Protein AF-A0A955IIE8-F1 (afdb_monomer)

Mean predicted aligned error: 18.08 Å

Secondary structure (DSSP, 8-state):
-TT-EEEEEEEB---TT--HHHHHHHHHHHHHHHH-TTS-S--EEEE-SSSEEEEEEPPPPHHHHHHHHHHHHHHHHHHTTSPPHHHHHHHHHS-HHHHHHHHHHHHTT-HHHHHHHHHHHHHHHHHHHHHHHHHHHHHHT--HHHHHHHHHHHHHHHHHHHHHHHHHHTTS--HHHHHHHHHS----EEEE-TTT--EEEEPPHHHHHHHHHHHH-GGGHHHHHHHHHHHHHHHHH--S-S-HHHHHHHHHS---EEEEEBPPTTTSTTHHHHHHHHHHH-TTS---SSEEEEEES-GGGG--SHHHHHHHHH-HHHHHHTTT--EEEETTEEEEEEE-STTSEESGGG-S--EEEEEEEE-TTS-EEEEEEE-HHHHHHHHHHHHH-TTSBEEEEETTEEEE--B--S---SEEEE-S---HHHHHHHHHHHHT--HHHHB-SS-SEEEEE-HHHHHHHHHHHHHHHHHHHHHHHHHHHHHHTHHHHHHHHHHHHHHHHHHHHHHHHT----HHHHHHHHHHHHHHHHHHHHHHHHHHHHHHTT--HHHHHHHHHHHHHHHHHHHHHHHHHHHHHHHSTTTS-HHHHHHHHHHHHHHHHHHHIIIIIIHHHHHHHHHTT------HHHH-HHHHHHHS----TTTTHHHHHHHHHHHHHHHHHHHHHHGGGGS-HHHH-EEEEEEEBPPPTTS---BHHHHHHHHHHTHHHHHHHHHHHHHHHHHHTSTT--HHHHHHHHHHHHHHHHHHHHTT-EEEEES--TTSSB-SEEEEEES---HHHHHHHHHHHTTT-SS-BSSPPP---TTTTS-GGGGGGSSEEE--SSBGGGTSTT--TT---B-GGGTTSEEEEEE--SS---HHHHHHHHHHHHTSGGGGGGTTSEEEEEEEEEETTEEEEEEEEEE-SSS-TTT-HHHIIIIIIHHHHHHHHHHHHSPP--SEEEEE-HHHH--

Solvent-accessible surface area (backbone atoms only — not comparable to full-atom values): 49984 Å² total; per-residue (Å²): 103,42,56,14,23,39,38,36,28,30,44,43,67,76,59,95,88,59,56,44,69,61,52,48,53,54,49,44,55,50,49,44,49,66,77,32,68,83,69,60,48,66,62,47,70,45,75,46,52,69,44,28,39,36,40,36,36,43,60,67,50,72,68,50,53,51,32,44,52,50,21,53,54,26,32,49,56,28,34,75,68,34,66,47,75,27,56,50,52,52,48,61,71,42,55,77,74,60,30,54,57,48,44,56,60,72,28,71,85,40,66,68,60,36,51,48,53,52,49,30,46,50,22,50,49,49,20,53,53,26,50,52,48,35,54,50,35,64,75,70,67,55,60,69,72,60,44,50,52,30,48,50,53,20,53,52,20,49,52,51,24,53,55,41,48,52,52,60,53,69,64,41,59,47,38,65,62,54,51,49,25,69,70,39,56,74,63,72,47,68,34,44,31,87,91,74,74,45,77,44,79,42,81,16,61,18,51,47,40,48,49,52,47,42,70,73,31,63,89,49,37,68,39,51,51,48,24,53,50,30,44,50,55,29,58,72,66,48,36,48,59,90,45,74,63,54,54,52,46,62,70,61,51,47,56,38,74,31,38,28,29,48,39,47,74,86,67,51,94,56,50,70,57,49,55,51,31,31,74,76,54,32,71,85,56,46,92,56,87,48,45,45,61,30,42,45,69,58,69,72,61,77,43,84,34,46,67,51,43,51,45,36,73,75,37,48,45,61,49,31,46,79,72,52,36,39,39,46,79,53,88,88,41,46,32,38,38,24,38,61,37,90,72,36,47,46,48,75,87,85,42,92,61,46,46,67,38,38,38,84,36,62,48,100,84,71,45,55,25,38,32,36,29,37,30,80,60,30,13,53,53,41,27,54,36,31,55,77,40,57,70,39,39,40,29,41,22,49,60,67,22,34,77,37,56,56,69,27,88,56,67,39,36,50,52,54,69,53,66,57,78,58,51,75,69,51,43,57,46,51,26,47,43,41,45,62,21,38,48,72,77,30,38,50,95,56,63,51,24,44,37,38,36,33,46,65,59,19,45,51,51,47,53,51,49,54,50,51,42,51,51,50,52,50,53,54,40,48,50,34,32,65,49,31,37,68,60,12,50,42,46,40,51,23,47,54,51,23,54,51,47,38,54,52,54,40,65,75,63,72,53,71,61,40,74,54,20,52,50,23,50,47,51,35,59,65,54,41,45,47,53,40,49,48,28,51,51,40,21,48,53,33,42,74,71,68,43,54,60,71,58,12,48,56,49,8,49,65,67,30,45,62,60,46,49,54,58,45,50,56,52,40,51,54,22,53,55,35,58,40,90,61,66,46,55,72,60,54,25,35,17,23,50,41,36,36,49,29,48,53,31,27,53,46,18,42,67,49,51,34,47,47,54,54,51,49,43,48,72,75,65,57,73,80,83,67,34,40,49,79,72,35,66,70,54,38,58,66,76,59,67,92,70,68,61,77,81,46,42,66,59,53,50,50,53,50,50,51,50,50,51,51,51,53,48,50,50,64,72,46,46,77,76,71,56,50,44,72,56,61,10,7,20,38,40,29,47,42,39,41,61,32,102,86,66,47,60,54,37,54,66,60,55,50,49,39,56,56,56,36,54,74,56,49,60,50,41,53,52,51,31,54,55,32,47,59,52,44,70,40,95,83,54,51,74,65,50,43,50,52,26,52,50,42,44,50,42,44,55,39,55,64,48,44,57,72,38,51,76,43,56,46,86,38,47,98,82,67,37,36,19,52,26,39,35,40,39,27,70,46,60,54,48,70,55,50,48,55,50,50,45,62,44,46,62,85,43,91,46,50,52,64,49,54,60,46,54,52,34,58,58,58,81,60,53,70,92,52,48,93,77,34,59,64,33,58,23,81,36,54,37,46,43,74,28,40,92,90,50,59,88,80,56,85,47,79,35,60,92,32,52,28,9,38,34,36,55,43,32,68,45,85,62,54,47,32,51,61,60,54,50,52,30,43,52,58,39,29,69,33,82,96,32,44,88,52,62,84,40,53,66,52,77,45,79,77,37,75,45,67,74,37,32,52,24,34,36,41,40,34,24,40,66,77,37,23,49,84,80,39,54,68,55,14,50,69,57,41,49,37,49,52,48,51,45,52,35,44,29,29,50,51,68,47,74,62,50,25,42,36,33,27,32,54,76,61,25,79,106

pLDDT: mean 78.94, std 10.03, range [45.31, 96.81]

Foldseek 3Di:
DLLFWKKFKWFFDDDVPDQLVVLQVLLQVLLCCLLPVPLQAPWDWDDWFRGMIIITFHADDPVLVVLVVQLLVLLVVQALLACFLLNLVVLLPDDPVVSLVVLCVNCVPVVVLSVLSVQLSVLSVQLVVLVVVLVVCVVVVHDPVVNVVSVVSNVVSVVSNVVSSCVRNVQGDHSVLLVLLLPFDQDWDWFQAPVPRDTDIDGGLSRVSLVVVCVSHVPSVVSSVSSVVSSVVSSVSPRGDNDPVVSLVSLLQKLWKKKFFFDFPPNDVCLVVQLVQCAVPNQVRGDDPWKGKFWAPDCVQVDHHPVLVVVCVVPVCVSVNVVGWRWDDDSSTIITMTTDDPLRMDGCVVDDWAWQAKDWDADPVRAIWIKTFIDQVQLVRQQSSLVVQQQTWMFTDGSRHGHDTDHRPDRGGGMDIGDTNDDPVRNVSSRSSRNSITSPVTIDSGGLKMKGFNSVNSVVLVVVLVVLLVVLLCVQLVVLCQFFPVLSVLLNVLLVQLLVQLVVVCVVVVADCDSLLSVLNSVLSVVLCVLSVQLSVQLVVVVVVVDWNVVSSVRSLVVSVVVLCVVLVVLLVVLVQQCDRNNHGSSSVSSSSSNNSSSVSSCCSSNPSSSVVSVVCVVVPDGDGDGPCRVDVVVVPVVDDPDPVVVCVVVVCVVVVVVVVVVVVVCVVCPPVVDACLQLFFKKFKWFWDQFPVRFFDFQVLLLCLLLVLVVVLVVLVVVLVVLVVQLPDPPRDPVSVVVSVVSVLLNVLSVQQNVWDKAADPADPVRTTHSMIMTIGNRQPHVSNVLSSLVSCPPRSIHTPFAGQFDFPQLPPDLVRLVPAQKWAQADQAVPVIGPPQDPPRRDGPVVQHLWIKHKGAHTPFFAALVSLVVLLVVLCPDPLNVVQPPWDWDKAARDDDNHGGRIIIIGIHDSNQGCVPDVVSVSVPHSSSSSVSSSCSRGPTDDTSIMMGRRSVSNVD

Radius of gyration: 37.04 Å; Cα contacts (8 Å, |Δi|>4): 1505; chains: 1; bounding box: 92×72×127 Å

Structure (mmCIF, N/CA/C/O backbone):
data_AF-A0A955IIE8-F1
#
_entry.id   AF-A0A955IIE8-F1
#
loop_
_atom_site.group_PDB
_atom_site.id
_atom_site.type_symbol
_atom_site.label_atom_id
_atom_site.label_alt_id
_atom_site.label_comp_id
_atom_site.label_asym_id
_atom_site.label_entity_id
_atom_site.label_seq_id
_atom_site.pdbx_PDB_ins_code
_atom_site.Cartn_x
_atom_site.Cartn_y
_atom_site.Cartn_z
_atom_site.occupancy
_atom_site.B_iso_or_equiv
_atom_site.auth_seq_id
_atom_site.auth_comp_id
_atom_site.auth_asym_id
_atom_site.auth_atom_id
_atom_site.pdbx_PDB_model_num
ATOM 1 N N . ASP A 1 1 ? -5.357 4.476 6.120 1.00 57.72 1 ASP A N 1
ATOM 2 C CA . ASP A 1 1 ? -5.993 3.249 6.657 1.00 57.72 1 ASP A CA 1
ATOM 3 C C . ASP A 1 1 ? -7.430 3.055 6.206 1.00 57.72 1 ASP A C 1
ATOM 5 O O . ASP A 1 1 ? -7.669 2.183 5.389 1.00 57.72 1 ASP A O 1
ATOM 9 N N . LEU A 1 2 ? -8.401 3.860 6.658 1.00 63.47 2 LEU A N 1
ATOM 10 C CA . LEU A 1 2 ? -9.804 3.631 6.265 1.00 63.47 2 LEU A CA 1
ATOM 11 C C . LEU A 1 2 ? -10.142 3.956 4.814 1.00 63.47 2 LEU A C 1
ATOM 13 O O . LEU A 1 2 ? -11.183 3.525 4.367 1.00 63.47 2 LEU A O 1
ATOM 17 N N . ARG A 1 3 ? -9.321 4.695 4.066 1.00 58.97 3 ARG A N 1
ATOM 18 C CA . ARG A 1 3 ? -9.585 4.996 2.645 1.00 58.97 3 ARG A CA 1
ATOM 19 C C . ARG A 1 3 ? -9.247 3.833 1.702 1.00 58.97 3 ARG A C 1
ATOM 21 O O . ARG A 1 3 ? -9.093 4.069 0.514 1.00 58.97 3 ARG A O 1
ATOM 28 N N . GLY A 1 4 ? -9.105 2.612 2.218 1.00 66.38 4 GLY A N 1
ATOM 29 C CA . GLY A 1 4 ? -8.598 1.473 1.456 1.00 66.38 4 GLY A CA 1
ATOM 30 C C . GLY A 1 4 ? -7.079 1.521 1.281 1.00 66.38 4 GLY A C 1
ATOM 31 O O . GLY A 1 4 ? -6.407 2.453 1.732 1.00 66.38 4 GLY A O 1
ATOM 32 N N . GLY A 1 5 ? -6.533 0.475 0.675 1.00 73.69 5 GLY A N 1
ATOM 33 C CA . GLY A 1 5 ? -5.095 0.247 0.604 1.00 73.69 5 GLY A CA 1
ATOM 34 C C . GLY A 1 5 ? -4.752 -1.229 0.480 1.00 73.69 5 GLY A C 1
ATOM 35 O O . GLY A 1 5 ? -5.631 -2.094 0.451 1.00 73.69 5 GLY A O 1
ATOM 36 N N . VAL A 1 6 ? -3.457 -1.511 0.447 1.00 75.88 6 VAL A N 1
ATOM 37 C CA . VAL A 1 6 ? -2.925 -2.868 0.525 1.00 75.88 6 VAL A CA 1
ATOM 38 C C . VAL A 1 6 ? -2.089 -3.010 1.783 1.00 75.88 6 VAL A C 1
ATOM 40 O O . VAL A 1 6 ? -1.197 -2.203 2.028 1.00 75.88 6 VAL A O 1
ATOM 43 N N . SER A 1 7 ? -2.385 -4.039 2.568 1.00 79.62 7 SER A N 1
ATOM 44 C CA . SER A 1 7 ? -1.558 -4.517 3.670 1.00 79.62 7 SER A CA 1
ATOM 45 C C . SER A 1 7 ? -0.905 -5.836 3.259 1.00 79.62 7 SER A C 1
ATOM 47 O O . SER A 1 7 ? -1.565 -6.753 2.759 1.00 79.62 7 SER A O 1
ATOM 49 N N . LEU A 1 8 ? 0.414 -5.900 3.412 1.00 81.62 8 LEU A N 1
ATOM 50 C CA . LEU A 1 8 ? 1.251 -7.054 3.119 1.00 81.62 8 LEU A CA 1
ATOM 51 C C . LEU A 1 8 ? 1.964 -7.474 4.400 1.00 81.62 8 LEU A C 1
ATOM 53 O O . LEU A 1 8 ? 2.698 -6.682 4.986 1.00 81.62 8 LEU A O 1
ATOM 57 N N . ILE A 1 9 ? 1.810 -8.729 4.809 1.00 80.38 9 ILE A N 1
ATOM 58 C CA . ILE A 1 9 ? 2.532 -9.281 5.957 1.00 80.38 9 ILE A CA 1
ATOM 59 C C . ILE A 1 9 ? 3.648 -10.179 5.441 1.00 80.38 9 ILE A C 1
ATOM 61 O O . ILE A 1 9 ? 3.396 -11.098 4.665 1.00 80.38 9 ILE A O 1
ATOM 65 N N . TYR A 1 10 ? 4.870 -9.950 5.907 1.00 81.69 10 TYR A N 1
ATOM 66 C CA . TYR A 1 10 ? 6.048 -10.756 5.593 1.00 81.69 10 TYR A CA 1
ATOM 67 C C . TYR A 1 10 ? 6.611 -11.409 6.851 1.00 81.69 10 TYR A C 1
ATOM 69 O O . TYR A 1 10 ? 6.629 -10.787 7.913 1.00 81.69 10 TYR A O 1
ATOM 77 N N . SER A 1 11 ? 7.121 -12.637 6.730 1.00 80.00 11 SER A N 1
ATOM 78 C CA . SER A 1 11 ? 7.892 -13.266 7.809 1.00 80.00 11 SER A CA 1
ATOM 79 C C . SER A 1 11 ? 9.358 -12.835 7.747 1.00 80.00 11 SER A C 1
ATOM 81 O O . SER A 1 11 ? 9.924 -12.722 6.658 1.00 80.00 11 SER A O 1
ATOM 83 N N . VAL A 1 12 ? 9.980 -12.670 8.909 1.00 80.06 12 VAL A N 1
ATOM 84 C CA . VAL A 1 12 ? 11.382 -12.301 9.101 1.00 80.06 12 VAL A CA 1
ATOM 85 C C . VAL A 1 12 ? 12.103 -13.417 9.854 1.00 80.06 12 VAL A C 1
ATOM 87 O O . VAL A 1 12 ? 11.750 -13.753 10.982 1.00 80.06 12 VAL A O 1
ATOM 90 N N . ALA A 1 13 ? 13.146 -13.981 9.252 1.00 75.44 13 ALA A N 1
ATOM 91 C CA . ALA A 1 13 ? 13.991 -14.985 9.879 1.00 75.44 13 ALA A CA 1
ATOM 92 C C . ALA A 1 13 ? 14.873 -14.351 10.968 1.00 75.44 13 ALA A C 1
ATOM 94 O O . ALA A 1 13 ? 15.663 -13.441 10.702 1.00 75.44 13 ALA A O 1
ATOM 95 N N . ILE A 1 14 ? 14.760 -14.868 12.194 1.00 76.00 14 ILE A N 1
ATOM 96 C CA . ILE A 1 14 ? 15.513 -14.405 13.367 1.00 76.00 14 ILE A CA 1
ATOM 97 C C . ILE A 1 14 ? 16.531 -15.475 13.760 1.00 76.00 14 ILE A C 1
ATOM 99 O O . ILE A 1 14 ? 16.177 -16.639 13.963 1.00 76.00 14 ILE A O 1
ATOM 103 N N . GLY A 1 15 ? 17.804 -15.089 13.859 1.00 68.56 15 GLY A N 1
ATOM 104 C CA . GLY A 1 15 ? 18.889 -15.999 14.209 1.00 68.56 15 GLY A CA 1
ATOM 105 C C . GLY A 1 15 ? 18.858 -16.437 15.683 1.00 68.56 15 GLY A C 1
ATOM 106 O O . GLY A 1 15 ? 18.365 -15.710 16.551 1.00 68.56 15 GLY A O 1
ATOM 107 N N . PRO A 1 16 ? 19.416 -17.616 16.016 1.00 57.72 16 PRO A N 1
ATOM 108 C CA . PRO A 1 16 ? 19.496 -18.084 17.397 1.00 57.72 16 PRO A CA 1
ATOM 109 C C . PRO A 1 16 ? 20.355 -17.135 18.253 1.00 57.72 16 PRO A C 1
ATOM 111 O O . PRO A 1 16 ? 21.551 -16.988 18.018 1.00 57.72 16 PRO A O 1
ATOM 114 N N . GLY A 1 17 ? 19.740 -16.509 19.265 1.00 71.25 17 GLY A N 1
ATOM 115 C CA . GLY A 1 17 ? 20.386 -15.548 20.172 1.00 71.25 17 GLY A CA 1
ATOM 116 C C . GLY A 1 17 ? 20.187 -14.069 19.809 1.00 71.25 17 GLY A C 1
ATOM 117 O O . GLY A 1 17 ? 20.584 -13.206 20.591 1.00 71.25 17 GLY A O 1
ATOM 118 N N . GLU A 1 18 ? 19.549 -13.761 18.675 1.00 72.56 18 GLU A N 1
ATOM 119 C CA . GLU A 1 18 ? 19.177 -12.391 18.309 1.00 72.56 18 GLU A CA 1
ATOM 120 C C . GLU A 1 18 ? 17.893 -11.949 19.038 1.00 72.56 18 GLU A C 1
ATOM 122 O O . GLU A 1 18 ? 16.964 -12.733 19.246 1.00 72.56 18 GLU A O 1
ATOM 127 N N . SER A 1 19 ? 17.816 -10.670 19.425 1.00 78.06 19 SER A N 1
ATOM 128 C CA . SER A 1 19 ? 16.565 -10.098 19.931 1.00 78.06 19 SER A CA 1
ATOM 129 C C . SER A 1 19 ? 15.614 -9.835 18.766 1.00 78.06 19 SER A C 1
ATOM 131 O O . SER A 1 19 ? 15.906 -9.004 17.907 1.00 78.06 19 SER A O 1
ATOM 133 N N . ALA A 1 20 ? 14.463 -10.507 18.776 1.00 74.25 20 ALA A N 1
ATOM 134 C CA . ALA A 1 20 ? 13.385 -10.332 17.804 1.00 74.25 20 ALA A CA 1
ATOM 135 C C . ALA A 1 20 ? 13.031 -8.856 17.553 1.00 74.25 20 ALA A C 1
ATOM 137 O O . ALA A 1 20 ? 12.948 -8.420 16.411 1.00 74.25 20 ALA A O 1
ATOM 138 N N . GLU A 1 21 ? 12.897 -8.073 18.624 1.00 75.06 21 GLU A N 1
ATOM 139 C CA . GLU A 1 21 ? 12.541 -6.653 18.554 1.00 75.06 21 GLU A CA 1
ATOM 140 C C . GLU A 1 21 ? 13.598 -5.840 17.795 1.00 75.06 21 GLU A C 1
ATOM 142 O O . GLU A 1 21 ? 13.266 -5.089 16.883 1.00 75.06 21 GLU A O 1
ATOM 147 N N . GLN A 1 22 ? 14.881 -6.073 18.087 1.00 75.31 22 GLN A N 1
ATOM 148 C CA . GLN A 1 22 ? 15.984 -5.371 17.423 1.00 75.31 22 GLN A CA 1
ATOM 149 C C . GLN A 1 22 ? 16.125 -5.774 15.953 1.00 75.31 22 GLN A C 1
ATOM 151 O O . GLN A 1 22 ? 16.490 -4.946 15.121 1.00 75.31 22 GLN A O 1
ATOM 156 N N . VAL A 1 23 ? 15.873 -7.043 15.622 1.00 75.06 23 VAL A N 1
ATOM 157 C CA . VAL A 1 23 ? 15.929 -7.527 14.235 1.00 75.06 23 VAL A CA 1
ATOM 158 C C . VAL A 1 23 ? 14.790 -6.926 13.418 1.00 75.06 23 VAL A C 1
ATOM 160 O O . VAL A 1 23 ? 15.037 -6.433 12.316 1.00 75.06 23 VAL A O 1
ATOM 163 N N . LEU A 1 24 ? 13.568 -6.916 13.957 1.00 78.56 24 LEU A N 1
ATOM 164 C CA . LEU A 1 24 ? 12.410 -6.324 13.290 1.00 78.56 24 LEU A CA 1
ATOM 165 C C . LEU A 1 24 ? 12.584 -4.817 13.094 1.00 78.56 24 LEU A C 1
ATOM 167 O O . LEU A 1 24 ? 12.409 -4.347 11.976 1.00 78.56 24 LEU A O 1
ATOM 171 N N . GLU A 1 25 ? 13.002 -4.077 14.124 1.00 78.81 25 GLU A N 1
ATOM 172 C CA . GLU A 1 25 ? 13.234 -2.628 14.035 1.00 78.81 25 GLU A CA 1
ATOM 173 C C . GLU A 1 25 ? 14.291 -2.290 12.971 1.00 78.81 25 GLU A C 1
ATOM 175 O O . GLU A 1 25 ? 14.053 -1.457 12.097 1.00 78.81 25 GLU A O 1
ATOM 180 N N . ARG A 1 26 ? 15.423 -3.009 12.959 1.00 73.75 26 ARG A N 1
ATOM 181 C CA . ARG A 1 26 ? 16.466 -2.834 11.932 1.00 73.75 26 ARG A CA 1
ATOM 182 C C . ARG A 1 26 ? 15.961 -3.153 10.528 1.00 73.75 26 ARG A C 1
ATOM 184 O O . ARG A 1 26 ? 16.310 -2.447 9.587 1.00 73.75 26 ARG A O 1
ATOM 191 N N . THR A 1 27 ? 15.170 -4.213 10.383 1.00 75.44 27 THR A N 1
ATOM 192 C CA . THR A 1 27 ? 14.632 -4.633 9.082 1.00 75.44 27 THR A CA 1
ATOM 193 C C . THR A 1 27 ? 13.624 -3.609 8.563 1.00 75.44 27 THR A C 1
ATOM 195 O O . THR A 1 27 ? 13.717 -3.208 7.407 1.00 75.44 27 THR A O 1
ATOM 198 N N . ILE A 1 28 ? 12.721 -3.124 9.423 1.00 80.94 28 ILE A N 1
ATOM 199 C CA . ILE A 1 28 ? 11.755 -2.064 9.101 1.00 80.94 28 ILE A CA 1
ATOM 200 C C . ILE A 1 28 ? 12.476 -0.788 8.664 1.00 80.94 28 ILE A C 1
ATOM 202 O O . ILE A 1 28 ? 12.132 -0.222 7.632 1.00 80.94 28 ILE A O 1
ATOM 206 N N . ASP A 1 29 ? 13.504 -0.361 9.394 1.00 74.81 29 ASP A N 1
ATOM 207 C CA . ASP A 1 29 ? 14.279 0.836 9.057 1.00 74.81 29 ASP A CA 1
ATOM 208 C C . ASP A 1 29 ? 14.945 0.747 7.677 1.00 74.81 29 ASP A C 1
ATOM 210 O O . ASP A 1 29 ? 14.966 1.726 6.924 1.00 74.81 29 ASP A O 1
ATOM 214 N N . VAL A 1 30 ? 15.503 -0.423 7.342 1.00 71.88 30 VAL A N 1
ATOM 215 C CA . VAL A 1 30 ? 16.111 -0.676 6.028 1.00 71.88 30 VAL A CA 1
ATOM 216 C C . VAL A 1 30 ? 15.044 -0.657 4.938 1.00 71.88 30 VAL A C 1
ATOM 218 O O . VAL A 1 30 ? 15.220 0.020 3.926 1.00 71.88 30 VAL A O 1
ATOM 221 N N . LEU A 1 31 ? 13.924 -1.347 5.161 1.00 76.81 31 LEU A N 1
ATOM 222 C CA . LEU A 1 31 ? 12.808 -1.386 4.221 1.00 76.81 31 LEU A CA 1
ATOM 223 C C . LEU A 1 31 ? 12.217 0.003 3.975 1.00 76.81 31 LEU A C 1
ATOM 225 O O . LEU A 1 31 ? 11.994 0.374 2.825 1.00 76.81 31 LEU A O 1
ATOM 229 N N . LYS A 1 32 ? 12.035 0.802 5.029 1.00 76.62 32 LYS A N 1
ATOM 230 C CA . LYS A 1 32 ? 11.471 2.150 4.934 1.00 76.62 32 LYS A CA 1
ATOM 231 C C . LYS A 1 32 ? 12.349 3.064 4.089 1.00 76.62 32 LYS A C 1
ATOM 233 O O . LYS A 1 32 ? 11.851 3.692 3.168 1.00 76.62 32 LYS A O 1
ATOM 238 N N . ARG A 1 33 ? 13.663 3.078 4.339 1.00 69.88 33 ARG A N 1
ATOM 239 C CA . ARG A 1 33 ? 14.616 3.882 3.549 1.00 69.88 33 ARG A CA 1
ATOM 240 C C . ARG A 1 33 ? 14.749 3.428 2.103 1.00 69.88 33 ARG A C 1
ATOM 242 O O . ARG A 1 33 ? 15.207 4.202 1.276 1.00 69.88 33 ARG A O 1
ATOM 249 N N . ARG A 1 34 ? 14.409 2.177 1.811 1.00 70.06 34 ARG A N 1
ATOM 250 C CA . ARG A 1 34 ? 14.462 1.636 0.458 1.00 70.06 34 ARG A CA 1
ATOM 251 C C . ARG A 1 34 ? 13.223 1.985 -0.346 1.00 70.06 34 ARG A C 1
ATOM 253 O O . ARG A 1 34 ? 13.328 2.405 -1.490 1.00 70.06 34 ARG A O 1
ATOM 260 N N . VAL A 1 35 ? 12.064 1.727 0.245 1.00 70.50 35 VAL A N 1
ATOM 261 C CA . VAL A 1 35 ? 10.778 1.941 -0.411 1.00 70.50 35 VAL A CA 1
ATOM 262 C C . VAL A 1 35 ? 10.478 3.436 -0.496 1.00 70.50 35 VAL A C 1
ATOM 264 O O . VAL A 1 35 ? 9.921 3.885 -1.491 1.00 70.50 35 VAL A O 1
ATOM 267 N N . ASP A 1 36 ? 10.882 4.201 0.518 1.00 69.75 36 ASP A N 1
ATOM 268 C CA . ASP A 1 36 ? 10.667 5.640 0.606 1.00 69.75 36 ASP A CA 1
ATOM 269 C C . ASP A 1 36 ? 11.911 6.374 1.157 1.00 69.75 36 ASP A C 1
ATOM 271 O O . ASP A 1 36 ? 11.941 6.802 2.317 1.00 69.75 36 ASP A O 1
ATOM 275 N N . PRO A 1 37 ? 12.984 6.502 0.351 1.00 64.12 37 PRO A N 1
ATOM 276 C CA . PRO A 1 37 ? 14.222 7.165 0.770 1.00 64.12 37 PRO A CA 1
ATOM 277 C C . PRO A 1 37 ? 14.032 8.648 1.107 1.00 64.12 37 PRO A C 1
ATOM 279 O O . PRO A 1 37 ? 14.755 9.175 1.955 1.00 64.12 37 PRO A O 1
ATOM 282 N N . ASP A 1 38 ? 13.074 9.312 0.456 1.00 60.44 38 ASP A N 1
ATOM 283 C CA . ASP A 1 38 ? 12.816 10.747 0.601 1.00 60.44 38 ASP A CA 1
ATOM 284 C C . ASP A 1 38 ? 11.696 11.061 1.615 1.00 60.44 38 ASP A C 1
ATOM 286 O O . ASP A 1 38 ? 11.438 12.233 1.898 1.00 60.44 38 ASP A O 1
ATOM 290 N N . GLY A 1 39 ? 11.055 10.043 2.205 1.00 65.75 39 GLY A N 1
ATOM 291 C CA . GLY A 1 39 ? 9.964 10.227 3.171 1.00 65.75 39 GLY A CA 1
ATOM 292 C C . GLY A 1 39 ? 8.693 10.816 2.547 1.00 65.75 39 GLY A C 1
ATOM 293 O O . GLY A 1 39 ? 7.944 11.527 3.221 1.00 65.75 39 GLY A O 1
ATOM 294 N N . LEU A 1 40 ? 8.504 10.621 1.242 1.00 66.88 40 LEU A N 1
ATOM 295 C CA . LEU A 1 40 ? 7.405 11.182 0.464 1.00 66.88 40 LEU A CA 1
ATOM 296 C C . LEU A 1 40 ? 6.175 10.278 0.460 1.00 66.88 40 LEU A C 1
ATOM 298 O O . LEU A 1 40 ? 5.067 10.794 0.287 1.00 66.88 40 LEU A O 1
ATOM 302 N N . PHE A 1 41 ? 6.358 8.970 0.639 1.00 73.31 41 PHE A N 1
ATOM 303 C CA . PHE A 1 41 ? 5.288 7.990 0.573 1.00 73.31 41 PHE A CA 1
ATOM 304 C C . PHE A 1 41 ? 4.655 7.730 1.945 1.00 73.31 41 PHE A C 1
ATOM 306 O O . PHE A 1 41 ? 5.318 7.531 2.959 1.00 73.31 41 PHE A O 1
ATOM 313 N N . GLU A 1 42 ? 3.329 7.641 1.979 1.00 74.50 42 GLU A N 1
ATOM 314 C CA . GLU A 1 42 ? 2.540 7.306 3.170 1.00 74.50 42 GLU A CA 1
ATOM 315 C C . GLU A 1 42 ? 2.538 5.789 3.442 1.00 74.50 42 GLU A C 1
ATOM 317 O O . GLU A 1 42 ? 1.500 5.188 3.713 1.00 74.50 42 GLU A O 1
ATOM 322 N N . ILE A 1 43 ? 3.701 5.141 3.341 1.00 77.75 43 ILE A N 1
ATOM 323 C CA . ILE A 1 43 ? 3.845 3.700 3.568 1.00 77.75 43 ILE A CA 1
ATOM 324 C C . ILE A 1 43 ? 4.173 3.465 5.041 1.00 77.75 43 ILE A C 1
ATOM 326 O O . ILE A 1 43 ? 5.198 3.912 5.561 1.00 77.75 43 ILE A O 1
ATOM 330 N N . SER A 1 44 ? 3.290 2.738 5.717 1.00 78.31 44 SER A N 1
ATOM 331 C CA . SER A 1 44 ? 3.468 2.337 7.108 1.00 78.31 44 SER A CA 1
ATOM 332 C C . SER A 1 44 ? 4.116 0.960 7.167 1.00 78.31 44 SER A C 1
ATOM 334 O O . SER A 1 44 ? 3.700 0.043 6.468 1.00 78.31 44 SER A O 1
ATOM 336 N N . MET A 1 45 ? 5.139 0.806 8.003 1.00 82.69 45 MET A N 1
ATOM 337 C CA . MET A 1 45 ? 5.807 -0.471 8.248 1.00 82.69 45 MET A CA 1
ATOM 338 C C . MET A 1 45 ? 5.882 -0.694 9.751 1.00 82.69 45 MET A C 1
ATOM 340 O O . MET A 1 45 ? 6.493 0.105 10.463 1.00 82.69 45 MET A O 1
ATOM 344 N N . VAL A 1 46 ? 5.248 -1.757 10.243 1.00 77.75 46 VAL A N 1
ATOM 345 C CA . VAL A 1 46 ? 5.123 -2.018 11.680 1.00 77.75 46 VAL A CA 1
ATOM 346 C C . VAL A 1 46 ? 5.419 -3.483 11.978 1.00 77.75 46 VAL A C 1
ATOM 348 O O . VAL A 1 46 ? 5.061 -4.384 11.223 1.00 77.75 46 VAL A O 1
ATOM 351 N N . ALA A 1 47 ? 6.082 -3.737 13.106 1.00 75.56 47 ALA A N 1
ATOM 352 C CA . ALA A 1 47 ? 6.288 -5.089 13.603 1.00 75.56 47 ALA A CA 1
ATOM 353 C C . ALA A 1 47 ? 4.938 -5.741 13.953 1.00 75.56 47 ALA A C 1
ATOM 355 O O . ALA A 1 47 ? 4.179 -5.220 14.777 1.00 75.56 47 ALA A O 1
ATOM 356 N N . ALA A 1 48 ? 4.673 -6.903 13.362 1.00 70.56 48 ALA A N 1
ATOM 357 C CA . ALA A 1 48 ? 3.484 -7.710 13.595 1.00 70.56 48 ALA A CA 1
ATOM 358 C C . ALA A 1 48 ? 3.883 -9.007 14.319 1.00 70.56 48 ALA A C 1
ATOM 360 O O . ALA A 1 48 ? 4.281 -9.998 13.717 1.00 70.56 48 ALA A O 1
ATOM 361 N N . GLY A 1 49 ? 3.806 -9.014 15.648 1.00 70.56 49 GLY A N 1
ATOM 362 C CA . GLY A 1 49 ? 4.228 -10.170 16.445 1.00 70.56 49 GLY A CA 1
ATOM 363 C C . GLY A 1 49 ? 5.741 -10.217 16.679 1.00 70.56 49 GLY A C 1
ATOM 364 O O . GLY A 1 49 ? 6.358 -9.182 16.929 1.00 70.56 49 GLY A O 1
ATOM 365 N N . ARG A 1 50 ? 6.329 -11.422 16.698 1.00 71.56 50 ARG A N 1
ATOM 366 C CA . ARG A 1 50 ? 7.748 -11.627 17.063 1.00 71.56 50 ARG A CA 1
ATOM 367 C C . ARG A 1 50 ? 8.675 -11.772 15.866 1.00 71.56 50 ARG A C 1
ATOM 369 O O . ARG A 1 50 ? 9.868 -11.592 16.036 1.00 71.56 50 ARG A O 1
ATOM 376 N N . ASP A 1 51 ? 8.147 -12.098 14.699 1.00 76.88 51 ASP A N 1
ATOM 377 C CA . ASP A 1 51 ? 8.912 -12.493 13.518 1.00 76.88 51 ASP A CA 1
ATOM 378 C C . ASP A 1 51 ? 8.240 -12.030 12.220 1.00 76.88 51 ASP A C 1
ATOM 380 O O . ASP A 1 51 ? 8.471 -12.617 11.169 1.00 76.88 51 ASP A O 1
ATOM 384 N N . ARG A 1 52 ? 7.380 -11.003 12.259 1.00 80.81 52 ARG A N 1
ATOM 385 C CA . ARG A 1 52 ? 6.675 -10.518 11.064 1.00 80.81 52 ARG A CA 1
ATOM 386 C C . ARG A 1 52 ? 6.681 -9.002 10.979 1.00 80.81 52 ARG A C 1
ATOM 388 O O . ARG A 1 52 ? 6.748 -8.301 11.991 1.00 80.81 52 ARG A O 1
ATOM 395 N N . ILE A 1 53 ? 6.588 -8.508 9.752 1.00 81.19 53 ILE A N 1
ATOM 396 C CA . ILE A 1 53 ? 6.438 -7.089 9.434 1.00 81.19 53 ILE A CA 1
ATOM 397 C C . ILE A 1 53 ? 5.170 -6.944 8.606 1.00 81.19 53 ILE A C 1
ATOM 399 O O . ILE A 1 53 ? 5.012 -7.628 7.595 1.00 81.19 53 ILE A O 1
ATOM 403 N N . GLU A 1 54 ? 4.282 -6.060 9.042 1.00 81.00 54 GLU A N 1
ATOM 404 C CA . GLU A 1 54 ? 3.167 -5.579 8.240 1.00 81.00 54 GLU A CA 1
ATOM 405 C C . GLU A 1 54 ? 3.596 -4.304 7.513 1.00 81.00 54 GLU A C 1
ATOM 407 O O . GLU A 1 54 ? 4.145 -3.382 8.121 1.00 81.00 54 GLU A O 1
ATOM 412 N N . ILE A 1 55 ? 3.355 -4.269 6.207 1.00 83.88 55 ILE A N 1
ATOM 413 C CA . ILE A 1 55 ? 3.610 -3.130 5.337 1.00 83.88 55 ILE A CA 1
ATOM 414 C C . ILE A 1 55 ? 2.275 -2.706 4.740 1.00 83.88 55 ILE A C 1
ATOM 416 O O . ILE A 1 55 ? 1.688 -3.438 3.945 1.00 83.88 55 ILE A O 1
ATOM 420 N N . THR A 1 56 ? 1.823 -1.512 5.100 1.00 80.00 56 THR A N 1
ATOM 421 C CA . THR A 1 56 ? 0.553 -0.945 4.654 1.00 80.00 56 THR A CA 1
ATOM 422 C C . THR A 1 56 ? 0.811 0.238 3.742 1.00 80.00 56 THR A C 1
ATOM 424 O O . THR A 1 56 ? 1.552 1.160 4.081 1.00 80.00 56 THR A O 1
ATOM 427 N N . MET A 1 57 ? 0.170 0.217 2.583 1.00 82.38 57 MET A N 1
ATOM 428 C CA . MET A 1 57 ? 0.284 1.228 1.542 1.00 82.38 57 MET A CA 1
ATOM 429 C C . MET A 1 57 ? -1.124 1.695 1.153 1.00 82.38 57 MET A C 1
ATOM 431 O O . MET A 1 57 ? -1.986 0.857 0.866 1.00 82.38 57 MET A O 1
ATOM 435 N N . PRO A 1 58 ? -1.393 3.009 1.122 1.00 75.94 58 PRO A N 1
ATOM 436 C CA . PRO A 1 58 ? -2.638 3.521 0.579 1.00 75.94 58 PRO A CA 1
ATOM 437 C C . PRO A 1 58 ? -2.632 3.381 -0.946 1.00 75.94 58 PRO A C 1
ATOM 439 O O . PRO A 1 58 ? -1.581 3.428 -1.581 1.00 75.94 58 PRO A O 1
ATOM 442 N N . LEU A 1 59 ? -3.816 3.230 -1.533 1.00 71.62 59 LEU A N 1
ATOM 443 C CA . LEU A 1 59 ? -3.983 3.309 -2.985 1.00 71.62 59 LEU A CA 1
ATOM 444 C C . LEU A 1 59 ? -4.089 4.783 -3.423 1.00 71.62 59 LEU A C 1
ATOM 446 O O . LEU A 1 59 ? -4.604 5.602 -2.650 1.00 71.62 59 LEU A O 1
ATOM 450 N N . PRO A 1 60 ? -3.642 5.134 -4.644 1.00 69.75 60 PRO A N 1
ATOM 451 C CA . PRO A 1 60 ? -3.725 6.501 -5.146 1.00 69.75 60 PRO A CA 1
ATOM 452 C C . PRO A 1 60 ? -5.184 6.969 -5.218 1.00 69.75 60 PRO A C 1
ATOM 454 O O . PRO A 1 60 ? -6.062 6.276 -5.739 1.00 69.75 60 PRO A O 1
ATOM 457 N N . GLY A 1 61 ? -5.447 8.161 -4.676 1.00 67.44 61 GLY A N 1
ATOM 458 C CA . GLY A 1 61 ? -6.766 8.790 -4.747 1.00 67.44 61 GLY A CA 1
ATOM 459 C C . GLY A 1 61 ? -7.103 9.283 -6.159 1.00 67.44 61 GLY A C 1
ATOM 460 O O . GLY A 1 61 ? -6.211 9.465 -6.984 1.00 67.44 61 GLY A O 1
ATOM 461 N N . GLU A 1 62 ? -8.381 9.575 -6.416 1.00 69.56 62 GLU A N 1
ATOM 462 C CA . GLU A 1 62 ? -8.874 10.026 -7.734 1.00 69.56 62 GLU A CA 1
ATOM 463 C C . GLU A 1 62 ? -8.097 11.223 -8.300 1.00 69.56 62 GLU A C 1
ATOM 465 O O . GLU A 1 62 ? -7.712 11.224 -9.464 1.00 69.56 62 GLU A O 1
ATOM 470 N N . ARG A 1 63 ? -7.744 12.199 -7.456 1.00 76.06 63 ARG A N 1
ATOM 471 C CA . ARG A 1 63 ? -6.958 13.364 -7.882 1.00 76.06 63 ARG A CA 1
ATOM 472 C C . ARG A 1 63 ? -5.567 13.002 -8.417 1.00 76.06 63 ARG A C 1
ATOM 474 O O . ARG A 1 63 ? -5.109 13.590 -9.392 1.00 76.06 63 ARG A O 1
ATOM 481 N N . VAL A 1 64 ? -4.897 12.034 -7.792 1.00 76.06 64 VAL A N 1
ATOM 482 C CA . VAL A 1 64 ? -3.569 11.570 -8.226 1.00 76.06 64 VAL A CA 1
ATOM 483 C C . VAL A 1 64 ? -3.686 10.830 -9.559 1.00 76.06 64 VAL A C 1
ATOM 485 O O . VAL A 1 64 ? -2.840 11.022 -10.429 1.00 76.06 64 VAL A O 1
ATOM 488 N N . LYS A 1 65 ? -4.768 10.061 -9.757 1.00 73.00 65 LYS A N 1
ATOM 489 C CA . LYS A 1 65 ? -5.074 9.417 -11.043 1.00 73.00 65 LYS A CA 1
ATOM 490 C C . LYS A 1 65 ? -5.315 10.446 -12.153 1.00 73.00 65 LYS A C 1
ATOM 492 O O . LYS A 1 65 ? -4.759 10.301 -13.235 1.00 73.00 65 LYS A O 1
ATOM 497 N N . GLU A 1 66 ? -6.066 11.515 -11.880 1.00 79.19 66 GLU A N 1
ATOM 498 C CA . GLU A 1 66 ? -6.277 12.615 -12.837 1.00 79.19 66 GLU A CA 1
ATOM 499 C C . GLU A 1 66 ? -4.966 13.308 -13.230 1.00 79.19 66 GLU A C 1
ATOM 501 O O . GLU A 1 66 ? -4.713 13.533 -14.411 1.00 79.19 66 GLU A O 1
ATOM 506 N N . LEU A 1 67 ? -4.125 13.658 -12.248 1.00 81.25 67 LEU A N 1
ATOM 507 C CA . LEU A 1 67 ? -2.832 14.306 -12.497 1.00 81.25 67 LEU A CA 1
ATOM 508 C C . LEU A 1 67 ? -1.891 13.404 -13.294 1.00 81.25 67 LEU A C 1
ATOM 510 O O . LEU A 1 67 ? -1.157 13.876 -14.161 1.00 81.25 67 LEU A O 1
ATOM 514 N N . ARG A 1 68 ? -1.938 12.100 -13.027 1.00 79.69 68 ARG A N 1
ATOM 515 C CA . ARG A 1 68 ? -1.204 11.111 -13.804 1.00 79.69 68 ARG A CA 1
ATOM 516 C C . ARG A 1 68 ? -1.686 11.063 -15.252 1.00 79.69 68 ARG A C 1
ATOM 518 O O . ARG A 1 68 ? -0.854 11.133 -16.148 1.00 79.69 68 ARG A O 1
ATOM 525 N N . ALA A 1 69 ? -2.998 11.022 -15.480 1.00 75.62 69 ALA A N 1
ATOM 526 C CA . ALA A 1 69 ? -3.563 11.062 -16.828 1.00 75.62 69 ALA A CA 1
ATOM 527 C C . ALA A 1 69 ? -3.170 12.352 -17.573 1.00 75.62 69 ALA A C 1
ATOM 529 O O . ALA A 1 69 ? -2.867 12.320 -18.761 1.00 75.62 69 ALA A O 1
ATOM 530 N N . GLN A 1 70 ? -3.102 13.491 -16.873 1.00 82.62 70 GLN A N 1
ATOM 531 C CA . GLN A 1 70 ? -2.611 14.753 -17.443 1.00 82.62 70 GLN A CA 1
ATOM 532 C C . GLN A 1 70 ? -1.125 14.690 -17.816 1.00 82.62 70 GLN A C 1
ATOM 534 O O . GLN A 1 70 ? -0.741 15.191 -18.870 1.00 82.62 70 GLN A O 1
ATOM 539 N N . TYR A 1 71 ? -0.291 14.071 -16.978 1.00 85.25 71 TYR A N 1
ATOM 540 C CA . TYR A 1 71 ? 1.119 13.834 -17.285 1.00 85.25 71 TYR A CA 1
ATOM 541 C C . TYR A 1 71 ? 1.298 12.906 -18.492 1.00 85.25 71 TYR A C 1
ATOM 543 O O . TYR A 1 71 ? 2.076 13.223 -19.391 1.00 85.25 71 TYR A O 1
ATOM 551 N N . GLU A 1 72 ? 0.555 11.802 -18.551 1.00 79.25 72 GLU A N 1
ATOM 552 C CA . GLU A 1 72 ? 0.590 10.866 -19.680 1.00 79.25 72 GLU A CA 1
ATOM 553 C C . GLU A 1 72 ? 0.129 11.551 -20.979 1.00 79.25 72 GLU A C 1
ATOM 555 O O . GLU A 1 72 ? 0.835 11.487 -21.983 1.00 79.25 72 GLU A O 1
ATOM 560 N N . ALA A 1 73 ? -0.949 12.339 -20.938 1.00 78.12 73 ALA A N 1
ATOM 561 C CA . ALA A 1 73 ? -1.393 13.145 -22.078 1.00 78.12 73 ALA A CA 1
ATOM 562 C C . ALA A 1 73 ? -0.357 14.203 -22.514 1.00 78.12 73 ALA A C 1
ATOM 564 O O . ALA A 1 73 ? -0.203 14.482 -23.705 1.00 78.12 73 ALA A O 1
ATOM 565 N N . ALA A 1 74 ? 0.379 14.799 -21.569 1.00 81.88 74 ALA A N 1
ATOM 566 C CA . ALA A 1 74 ? 1.452 15.742 -21.881 1.00 81.88 74 ALA A CA 1
ATOM 567 C C . ALA A 1 74 ? 2.662 15.048 -22.534 1.00 81.88 74 ALA A C 1
ATOM 569 O O . ALA A 1 74 ? 3.265 15.610 -23.449 1.00 81.88 74 ALA A O 1
ATOM 570 N N . LEU A 1 75 ? 2.992 13.818 -22.123 1.00 80.50 75 LEU A N 1
ATOM 571 C CA . LEU A 1 75 ? 3.998 12.993 -22.799 1.00 80.50 75 LEU A CA 1
ATOM 572 C C . LEU A 1 75 ? 3.560 12.593 -24.212 1.00 80.50 75 LEU A C 1
ATOM 574 O O . LEU A 1 75 ? 4.374 12.629 -25.134 1.00 80.50 75 LEU A O 1
ATOM 578 N N . GLU A 1 76 ? 2.287 12.253 -24.413 1.00 72.44 76 GLU A N 1
ATOM 579 C CA . GLU A 1 76 ? 1.752 11.984 -25.753 1.00 72.44 76 GLU A CA 1
ATOM 580 C C . GLU A 1 76 ? 1.865 13.207 -26.667 1.00 72.44 76 GLU A C 1
ATOM 582 O O . GLU A 1 76 ? 2.223 13.080 -27.838 1.00 72.44 76 GLU A O 1
ATOM 587 N N . ALA A 1 77 ? 1.615 14.408 -26.139 1.00 75.06 77 ALA A N 1
ATOM 588 C CA . ALA A 1 77 ? 1.774 15.645 -26.896 1.00 75.06 77 ALA A CA 1
ATOM 589 C C . ALA A 1 77 ? 3.226 15.874 -27.358 1.00 75.06 77 ALA A C 1
ATOM 591 O O . ALA A 1 77 ? 3.430 16.413 -28.445 1.00 75.06 77 ALA A O 1
ATOM 592 N N . VAL A 1 78 ? 4.221 15.427 -26.579 1.00 76.19 78 VAL A N 1
ATOM 593 C CA . VAL A 1 78 ? 5.632 15.409 -27.004 1.00 76.19 78 VAL A CA 1
ATOM 594 C C . VAL A 1 78 ? 5.835 14.427 -28.163 1.00 76.19 78 VAL A C 1
ATOM 596 O O . VAL A 1 78 ? 6.453 14.786 -29.163 1.00 76.19 78 VAL A O 1
ATOM 599 N N . GLY A 1 79 ? 5.273 13.218 -28.060 1.00 65.12 79 GLY A N 1
ATOM 600 C CA . GLY A 1 79 ? 5.385 12.176 -29.086 1.00 65.12 79 GLY A CA 1
ATOM 601 C C . GLY A 1 79 ? 4.768 12.554 -30.437 1.00 65.12 79 GLY A C 1
ATOM 602 O O . GLY A 1 79 ? 5.342 12.232 -31.468 1.00 65.12 79 GLY A O 1
ATOM 603 N N . ARG A 1 80 ? 3.666 13.318 -30.460 1.00 64.12 80 ARG A N 1
ATOM 604 C CA . ARG A 1 80 ? 2.997 13.768 -31.705 1.00 64.12 80 ARG A CA 1
ATOM 605 C C . ARG A 1 80 ? 3.827 14.721 -32.576 1.00 64.12 80 ARG A C 1
ATOM 607 O O . ARG A 1 80 ? 3.432 15.004 -33.703 1.00 64.12 80 ARG A O 1
ATOM 614 N N . MET A 1 81 ? 4.928 15.261 -32.054 1.00 59.78 81 MET A N 1
ATOM 615 C CA . MET A 1 81 ? 5.872 16.097 -32.809 1.00 59.78 81 MET A CA 1
ATOM 616 C C . MET A 1 81 ? 7.064 15.290 -33.352 1.00 59.78 81 MET A C 1
ATOM 618 O O . MET A 1 81 ? 7.951 15.863 -33.988 1.00 59.78 81 MET A O 1
ATOM 622 N N . SER A 1 82 ? 7.107 13.982 -33.084 1.00 62.12 82 SER A N 1
ATOM 623 C CA . SER A 1 82 ? 8.117 13.056 -33.581 1.00 62.12 82 SER A CA 1
ATOM 624 C C . SER A 1 82 ? 7.596 12.339 -34.810 1.00 62.12 82 SER A C 1
ATOM 626 O O . SER A 1 82 ? 6.545 11.715 -34.757 1.00 62.12 82 SER A O 1
ATOM 628 N N . LEU A 1 83 ? 8.325 12.479 -35.920 1.00 68.25 83 LEU A N 1
ATOM 629 C CA . LEU A 1 83 ? 8.045 11.717 -37.123 1.00 68.25 83 LEU A CA 1
ATOM 630 C C . LEU A 1 83 ? 8.612 10.322 -36.935 1.00 68.25 83 LEU A C 1
ATOM 632 O O . LEU A 1 83 ? 9.830 10.162 -36.781 1.00 68.25 83 LEU A O 1
ATOM 636 N N . THR A 1 84 ? 7.741 9.333 -36.955 1.00 66.56 84 THR A N 1
ATOM 637 C CA . THR A 1 84 ? 8.172 7.960 -36.791 1.00 66.56 84 THR A CA 1
ATOM 638 C C . THR A 1 84 ? 8.779 7.403 -38.088 1.00 66.56 84 THR A C 1
ATOM 640 O O . THR A 1 84 ? 8.641 7.983 -39.173 1.00 66.56 84 THR A O 1
ATOM 643 N N . ASP A 1 85 ? 9.531 6.301 -38.002 1.00 65.50 85 ASP A N 1
ATOM 644 C CA . ASP A 1 85 ? 10.234 5.738 -39.170 1.00 65.50 85 ASP A CA 1
ATOM 645 C C . ASP A 1 85 ? 9.259 5.327 -40.280 1.00 65.50 85 ASP A C 1
ATOM 647 O O . ASP A 1 85 ? 9.489 5.460 -41.483 1.00 65.50 85 ASP A O 1
ATOM 651 N N . SER A 1 86 ? 8.105 4.873 -39.849 1.00 60.12 86 SER A N 1
ATOM 652 C CA . SER A 1 86 ? 7.010 4.470 -40.702 1.00 60.12 86 SER A CA 1
ATOM 653 C C . SER A 1 86 ? 6.172 5.586 -41.282 1.00 60.12 86 SER A C 1
ATOM 655 O O . SER A 1 86 ? 5.832 5.510 -42.463 1.00 60.12 86 SER A O 1
ATOM 657 N N . GLU A 1 87 ? 5.870 6.627 -40.508 1.00 69.44 87 GLU A N 1
ATOM 658 C CA . GLU A 1 87 ? 5.249 7.844 -41.019 1.00 69.44 87 GLU A CA 1
ATOM 659 C C . GLU A 1 87 ? 6.126 8.416 -42.136 1.00 69.44 87 GLU A C 1
ATOM 661 O O . GLU A 1 87 ? 5.631 8.772 -43.209 1.00 69.44 87 GLU A O 1
ATOM 666 N N . PHE A 1 88 ? 7.450 8.406 -41.937 1.00 79.44 88 PHE A N 1
ATOM 667 C CA . PHE A 1 88 ? 8.421 8.783 -42.958 1.00 79.44 88 PHE A CA 1
ATOM 668 C C . PHE A 1 88 ? 8.352 7.871 -44.190 1.00 79.44 88 PHE A C 1
ATOM 670 O O . PHE A 1 88 ? 8.245 8.367 -45.314 1.00 79.44 88 PHE A O 1
ATOM 677 N N . ASN A 1 89 ? 8.374 6.546 -44.023 1.00 78.00 89 ASN A N 1
ATOM 678 C CA . ASN A 1 89 ? 8.319 5.609 -45.152 1.00 78.00 89 ASN A CA 1
ATOM 679 C C . ASN A 1 89 ? 6.994 5.708 -45.928 1.00 78.00 89 ASN A C 1
ATOM 681 O O . ASN A 1 89 ? 6.999 5.734 -47.165 1.00 78.00 89 ASN A O 1
ATOM 685 N N . ARG A 1 90 ? 5.867 5.849 -45.221 1.00 79.06 90 ARG A N 1
ATOM 686 C CA . ARG A 1 90 ? 4.531 6.061 -45.793 1.00 79.06 90 ARG A CA 1
ATOM 687 C C . ARG A 1 90 ? 4.475 7.364 -46.578 1.00 79.06 90 ARG A C 1
ATOM 689 O O . ARG A 1 90 ? 4.032 7.363 -47.728 1.00 79.06 90 ARG A O 1
ATOM 696 N N . LEU A 1 91 ? 4.987 8.450 -45.999 1.00 81.94 91 LEU A N 1
ATOM 697 C CA . LEU A 1 91 ? 5.109 9.741 -46.664 1.00 81.94 91 LEU A CA 1
ATOM 698 C C . LEU A 1 91 ? 5.922 9.604 -47.950 1.00 81.94 91 LEU A C 1
ATOM 700 O O . LEU A 1 91 ? 5.490 10.069 -49.000 1.00 81.94 91 LEU A O 1
ATOM 704 N N . MET A 1 92 ? 7.062 8.911 -47.912 1.00 85.62 92 MET A N 1
ATOM 705 C CA . MET A 1 92 ? 7.899 8.722 -49.095 1.00 85.62 92 MET A CA 1
ATOM 706 C C . MET A 1 92 ? 7.192 7.905 -50.178 1.00 85.62 92 MET A C 1
ATOM 708 O O . MET A 1 92 ? 7.378 8.217 -51.361 1.00 85.62 92 MET A O 1
ATOM 712 N N . ALA A 1 93 ? 6.382 6.909 -49.809 1.00 80.12 93 ALA A N 1
ATOM 713 C CA . ALA A 1 93 ? 5.631 6.038 -50.718 1.00 80.12 93 ALA A CA 1
ATOM 714 C C . ALA A 1 93 ? 4.433 6.713 -51.420 1.00 80.12 93 ALA A C 1
ATOM 716 O O . ALA A 1 93 ? 3.963 6.196 -52.436 1.00 80.12 93 ALA A O 1
ATOM 717 N N . MET A 1 94 ? 3.959 7.862 -50.928 1.00 84.44 94 MET A N 1
ATOM 718 C CA . MET A 1 94 ? 2.859 8.616 -51.540 1.00 84.44 94 MET A CA 1
ATOM 719 C C . MET A 1 94 ? 3.189 9.149 -52.945 1.00 84.44 94 MET A C 1
ATOM 721 O O . MET A 1 94 ? 4.348 9.368 -53.314 1.00 84.44 94 MET A O 1
ATOM 725 N N . ASP A 1 95 ? 2.136 9.419 -53.725 1.00 85.00 95 ASP A N 1
ATOM 726 C CA . ASP A 1 95 ? 2.249 10.132 -55.000 1.00 85.00 95 ASP A CA 1
ATOM 727 C C . ASP A 1 95 ? 2.815 11.550 -54.802 1.00 85.00 95 ASP A C 1
ATOM 729 O O . ASP A 1 95 ? 2.538 12.200 -53.792 1.00 85.00 95 ASP A O 1
ATOM 733 N N . ARG A 1 96 ? 3.576 12.056 -55.785 1.00 84.12 96 ARG A N 1
ATOM 734 C CA . ARG A 1 96 ? 4.296 13.341 -55.696 1.00 84.12 96 ARG A CA 1
ATOM 735 C C . ARG A 1 96 ? 3.395 14.509 -55.284 1.00 84.12 96 ARG A C 1
ATOM 737 O O . ARG A 1 96 ? 3.841 15.360 -54.521 1.00 84.12 96 ARG A O 1
ATOM 744 N N . ALA A 1 97 ? 2.150 14.555 -55.766 1.00 79.38 97 ALA A N 1
ATOM 745 C CA . ALA A 1 97 ? 1.226 15.644 -55.450 1.00 79.38 97 ALA A CA 1
ATOM 746 C C . ALA A 1 97 ? 0.598 15.511 -54.050 1.00 79.38 97 ALA A C 1
ATOM 748 O O . ALA A 1 97 ? 0.415 16.514 -53.364 1.00 79.38 97 ALA A O 1
ATOM 749 N N . ALA A 1 98 ? 0.292 14.283 -53.619 1.00 81.88 98 ALA A N 1
ATOM 750 C CA . ALA A 1 98 ? -0.260 14.009 -52.291 1.00 81.88 98 ALA A CA 1
ATOM 751 C C . ALA A 1 98 ? 0.797 14.186 -51.189 1.00 81.88 98 ALA A C 1
ATOM 753 O O . ALA A 1 98 ? 0.513 14.763 -50.141 1.00 81.88 98 ALA A O 1
ATOM 754 N N . ARG A 1 99 ? 2.037 13.767 -51.470 1.00 87.94 99 ARG A N 1
ATOM 755 C CA . ARG A 1 99 ? 3.179 13.871 -50.559 1.00 87.94 99 ARG A CA 1
ATOM 756 C C . ARG A 1 99 ? 3.526 15.317 -50.218 1.00 87.94 99 ARG A C 1
ATOM 758 O O . ARG A 1 99 ? 3.836 15.594 -49.072 1.00 87.94 99 ARG A O 1
ATOM 765 N N . GLU A 1 100 ? 3.450 16.244 -51.173 1.00 83.31 100 GLU A N 1
ATOM 766 C CA . GLU A 1 100 ? 3.778 17.657 -50.917 1.00 83.31 100 GLU A CA 1
ATOM 767 C C . GLU A 1 100 ? 2.790 18.309 -49.933 1.00 83.31 100 GLU A C 1
ATOM 769 O O . GLU A 1 100 ? 3.199 19.025 -49.022 1.00 83.31 100 GLU A O 1
ATOM 774 N N . ALA A 1 101 ? 1.491 18.018 -50.075 1.00 81.75 101 ALA A N 1
ATOM 775 C CA . ALA A 1 101 ? 0.468 18.502 -49.147 1.00 81.75 101 ALA A CA 1
ATOM 776 C C . ALA A 1 101 ? 0.653 17.913 -47.739 1.00 81.75 101 ALA A C 1
ATOM 778 O O . ALA A 1 101 ? 0.479 18.614 -46.741 1.00 81.75 101 ALA A O 1
ATOM 779 N N . GLU A 1 102 ? 1.049 16.643 -47.671 1.00 81.94 102 GLU A N 1
ATOM 780 C CA . GLU A 1 102 ? 1.280 15.932 -46.420 1.00 81.94 102 GLU A CA 1
ATOM 781 C C . GLU A 1 102 ? 2.577 16.374 -45.722 1.00 81.94 102 GLU A C 1
ATOM 783 O O . GLU A 1 102 ? 2.574 16.573 -44.510 1.00 81.94 102 GLU A O 1
ATOM 788 N N . ILE A 1 103 ? 3.649 16.660 -46.473 1.00 84.19 103 ILE A N 1
ATOM 789 C CA . ILE A 1 103 ? 4.881 17.272 -45.947 1.00 84.19 103 ILE A CA 1
ATOM 790 C C . ILE A 1 103 ? 4.561 18.612 -45.276 1.00 84.19 103 ILE A C 1
ATOM 792 O O . ILE A 1 103 ? 5.001 18.853 -44.154 1.00 84.19 103 ILE A O 1
ATOM 796 N N . THR A 1 104 ? 3.764 19.473 -45.917 1.00 81.44 104 THR A N 1
ATOM 797 C CA . THR A 1 104 ? 3.368 20.761 -45.325 1.00 81.44 104 THR A CA 1
ATOM 798 C C . THR A 1 104 ? 2.465 20.578 -44.097 1.00 81.44 104 THR A C 1
ATOM 800 O O . THR A 1 104 ? 2.577 21.348 -43.141 1.00 81.44 104 THR A O 1
ATOM 803 N N . ARG A 1 105 ? 1.602 19.549 -44.076 1.00 80.44 105 ARG A N 1
ATOM 804 C CA . ARG A 1 105 ? 0.767 19.211 -42.909 1.00 80.44 105 ARG A CA 1
ATOM 805 C C . ARG A 1 105 ? 1.613 18.757 -41.721 1.00 80.44 105 ARG A C 1
ATOM 807 O O . ARG A 1 105 ? 1.386 19.226 -40.611 1.00 80.44 105 ARG A O 1
ATOM 814 N N . ILE A 1 106 ? 2.560 17.854 -41.955 1.00 75.88 106 ILE A N 1
ATOM 815 C CA . ILE A 1 106 ? 3.420 17.257 -40.930 1.00 75.88 106 ILE A CA 1
ATOM 816 C C . ILE A 1 106 ? 4.432 18.272 -40.403 1.00 75.88 106 ILE A C 1
ATOM 818 O O . ILE A 1 106 ? 4.657 18.350 -39.200 1.00 75.88 106 ILE A O 1
ATOM 822 N N . ALA A 1 107 ? 4.997 19.101 -41.283 1.00 71.81 107 ALA A N 1
ATOM 823 C CA . ALA A 1 107 ? 5.950 20.117 -40.872 1.00 71.81 107 ALA A CA 1
ATOM 824 C C . ALA A 1 107 ? 5.325 21.185 -39.958 1.00 71.81 107 ALA A C 1
ATOM 826 O O . ALA A 1 107 ? 6.068 21.842 -39.242 1.00 71.81 107 ALA A O 1
ATOM 827 N N . GLN A 1 108 ? 3.997 21.385 -39.969 1.00 68.62 108 GLN A N 1
ATOM 828 C CA . GLN A 1 108 ? 3.263 22.328 -39.100 1.00 68.62 108 GLN A CA 1
ATOM 829 C C . GLN A 1 108 ? 3.926 23.718 -38.952 1.00 68.62 108 GLN A C 1
ATOM 831 O O . GLN A 1 108 ? 3.843 24.356 -37.906 1.00 68.62 108 GLN A O 1
ATOM 836 N N . GLY A 1 109 ? 4.581 24.212 -40.010 1.00 64.44 109 GLY A N 1
ATOM 837 C CA . GLY A 1 109 ? 5.285 25.498 -39.996 1.00 64.44 109 GLY A CA 1
ATOM 838 C C . GLY A 1 109 ? 6.728 25.471 -39.473 1.00 64.44 109 GLY A C 1
ATOM 839 O O . GLY A 1 109 ? 7.263 26.547 -39.230 1.00 64.44 109 GLY A O 1
ATOM 840 N N . ASN A 1 110 ? 7.354 24.295 -39.334 1.00 69.31 110 ASN A N 1
ATOM 841 C CA . ASN A 1 110 ? 8.776 24.075 -39.043 1.00 69.31 110 ASN A CA 1
ATOM 842 C C . ASN A 1 110 ? 9.597 24.057 -40.357 1.00 69.31 110 ASN A C 1
ATOM 844 O O . ASN A 1 110 ? 9.606 23.040 -41.062 1.00 69.31 110 ASN A O 1
ATOM 848 N N . PRO A 1 111 ? 10.300 25.153 -40.715 1.00 74.25 111 PRO A N 1
ATOM 849 C CA . PRO A 1 111 ? 10.982 25.262 -42.005 1.00 74.25 111 PRO A CA 1
ATOM 850 C C . PRO A 1 111 ? 12.116 24.243 -42.244 1.00 74.25 111 PRO A C 1
ATOM 852 O O . PRO A 1 111 ? 12.209 23.743 -43.368 1.00 74.25 111 PRO A O 1
ATOM 855 N N . PRO A 1 112 ? 12.988 23.908 -41.264 1.00 73.38 112 PRO A N 1
ATOM 856 C CA . PRO A 1 112 ? 14.035 22.909 -41.483 1.00 73.38 112 PRO A CA 1
ATOM 857 C C . PRO A 1 112 ? 13.489 21.484 -41.631 1.00 73.38 112 PRO A C 1
ATOM 859 O O . PRO A 1 112 ? 13.957 20.760 -42.510 1.00 73.38 112 PRO A O 1
ATOM 862 N N . LEU A 1 113 ? 12.466 21.092 -40.859 1.00 75.31 113 LEU A N 1
ATOM 863 C CA . LEU A 1 113 ? 11.820 19.784 -41.037 1.00 75.31 113 LEU A CA 1
ATOM 864 C C . LEU A 1 113 ? 11.172 19.678 -42.424 1.00 75.31 113 LEU A C 1
ATOM 866 O O . LEU A 1 113 ? 11.356 18.682 -43.122 1.00 75.31 113 LEU A O 1
ATOM 870 N N . GLU A 1 114 ? 10.479 20.731 -42.865 1.00 81.56 114 GLU A N 1
ATOM 871 C CA . GLU A 1 114 ? 9.871 20.782 -44.197 1.00 81.56 114 GLU A CA 1
ATOM 872 C C . GLU A 1 114 ? 10.918 20.660 -45.315 1.00 81.56 114 GLU A C 1
ATOM 874 O O . GLU A 1 114 ? 10.731 19.908 -46.274 1.00 81.56 114 GLU A O 1
ATOM 879 N N . ALA A 1 115 ? 12.046 21.365 -45.185 1.00 82.62 115 ALA A N 1
ATOM 880 C CA . ALA A 1 115 ? 13.143 21.307 -46.146 1.00 82.62 115 ALA A CA 1
ATOM 881 C C . ALA A 1 115 ? 13.772 19.907 -46.221 1.00 82.62 115 ALA A C 1
ATOM 883 O O . ALA A 1 115 ? 13.987 19.392 -47.322 1.00 82.62 115 ALA A O 1
ATOM 884 N N . ASN A 1 116 ? 14.009 19.270 -45.072 1.00 83.25 116 ASN A N 1
ATOM 885 C CA . ASN A 1 116 ? 14.595 17.932 -45.002 1.00 83.25 116 ASN A CA 1
ATOM 886 C C . ASN A 1 116 ? 13.642 16.862 -45.554 1.00 83.25 116 ASN A C 1
ATOM 888 O O . ASN A 1 116 ? 14.070 15.993 -46.314 1.00 83.25 116 ASN A O 1
ATOM 892 N N . LEU A 1 117 ? 12.337 16.966 -45.287 1.00 86.50 117 LEU A N 1
ATOM 893 C CA . LEU A 1 117 ? 11.329 16.079 -45.875 1.00 86.50 117 LEU A CA 1
ATOM 894 C C . LEU A 1 117 ? 11.224 16.233 -47.400 1.00 86.50 117 LEU A C 1
ATOM 896 O O . LEU A 1 117 ? 11.156 15.233 -48.118 1.00 86.50 117 LEU A O 1
ATOM 900 N N . ARG A 1 118 ? 11.285 17.464 -47.927 1.00 90.00 118 ARG A N 1
ATOM 901 C CA . ARG A 1 118 ? 11.325 17.710 -49.383 1.00 90.00 118 ARG A CA 1
ATOM 902 C C . ARG A 1 118 ? 12.617 17.188 -50.019 1.00 90.00 118 ARG A C 1
ATOM 904 O O . ARG A 1 118 ? 12.589 16.643 -51.127 1.00 90.00 118 ARG A O 1
ATOM 911 N N . ALA A 1 119 ? 13.749 17.318 -49.328 1.00 87.31 119 ALA A N 1
ATOM 912 C CA . ALA A 1 119 ? 15.030 16.782 -49.781 1.00 87.31 119 ALA A CA 1
ATOM 913 C C . ALA A 1 119 ? 15.018 15.243 -49.815 1.00 87.31 119 ALA A C 1
ATOM 915 O O . ALA A 1 119 ? 15.426 14.655 -50.820 1.00 87.31 119 ALA A O 1
ATOM 916 N N . ALA A 1 120 ? 14.464 14.597 -48.782 1.00 87.25 120 ALA A N 1
ATOM 917 C CA . ALA A 1 120 ? 14.249 13.150 -48.744 1.00 87.25 120 ALA A CA 1
ATOM 918 C C . ALA A 1 120 ? 13.342 12.681 -49.888 1.00 87.25 120 ALA A C 1
ATOM 920 O O . ALA A 1 120 ? 13.694 11.750 -50.612 1.00 87.25 120 ALA A O 1
ATOM 921 N N . ALA A 1 121 ? 12.221 13.372 -50.112 1.00 88.38 121 ALA A N 1
ATOM 922 C CA . ALA A 1 121 ? 11.299 13.088 -51.208 1.00 88.38 121 ALA A CA 1
ATOM 923 C C . ALA A 1 121 ? 11.983 13.177 -52.583 1.00 88.38 121 ALA A C 1
ATOM 925 O O . ALA A 1 121 ? 11.772 12.323 -53.446 1.00 88.38 121 ALA A O 1
ATOM 926 N N . THR A 1 122 ? 12.846 14.178 -52.771 1.00 90.12 122 THR A N 1
ATOM 927 C CA . THR A 1 122 ? 13.613 14.369 -54.010 1.00 90.12 122 THR A CA 1
ATOM 928 C C . THR A 1 122 ? 14.643 13.257 -54.217 1.00 90.12 122 THR A C 1
ATOM 930 O O . THR A 1 122 ? 14.765 12.727 -55.325 1.00 90.12 122 THR A O 1
ATOM 933 N N . ALA A 1 123 ? 15.369 12.869 -53.164 1.00 87.62 123 ALA A N 1
ATOM 934 C CA . ALA A 1 123 ? 16.340 11.777 -53.218 1.00 87.62 123 ALA A CA 1
ATOM 935 C C . ALA A 1 123 ? 15.658 10.429 -53.514 1.00 87.62 123 ALA A C 1
ATOM 937 O O . ALA A 1 123 ? 16.085 9.716 -54.423 1.00 87.62 123 ALA A O 1
ATOM 938 N N . ALA A 1 124 ? 14.542 10.135 -52.838 1.00 86.62 124 ALA A N 1
ATOM 939 C CA . ALA A 1 124 ? 13.742 8.930 -53.062 1.00 86.62 124 ALA A CA 1
ATOM 940 C C . ALA A 1 124 ? 13.227 8.840 -54.507 1.00 86.62 124 ALA A C 1
ATOM 942 O O . ALA A 1 124 ? 13.307 7.793 -55.152 1.00 86.62 124 ALA A O 1
ATOM 943 N N . ASP A 1 125 ? 12.721 9.949 -55.042 1.00 89.25 125 ASP A N 1
ATOM 944 C CA . ASP A 1 125 ? 12.230 10.008 -56.416 1.00 89.25 125 ASP A CA 1
ATOM 945 C C . ASP A 1 125 ? 13.348 9.835 -57.443 1.00 89.25 125 ASP A C 1
ATOM 947 O O . ASP A 1 125 ? 13.169 9.107 -58.420 1.00 89.25 125 ASP A O 1
ATOM 951 N N . THR A 1 126 ? 14.508 10.448 -57.199 1.00 88.06 126 THR A N 1
ATOM 952 C CA . THR A 1 126 ? 15.694 10.304 -58.055 1.00 88.06 126 THR A CA 1
ATOM 953 C C . THR A 1 126 ? 16.168 8.850 -58.085 1.00 88.06 126 THR A C 1
ATOM 955 O O . THR A 1 126 ? 16.438 8.319 -59.163 1.00 88.06 126 THR A O 1
ATOM 958 N N . GLY A 1 127 ? 16.188 8.172 -56.932 1.00 87.25 127 GLY A N 1
ATOM 959 C CA . GLY A 1 127 ? 16.522 6.748 -56.832 1.00 87.25 127 GLY A CA 1
ATOM 960 C C . GLY A 1 127 ? 15.539 5.853 -57.596 1.00 87.25 127 GLY A C 1
ATOM 961 O O . GLY A 1 127 ? 15.957 4.976 -58.356 1.00 87.25 127 GLY A O 1
ATOM 962 N N . ARG A 1 128 ? 14.225 6.108 -57.486 1.00 86.31 128 ARG A N 1
ATOM 963 C CA . ARG A 1 128 ? 13.188 5.364 -58.235 1.00 86.31 128 ARG A CA 1
ATOM 964 C C . ARG A 1 128 ? 13.263 5.579 -59.740 1.00 86.31 128 ARG A C 1
ATOM 966 O O . ARG A 1 128 ? 13.033 4.639 -60.504 1.00 86.31 128 ARG A O 1
ATOM 973 N N . ASP A 1 129 ? 13.520 6.808 -60.172 1.00 88.19 129 ASP A N 1
ATOM 974 C CA . ASP A 1 129 ? 13.617 7.151 -61.591 1.00 88.19 129 ASP A CA 1
ATOM 975 C C . ASP A 1 129 ? 14.888 6.537 -62.199 1.00 88.19 129 ASP A C 1
ATOM 977 O O . ASP A 1 129 ? 14.814 5.917 -63.262 1.00 88.19 129 ASP A O 1
ATOM 981 N N . ALA A 1 130 ? 16.014 6.572 -61.474 1.00 85.56 130 ALA A N 1
ATOM 982 C CA . ALA A 1 130 ? 17.244 5.880 -61.854 1.00 85.56 130 ALA A CA 1
ATOM 983 C C . ALA A 1 130 ? 17.057 4.352 -61.904 1.00 85.56 130 ALA A C 1
ATOM 985 O O . ALA A 1 130 ? 17.459 3.719 -62.876 1.00 85.56 130 ALA A O 1
ATOM 986 N N . ALA A 1 131 ? 16.375 3.742 -60.927 1.00 85.88 131 ALA A N 1
ATOM 987 C CA . ALA A 1 131 ? 16.094 2.302 -60.923 1.00 85.88 131 ALA A CA 1
ATOM 988 C C . ALA A 1 131 ? 15.215 1.858 -62.110 1.00 85.88 131 ALA A C 1
ATOM 990 O O . ALA A 1 131 ? 15.459 0.810 -62.722 1.00 85.88 131 ALA A O 1
ATOM 991 N N . ARG A 1 132 ? 14.212 2.670 -62.475 1.00 87.50 132 ARG A N 1
ATOM 992 C CA . ARG A 1 132 ? 13.391 2.451 -63.677 1.00 87.50 132 ARG A CA 1
ATOM 993 C C . ARG A 1 132 ? 14.217 2.588 -64.956 1.00 87.50 132 ARG A C 1
ATOM 995 O O . ARG A 1 132 ? 14.089 1.737 -65.835 1.00 87.50 132 ARG A O 1
ATOM 1002 N N . ALA A 1 133 ? 15.088 3.594 -65.035 1.00 85.44 133 ALA A N 1
ATOM 1003 C CA . ALA A 1 133 ? 15.983 3.801 -66.172 1.00 85.44 133 ALA A CA 1
ATOM 1004 C C . ALA A 1 133 ? 16.993 2.653 -66.338 1.00 85.44 133 ALA A C 1
ATOM 1006 O O . ALA A 1 133 ? 17.150 2.151 -67.446 1.00 85.44 133 ALA A O 1
ATOM 1007 N N . VAL A 1 134 ? 17.596 2.159 -65.247 1.00 85.00 134 VAL A N 1
ATOM 1008 C CA . VAL A 1 134 ? 18.467 0.965 -65.254 1.00 85.00 134 VAL A CA 1
ATOM 1009 C C . VAL A 1 134 ? 17.707 -0.249 -65.790 1.00 85.00 134 VAL A C 1
ATOM 1011 O O . VAL A 1 134 ? 18.189 -0.943 -66.681 1.00 85.00 134 VAL A O 1
ATOM 1014 N N . SER A 1 135 ? 16.488 -0.485 -65.300 1.00 84.06 135 SER A N 1
ATOM 1015 C CA . SER A 1 135 ? 15.667 -1.624 -65.734 1.00 84.06 135 SER A CA 1
ATOM 1016 C C . SER A 1 135 ? 15.303 -1.545 -67.224 1.00 84.06 135 SER A C 1
ATOM 1018 O O . SER A 1 135 ? 15.328 -2.556 -67.925 1.00 84.06 135 SER A O 1
ATOM 1020 N N . GLN A 1 136 ? 15.008 -0.344 -67.733 1.00 85.75 136 GLN A N 1
ATOM 1021 C CA . GLN A 1 136 ? 14.735 -0.105 -69.155 1.00 85.75 136 GLN A CA 1
ATOM 1022 C C . GLN A 1 136 ? 15.993 -0.227 -70.027 1.00 85.75 136 GLN A C 1
ATOM 1024 O O . GLN A 1 136 ? 15.920 -0.808 -71.111 1.00 85.75 136 GLN A O 1
ATOM 1029 N N . ALA A 1 137 ? 17.143 0.263 -69.561 1.00 83.19 137 ALA A N 1
ATOM 1030 C CA . ALA A 1 137 ? 18.433 0.141 -70.242 1.00 83.19 137 ALA A CA 1
ATOM 1031 C C . ALA A 1 137 ? 18.869 -1.332 -70.361 1.00 83.19 137 ALA A C 1
ATOM 1033 O O . ALA A 1 137 ? 19.302 -1.774 -71.424 1.00 83.19 137 ALA A O 1
ATOM 1034 N N . ILE A 1 138 ? 18.649 -2.131 -69.309 1.00 82.62 138 ILE A N 1
ATOM 1035 C CA . ILE A 1 138 ? 18.876 -3.584 -69.327 1.00 82.62 138 ILE A CA 1
ATOM 1036 C C . ILE A 1 138 ? 17.915 -4.274 -70.306 1.00 82.62 138 ILE A C 1
ATOM 1038 O O . ILE A 1 138 ? 18.343 -5.097 -71.113 1.00 82.62 138 ILE A O 1
ATOM 1042 N N . ALA A 1 139 ? 16.624 -3.925 -70.280 1.00 82.94 139 ALA A N 1
ATOM 1043 C CA . ALA A 1 139 ? 15.619 -4.526 -71.162 1.00 82.94 139 ALA A CA 1
ATOM 1044 C C . ALA A 1 139 ? 15.809 -4.170 -72.650 1.00 82.94 139 ALA A C 1
ATOM 1046 O O . ALA A 1 139 ? 15.398 -4.935 -73.521 1.00 82.94 139 ALA A O 1
ATOM 1047 N N . SER A 1 140 ? 16.424 -3.021 -72.947 1.00 83.12 140 SER A N 1
ATOM 1048 C CA . SER A 1 140 ? 16.685 -2.537 -74.310 1.00 83.12 140 SER A CA 1
ATOM 1049 C C . SER A 1 140 ? 18.078 -2.891 -74.848 1.00 83.12 140 SER A C 1
ATOM 1051 O O . SER A 1 140 ? 18.333 -2.682 -76.034 1.00 83.12 140 SER A O 1
ATOM 1053 N N . GLY A 1 141 ? 18.952 -3.481 -74.023 1.00 81.31 141 GLY A N 1
ATOM 1054 C CA . GLY A 1 141 ? 20.300 -3.892 -74.423 1.00 81.31 141 GLY A CA 1
ATOM 1055 C C . GLY A 1 141 ? 21.293 -2.733 -74.568 1.00 81.31 141 GLY A C 1
ATOM 1056 O O . GLY A 1 141 ? 22.189 -2.810 -75.411 1.00 81.31 141 GLY A O 1
ATOM 1057 N N . SER A 1 142 ? 21.127 -1.663 -73.784 1.00 83.75 142 SER A N 1
ATOM 1058 C CA . SER A 1 142 ? 22.029 -0.505 -73.769 1.00 83.75 142 SER A CA 1
ATOM 1059 C C . SER A 1 142 ? 23.483 -0.876 -73.409 1.00 83.75 142 SER A C 1
ATOM 1061 O O . SER A 1 142 ? 23.720 -1.888 -72.742 1.00 83.75 142 SER A O 1
ATOM 1063 N N . PRO A 1 143 ? 24.481 -0.068 -73.822 1.00 83.94 143 PRO A N 1
ATOM 1064 C CA . PRO A 1 143 ? 25.890 -0.278 -73.482 1.00 83.94 143 PRO A CA 1
ATOM 1065 C C . PRO A 1 143 ? 26.143 -0.323 -71.966 1.00 83.94 143 PRO A C 1
ATOM 1067 O O . PRO A 1 143 ? 25.531 0.425 -71.207 1.00 83.94 143 PRO A O 1
ATOM 1070 N N . ALA A 1 144 ? 27.107 -1.145 -71.534 1.00 79.62 144 ALA A N 1
ATOM 1071 C CA . ALA A 1 144 ? 27.443 -1.332 -70.115 1.00 79.62 144 ALA A CA 1
ATOM 1072 C C . ALA A 1 144 ? 27.794 -0.018 -69.390 1.00 79.62 144 ALA A C 1
ATOM 1074 O O . ALA A 1 144 ? 27.377 0.185 -68.259 1.00 79.62 144 ALA A O 1
ATOM 1075 N N . GLU A 1 145 ? 28.473 0.908 -70.070 1.00 81.50 145 GLU A N 1
ATOM 1076 C CA . GLU A 1 145 ? 28.845 2.220 -69.521 1.00 81.50 145 GLU A CA 1
ATOM 1077 C C . GLU A 1 145 ? 27.621 3.093 -69.173 1.00 81.50 145 GLU A C 1
ATOM 1079 O O . GLU A 1 145 ? 27.636 3.845 -68.202 1.00 81.50 145 GLU A O 1
ATOM 1084 N N . GLU A 1 146 ? 26.527 2.977 -69.930 1.00 80.50 146 GLU A N 1
ATOM 1085 C CA . GLU A 1 146 ? 25.280 3.703 -69.660 1.00 80.50 146 GLU A CA 1
ATOM 1086 C C . GLU A 1 146 ? 24.533 3.099 -68.461 1.00 80.50 146 GLU A C 1
ATOM 1088 O O . GLU A 1 146 ? 24.016 3.829 -67.614 1.00 80.50 146 GLU A O 1
ATOM 1093 N N . ILE A 1 147 ? 24.545 1.767 -68.341 1.00 80.81 147 ILE A N 1
ATOM 1094 C CA . ILE A 1 147 ? 23.972 1.041 -67.198 1.00 80.81 147 ILE A CA 1
ATOM 1095 C C . ILE A 1 147 ? 24.753 1.357 -65.915 1.00 80.81 147 ILE A C 1
ATOM 1097 O O . ILE A 1 147 ? 24.133 1.636 -64.889 1.00 80.81 147 ILE A O 1
ATOM 1101 N N . ASP A 1 148 ? 26.087 1.382 -65.977 1.00 84.00 148 ASP A N 1
ATOM 1102 C CA . ASP A 1 148 ? 26.955 1.687 -64.835 1.00 84.00 148 ASP A CA 1
ATOM 1103 C C . ASP A 1 148 ? 26.772 3.131 -64.347 1.00 84.00 148 ASP A C 1
ATOM 1105 O O . ASP A 1 148 ? 26.670 3.370 -63.143 1.00 84.00 148 ASP A O 1
ATOM 1109 N N . ASN A 1 149 ? 26.640 4.097 -65.263 1.00 86.19 149 ASN A N 1
ATOM 1110 C CA . ASN A 1 149 ? 26.362 5.489 -64.904 1.00 86.19 149 ASN A CA 1
ATOM 1111 C C . ASN A 1 149 ? 24.985 5.652 -64.232 1.00 86.19 149 ASN A C 1
ATOM 1113 O O . ASN A 1 149 ? 24.867 6.350 -63.223 1.00 86.19 149 ASN A O 1
ATOM 1117 N N . LEU A 1 150 ? 23.946 4.977 -64.739 1.00 84.88 150 LEU A N 1
ATOM 1118 C CA . LEU A 1 150 ? 22.609 4.996 -64.131 1.00 84.88 150 LEU A CA 1
ATOM 1119 C C . LEU A 1 150 ? 22.575 4.262 -62.776 1.00 84.88 150 LEU A C 1
ATOM 1121 O O . LEU A 1 150 ? 21.888 4.703 -61.851 1.00 84.88 150 LEU A O 1
ATOM 1125 N N . ALA A 1 151 ? 23.344 3.181 -62.625 1.00 83.06 151 ALA A N 1
ATOM 1126 C CA . ALA A 1 151 ? 23.505 2.472 -61.358 1.00 83.06 151 ALA A CA 1
ATOM 1127 C C . ALA A 1 151 ? 24.259 3.317 -60.317 1.00 83.06 151 ALA A C 1
ATOM 1129 O O . ALA A 1 151 ? 23.865 3.338 -59.150 1.00 83.06 151 ALA A O 1
ATOM 1130 N N . ALA A 1 152 ? 25.284 4.067 -60.735 1.00 86.38 152 ALA A N 1
ATOM 1131 C CA . ALA A 1 152 ? 25.996 5.011 -59.876 1.00 86.38 152 ALA A CA 1
ATOM 1132 C C . ALA A 1 152 ? 25.086 6.160 -59.411 1.00 86.38 152 ALA A C 1
ATOM 1134 O O . ALA A 1 152 ? 25.094 6.509 -58.231 1.00 86.38 152 ALA A O 1
ATOM 1135 N N . MET A 1 153 ? 24.243 6.697 -60.302 1.00 85.31 153 MET A N 1
ATOM 1136 C CA . MET A 1 153 ? 23.233 7.700 -59.937 1.00 85.31 153 MET A CA 1
ATOM 1137 C C . MET A 1 153 ? 22.214 7.162 -58.926 1.00 85.31 153 MET A C 1
ATOM 1139 O O . MET A 1 153 ? 21.846 7.875 -57.994 1.00 85.31 153 MET A O 1
ATOM 1143 N N . LYS A 1 154 ? 21.778 5.904 -59.077 1.00 87.12 154 LYS A N 1
ATOM 1144 C CA . LYS A 1 154 ? 20.903 5.247 -58.098 1.00 87.12 154 LYS A CA 1
ATOM 1145 C C . LYS A 1 154 ? 21.596 5.116 -56.737 1.00 87.12 154 LYS A C 1
ATOM 1147 O O . LYS A 1 154 ? 21.006 5.478 -55.727 1.00 87.12 154 LYS A O 1
ATOM 1152 N N . ALA A 1 155 ? 22.842 4.643 -56.709 1.00 83.88 155 ALA A N 1
ATOM 1153 C CA . ALA A 1 155 ? 23.593 4.459 -55.467 1.00 83.88 155 ALA A CA 1
ATOM 1154 C C . ALA A 1 155 ? 23.824 5.780 -54.704 1.00 83.88 155 ALA A C 1
ATOM 1156 O O . ALA A 1 155 ? 23.684 5.811 -53.483 1.00 83.88 155 ALA A O 1
ATOM 1157 N N . ASP A 1 156 ? 24.124 6.878 -55.409 1.00 86.88 156 ASP A N 1
ATOM 1158 C CA . ASP A 1 156 ? 24.256 8.216 -54.807 1.00 86.88 156 ASP A CA 1
ATOM 1159 C C . ASP A 1 156 ? 22.911 8.730 -54.257 1.00 86.88 156 ASP A C 1
ATOM 1161 O O . ASP A 1 156 ? 22.856 9.266 -53.149 1.00 86.88 156 ASP A O 1
ATOM 1165 N N . ALA A 1 157 ? 21.807 8.507 -54.979 1.00 84.25 157 ALA A N 1
ATOM 1166 C CA . ALA A 1 157 ? 20.466 8.868 -54.516 1.00 84.25 157 ALA A CA 1
ATOM 1167 C C . ALA A 1 157 ? 20.026 8.059 -53.281 1.00 84.25 157 ALA A C 1
ATOM 1169 O O . ALA A 1 157 ? 19.521 8.648 -52.325 1.00 84.25 157 ALA A O 1
ATOM 1170 N N . ASP A 1 158 ? 20.274 6.745 -53.265 1.00 82.81 158 ASP A N 1
ATOM 1171 C CA . ASP A 1 158 ? 19.975 5.858 -52.132 1.00 82.81 158 ASP A CA 1
ATOM 1172 C C . ASP A 1 158 ? 20.812 6.249 -50.895 1.00 82.81 158 ASP A C 1
ATOM 1174 O O . ASP A 1 158 ? 20.296 6.301 -49.777 1.00 82.81 158 ASP A O 1
ATOM 1178 N N . SER A 1 159 ? 22.088 6.607 -51.089 1.00 82.56 159 SER A N 1
ATOM 1179 C CA . SER A 1 159 ? 22.963 7.077 -50.007 1.00 82.56 159 SER A CA 1
ATOM 1180 C C . SER A 1 159 ? 22.504 8.416 -49.422 1.00 82.56 159 SER A C 1
ATOM 1182 O O . SER A 1 159 ? 22.458 8.553 -48.198 1.00 82.56 159 SER A O 1
ATOM 1184 N N . ARG A 1 160 ? 22.114 9.384 -50.265 1.00 86.38 160 ARG A N 1
ATOM 1185 C CA . ARG A 1 160 ? 21.547 10.668 -49.810 1.00 86.38 160 ARG A CA 1
ATOM 1186 C C . ARG A 1 160 ? 20.203 10.489 -49.116 1.00 86.38 160 ARG A C 1
ATOM 1188 O O . ARG A 1 160 ? 19.926 11.166 -48.131 1.00 86.38 160 ARG A O 1
ATOM 1195 N N . PHE A 1 161 ? 19.366 9.579 -49.605 1.00 85.31 161 PHE A N 1
ATOM 1196 C CA . PHE A 1 161 ? 18.103 9.254 -48.954 1.00 85.31 161 PHE A CA 1
ATOM 1197 C C . PHE A 1 161 ? 18.337 8.679 -47.552 1.00 85.31 161 PHE A C 1
ATOM 1199 O O . PHE A 1 161 ? 17.725 9.146 -46.594 1.00 85.31 161 PHE A O 1
ATOM 1206 N N . ALA A 1 162 ? 19.274 7.736 -47.411 1.00 79.38 162 ALA A N 1
ATOM 1207 C CA . ALA A 1 162 ? 19.629 7.153 -46.121 1.00 79.38 162 ALA A CA 1
ATOM 1208 C C . ALA A 1 162 ? 20.175 8.197 -45.130 1.00 79.38 162 ALA A C 1
ATOM 1210 O O . ALA A 1 162 ? 19.789 8.180 -43.960 1.00 79.38 162 ALA A O 1
ATOM 1211 N N . SER A 1 163 ? 21.018 9.134 -45.586 1.00 81.31 163 SER A N 1
ATOM 1212 C CA . SER A 1 163 ? 21.547 10.196 -44.720 1.00 81.31 163 SER A CA 1
ATOM 1213 C C . SER A 1 163 ? 20.460 11.169 -44.261 1.00 81.31 163 SER A C 1
ATOM 1215 O O . SER A 1 163 ? 20.390 11.482 -43.076 1.00 81.31 163 SER A O 1
ATOM 1217 N N . ILE A 1 164 ? 19.578 11.606 -45.169 1.00 82.56 164 ILE A N 1
ATOM 1218 C CA . ILE A 1 164 ? 18.490 12.538 -44.831 1.00 82.56 164 ILE A CA 1
ATOM 1219 C C . ILE A 1 164 ? 17.450 11.848 -43.939 1.00 82.56 164 ILE A C 1
ATOM 1221 O O . ILE A 1 164 ? 16.944 12.461 -43.005 1.00 82.56 164 ILE A O 1
ATOM 1225 N N . ARG A 1 165 ? 17.155 10.561 -44.168 1.00 82.44 165 ARG A N 1
ATOM 1226 C CA . ARG A 1 165 ? 16.274 9.773 -43.292 1.00 82.44 165 ARG A CA 1
ATOM 1227 C C . ARG A 1 165 ? 16.807 9.728 -41.861 1.00 82.44 165 ARG A C 1
ATOM 1229 O O . ARG A 1 165 ? 16.051 9.981 -40.929 1.00 82.44 165 ARG A O 1
ATOM 1236 N N . ALA A 1 166 ? 18.096 9.440 -41.683 1.00 75.31 166 ALA A N 1
ATOM 1237 C CA . ALA A 1 166 ? 18.715 9.439 -40.358 1.00 75.31 166 ALA A CA 1
ATOM 1238 C C . ALA A 1 166 ? 18.635 10.822 -39.682 1.00 75.31 166 ALA A C 1
ATOM 1240 O O . ALA A 1 166 ? 18.374 10.909 -38.484 1.00 75.31 166 ALA A O 1
ATOM 1241 N N . GLU A 1 167 ? 18.803 11.898 -40.454 1.00 78.25 167 GLU A N 1
ATOM 1242 C CA . GLU A 1 167 ? 18.697 13.277 -39.969 1.00 78.25 167 GLU A CA 1
ATOM 1243 C C . GLU A 1 167 ? 17.266 13.640 -39.536 1.00 78.25 167 GLU A C 1
ATOM 1245 O O . GLU A 1 167 ? 17.077 14.202 -38.459 1.00 78.25 167 GLU A O 1
ATOM 1250 N N . VAL A 1 168 ? 16.250 13.270 -40.322 1.00 76.19 168 VAL A N 1
ATOM 1251 C CA . VAL A 1 168 ? 14.837 13.530 -40.001 1.00 76.19 168 VAL A CA 1
ATOM 1252 C C . VAL A 1 168 ? 14.408 12.761 -38.751 1.00 76.19 168 VAL A C 1
ATOM 1254 O O . VAL A 1 168 ? 13.883 13.366 -37.817 1.00 76.19 168 VAL A O 1
ATOM 1257 N N . LEU A 1 169 ? 14.694 11.460 -38.677 1.00 72.12 169 LEU A N 1
ATOM 1258 C CA . LEU A 1 169 ? 14.280 10.625 -37.542 1.00 72.12 169 LEU A CA 1
ATOM 1259 C C . LEU A 1 169 ? 15.042 10.970 -36.252 1.00 72.12 169 LEU A C 1
ATOM 1261 O O . LEU A 1 169 ? 14.473 10.931 -35.165 1.00 72.12 169 LEU A O 1
ATOM 1265 N N . GLY A 1 170 ? 16.306 11.394 -36.358 1.00 68.12 170 GLY A N 1
ATOM 1266 C CA . GLY A 1 170 ? 17.122 11.826 -35.218 1.00 68.12 170 GLY A CA 1
ATOM 1267 C C . GLY A 1 170 ? 16.831 13.242 -34.699 1.00 68.12 170 GLY A C 1
ATOM 1268 O O . GLY A 1 170 ? 17.390 13.631 -33.668 1.00 68.12 170 GLY A O 1
ATOM 1269 N N . SER A 1 171 ? 15.988 14.011 -35.401 1.00 68.44 171 SER A N 1
ATOM 1270 C CA . SER A 1 171 ? 15.689 15.424 -35.105 1.00 68.44 171 SER A CA 1
ATOM 1271 C C . SER A 1 171 ? 14.485 15.650 -34.188 1.00 68.44 171 SER A C 1
ATOM 1273 O O . SER A 1 171 ? 14.174 16.797 -33.868 1.00 68.44 171 SER A O 1
ATOM 1275 N N . SER A 1 172 ? 13.829 14.583 -33.725 1.00 71.25 172 SER A N 1
ATOM 1276 C CA . SER A 1 172 ? 12.611 14.690 -32.923 1.00 71.25 172 SER A CA 1
ATOM 1277 C C . SER A 1 172 ? 12.772 14.251 -31.468 1.00 71.25 172 SER A C 1
ATOM 1279 O O . SER A 1 172 ? 13.524 13.332 -31.142 1.00 71.25 172 SER A O 1
ATOM 1281 N N . LEU A 1 173 ? 12.045 14.934 -30.582 1.00 77.56 173 LEU A N 1
ATOM 1282 C CA . LEU A 1 173 ? 11.963 14.608 -29.163 1.00 77.56 173 LEU A CA 1
ATOM 1283 C C . LEU A 1 173 ? 10.920 13.504 -28.949 1.00 77.56 173 LEU A C 1
ATOM 1285 O O . LEU A 1 173 ? 9.757 13.685 -29.300 1.00 77.56 173 LEU A O 1
ATOM 1289 N N . THR A 1 174 ? 11.308 12.387 -28.334 1.00 78.31 174 THR A N 1
ATOM 1290 C CA . THR A 1 174 ? 10.383 11.283 -28.026 1.00 78.31 174 THR A CA 1
ATOM 1291 C C . THR A 1 174 ? 9.915 11.321 -26.571 1.00 78.31 174 THR A C 1
ATOM 1293 O O . THR A 1 174 ? 10.610 11.827 -25.683 1.00 78.31 174 THR A O 1
ATOM 1296 N N . ALA A 1 175 ? 8.742 10.739 -26.302 1.00 79.25 175 ALA A N 1
ATOM 1297 C CA . ALA A 1 175 ? 8.204 10.623 -24.945 1.00 79.25 175 ALA A CA 1
ATOM 1298 C C . ALA A 1 175 ? 9.147 9.851 -24.002 1.00 79.25 175 ALA A C 1
ATOM 1300 O O . ALA A 1 175 ? 9.264 10.200 -22.828 1.00 79.25 175 ALA A O 1
ATOM 1301 N N . GLU A 1 176 ? 9.859 8.844 -24.517 1.00 76.25 176 GLU A N 1
ATOM 1302 C CA . GLU A 1 176 ? 10.794 8.043 -23.722 1.00 76.25 176 GLU A CA 1
ATOM 1303 C C . GLU A 1 176 ? 12.024 8.850 -23.293 1.00 76.25 176 GLU A C 1
ATOM 1305 O O . GLU A 1 176 ? 12.429 8.772 -22.137 1.00 76.25 176 GLU A O 1
ATOM 1310 N N . MET A 1 177 ? 12.559 9.716 -24.162 1.00 78.44 177 MET A N 1
ATOM 1311 C CA . MET A 1 177 ? 13.664 10.615 -23.798 1.00 78.44 177 MET A CA 1
ATOM 1312 C C . MET A 1 177 ? 13.268 11.570 -22.665 1.00 78.44 177 MET A C 1
ATOM 1314 O O . MET A 1 177 ? 14.057 11.816 -21.751 1.00 78.44 177 MET A O 1
ATOM 1318 N N . VAL A 1 178 ? 12.034 12.087 -22.694 1.00 83.44 178 VAL A N 1
ATOM 1319 C CA . VAL A 1 178 ? 11.506 12.948 -21.624 1.00 83.44 178 VAL A CA 1
ATOM 1320 C C . VAL A 1 178 ? 11.290 12.157 -20.338 1.00 83.44 178 VAL A C 1
ATOM 1322 O O . VAL A 1 178 ? 11.698 12.612 -19.271 1.00 83.44 178 VAL A O 1
ATOM 1325 N N . ARG A 1 179 ? 10.702 10.959 -20.423 1.00 80.06 179 ARG A N 1
ATOM 1326 C CA . ARG A 1 179 ? 10.487 10.069 -19.274 1.00 80.06 179 ARG A CA 1
ATOM 1327 C C . ARG A 1 179 ? 11.809 9.692 -18.605 1.00 80.06 179 ARG A C 1
ATOM 1329 O O . ARG A 1 179 ? 11.916 9.786 -17.383 1.00 80.06 179 ARG A O 1
ATOM 1336 N N . GLN A 1 180 ? 12.821 9.347 -19.398 1.00 77.56 180 GLN A N 1
ATOM 1337 C CA . GLN A 1 180 ? 14.165 9.050 -18.918 1.00 77.56 180 GLN A CA 1
ATOM 1338 C C . GLN A 1 180 ? 14.779 10.267 -18.222 1.00 77.56 180 GLN A C 1
ATOM 1340 O O . GLN A 1 180 ? 15.196 10.152 -17.071 1.00 77.56 180 GLN A O 1
ATOM 1345 N N . ALA A 1 181 ? 14.742 11.451 -18.844 1.00 81.88 181 ALA A N 1
ATOM 1346 C CA . ALA A 1 181 ? 15.250 12.673 -18.222 1.00 81.88 181 ALA A CA 1
ATOM 1347 C C . ALA A 1 181 ? 14.541 12.989 -16.892 1.00 81.88 181 ALA A C 1
ATOM 1349 O O . ALA A 1 181 ? 15.199 13.323 -15.910 1.00 81.88 181 ALA A O 1
ATOM 1350 N N . LEU A 1 182 ? 13.212 12.844 -16.832 1.00 81.50 182 LEU A N 1
ATOM 1351 C CA . LEU A 1 182 ? 12.406 13.088 -15.630 1.00 81.50 182 LEU A CA 1
ATOM 1352 C C . LEU A 1 182 ? 12.635 12.062 -14.511 1.00 81.50 182 LEU A C 1
ATOM 1354 O O . LEU A 1 182 ? 12.396 12.395 -13.348 1.00 81.50 182 LEU A O 1
ATOM 1358 N N . SER A 1 183 ? 13.104 10.855 -14.846 1.00 74.94 183 SER A N 1
ATOM 1359 C CA . SER A 1 183 ? 13.439 9.801 -13.877 1.00 74.94 183 SER A CA 1
ATOM 1360 C C . SER A 1 183 ? 14.740 10.062 -13.105 1.00 74.94 183 SER A C 1
ATOM 1362 O O . SER A 1 183 ? 14.939 9.497 -12.030 1.00 74.94 183 SER A O 1
ATOM 1364 N N . LEU A 1 184 ? 15.603 10.943 -13.623 1.00 74.00 184 LEU A N 1
ATOM 1365 C CA . LEU A 1 184 ? 16.884 11.283 -13.008 1.00 74.00 184 LEU A CA 1
ATOM 1366 C C . LEU A 1 184 ? 16.709 12.100 -11.719 1.00 74.00 184 LEU A C 1
ATOM 1368 O O . LEU A 1 184 ? 15.702 12.777 -11.487 1.00 74.00 184 LEU A O 1
ATOM 1372 N N . SER A 1 185 ? 17.745 12.087 -10.878 1.00 70.06 185 SER A N 1
ATOM 1373 C CA . SER A 1 185 ? 17.755 12.819 -9.611 1.00 70.06 185 SER A CA 1
ATOM 1374 C C . SER A 1 185 ? 17.644 14.333 -9.820 1.00 70.06 185 SER A C 1
ATOM 1376 O O . SER A 1 185 ? 18.390 14.938 -10.594 1.00 70.06 185 SER A O 1
ATOM 1378 N N . ASN A 1 186 ? 16.755 14.975 -9.054 1.00 74.19 186 ASN A N 1
ATOM 1379 C CA . ASN A 1 186 ? 16.615 16.433 -9.019 1.00 74.19 186 ASN A CA 1
ATOM 1380 C C . ASN A 1 186 ? 17.434 17.113 -7.906 1.00 74.19 186 ASN A C 1
ATOM 1382 O O . ASN A 1 186 ? 17.203 18.282 -7.599 1.00 74.19 186 ASN A O 1
ATOM 1386 N N . ARG A 1 187 ? 18.349 16.402 -7.237 1.00 68.12 187 ARG A N 1
ATOM 1387 C CA . ARG A 1 187 ? 19.112 16.985 -6.124 1.00 68.12 187 ARG A CA 1
ATOM 1388 C C . ARG A 1 187 ? 20.155 17.976 -6.639 1.00 68.12 187 ARG A C 1
ATOM 1390 O O . ARG A 1 187 ? 21.021 17.616 -7.431 1.00 68.12 187 ARG A O 1
ATOM 1397 N N . GLU A 1 188 ? 20.082 19.208 -6.150 1.00 67.44 188 GLU A N 1
ATOM 1398 C CA . GLU A 1 188 ? 21.117 20.217 -6.371 1.00 67.44 188 GLU A CA 1
ATOM 1399 C C . GLU A 1 188 ? 22.344 19.905 -5.509 1.00 67.44 188 GLU A C 1
ATOM 1401 O O . GLU A 1 188 ? 22.225 19.544 -4.335 1.00 67.44 188 GLU A O 1
ATOM 1406 N N . SER A 1 189 ? 23.531 20.061 -6.089 1.00 68.38 189 SER A N 1
ATOM 1407 C CA . SER A 1 189 ? 24.800 19.915 -5.378 1.00 68.38 189 SER A CA 1
ATOM 1408 C C . SER A 1 189 ? 25.595 21.217 -5.464 1.00 68.38 189 SER A C 1
ATOM 1410 O O . SER A 1 189 ? 25.326 22.076 -6.303 1.00 68.38 189 SER A O 1
ATOM 1412 N N . ARG A 1 190 ? 26.552 21.398 -4.555 1.00 77.25 190 ARG A N 1
ATOM 1413 C CA . ARG A 1 190 ? 27.462 22.545 -4.539 1.00 77.25 190 ARG A CA 1
ATOM 1414 C C . ARG A 1 190 ? 28.889 22.036 -4.493 1.00 77.25 190 ARG A C 1
ATOM 1416 O O . ARG A 1 190 ? 29.188 21.178 -3.666 1.00 77.25 190 ARG A O 1
ATOM 1423 N N . LEU A 1 191 ? 29.743 22.584 -5.345 1.00 77.00 191 LEU A N 1
ATOM 1424 C CA . LEU A 1 191 ? 31.166 22.266 -5.398 1.00 77.00 191 LEU A CA 1
ATOM 1425 C C . LEU A 1 191 ? 31.994 23.502 -5.090 1.00 77.00 191 LEU A C 1
ATOM 1427 O O . LEU A 1 191 ? 31.579 24.617 -5.394 1.00 77.00 191 LEU A O 1
ATOM 1431 N N . GLU A 1 192 ? 33.158 23.293 -4.489 1.00 75.19 192 GLU A N 1
ATOM 1432 C CA . GLU A 1 192 ? 34.139 24.354 -4.310 1.00 75.19 192 GLU A CA 1
ATOM 1433 C C . GLU A 1 192 ? 34.836 24.624 -5.646 1.00 75.19 192 GLU A C 1
ATOM 1435 O O . GLU A 1 192 ? 35.307 23.710 -6.331 1.00 75.19 192 GLU A O 1
ATOM 1440 N N . ASP A 1 193 ? 34.854 25.893 -6.030 1.00 79.81 193 ASP A N 1
ATOM 1441 C CA . ASP A 1 193 ? 35.689 26.401 -7.106 1.00 79.81 193 ASP A CA 1
ATOM 1442 C C . ASP A 1 193 ? 37.108 26.611 -6.559 1.00 79.81 193 ASP A C 1
ATOM 1444 O O . ASP A 1 193 ? 37.322 27.460 -5.694 1.00 79.81 193 ASP A O 1
ATOM 1448 N N . GLU A 1 194 ? 38.072 25.821 -7.039 1.00 74.38 194 GLU A N 1
ATOM 1449 C CA . GLU A 1 194 ? 39.459 25.833 -6.553 1.00 74.38 194 GLU A CA 1
ATOM 1450 C C . GLU A 1 194 ? 40.164 27.182 -6.774 1.00 74.38 194 GLU A C 1
ATOM 1452 O O . GLU A 1 194 ? 41.041 27.549 -5.988 1.00 74.38 194 GLU A O 1
ATOM 1457 N N . ASP A 1 195 ? 39.760 27.949 -7.793 1.00 75.50 195 ASP A N 1
ATOM 1458 C CA . ASP A 1 195 ? 40.367 29.246 -8.104 1.00 75.50 195 ASP A CA 1
ATOM 1459 C C . ASP A 1 195 ? 39.833 30.371 -7.200 1.00 75.50 195 ASP A C 1
ATOM 1461 O O . ASP A 1 195 ? 40.538 31.352 -6.931 1.00 75.50 195 ASP A O 1
ATOM 1465 N N . SER A 1 196 ? 38.592 30.251 -6.712 1.00 74.75 196 SER A N 1
ATOM 1466 C CA . SER A 1 196 ? 37.912 31.305 -5.939 1.00 74.75 196 SER A CA 1
ATOM 1467 C C . SER A 1 196 ? 37.595 30.939 -4.484 1.00 74.75 196 SER A C 1
ATOM 1469 O O . SER A 1 196 ? 37.270 31.830 -3.690 1.00 74.75 196 SER A O 1
ATOM 1471 N N . GLY A 1 197 ? 37.692 29.659 -4.114 1.00 74.12 197 GLY A N 1
ATOM 1472 C CA . GLY A 1 197 ? 37.309 29.108 -2.809 1.00 74.12 197 GLY A CA 1
ATOM 1473 C C . GLY A 1 197 ? 35.808 29.213 -2.504 1.00 74.12 197 GLY A C 1
ATOM 1474 O O . GLY A 1 197 ? 35.399 29.099 -1.346 1.00 74.12 197 GLY A O 1
ATOM 1475 N N . GLN A 1 198 ? 34.970 29.523 -3.502 1.00 79.06 198 GLN A N 1
ATOM 1476 C CA . GLN A 1 198 ? 33.527 29.694 -3.323 1.00 79.06 198 GLN A CA 1
ATOM 1477 C C . GLN A 1 198 ? 32.763 28.422 -3.683 1.00 79.06 198 GLN A C 1
ATOM 1479 O O . GLN A 1 198 ? 33.098 27.717 -4.627 1.00 79.06 198 GLN A O 1
ATOM 1484 N N . MET A 1 199 ? 31.677 28.165 -2.952 1.00 76.25 199 MET A N 1
ATOM 1485 C CA . MET A 1 199 ? 30.765 27.061 -3.251 1.00 76.25 199 MET A CA 1
ATOM 1486 C C . MET A 1 199 ? 29.800 27.458 -4.374 1.00 76.25 199 MET A C 1
ATOM 1488 O O . MET A 1 199 ? 28.883 28.256 -4.153 1.00 76.25 199 MET A O 1
ATOM 1492 N N . VAL A 1 200 ? 29.971 26.870 -5.552 1.00 80.94 200 VAL A N 1
ATOM 1493 C CA . VAL A 1 200 ? 29.151 27.101 -6.745 1.00 80.94 200 VAL A CA 1
ATOM 1494 C C . VAL A 1 200 ? 28.076 26.010 -6.857 1.00 80.94 200 VAL A C 1
ATOM 1496 O O . VAL A 1 200 ? 28.394 24.825 -6.727 1.00 80.94 200 VAL A O 1
ATOM 1499 N N . PRO A 1 201 ? 26.792 26.364 -7.063 1.00 80.25 201 PRO A N 1
ATOM 1500 C CA . PRO A 1 201 ? 25.746 25.381 -7.324 1.00 80.25 201 PRO A CA 1
ATOM 1501 C C . PRO A 1 201 ? 25.924 24.750 -8.706 1.00 80.25 201 PRO A C 1
ATOM 1503 O O . PRO A 1 201 ? 26.078 25.459 -9.699 1.00 80.25 201 PRO A O 1
ATOM 1506 N N . ILE A 1 202 ? 25.857 23.421 -8.763 1.00 79.94 202 ILE A N 1
ATOM 1507 C CA . ILE A 1 202 ? 25.838 22.659 -10.011 1.00 79.94 202 ILE A CA 1
ATOM 1508 C C . ILE A 1 202 ? 24.411 22.185 -10.329 1.00 79.94 202 ILE A C 1
ATOM 1510 O O . ILE A 1 202 ? 23.687 21.780 -9.410 1.00 79.94 202 ILE A O 1
ATOM 1514 N N . PRO A 1 203 ? 23.991 22.227 -11.610 1.00 78.88 203 PRO A N 1
ATOM 1515 C CA . PRO A 1 203 ? 22.685 21.722 -12.029 1.00 78.88 203 PRO A CA 1
ATOM 1516 C C . PRO A 1 203 ? 22.507 20.241 -11.669 1.00 78.88 203 PRO A C 1
ATOM 1518 O O . PRO A 1 203 ? 23.455 19.457 -11.751 1.00 78.88 203 PRO A O 1
ATOM 1521 N N . SER A 1 204 ? 21.288 19.847 -11.292 1.00 79.44 204 SER A N 1
ATOM 1522 C CA . SER A 1 204 ? 20.965 18.440 -11.022 1.00 79.44 204 SER A CA 1
ATOM 1523 C C . SER A 1 204 ? 21.065 17.582 -12.293 1.00 79.44 204 SER A C 1
ATOM 1525 O O . SER A 1 204 ? 21.020 18.099 -13.409 1.00 79.44 204 SER A O 1
ATOM 1527 N N . GLU A 1 205 ? 21.191 16.259 -12.150 1.00 77.88 205 GLU A N 1
ATOM 1528 C CA . GLU A 1 205 ? 21.241 15.319 -13.287 1.00 77.88 205 GLU A CA 1
ATOM 1529 C C . GLU A 1 205 ? 20.012 15.460 -14.187 1.00 77.88 205 GLU A C 1
ATOM 1531 O O . GLU A 1 205 ? 20.143 15.620 -15.401 1.00 77.88 205 GLU A O 1
ATOM 1536 N N . ARG A 1 206 ? 18.825 15.524 -13.573 1.00 83.69 206 ARG A N 1
ATOM 1537 C CA . ARG A 1 206 ? 17.571 15.809 -14.272 1.00 83.69 206 ARG A CA 1
ATOM 1538 C C . ARG A 1 206 ? 17.612 17.145 -14.996 1.00 83.69 206 ARG A C 1
ATOM 1540 O O . ARG A 1 206 ? 17.181 17.235 -16.140 1.00 83.69 206 ARG A O 1
ATOM 1547 N N . GLN A 1 207 ? 18.112 18.191 -14.342 1.00 84.44 207 GLN A N 1
ATOM 1548 C CA . GLN A 1 207 ? 18.162 19.516 -14.946 1.00 84.44 207 GLN A CA 1
ATOM 1549 C C . GLN A 1 207 ? 19.109 19.553 -16.146 1.00 84.44 207 GLN A C 1
ATOM 1551 O O . GLN A 1 207 ? 18.709 20.073 -17.180 1.00 84.44 207 GLN A O 1
ATOM 1556 N N . ARG A 1 208 ? 20.280 18.908 -16.064 1.00 82.69 208 ARG A N 1
ATOM 1557 C CA . ARG A 1 208 ? 21.201 18.753 -17.201 1.00 82.69 208 ARG A CA 1
ATOM 1558 C C . ARG A 1 208 ? 20.574 17.996 -18.360 1.00 82.69 208 ARG A C 1
ATOM 1560 O O . ARG A 1 208 ? 20.673 18.453 -19.490 1.00 82.69 208 ARG A O 1
ATOM 1567 N N . ALA A 1 209 ? 19.922 16.866 -18.092 1.00 82.25 209 ALA A N 1
ATOM 1568 C CA . ALA A 1 209 ? 19.262 16.094 -19.139 1.00 82.25 209 ALA A CA 1
ATOM 1569 C C . ALA A 1 209 ? 18.148 16.912 -19.808 1.00 82.25 209 ALA A C 1
ATOM 1571 O O . ALA A 1 209 ? 18.066 16.960 -21.031 1.00 82.25 209 ALA A O 1
ATOM 1572 N N . LEU A 1 210 ? 17.337 17.629 -19.024 1.00 86.94 210 LEU A N 1
ATOM 1573 C CA . LEU A 1 210 ? 16.311 18.523 -19.560 1.00 86.94 210 LEU A CA 1
ATOM 1574 C C . LEU A 1 210 ? 16.913 19.706 -20.333 1.00 86.94 210 LEU A C 1
ATOM 1576 O O . LEU A 1 210 ? 16.371 20.068 -21.371 1.00 86.94 210 LEU A O 1
ATOM 1580 N N . ASP A 1 211 ? 18.015 20.298 -19.870 1.00 86.44 211 ASP A N 1
ATOM 1581 C CA . ASP A 1 211 ? 18.731 21.373 -20.572 1.00 86.44 211 ASP A CA 1
ATOM 1582 C C . ASP A 1 211 ? 19.328 20.881 -21.894 1.00 86.44 211 ASP A C 1
ATOM 1584 O O . ASP A 1 211 ? 19.131 21.520 -22.925 1.00 86.44 211 ASP A O 1
ATOM 1588 N N . ALA A 1 212 ? 19.934 19.693 -21.908 1.00 83.75 212 ALA A N 1
ATOM 1589 C CA . ALA A 1 212 ? 20.417 19.053 -23.127 1.00 83.75 212 ALA A CA 1
ATOM 1590 C C . ALA A 1 212 ? 19.274 18.790 -24.121 1.00 83.75 212 ALA A C 1
ATOM 1592 O O . ALA A 1 212 ? 19.431 19.024 -25.318 1.00 83.75 212 ALA A O 1
ATOM 1593 N N . LEU A 1 213 ? 18.098 18.361 -23.646 1.00 84.50 213 LEU A N 1
ATOM 1594 C CA . LEU A 1 213 ? 16.913 18.214 -24.496 1.00 84.50 213 LEU A CA 1
ATOM 1595 C C . LEU A 1 213 ? 16.396 19.567 -25.009 1.00 84.50 213 LEU A C 1
ATOM 1597 O O . LEU A 1 213 ? 16.001 19.655 -26.170 1.00 84.50 213 LEU A O 1
ATOM 1601 N N . ARG A 1 214 ? 16.432 20.629 -24.191 1.00 86.75 214 ARG A N 1
ATOM 1602 C CA . ARG A 1 214 ? 16.051 21.996 -24.602 1.00 86.75 214 ARG A CA 1
ATOM 1603 C C . ARG A 1 214 ? 16.973 22.545 -25.686 1.00 86.75 214 ARG A C 1
ATOM 1605 O O . ARG A 1 214 ? 16.492 23.201 -26.605 1.00 86.75 214 ARG A O 1
ATOM 1612 N N . GLU A 1 215 ? 18.276 22.301 -25.570 1.00 83.88 215 GLU A N 1
ATOM 1613 C CA . GLU A 1 215 ? 19.272 22.730 -26.555 1.00 83.88 215 GLU A CA 1
ATOM 1614 C C . GLU A 1 215 ? 19.199 21.899 -27.837 1.00 83.88 215 GLU A C 1
ATOM 1616 O O . GLU A 1 215 ? 19.275 22.453 -28.934 1.00 83.88 215 GLU A O 1
ATOM 1621 N N . ARG A 1 216 ? 19.006 20.581 -27.710 1.00 80.56 216 ARG A N 1
ATOM 1622 C CA . ARG A 1 216 ? 18.916 19.661 -28.849 1.00 80.56 216 ARG A CA 1
ATOM 1623 C C . ARG A 1 216 ? 17.612 19.819 -29.638 1.00 80.56 216 ARG A C 1
ATOM 1625 O O . ARG A 1 216 ? 17.634 19.645 -30.853 1.00 80.56 216 ARG A O 1
ATOM 1632 N N . PHE A 1 217 ? 16.505 20.169 -28.977 1.00 81.62 217 PHE A N 1
ATOM 1633 C CA . PHE A 1 217 ? 15.170 20.273 -29.584 1.00 81.62 217 PHE A CA 1
ATOM 1634 C C . PHE A 1 217 ? 14.464 21.599 -29.227 1.00 81.62 217 PHE A C 1
ATOM 1636 O O . PHE A 1 217 ? 13.459 21.600 -28.507 1.00 81.62 217 PHE A O 1
ATOM 1643 N N . PRO A 1 218 ? 14.943 22.750 -29.737 1.00 79.44 218 PRO A N 1
ATOM 1644 C CA . PRO A 1 218 ? 14.401 24.065 -29.383 1.00 79.44 218 PRO A CA 1
ATOM 1645 C C . PRO A 1 218 ? 12.926 24.247 -29.781 1.00 79.44 218 PRO A C 1
ATOM 1647 O O . PRO A 1 218 ? 12.170 24.896 -29.058 1.00 79.44 218 PRO A O 1
ATOM 1650 N N . GLU A 1 219 ? 12.499 23.632 -30.887 1.00 74.06 219 GLU A N 1
ATOM 1651 C CA . GLU A 1 219 ? 11.124 23.699 -31.410 1.00 74.06 219 GLU A CA 1
ATOM 1652 C C . GLU A 1 219 ? 10.110 22.934 -30.534 1.00 74.06 219 GLU A C 1
ATOM 1654 O O . GLU A 1 219 ? 8.933 23.288 -30.481 1.00 74.06 219 GLU A O 1
ATOM 1659 N N . SER A 1 220 ? 10.556 21.915 -29.787 1.00 78.06 220 SER A N 1
ATOM 1660 C CA . SER A 1 220 ? 9.704 21.088 -28.913 1.00 78.06 220 SER A CA 1
ATOM 1661 C C . SER A 1 220 ? 9.671 21.582 -27.463 1.00 78.06 220 SER A C 1
ATOM 1663 O O . SER A 1 220 ? 9.085 20.935 -26.592 1.00 78.06 220 SER A O 1
ATOM 1665 N N . ARG A 1 221 ? 10.280 22.741 -27.177 1.00 81.81 221 ARG A N 1
ATOM 1666 C CA . ARG A 1 221 ? 10.391 23.299 -25.824 1.00 81.81 221 ARG A CA 1
ATOM 1667 C C . ARG A 1 221 ? 9.042 23.504 -25.114 1.00 81.81 221 ARG A C 1
ATOM 1669 O O . ARG A 1 221 ? 8.970 23.128 -23.947 1.00 81.81 221 ARG A O 1
ATOM 1676 N N . PRO A 1 222 ? 7.970 24.018 -25.753 1.00 83.62 222 PRO A N 1
ATOM 1677 C CA . PRO A 1 222 ? 6.674 24.165 -25.084 1.00 83.62 222 PRO A CA 1
ATOM 1678 C C . PRO A 1 222 ? 6.058 22.824 -24.663 1.00 83.62 222 PRO A C 1
ATOM 1680 O O . PRO A 1 222 ? 5.503 22.717 -23.572 1.00 83.62 222 PRO A O 1
ATOM 1683 N N . ALA A 1 223 ? 6.187 21.789 -25.501 1.00 81.62 223 ALA A N 1
ATOM 1684 C CA . ALA A 1 223 ? 5.699 20.446 -25.190 1.00 81.62 223 ALA A CA 1
ATOM 1685 C C . ALA A 1 223 ? 6.518 19.805 -24.056 1.00 81.62 223 ALA A C 1
ATOM 1687 O O . ALA A 1 223 ? 5.950 19.244 -23.119 1.00 81.62 223 ALA A O 1
ATOM 1688 N N . LEU A 1 224 ? 7.846 19.969 -24.092 1.00 87.31 224 LEU A N 1
ATOM 1689 C CA . LEU A 1 224 ? 8.745 19.546 -23.018 1.00 87.31 224 LEU A CA 1
ATOM 1690 C C . LEU A 1 224 ? 8.410 20.242 -21.688 1.00 87.31 224 LEU A C 1
ATOM 1692 O O . LEU A 1 224 ? 8.343 19.582 -20.655 1.00 87.31 224 LEU A O 1
ATOM 1696 N N . GLU A 1 225 ? 8.179 21.558 -21.696 1.00 89.31 225 GLU A N 1
ATOM 1697 C CA . GLU A 1 225 ? 7.810 22.321 -20.496 1.00 89.31 225 GLU A CA 1
ATOM 1698 C C . GLU A 1 225 ? 6.442 21.891 -19.947 1.00 89.31 225 GLU A C 1
ATOM 1700 O O . GLU A 1 225 ? 6.323 21.697 -18.737 1.00 89.31 225 GLU A O 1
ATOM 1705 N N . GLY A 1 226 ? 5.456 21.633 -20.815 1.00 87.56 226 GLY A N 1
ATOM 1706 C CA . GLY A 1 226 ? 4.155 21.087 -20.415 1.00 87.56 226 GLY A CA 1
ATOM 1707 C C . GLY A 1 226 ? 4.260 19.708 -19.751 1.00 87.56 226 GLY A C 1
ATOM 1708 O O . GLY A 1 226 ? 3.650 19.480 -18.706 1.00 87.56 226 GLY A O 1
ATOM 1709 N N . ALA A 1 227 ? 5.087 18.809 -20.296 1.00 88.44 227 ALA A N 1
ATOM 1710 C CA . ALA A 1 227 ? 5.340 17.497 -19.698 1.00 88.44 227 ALA A CA 1
ATOM 1711 C C . ALA A 1 227 ? 6.071 17.599 -18.347 1.00 88.44 227 ALA A C 1
ATOM 1713 O O . ALA A 1 227 ? 5.702 16.916 -17.390 1.00 88.44 227 ALA A O 1
ATOM 1714 N N . VAL A 1 228 ? 7.069 18.484 -18.238 1.00 90.69 228 VAL A N 1
ATOM 1715 C CA . VAL A 1 228 ? 7.797 18.745 -16.983 1.00 90.69 228 VAL A CA 1
ATOM 1716 C C . VAL A 1 228 ? 6.868 19.337 -15.919 1.00 90.69 228 VAL A C 1
ATOM 1718 O O . VAL A 1 228 ? 6.938 18.937 -14.756 1.00 90.69 228 VAL A O 1
ATOM 1721 N N . GLU A 1 229 ? 5.990 20.273 -16.284 1.00 91.50 229 GLU A N 1
ATOM 1722 C CA . GLU A 1 229 ? 5.025 20.870 -15.359 1.00 91.50 229 GLU A CA 1
ATOM 1723 C C . GLU A 1 229 ? 4.012 19.836 -14.861 1.00 91.50 229 GLU A C 1
ATOM 1725 O O . GLU A 1 229 ? 3.841 19.694 -13.647 1.00 91.50 229 GLU A O 1
ATOM 1730 N N . ALA A 1 230 ? 3.404 19.066 -15.768 1.00 87.44 230 ALA A N 1
ATOM 1731 C CA . ALA A 1 230 ? 2.459 18.012 -15.409 1.00 87.44 230 ALA A CA 1
ATOM 1732 C C . ALA A 1 230 ? 3.111 16.949 -14.506 1.00 87.44 230 ALA A C 1
ATOM 1734 O O . ALA A 1 230 ? 2.524 16.539 -13.503 1.00 87.44 230 ALA A O 1
ATOM 1735 N N . PHE A 1 231 ? 4.366 16.575 -14.785 1.00 86.94 231 PHE A N 1
ATOM 1736 C CA . PHE A 1 231 ? 5.138 15.673 -13.930 1.00 86.94 231 PHE A CA 1
ATOM 1737 C C . PHE A 1 231 ? 5.403 16.256 -12.537 1.00 86.94 231 PHE A C 1
ATOM 1739 O O . PHE A 1 231 ? 5.280 15.551 -11.535 1.00 86.94 231 PHE A O 1
ATOM 1746 N N . ASN A 1 232 ? 5.757 17.540 -12.443 1.00 86.94 232 ASN A N 1
ATOM 1747 C CA . ASN A 1 232 ? 5.991 18.200 -11.157 1.00 86.94 232 ASN A CA 1
ATOM 1748 C C . ASN A 1 232 ? 4.698 18.313 -10.329 1.00 86.94 232 ASN A C 1
ATOM 1750 O O . ASN A 1 232 ? 4.736 18.118 -9.116 1.00 86.94 232 ASN A O 1
ATOM 1754 N N . GLN A 1 233 ? 3.550 18.581 -10.963 1.00 85.94 233 GLN A N 1
ATOM 1755 C CA . GLN A 1 233 ? 2.247 18.582 -10.285 1.00 85.94 233 GLN A CA 1
ATOM 1756 C C . GLN A 1 233 ? 1.870 17.176 -9.799 1.00 85.94 233 GLN A C 1
ATOM 1758 O O . GLN A 1 233 ? 1.496 17.003 -8.639 1.00 85.94 233 GLN A O 1
ATOM 1763 N N . TYR A 1 234 ? 2.043 16.166 -10.656 1.00 82.00 234 TYR A N 1
ATOM 1764 C CA . TYR A 1 234 ? 1.828 14.765 -10.306 1.00 82.00 234 TYR A CA 1
ATOM 1765 C C . TYR A 1 234 ? 2.696 14.339 -9.114 1.00 82.00 234 TYR A C 1
ATOM 1767 O O . TYR A 1 234 ? 2.181 13.850 -8.112 1.00 82.00 234 TYR A O 1
ATOM 1775 N N . THR A 1 235 ? 4.007 14.581 -9.171 1.00 77.00 235 THR A N 1
ATOM 1776 C CA . THR A 1 235 ? 4.948 14.190 -8.106 1.00 77.00 235 THR A CA 1
ATOM 1777 C C . THR A 1 235 ? 4.768 14.968 -6.803 1.00 77.00 235 THR A C 1
ATOM 1779 O O . THR A 1 235 ? 5.051 14.422 -5.739 1.00 77.00 235 THR A O 1
ATOM 1782 N N . ALA A 1 236 ? 4.258 16.202 -6.842 1.00 80.75 236 ALA A N 1
ATOM 1783 C CA . ALA A 1 236 ? 3.963 16.973 -5.633 1.00 80.75 236 ALA A CA 1
ATOM 1784 C C . ALA A 1 236 ? 2.805 16.378 -4.807 1.00 80.75 236 ALA A C 1
ATOM 1786 O O . ALA A 1 236 ? 2.827 16.439 -3.571 1.00 80.75 236 ALA A O 1
ATOM 1787 N N . GLU A 1 237 ? 1.800 15.805 -5.479 1.00 78.56 237 GLU A N 1
ATOM 1788 C CA . GLU A 1 237 ? 0.635 15.177 -4.841 1.00 78.56 237 GLU A CA 1
ATOM 1789 C C . GLU A 1 237 ? 0.770 13.653 -4.681 1.00 78.56 237 GLU A C 1
ATOM 1791 O O . GLU A 1 237 ? 0.075 13.057 -3.854 1.00 78.56 237 GLU A O 1
ATOM 1796 N N . ARG A 1 238 ? 1.678 13.006 -5.421 1.00 77.38 238 ARG A N 1
ATOM 1797 C CA . ARG A 1 238 ? 1.932 11.564 -5.326 1.00 77.38 238 ARG A CA 1
ATOM 1798 C C . ARG A 1 238 ? 2.570 11.210 -3.980 1.00 77.38 238 ARG A C 1
ATOM 1800 O O . ARG A 1 238 ? 3.765 11.391 -3.766 1.00 77.38 238 ARG A O 1
ATOM 1807 N N . ARG A 1 239 ? 1.755 10.647 -3.087 1.00 72.69 239 ARG A N 1
ATOM 1808 C CA . ARG A 1 239 ? 2.157 10.126 -1.766 1.00 72.69 239 ARG A CA 1
ATOM 1809 C C . ARG A 1 239 ? 2.099 8.602 -1.670 1.00 72.69 239 ARG A C 1
ATOM 1811 O O . ARG A 1 239 ? 2.293 8.049 -0.595 1.00 72.69 239 ARG A O 1
ATOM 1818 N N . THR A 1 240 ? 1.813 7.904 -2.762 1.00 70.00 240 THR A N 1
ATOM 1819 C CA . THR A 1 240 ? 1.628 6.448 -2.767 1.00 70.00 240 THR A CA 1
ATOM 1820 C C . THR A 1 240 ? 2.302 5.818 -3.974 1.00 70.00 240 THR A C 1
ATOM 1822 O O . THR A 1 240 ? 2.536 6.483 -4.985 1.00 70.00 240 THR A O 1
ATOM 1825 N N . LEU A 1 241 ? 2.580 4.519 -3.871 1.00 69.88 241 LEU A N 1
ATOM 1826 C CA . LEU A 1 241 ? 2.903 3.705 -5.037 1.00 69.88 241 LEU A CA 1
ATOM 1827 C C . LEU A 1 241 ? 1.631 3.460 -5.855 1.00 69.88 241 LEU A C 1
ATOM 1829 O O . LEU A 1 241 ? 0.521 3.474 -5.319 1.00 69.88 241 LEU A O 1
ATOM 1833 N N . ASP A 1 242 ? 1.809 3.282 -7.159 1.00 63.91 242 ASP A N 1
ATOM 1834 C CA . ASP A 1 242 ? 0.706 3.101 -8.101 1.00 63.91 242 ASP A CA 1
ATOM 1835 C C . ASP A 1 242 ? 0.163 1.668 -8.070 1.00 63.91 242 ASP A C 1
ATOM 1837 O O . ASP A 1 242 ? -1.051 1.469 -8.121 1.00 63.91 242 ASP A O 1
ATOM 1841 N N . ASP A 1 243 ? 1.056 0.683 -7.934 1.00 61.41 243 ASP A N 1
ATOM 1842 C CA . ASP A 1 243 ? 0.720 -0.737 -7.894 1.00 61.41 243 ASP A CA 1
ATOM 1843 C C . ASP A 1 243 ? 1.331 -1.417 -6.654 1.00 61.41 243 ASP A C 1
ATOM 1845 O O . ASP A 1 243 ? 2.519 -1.244 -6.354 1.00 61.41 243 ASP A O 1
ATOM 1849 N N . PRO A 1 244 ? 0.566 -2.256 -5.935 1.00 63.62 244 PRO A N 1
ATOM 1850 C CA . PRO A 1 244 ? 1.120 -3.116 -4.901 1.00 63.62 244 PRO A CA 1
ATOM 1851 C C . PRO A 1 244 ? 2.259 -4.032 -5.340 1.00 63.62 244 PRO A C 1
ATOM 1853 O O . PRO A 1 244 ? 3.134 -4.358 -4.536 1.00 63.62 244 PRO A O 1
ATOM 1856 N N . GLN A 1 245 ? 2.281 -4.439 -6.603 1.00 62.47 245 GLN A N 1
ATOM 1857 C CA . GLN A 1 245 ? 3.373 -5.205 -7.182 1.00 62.47 245 GLN A CA 1
ATOM 1858 C C . GLN A 1 245 ? 4.660 -4.388 -7.271 1.00 62.47 245 GLN A C 1
ATOM 1860 O O . GLN A 1 245 ? 5.731 -4.972 -7.144 1.00 62.47 245 GLN A O 1
ATOM 1865 N N . ASP A 1 246 ? 4.595 -3.061 -7.403 1.00 63.41 246 ASP A N 1
ATOM 1866 C CA . ASP A 1 246 ? 5.791 -2.213 -7.355 1.00 63.41 246 ASP A CA 1
ATOM 1867 C C . ASP A 1 246 ? 6.400 -2.217 -5.960 1.00 63.41 246 ASP A C 1
ATOM 1869 O O . ASP A 1 246 ? 7.613 -2.359 -5.820 1.00 63.41 246 ASP A O 1
ATOM 1873 N N . LEU A 1 247 ? 5.565 -2.183 -4.918 1.00 72.94 247 LEU A N 1
ATOM 1874 C CA . LEU A 1 247 ? 6.028 -2.386 -3.548 1.00 72.94 247 LEU A CA 1
ATOM 1875 C C . LEU A 1 247 ? 6.691 -3.760 -3.405 1.00 72.94 247 LEU A C 1
ATOM 1877 O O . LEU A 1 247 ? 7.815 -3.852 -2.924 1.00 72.94 247 LEU A O 1
ATOM 1881 N N . VAL A 1 248 ? 6.043 -4.830 -3.874 1.00 67.19 248 VAL A N 1
ATOM 1882 C CA . VAL A 1 248 ? 6.619 -6.186 -3.843 1.00 67.19 248 VAL A CA 1
ATOM 1883 C C . VAL A 1 248 ? 7.947 -6.243 -4.612 1.00 67.19 248 VAL A C 1
ATOM 1885 O O . VAL A 1 248 ? 8.903 -6.843 -4.127 1.00 67.19 248 VAL A O 1
ATOM 1888 N N . ARG A 1 249 ? 8.057 -5.591 -5.774 1.00 61.59 249 ARG A N 1
ATOM 1889 C CA . ARG A 1 249 ? 9.294 -5.498 -6.570 1.00 61.59 249 ARG A CA 1
ATOM 1890 C C . ARG A 1 249 ? 10.392 -4.739 -5.824 1.00 61.59 249 ARG A C 1
ATOM 1892 O O . ARG A 1 249 ? 11.509 -5.245 -5.751 1.00 61.59 249 ARG A O 1
ATOM 1899 N N . LEU A 1 250 ? 10.082 -3.596 -5.211 1.00 65.81 250 LEU A N 1
ATOM 1900 C CA . LEU A 1 250 ? 11.020 -2.816 -4.392 1.00 65.81 250 LEU A CA 1
ATOM 1901 C C . LEU A 1 250 ? 11.499 -3.602 -3.163 1.00 65.81 250 LEU A C 1
ATOM 1903 O O . LEU A 1 250 ? 12.665 -3.520 -2.775 1.00 65.81 250 LEU A O 1
ATOM 1907 N N . LEU A 1 251 ? 10.624 -4.417 -2.572 1.00 69.38 251 LEU A N 1
ATOM 1908 C CA . LEU A 1 251 ? 10.975 -5.317 -1.474 1.00 69.38 251 LEU A CA 1
ATOM 1909 C C . LEU A 1 251 ? 11.820 -6.515 -1.957 1.00 69.38 251 LEU A C 1
ATOM 1911 O O . LEU A 1 251 ? 12.695 -6.970 -1.221 1.00 69.38 251 LEU A O 1
ATOM 1915 N N . ARG A 1 252 ? 11.604 -6.993 -3.195 1.00 59.75 252 ARG A N 1
ATOM 1916 C CA . ARG A 1 252 ? 12.325 -8.119 -3.831 1.00 59.75 252 ARG A CA 1
ATOM 1917 C C . ARG A 1 252 ? 13.684 -7.752 -4.432 1.00 59.75 252 ARG A C 1
ATOM 1919 O O . ARG A 1 252 ? 14.544 -8.636 -4.506 1.00 59.75 252 ARG A O 1
ATOM 1926 N N . GLY A 1 253 ? 13.877 -6.500 -4.863 1.00 51.06 253 GLY A N 1
ATOM 1927 C CA . GLY A 1 253 ? 15.158 -5.971 -5.357 1.00 51.06 253 GLY A CA 1
ATOM 1928 C C . GLY A 1 253 ? 16.277 -6.285 -4.367 1.00 51.06 253 GLY A C 1
ATOM 1929 O O . GLY A 1 253 ? 16.009 -6.522 -3.189 1.00 51.06 253 GLY A O 1
ATOM 1930 N N . SER A 1 254 ? 17.545 -6.353 -4.760 1.00 52.50 254 SER A N 1
ATOM 1931 C CA . SER A 1 254 ? 18.401 -7.334 -4.093 1.00 52.50 254 SER A CA 1
ATOM 1932 C C . SER A 1 254 ? 19.008 -7.004 -2.723 1.00 52.50 254 SER A C 1
ATOM 1934 O O . SER A 1 254 ? 19.056 -7.925 -1.942 1.00 52.50 254 SER A O 1
ATOM 1936 N N . GLY A 1 255 ? 19.408 -5.818 -2.283 1.00 54.34 255 GLY A N 1
ATOM 1937 C CA . GLY A 1 255 ? 20.318 -5.699 -1.118 1.00 54.34 255 GLY A CA 1
ATOM 1938 C C . GLY A 1 255 ? 21.545 -6.640 -1.169 1.00 54.34 255 GLY A C 1
ATOM 1939 O O . GLY A 1 255 ? 22.095 -6.996 -0.123 1.00 54.34 255 GLY A O 1
ATOM 1940 N N . VAL A 1 256 ? 21.916 -7.133 -2.357 1.00 62.62 256 VAL A N 1
ATOM 1941 C CA . VAL A 1 256 ? 22.960 -8.149 -2.531 1.00 62.62 256 VAL A CA 1
ATOM 1942 C C . VAL A 1 256 ? 24.247 -7.423 -2.864 1.00 62.62 256 VAL A C 1
ATOM 1944 O O . VAL A 1 256 ? 24.375 -6.783 -3.906 1.00 62.62 256 VAL A O 1
ATOM 1947 N N . LEU A 1 257 ? 25.199 -7.535 -1.945 1.00 76.69 257 LEU A N 1
ATOM 1948 C CA . LEU A 1 257 ? 26.569 -7.133 -2.191 1.00 76.69 257 LEU A CA 1
ATOM 1949 C C . LEU A 1 257 ? 27.144 -8.042 -3.283 1.00 76.69 257 LEU A C 1
ATOM 1951 O O . LEU A 1 257 ? 27.090 -9.261 -3.157 1.00 76.69 257 LEU A O 1
ATOM 1955 N N . ASN A 1 258 ? 27.697 -7.450 -4.332 1.00 86.19 258 ASN A N 1
ATOM 1956 C CA . ASN A 1 258 ? 28.386 -8.137 -5.416 1.00 86.19 258 ASN A CA 1
ATOM 1957 C C . ASN A 1 258 ? 29.777 -7.508 -5.569 1.00 86.19 258 ASN A C 1
ATOM 1959 O O . ASN A 1 258 ? 29.936 -6.294 -5.454 1.00 86.19 258 ASN A O 1
ATOM 1963 N N . PHE A 1 259 ? 30.788 -8.320 -5.858 1.00 89.75 259 PHE A N 1
ATOM 1964 C CA . PHE A 1 259 ? 32.124 -7.829 -6.203 1.00 89.75 259 PHE A CA 1
ATOM 1965 C C . PHE A 1 259 ? 32.457 -8.246 -7.626 1.00 89.75 259 PHE A C 1
ATOM 1967 O O . PHE A 1 259 ? 32.219 -9.394 -7.998 1.00 89.75 259 PHE A O 1
ATOM 1974 N N . ARG A 1 260 ? 33.001 -7.335 -8.428 1.00 93.56 260 ARG A N 1
ATOM 1975 C CA . ARG A 1 260 ? 33.388 -7.612 -9.818 1.00 93.56 260 ARG A CA 1
ATOM 1976 C C . ARG A 1 260 ? 34.704 -6.925 -10.134 1.00 93.56 260 ARG A C 1
ATOM 1978 O O . ARG A 1 260 ? 34.927 -5.806 -9.687 1.00 93.56 260 ARG A O 1
ATOM 1985 N N . ILE A 1 261 ? 35.562 -7.575 -10.906 1.00 94.25 261 ILE A N 1
ATOM 1986 C CA . ILE A 1 261 ? 36.756 -6.937 -11.463 1.00 94.25 261 ILE A CA 1
ATOM 1987 C C . ILE A 1 261 ? 36.327 -6.084 -12.659 1.00 94.25 261 ILE A C 1
ATOM 1989 O O . ILE A 1 261 ? 35.547 -6.537 -13.506 1.00 94.25 261 ILE A O 1
ATOM 1993 N N . THR A 1 262 ? 36.782 -4.835 -12.704 1.00 93.00 262 THR A N 1
ATOM 1994 C CA . THR A 1 262 ? 36.484 -3.935 -13.824 1.00 93.00 262 THR A CA 1
ATOM 1995 C C . THR A 1 262 ? 37.304 -4.324 -15.050 1.00 93.00 262 THR A C 1
ATOM 1997 O O . THR A 1 262 ? 38.337 -4.984 -14.943 1.00 93.00 262 THR A O 1
ATOM 2000 N N . VAL A 1 263 ? 36.830 -3.947 -16.234 1.00 92.38 263 VAL A N 1
ATOM 2001 C CA . VAL A 1 263 ? 37.595 -4.142 -17.470 1.00 92.38 263 VAL A CA 1
ATOM 2002 C C . VAL A 1 263 ? 38.577 -2.984 -17.630 1.00 92.38 263 VAL A C 1
ATOM 2004 O O . VAL A 1 263 ? 38.152 -1.826 -17.630 1.00 92.38 263 VAL A O 1
ATOM 2007 N N . ASP A 1 264 ? 39.864 -3.290 -17.796 1.00 89.56 264 ASP A N 1
ATOM 2008 C CA . ASP A 1 264 ? 40.879 -2.270 -18.063 1.00 89.56 264 ASP A CA 1
ATOM 2009 C C . ASP A 1 264 ? 40.786 -1.769 -19.521 1.00 89.56 264 ASP A C 1
ATOM 2011 O O . ASP A 1 264 ? 40.512 -2.554 -20.439 1.00 89.56 264 ASP A O 1
ATOM 2015 N N . PRO A 1 265 ? 41.070 -0.481 -19.788 1.00 86.75 265 PRO A N 1
ATOM 2016 C CA . PRO A 1 265 ? 41.046 0.062 -21.138 1.00 86.75 265 PRO A CA 1
ATOM 2017 C C . PRO A 1 265 ? 41.995 -0.660 -22.100 1.00 86.75 265 PRO A C 1
ATOM 2019 O O . PRO A 1 265 ? 43.194 -0.789 -21.846 1.00 86.75 265 PRO A O 1
ATOM 2022 N N . GLY A 1 266 ? 41.465 -1.099 -23.240 1.00 81.62 266 GLY A N 1
ATOM 2023 C CA . GLY A 1 266 ? 42.199 -1.841 -24.265 1.00 81.62 266 GLY A CA 1
ATOM 2024 C C . GLY A 1 266 ? 42.451 -3.315 -23.932 1.00 81.62 266 GLY A C 1
ATOM 2025 O O . GLY A 1 266 ? 43.077 -4.008 -24.735 1.00 81.62 266 GLY A O 1
ATOM 2026 N N . GLN A 1 267 ? 41.975 -3.810 -22.783 1.00 85.50 267 GLN A N 1
ATOM 2027 C CA . GLN A 1 267 ? 42.099 -5.218 -22.392 1.00 85.50 267 GLN A CA 1
ATOM 2028 C C . GLN A 1 267 ? 41.088 -6.104 -23.132 1.00 85.50 267 GLN A C 1
ATOM 2030 O O . GLN A 1 267 ? 41.419 -7.226 -23.520 1.00 85.50 267 GLN A O 1
ATOM 2035 N N . HIS A 1 268 ? 39.865 -5.607 -23.344 1.00 87.00 268 HIS A N 1
ATOM 2036 C CA . HIS A 1 268 ? 38.811 -6.348 -24.032 1.00 87.00 268 HIS A CA 1
ATOM 2037 C C . HIS A 1 268 ? 38.887 -6.125 -25.556 1.00 87.00 268 HIS A C 1
ATOM 2039 O O . HIS A 1 268 ? 38.809 -4.979 -26.004 1.00 87.00 268 HIS A O 1
ATOM 2045 N N . PRO A 1 269 ? 38.989 -7.185 -26.385 1.00 84.06 269 PRO A N 1
ATOM 2046 C CA . PRO A 1 269 ? 39.195 -7.050 -27.833 1.00 84.06 269 PRO A CA 1
ATOM 2047 C C . PRO A 1 269 ? 38.046 -6.319 -28.543 1.00 84.06 269 PRO A C 1
ATOM 2049 O O . PRO A 1 269 ? 38.283 -5.576 -29.491 1.00 84.06 269 PRO A O 1
ATOM 2052 N N . ASP A 1 270 ? 36.819 -6.477 -28.040 1.00 86.44 270 ASP A N 1
ATOM 2053 C CA . ASP A 1 270 ? 35.617 -5.852 -28.601 1.00 86.44 270 ASP A CA 1
ATOM 2054 C C . ASP A 1 270 ? 35.160 -4.589 -27.848 1.00 86.44 270 ASP A C 1
ATOM 2056 O O . ASP A 1 270 ? 34.006 -4.189 -27.978 1.00 86.44 270 ASP A O 1
ATOM 2060 N N . GLU A 1 271 ? 36.018 -3.947 -27.044 1.00 86.38 271 GLU A N 1
ATOM 2061 C CA . GLU A 1 271 ? 35.617 -2.788 -26.222 1.00 86.38 271 GLU A CA 1
ATOM 2062 C C . GLU A 1 271 ? 34.901 -1.700 -27.045 1.00 86.38 271 GLU A C 1
ATOM 2064 O O . GLU A 1 271 ? 33.825 -1.239 -26.668 1.00 86.38 271 GLU A O 1
ATOM 2069 N N . GLN A 1 272 ? 35.448 -1.329 -28.209 1.00 86.06 272 GLN A N 1
ATOM 2070 C CA . GLN A 1 272 ? 34.849 -0.305 -29.076 1.00 86.06 272 GLN A CA 1
ATOM 2071 C C . GLN A 1 272 ? 33.471 -0.717 -29.608 1.00 86.06 272 GLN A C 1
ATOM 2073 O O . GLN A 1 272 ? 32.572 0.119 -29.697 1.00 86.06 272 GLN A O 1
ATOM 2078 N N . ARG A 1 273 ? 33.285 -2.006 -29.919 1.00 87.81 273 ARG A N 1
ATOM 2079 C CA . ARG A 1 273 ? 31.990 -2.552 -30.342 1.00 87.81 273 ARG A CA 1
ATOM 2080 C C . ARG A 1 273 ? 30.979 -2.491 -29.199 1.00 87.81 273 ARG A C 1
ATOM 2082 O O . ARG A 1 273 ? 29.855 -2.069 -29.426 1.00 87.81 273 ARG A O 1
ATOM 2089 N N . LEU A 1 274 ? 31.377 -2.850 -27.977 1.00 86.56 274 LEU A N 1
ATOM 2090 C CA . LEU A 1 274 ? 30.494 -2.811 -26.804 1.00 86.56 274 LEU A CA 1
ATOM 2091 C C . LEU A 1 274 ? 30.080 -1.389 -26.419 1.00 86.56 274 LEU A C 1
ATOM 2093 O O . LEU A 1 274 ? 28.942 -1.188 -25.999 1.00 86.56 274 LEU A O 1
ATOM 2097 N N . ARG A 1 275 ? 30.974 -0.407 -26.592 1.00 87.94 275 ARG A N 1
ATOM 2098 C CA . ARG A 1 275 ? 30.644 1.019 -26.436 1.00 87.94 275 ARG A CA 1
ATOM 2099 C C . ARG A 1 275 ? 29.612 1.464 -27.479 1.00 87.94 275 ARG A C 1
ATOM 2101 O O . ARG A 1 275 ? 28.629 2.101 -27.118 1.00 87.94 275 ARG A O 1
ATOM 2108 N N . ALA A 1 276 ? 29.790 1.084 -28.747 1.00 83.69 276 ALA A N 1
ATOM 2109 C CA . ALA A 1 276 ? 28.824 1.392 -29.806 1.00 83.69 276 ALA A CA 1
ATOM 2110 C C . ALA A 1 276 ? 27.461 0.712 -29.570 1.00 83.69 276 ALA A C 1
ATOM 2112 O O . ALA A 1 276 ? 26.422 1.357 -29.667 1.00 83.69 276 ALA A O 1
ATOM 2113 N N . GLU A 1 277 ? 27.457 -0.563 -29.175 1.00 84.31 277 GLU A N 1
ATOM 2114 C CA . GLU A 1 277 ? 26.236 -1.307 -28.849 1.00 84.31 277 GLU A CA 1
ATOM 2115 C C . GLU A 1 277 ? 25.484 -0.708 -27.654 1.00 84.31 277 GLU A C 1
ATOM 2117 O O . GLU A 1 277 ? 24.257 -0.675 -27.681 1.00 84.31 277 GLU A O 1
ATOM 2122 N N . LEU A 1 278 ? 26.184 -0.200 -26.633 1.00 83.88 278 LEU A N 1
ATOM 2123 C CA . LEU A 1 278 ? 25.548 0.518 -25.525 1.00 83.88 278 LEU A CA 1
ATOM 2124 C C . LEU A 1 278 ? 24.812 1.766 -26.029 1.00 83.88 278 LEU A C 1
ATOM 2126 O O . LEU A 1 278 ? 23.677 2.002 -25.624 1.00 83.88 278 LEU A O 1
ATOM 2130 N N . GLN A 1 279 ? 25.424 2.533 -26.936 1.00 81.50 279 GLN A N 1
ATOM 2131 C CA . GLN A 1 279 ? 24.803 3.734 -27.503 1.00 81.50 279 GLN A CA 1
ATOM 2132 C C . GLN A 1 279 ? 23.596 3.409 -28.392 1.00 81.50 279 GLN A C 1
ATOM 2134 O O . GLN A 1 279 ? 22.588 4.110 -28.339 1.00 81.50 279 GLN A O 1
ATOM 2139 N N . GLU A 1 280 ? 23.673 2.337 -29.182 1.00 74.69 280 GLU A N 1
ATOM 2140 C CA . GLU A 1 280 ? 22.619 1.963 -30.134 1.00 74.69 280 GLU A CA 1
ATOM 2141 C C . GLU A 1 280 ? 21.475 1.151 -29.508 1.00 74.69 280 GLU A C 1
ATOM 2143 O O . GLU A 1 280 ? 20.322 1.296 -29.912 1.00 74.69 280 GLU A O 1
ATOM 2148 N N . ARG A 1 281 ? 21.780 0.262 -28.555 1.00 74.62 281 ARG A N 1
ATOM 2149 C CA . ARG A 1 281 ? 20.847 -0.759 -28.036 1.00 74.62 281 ARG A CA 1
ATOM 2150 C C . ARG A 1 281 ? 20.623 -0.685 -26.528 1.00 74.62 281 ARG A C 1
ATOM 2152 O O . ARG A 1 281 ? 19.756 -1.392 -26.015 1.00 74.62 281 ARG A O 1
ATOM 2159 N N . GLY A 1 282 ? 21.385 0.141 -25.817 1.00 75.25 282 GLY A N 1
ATOM 2160 C CA . GLY A 1 282 ? 21.316 0.261 -24.365 1.00 75.25 282 GLY A CA 1
ATOM 2161 C C . GLY A 1 282 ? 22.031 -0.869 -23.600 1.00 75.25 282 GLY A C 1
ATOM 2162 O O . GLY A 1 282 ? 22.553 -1.821 -24.188 1.00 75.25 282 GLY A O 1
ATOM 2163 N N . PRO A 1 283 ? 22.057 -0.783 -22.258 1.00 72.62 283 PRO A N 1
ATOM 2164 C CA . PRO A 1 283 ? 22.925 -1.590 -21.385 1.00 72.62 283 PRO A CA 1
ATOM 2165 C C . PRO A 1 283 ? 22.568 -3.081 -21.307 1.00 72.62 283 PRO A C 1
ATOM 2167 O O . PRO A 1 283 ? 23.391 -3.897 -20.896 1.00 72.62 283 PRO A O 1
ATOM 2170 N N . THR A 1 284 ? 21.348 -3.460 -21.691 1.00 69.38 284 THR A N 1
ATOM 2171 C CA . THR A 1 284 ? 20.891 -4.859 -21.754 1.00 69.38 284 THR A CA 1
ATOM 2172 C C . THR A 1 284 ? 20.984 -5.459 -23.159 1.00 69.38 284 THR A C 1
ATOM 2174 O O . THR A 1 284 ? 20.845 -6.672 -23.301 1.00 69.38 284 THR A O 1
ATOM 2177 N N . GLY A 1 285 ? 21.230 -4.638 -24.189 1.00 61.94 285 GLY A N 1
ATOM 2178 C CA . GLY A 1 285 ? 21.287 -5.042 -25.598 1.00 61.94 285 GLY A CA 1
ATOM 2179 C C . GLY A 1 285 ? 22.684 -5.417 -26.114 1.00 61.94 285 GLY A C 1
ATOM 2180 O O . GLY A 1 285 ? 22.829 -5.764 -27.290 1.00 61.94 285 GLY A O 1
ATOM 2181 N N . THR A 1 286 ? 23.710 -5.344 -25.263 1.00 72.44 286 THR A N 1
ATOM 2182 C CA . THR A 1 286 ? 25.101 -5.687 -25.598 1.00 72.44 286 THR A CA 1
ATOM 2183 C C . THR A 1 286 ? 25.334 -7.195 -25.665 1.00 72.44 286 THR A C 1
ATOM 2185 O O . THR A 1 286 ? 24.910 -7.938 -24.783 1.00 72.44 286 THR A O 1
ATOM 2188 N N . SER A 1 287 ? 26.052 -7.651 -26.694 1.00 62.38 287 SER A N 1
ATOM 2189 C CA . SER A 1 287 ? 26.196 -9.078 -27.041 1.00 62.38 287 SER A CA 1
ATOM 2190 C C . SER A 1 287 ? 27.470 -9.747 -26.488 1.00 62.38 287 SER A C 1
ATOM 2192 O O . SER A 1 287 ? 27.978 -10.689 -27.098 1.00 62.38 287 SER A O 1
ATOM 2194 N N . ALA A 1 288 ? 28.023 -9.269 -25.368 1.00 74.94 288 ALA A N 1
ATOM 2195 C CA . ALA A 1 288 ? 29.165 -9.909 -24.703 1.00 74.94 288 ALA A CA 1
ATOM 2196 C C . ALA A 1 288 ? 28.702 -10.998 -23.724 1.00 74.94 288 ALA A C 1
ATOM 2198 O O . ALA A 1 288 ? 27.796 -10.785 -22.923 1.00 74.94 288 ALA A O 1
ATOM 2199 N N . ALA A 1 289 ? 29.337 -12.171 -23.788 1.00 74.50 289 ALA A N 1
ATOM 2200 C CA . ALA A 1 289 ? 29.075 -13.276 -22.861 1.00 74.50 289 ALA A CA 1
ATOM 2201 C C . ALA A 1 289 ? 29.918 -13.180 -21.577 1.00 74.50 289 ALA A C 1
ATOM 2203 O O . ALA A 1 289 ? 29.646 -13.877 -20.602 1.00 74.50 289 ALA A O 1
ATOM 2204 N N . ASP A 1 290 ? 30.959 -12.352 -21.602 1.00 85.38 290 ASP A N 1
ATOM 2205 C CA . ASP A 1 290 ? 32.048 -12.310 -20.637 1.00 85.38 290 ASP A CA 1
ATOM 2206 C C . ASP A 1 290 ? 32.200 -10.968 -19.912 1.00 85.38 290 ASP A C 1
ATOM 2208 O O . ASP A 1 290 ? 32.833 -10.925 -18.859 1.00 85.38 290 ASP A O 1
ATOM 2212 N N . ALA A 1 291 ? 31.590 -9.894 -20.409 1.00 88.44 291 ALA A N 1
ATOM 2213 C CA . ALA A 1 291 ? 31.569 -8.583 -19.767 1.00 88.44 291 ALA A CA 1
ATOM 2214 C C . ALA A 1 291 ? 30.180 -7.942 -19.862 1.00 88.44 291 ALA A C 1
ATOM 2216 O O . ALA A 1 291 ? 29.429 -8.180 -20.809 1.00 88.44 291 ALA A O 1
ATOM 2217 N N . ARG A 1 292 ? 29.838 -7.112 -18.874 1.00 90.50 292 ARG A N 1
ATOM 2218 C CA . ARG A 1 292 ? 28.535 -6.447 -18.786 1.00 90.50 292 ARG A CA 1
ATOM 2219 C C . ARG A 1 292 ? 28.660 -5.034 -18.219 1.00 90.50 292 ARG A C 1
ATOM 2221 O O . ARG A 1 292 ? 29.526 -4.759 -17.388 1.00 90.50 292 ARG A O 1
ATOM 2228 N N . TRP A 1 293 ? 27.780 -4.149 -18.679 1.00 90.75 293 TRP A N 1
ATOM 2229 C CA . TRP A 1 293 ? 27.653 -2.783 -18.179 1.00 90.75 293 TRP A CA 1
ATOM 2230 C C . TRP A 1 293 ? 26.865 -2.742 -16.867 1.00 90.75 293 TRP A C 1
ATOM 2232 O O . TRP A 1 293 ? 25.765 -3.291 -16.778 1.00 90.75 293 TRP A O 1
ATOM 2242 N N . PHE A 1 294 ? 27.415 -2.052 -15.870 1.00 90.50 294 PHE A N 1
ATOM 2243 C CA . PHE A 1 294 ? 26.784 -1.803 -14.575 1.00 90.50 294 PHE A CA 1
ATOM 2244 C C . PHE A 1 294 ? 26.675 -0.306 -14.328 1.00 90.50 294 PHE A C 1
ATOM 2246 O O . PHE A 1 294 ? 27.624 0.444 -14.557 1.00 90.50 294 PHE A O 1
ATOM 2253 N N . LYS A 1 295 ? 25.512 0.136 -13.858 1.00 88.75 295 LYS A N 1
ATOM 2254 C CA . LYS A 1 295 ? 25.245 1.549 -13.604 1.00 88.75 295 LYS A CA 1
ATOM 2255 C C . LYS A 1 295 ? 26.092 2.046 -12.437 1.00 88.75 295 LYS A C 1
ATOM 2257 O O . LYS A 1 295 ? 26.193 1.372 -11.418 1.00 88.75 295 LYS A O 1
ATOM 2262 N N . ILE A 1 296 ? 26.668 3.235 -12.546 1.00 87.69 296 ILE A N 1
ATOM 2263 C CA . ILE A 1 296 ? 27.271 3.936 -11.410 1.00 87.69 296 ILE A CA 1
ATOM 2264 C C . ILE A 1 296 ? 26.140 4.578 -10.603 1.00 87.69 296 ILE A C 1
ATOM 2266 O O . ILE A 1 296 ? 25.395 5.392 -11.142 1.00 87.69 296 ILE A O 1
ATOM 2270 N N . ASN A 1 297 ? 26.017 4.236 -9.316 1.00 81.50 297 ASN A N 1
ATOM 2271 C CA . ASN A 1 297 ? 24.898 4.692 -8.480 1.00 81.50 297 ASN A CA 1
ATOM 2272 C C . ASN A 1 297 ? 24.845 6.225 -8.379 1.00 81.50 297 ASN A C 1
ATOM 2274 O O . ASN A 1 297 ? 23.829 6.855 -8.658 1.00 81.50 297 ASN A O 1
ATOM 2278 N N . GLN A 1 298 ? 25.962 6.835 -7.973 1.00 73.94 298 GLN A N 1
ATOM 2279 C CA . GLN A 1 298 ? 26.039 8.271 -7.721 1.00 73.94 298 GLN A CA 1
ATOM 2280 C C . GLN A 1 298 ? 27.283 8.849 -8.365 1.00 73.94 298 GLN A C 1
ATOM 2282 O O . GLN A 1 298 ? 28.353 8.872 -7.763 1.00 73.94 298 GLN A O 1
ATOM 2287 N N . ILE A 1 299 ? 27.149 9.389 -9.570 1.00 79.38 299 ILE A N 1
ATOM 2288 C CA . ILE A 1 299 ? 28.303 9.965 -10.264 1.00 79.38 299 ILE A CA 1
ATOM 2289 C C . ILE A 1 299 ? 28.976 11.093 -9.463 1.00 79.38 299 ILE A C 1
ATOM 2291 O O . ILE A 1 299 ? 30.188 11.272 -9.534 1.00 79.38 299 ILE A O 1
ATOM 2295 N N . ARG A 1 300 ? 28.221 11.797 -8.609 1.00 74.25 300 ARG A N 1
ATOM 2296 C CA . ARG A 1 300 ? 28.749 12.853 -7.732 1.00 74.25 300 ARG A CA 1
ATOM 2297 C C . ARG A 1 300 ? 29.862 12.421 -6.781 1.00 74.25 300 ARG A C 1
ATOM 2299 O O . ARG A 1 300 ? 30.610 13.273 -6.330 1.00 74.25 300 ARG A O 1
ATOM 2306 N N . THR A 1 301 ? 29.964 11.136 -6.443 1.00 73.50 301 THR A N 1
ATOM 2307 C CA . THR A 1 301 ? 31.032 10.645 -5.556 1.00 73.50 301 THR A CA 1
ATOM 2308 C C . THR A 1 301 ? 32.353 10.438 -6.293 1.00 73.50 301 THR A C 1
ATOM 2310 O O . THR A 1 301 ? 33.345 10.080 -5.663 1.00 73.50 301 THR A O 1
ATOM 2313 N N . TRP A 1 302 ? 32.366 10.626 -7.616 1.00 80.44 302 TRP A N 1
ATOM 2314 C CA . TRP A 1 302 ? 33.524 10.389 -8.472 1.00 80.44 302 TRP A CA 1
ATOM 2315 C C . TRP A 1 302 ? 34.307 11.661 -8.801 1.00 80.44 302 TRP A C 1
ATOM 2317 O O . TRP A 1 302 ? 35.427 11.541 -9.285 1.00 80.44 302 TRP A O 1
ATOM 2327 N N . TYR A 1 303 ? 33.774 12.848 -8.491 1.00 81.62 303 TYR A N 1
ATOM 2328 C CA . TYR A 1 303 ? 34.457 14.142 -8.591 1.00 81.62 303 TYR A CA 1
ATOM 2329 C C . TYR A 1 303 ? 34.396 14.895 -7.254 1.00 81.62 303 TYR A C 1
ATOM 2331 O O . TYR A 1 303 ? 33.480 14.697 -6.459 1.00 81.62 303 TYR A O 1
ATOM 2339 N N . ASP A 1 304 ? 35.372 15.762 -7.003 1.00 75.56 304 ASP A N 1
ATOM 2340 C CA . ASP A 1 304 ? 35.557 16.475 -5.732 1.00 75.56 304 ASP A CA 1
ATOM 2341 C C . ASP A 1 304 ? 35.692 17.998 -5.884 1.00 75.56 304 ASP A C 1
ATOM 2343 O O . ASP A 1 304 ? 35.591 18.717 -4.891 1.00 75.56 304 ASP A O 1
ATOM 2347 N N . SER A 1 305 ? 35.836 18.502 -7.112 1.00 79.81 305 SER A N 1
ATOM 2348 C CA . SER A 1 305 ? 35.977 19.929 -7.411 1.00 79.81 305 SER A CA 1
ATOM 2349 C C . SER A 1 305 ? 35.253 20.331 -8.691 1.00 79.81 305 SER A C 1
ATOM 2351 O O . SER A 1 305 ? 34.867 19.486 -9.505 1.00 79.81 305 SER A O 1
ATOM 2353 N N . LEU A 1 306 ? 35.055 21.638 -8.884 1.00 82.12 306 LEU A N 1
ATOM 2354 C CA . LEU A 1 306 ? 34.414 22.153 -10.096 1.00 82.12 306 LEU A CA 1
ATOM 2355 C C . LEU A 1 306 ? 35.182 21.742 -11.366 1.00 82.12 306 LEU A C 1
ATOM 2357 O O . LEU A 1 306 ? 34.569 21.322 -12.341 1.00 82.12 306 LEU A O 1
ATOM 2361 N N . GLN A 1 307 ? 36.517 21.757 -11.327 1.00 83.31 307 GLN A N 1
ATOM 2362 C CA . GLN A 1 307 ? 37.355 21.383 -12.468 1.00 83.31 307 GLN A CA 1
ATOM 2363 C C . GLN A 1 307 ? 37.239 19.892 -12.821 1.00 83.31 307 GLN A C 1
ATOM 2365 O O . GLN A 1 307 ? 37.182 19.525 -13.997 1.00 83.31 307 GLN A O 1
ATOM 2370 N N . THR A 1 308 ? 37.190 19.006 -11.819 1.00 83.44 308 THR A N 1
ATOM 2371 C CA . THR A 1 308 ? 37.015 17.566 -12.065 1.00 83.44 308 THR A CA 1
ATOM 2372 C C . THR A 1 308 ? 35.609 17.240 -12.557 1.00 83.44 308 THR A C 1
ATOM 2374 O O . THR A 1 308 ? 35.457 16.359 -13.403 1.00 83.44 308 THR A O 1
ATOM 2377 N N . TYR A 1 309 ? 34.603 17.984 -12.098 1.00 82.94 309 TYR A N 1
ATOM 2378 C CA . TYR A 1 309 ? 33.248 17.932 -12.636 1.00 82.94 309 TYR A CA 1
ATOM 2379 C C . TYR A 1 309 ? 33.185 18.399 -14.100 1.00 82.94 309 TYR A C 1
ATOM 2381 O O . TYR A 1 309 ? 32.620 17.694 -14.933 1.00 82.94 309 TYR A O 1
ATOM 2389 N N . GLU A 1 310 ? 33.803 19.532 -14.445 1.00 84.12 310 GLU A N 1
ATOM 2390 C CA . GLU A 1 310 ? 33.864 20.038 -15.826 1.00 84.12 310 GLU A CA 1
ATOM 2391 C C . GLU A 1 310 ? 34.604 19.076 -16.766 1.00 84.12 310 GLU A C 1
ATOM 2393 O O . GLU A 1 310 ? 34.180 18.854 -17.898 1.00 84.12 310 GLU A O 1
ATOM 2398 N N . ALA A 1 311 ? 35.683 18.445 -16.296 1.00 85.00 311 ALA A N 1
ATOM 2399 C CA . ALA A 1 311 ? 36.403 17.439 -17.073 1.00 85.00 311 ALA A CA 1
ATOM 2400 C C . ALA A 1 311 ? 35.551 16.184 -17.338 1.00 85.00 311 ALA A C 1
ATOM 2402 O O . ALA A 1 311 ? 35.594 15.634 -18.440 1.00 85.00 311 ALA A O 1
ATOM 2403 N N . LEU A 1 312 ? 34.779 15.740 -16.339 1.00 85.88 312 LEU A N 1
ATOM 2404 C CA . LEU A 1 312 ? 33.846 14.624 -16.476 1.00 85.88 312 LEU A CA 1
ATOM 2405 C C . LEU A 1 312 ? 32.732 14.953 -17.473 1.00 85.88 312 LEU A C 1
ATOM 2407 O O . LEU A 1 312 ? 32.438 14.127 -18.327 1.00 85.88 312 LEU A O 1
ATOM 2411 N N . THR A 1 313 ? 32.120 16.136 -17.380 1.00 80.75 313 THR A N 1
ATOM 2412 C CA . THR A 1 313 ? 31.003 16.518 -18.259 1.00 80.75 313 THR A CA 1
ATOM 2413 C C . THR A 1 313 ? 31.445 16.807 -19.690 1.00 80.75 313 THR A C 1
ATOM 2415 O O . THR A 1 313 ? 30.698 16.517 -20.619 1.00 80.75 313 THR A O 1
ATOM 2418 N N . ALA A 1 314 ? 32.657 17.329 -19.894 1.00 84.81 314 ALA A N 1
ATOM 2419 C CA . ALA A 1 314 ? 33.185 17.596 -21.229 1.00 84.81 314 ALA A CA 1
ATOM 2420 C C . ALA A 1 314 ? 33.569 16.315 -21.991 1.00 84.81 314 ALA A C 1
ATOM 2422 O O . ALA A 1 314 ? 33.386 16.242 -23.206 1.00 84.81 314 ALA A O 1
ATOM 2423 N N . ASN A 1 315 ? 34.141 15.320 -21.303 1.00 85.88 315 ASN A N 1
ATOM 2424 C CA . ASN A 1 315 ? 34.514 14.039 -21.904 1.00 85.88 315 ASN A CA 1
ATOM 2425 C C . ASN A 1 315 ? 34.503 12.911 -20.853 1.00 85.88 315 ASN A C 1
ATOM 2427 O O . ASN A 1 315 ? 35.560 12.590 -20.293 1.00 85.88 315 ASN A O 1
ATOM 2431 N N . PRO A 1 316 ? 33.344 12.266 -20.615 1.00 85.19 316 PRO A N 1
ATOM 2432 C CA . PRO A 1 316 ? 33.223 11.210 -19.614 1.00 85.19 316 PRO A CA 1
ATOM 2433 C C . PRO A 1 316 ? 34.165 10.033 -19.870 1.00 85.19 316 PRO A C 1
ATOM 2435 O O . PRO A 1 316 ? 34.905 9.615 -18.978 1.00 85.19 316 PRO A O 1
ATOM 2438 N N . ALA A 1 317 ? 34.198 9.537 -21.111 1.00 84.12 317 ALA A N 1
ATOM 2439 C CA . ALA A 1 317 ? 35.053 8.420 -21.492 1.00 84.12 317 ALA A CA 1
ATOM 2440 C C . ALA A 1 317 ? 36.533 8.745 -21.237 1.00 84.12 317 ALA A C 1
ATOM 2442 O O . ALA A 1 317 ? 37.242 7.940 -20.641 1.00 84.12 317 ALA A O 1
ATOM 2443 N N . GLY A 1 318 ? 36.993 9.947 -21.605 1.00 85.50 318 GLY A N 1
ATOM 2444 C CA . GLY A 1 318 ? 38.360 10.410 -21.345 1.00 85.50 318 GLY A CA 1
ATOM 2445 C C . GLY A 1 318 ? 38.675 10.601 -19.857 1.00 85.50 318 GLY A C 1
ATOM 2446 O O . GLY A 1 318 ? 39.768 10.251 -19.407 1.00 85.50 318 GLY A O 1
ATOM 2447 N N . TYR A 1 319 ? 37.715 11.107 -19.079 1.00 89.00 319 TYR A N 1
ATOM 2448 C CA . TYR A 1 319 ? 37.843 11.294 -17.633 1.00 89.00 319 TYR A CA 1
ATOM 2449 C C . TYR A 1 319 ? 38.074 9.970 -16.893 1.00 89.00 319 TYR A C 1
ATOM 2451 O O . TYR A 1 319 ? 38.940 9.883 -16.013 1.00 89.00 319 TYR A O 1
ATOM 2459 N N . PHE A 1 320 ? 37.309 8.941 -17.258 1.00 89.88 320 PHE A N 1
ATOM 2460 C CA . PHE A 1 320 ? 37.413 7.606 -16.676 1.00 89.88 320 PHE A CA 1
ATOM 2461 C C . PHE A 1 320 ? 38.591 6.811 -17.241 1.00 89.88 320 PHE A C 1
ATOM 2463 O O . PHE A 1 320 ? 39.275 6.132 -16.475 1.00 89.88 320 PHE A O 1
ATOM 2470 N N . LEU A 1 321 ? 38.917 6.989 -18.525 1.00 87.62 321 LEU A N 1
ATOM 2471 C CA . LEU A 1 321 ? 40.100 6.402 -19.157 1.00 87.62 321 LEU A CA 1
ATOM 2472 C C . LEU A 1 321 ? 41.388 6.822 -18.438 1.00 87.62 321 LEU A C 1
ATOM 2474 O O . LEU A 1 321 ? 42.237 5.982 -18.151 1.00 87.62 321 LEU A O 1
ATOM 2478 N N . ALA A 1 322 ? 41.511 8.104 -18.074 1.00 85.94 322 ALA A N 1
ATOM 2479 C CA . ALA A 1 322 ? 42.655 8.617 -17.313 1.00 85.94 322 ALA A CA 1
ATOM 2480 C C . ALA A 1 322 ? 42.804 7.976 -15.919 1.00 85.94 322 ALA A C 1
ATOM 2482 O O . ALA A 1 322 ? 43.874 8.046 -15.315 1.00 85.94 322 ALA A O 1
ATOM 2483 N N . ARG A 1 323 ? 41.736 7.353 -15.410 1.00 86.06 323 ARG A N 1
ATOM 2484 C CA . ARG A 1 323 ? 41.676 6.655 -14.119 1.00 86.06 323 ARG A CA 1
ATOM 2485 C C . ARG A 1 323 ? 41.679 5.128 -14.265 1.00 86.06 323 ARG A C 1
ATOM 2487 O O . ARG A 1 323 ? 41.592 4.434 -13.257 1.00 86.06 323 ARG A O 1
ATOM 2494 N N . GLY A 1 324 ? 41.811 4.617 -15.490 1.00 86.62 324 GLY A N 1
ATOM 2495 C CA . GLY A 1 324 ? 41.863 3.185 -15.777 1.00 86.62 324 GLY A CA 1
ATOM 2496 C C . GLY A 1 324 ? 40.503 2.496 -15.872 1.00 86.62 324 GLY A C 1
ATOM 2497 O O . GLY A 1 324 ? 40.476 1.280 -15.845 1.00 86.62 324 GLY A O 1
ATOM 2498 N N . TYR A 1 325 ? 39.391 3.224 -16.017 1.00 90.75 325 TYR A N 1
ATOM 2499 C CA . TYR A 1 325 ? 38.064 2.612 -16.146 1.00 90.75 325 TYR A CA 1
ATOM 2500 C C . TYR A 1 325 ? 37.511 2.720 -17.567 1.00 90.75 325 TYR A C 1
ATOM 2502 O O . TYR A 1 325 ? 37.630 3.755 -18.230 1.00 90.75 325 TYR A O 1
ATOM 2510 N N . VAL A 1 326 ? 36.807 1.676 -18.001 1.00 91.06 326 VAL A N 1
ATOM 2511 C CA . VAL A 1 326 ? 35.942 1.711 -19.184 1.00 91.06 326 VAL A CA 1
ATOM 2512 C C . VAL A 1 326 ? 34.541 2.134 -18.739 1.00 91.06 326 VAL A C 1
ATOM 2514 O O . VAL A 1 326 ? 33.762 1.325 -18.234 1.00 91.06 326 VAL A O 1
ATOM 2517 N N . VAL A 1 327 ? 34.233 3.420 -18.908 1.00 91.25 327 VAL A N 1
ATOM 2518 C CA . VAL A 1 327 ? 32.914 4.002 -18.618 1.00 91.25 327 VAL A CA 1
ATOM 2519 C C . VAL A 1 327 ? 32.387 4.726 -19.850 1.00 91.25 327 VAL A C 1
ATOM 2521 O O . VAL A 1 327 ? 33.164 5.331 -20.596 1.00 91.25 327 VAL A O 1
ATOM 2524 N N . GLU A 1 328 ? 31.075 4.657 -20.040 1.00 89.00 328 GLU A N 1
ATOM 2525 C CA . GLU A 1 328 ? 30.328 5.390 -21.060 1.00 89.00 328 GLU A CA 1
ATOM 2526 C C . GLU A 1 328 ? 29.076 6.040 -20.469 1.00 89.00 328 GLU A C 1
ATOM 2528 O O . GLU A 1 328 ? 28.501 5.545 -19.496 1.00 89.00 328 GLU A O 1
ATOM 2533 N N . GLU A 1 329 ? 28.657 7.156 -21.065 1.00 86.56 329 GLU A N 1
ATOM 2534 C CA . GLU A 1 329 ? 27.404 7.829 -20.718 1.00 86.56 329 GLU A CA 1
ATOM 2535 C C . GLU A 1 329 ? 26.288 7.362 -21.655 1.00 86.56 329 GLU A C 1
ATOM 2537 O O . GLU A 1 329 ? 26.417 7.450 -22.875 1.00 86.56 329 GLU A O 1
ATOM 2542 N N . TRP A 1 330 ? 25.175 6.896 -21.094 1.00 83.44 330 TRP A N 1
ATOM 2543 C CA . TRP A 1 330 ? 23.975 6.545 -21.845 1.00 83.44 330 TRP A CA 1
ATOM 2544 C C . TRP A 1 330 ? 22.743 7.068 -21.111 1.00 83.44 330 TRP A C 1
ATOM 2546 O O . TRP A 1 330 ? 22.536 6.771 -19.934 1.00 83.44 330 TRP A O 1
ATOM 2556 N N . GLY A 1 331 ? 21.929 7.873 -21.799 1.00 71.69 331 GLY A N 1
ATOM 2557 C CA . GLY A 1 331 ? 20.683 8.396 -21.236 1.00 71.69 331 GLY A CA 1
ATOM 2558 C C . GLY A 1 331 ? 20.852 9.338 -20.037 1.00 71.69 331 GLY A C 1
ATOM 2559 O O . GLY A 1 331 ? 19.959 9.416 -19.197 1.00 71.69 331 GLY A O 1
ATOM 2560 N N . GLY A 1 332 ? 21.997 10.023 -19.931 1.00 73.50 332 GLY A N 1
ATOM 2561 C CA . GLY A 1 332 ? 22.348 10.879 -18.790 1.00 73.50 332 GLY A CA 1
ATOM 2562 C C . GLY A 1 332 ? 22.869 10.120 -17.563 1.00 73.50 332 GLY A C 1
ATOM 2563 O O . GLY A 1 332 ? 23.160 10.739 -16.539 1.00 73.50 332 GLY A O 1
ATOM 2564 N N . GLU A 1 333 ? 23.004 8.795 -17.659 1.00 82.31 333 GLU A N 1
ATOM 2565 C CA . GLU A 1 333 ? 23.575 7.932 -16.626 1.00 82.31 333 GLU A CA 1
ATOM 2566 C C . GLU A 1 333 ? 24.929 7.369 -17.066 1.00 82.31 333 GLU A C 1
ATOM 2568 O O . GLU A 1 333 ? 25.206 7.218 -18.255 1.00 82.31 333 GLU A O 1
ATOM 2573 N N . TYR A 1 334 ? 25.775 7.023 -16.097 1.00 88.75 334 TYR A N 1
ATOM 2574 C CA . TYR A 1 334 ? 27.124 6.521 -16.354 1.00 88.75 334 TYR A CA 1
ATOM 2575 C C . TYR A 1 334 ? 27.192 5.022 -16.088 1.00 88.75 334 TYR A C 1
ATOM 2577 O O . TYR A 1 334 ? 26.786 4.553 -15.024 1.00 88.75 334 TYR A O 1
ATOM 2585 N N . TRP A 1 335 ? 27.736 4.278 -17.044 1.00 91.25 335 TRP A N 1
ATOM 2586 C CA . TRP A 1 335 ? 27.801 2.822 -17.021 1.00 91.25 335 TRP A CA 1
ATOM 2587 C C . TRP A 1 335 ? 29.250 2.367 -17.079 1.00 91.25 335 TRP A C 1
ATOM 2589 O O . TRP A 1 335 ? 30.000 2.783 -17.956 1.00 91.25 335 TRP A O 1
ATOM 2599 N N . MET A 1 336 ? 29.643 1.500 -16.152 1.00 93.44 336 MET A N 1
ATOM 2600 C CA . MET A 1 336 ? 30.983 0.933 -16.044 1.00 93.44 336 MET A CA 1
ATOM 2601 C C . MET A 1 336 ? 31.004 -0.508 -16.546 1.00 93.44 336 MET A C 1
ATOM 2603 O O . MET A 1 336 ? 30.167 -1.323 -16.150 1.00 93.44 336 MET A O 1
ATOM 2607 N N . LEU A 1 337 ? 31.978 -0.838 -17.393 1.00 93.00 337 LEU A N 1
ATOM 2608 C CA . LEU A 1 337 ? 32.157 -2.193 -17.901 1.00 93.00 337 LEU A CA 1
ATOM 2609 C C . LEU A 1 337 ? 32.909 -3.049 -16.874 1.00 93.00 337 LEU A C 1
ATOM 2611 O O . LEU A 1 337 ? 34.041 -2.741 -16.491 1.00 93.00 337 LEU A O 1
ATOM 2615 N N . CYS A 1 338 ? 32.285 -4.143 -16.441 1.00 93.62 338 CYS A N 1
ATOM 2616 C CA . CYS A 1 338 ? 32.899 -5.122 -15.544 1.00 93.62 338 CYS A CA 1
ATOM 2617 C C . CYS A 1 338 ? 32.868 -6.518 -16.166 1.00 93.62 338 CYS A C 1
ATOM 2619 O O . CYS A 1 338 ? 31.947 -6.855 -16.914 1.00 93.62 338 CYS A O 1
ATOM 2621 N N . TRP A 1 339 ? 33.838 -7.355 -15.803 1.00 92.62 339 TRP A N 1
ATOM 2622 C CA . TRP A 1 339 ? 33.832 -8.765 -16.175 1.00 92.62 339 TRP A CA 1
ATOM 2623 C C . TRP A 1 339 ? 32.635 -9.493 -15.527 1.00 92.62 339 TRP A C 1
ATOM 2625 O O . TRP A 1 339 ? 32.254 -9.235 -14.377 1.00 92.62 339 TRP A O 1
ATOM 2635 N N . ASP A 1 340 ? 32.021 -10.409 -16.276 1.00 90.44 340 ASP A N 1
ATOM 2636 C CA . ASP A 1 340 ? 30.871 -11.230 -15.877 1.00 90.44 340 ASP A CA 1
ATOM 2637 C C . ASP A 1 340 ? 31.130 -12.737 -16.044 1.00 90.44 340 ASP A C 1
ATOM 2639 O O . ASP A 1 340 ? 30.220 -13.528 -16.284 1.00 90.44 340 ASP A O 1
ATOM 2643 N N . VAL A 1 341 ? 32.389 -13.141 -15.872 1.00 89.69 341 VAL A N 1
ATOM 2644 C CA . VAL A 1 341 ? 32.840 -14.538 -15.915 1.00 89.69 341 VAL A CA 1
ATOM 2645 C C . VAL A 1 341 ? 33.252 -15.052 -14.539 1.00 89.69 341 VAL A C 1
ATOM 2647 O O . VAL A 1 341 ? 33.639 -14.286 -13.652 1.00 89.69 341 VAL A O 1
ATOM 2650 N N . ASP A 1 342 ? 33.192 -16.374 -14.371 1.00 85.12 342 ASP A N 1
ATOM 2651 C CA . ASP A 1 342 ? 33.699 -17.039 -13.170 1.00 85.12 342 ASP A CA 1
ATOM 2652 C C . ASP A 1 342 ? 35.192 -16.722 -12.960 1.00 85.12 342 ASP A C 1
ATOM 2654 O O . ASP A 1 342 ? 35.969 -16.618 -13.911 1.00 85.12 342 ASP A O 1
ATOM 2658 N N . GLY A 1 343 ? 35.585 -16.528 -11.703 1.00 85.19 343 GLY A N 1
ATOM 2659 C CA . GLY A 1 343 ? 36.924 -16.071 -11.319 1.00 85.19 343 GLY A CA 1
ATOM 2660 C C . GLY A 1 343 ? 37.115 -14.551 -11.283 1.00 85.19 343 GLY A C 1
ATOM 2661 O O . GLY A 1 343 ? 37.962 -14.104 -10.520 1.00 85.19 343 GLY A O 1
ATOM 2662 N N . TYR A 1 344 ? 36.297 -13.766 -11.997 1.00 91.56 344 TYR A N 1
ATOM 2663 C CA . TYR A 1 344 ? 36.365 -12.291 -12.026 1.00 91.56 344 TYR A CA 1
ATOM 2664 C C . TYR A 1 344 ? 35.202 -11.610 -11.287 1.00 91.56 344 TYR A C 1
ATOM 2666 O O . TYR A 1 344 ? 35.090 -10.382 -11.266 1.00 91.56 344 TYR A O 1
ATOM 2674 N N . ARG A 1 345 ? 34.323 -12.392 -10.657 1.00 92.12 345 ARG A N 1
ATOM 2675 C CA . ARG A 1 345 ? 33.196 -11.889 -9.870 1.00 92.12 345 ARG A CA 1
ATOM 2676 C C . ARG A 1 345 ? 32.950 -12.734 -8.623 1.00 92.12 345 ARG A C 1
ATOM 2678 O O . ARG A 1 345 ? 33.328 -13.901 -8.551 1.00 92.12 345 ARG A O 1
ATOM 2685 N N . LEU A 1 346 ? 32.281 -12.131 -7.651 1.00 89.00 346 LEU A N 1
ATOM 2686 C CA . LEU A 1 346 ? 31.681 -12.786 -6.500 1.00 89.00 346 LEU A CA 1
ATOM 2687 C C . LEU A 1 346 ? 30.248 -12.277 -6.358 1.00 89.00 346 LEU A C 1
ATOM 2689 O O . LEU A 1 346 ? 30.010 -11.143 -5.943 1.00 89.00 346 LEU A O 1
ATOM 2693 N N . THR A 1 347 ? 29.310 -13.140 -6.712 1.00 84.81 347 THR A N 1
ATOM 2694 C CA . THR A 1 347 ? 27.864 -12.929 -6.699 1.00 84.81 347 THR A CA 1
ATOM 2695 C C . THR A 1 347 ? 27.182 -14.100 -5.986 1.00 84.81 347 THR A C 1
ATOM 2697 O O . THR A 1 347 ? 27.834 -15.010 -5.462 1.00 84.81 347 THR A O 1
ATOM 2700 N N . SER A 1 348 ? 25.850 -14.116 -5.954 1.00 73.25 348 SER A N 1
ATOM 2701 C CA . SER A 1 348 ? 25.084 -15.253 -5.428 1.00 73.25 348 SER A CA 1
ATOM 2702 C C . SER A 1 348 ? 25.238 -16.541 -6.258 1.00 73.25 348 SER A C 1
ATOM 2704 O O . SER A 1 348 ? 24.935 -17.626 -5.754 1.00 73.25 348 SER A O 1
ATOM 2706 N N . ALA A 1 349 ? 25.738 -16.455 -7.498 1.00 75.00 349 ALA A N 1
ATOM 2707 C CA . ALA A 1 349 ? 25.948 -17.607 -8.375 1.00 75.00 349 ALA A CA 1
ATOM 2708 C C . ALA A 1 349 ? 27.103 -18.517 -7.910 1.00 75.00 349 ALA A C 1
ATOM 2710 O O . ALA A 1 349 ? 27.036 -19.734 -8.077 1.00 75.00 349 ALA A O 1
ATOM 2711 N N . GLU A 1 350 ? 28.136 -17.957 -7.271 1.00 77.19 350 GLU A N 1
ATOM 2712 C CA . GLU A 1 350 ? 29.322 -18.689 -6.800 1.00 77.19 350 GLU A CA 1
ATOM 2713 C C . GLU A 1 350 ? 29.078 -19.441 -5.467 1.00 77.19 350 GLU A C 1
ATOM 2715 O O . GLU A 1 350 ? 29.932 -20.191 -4.977 1.00 77.19 350 GLU A O 1
ATOM 2720 N N . GLY A 1 351 ? 27.884 -19.289 -4.879 1.00 71.94 351 GLY A N 1
ATOM 2721 C CA . GLY A 1 351 ? 27.398 -20.060 -3.736 1.00 71.94 351 GLY A CA 1
ATOM 2722 C C . GLY A 1 351 ? 26.700 -19.214 -2.669 1.00 71.94 351 GLY A C 1
ATOM 2723 O O . GLY A 1 351 ? 26.630 -17.997 -2.750 1.00 71.94 351 GLY A O 1
ATOM 2724 N N . GLN A 1 352 ? 26.199 -19.874 -1.622 1.00 72.62 352 GLN A N 1
ATOM 2725 C CA . GLN A 1 352 ? 25.619 -19.190 -0.461 1.00 72.62 352 GLN A CA 1
ATOM 2726 C C . GLN A 1 352 ? 26.732 -18.629 0.434 1.00 72.62 352 GLN A C 1
ATOM 2728 O O . GLN A 1 352 ? 27.426 -19.402 1.097 1.00 72.62 352 GLN A O 1
ATOM 2733 N N . TRP A 1 353 ? 26.890 -17.310 0.447 1.00 81.12 353 TRP A N 1
ATOM 2734 C CA . TRP A 1 353 ? 27.777 -16.550 1.331 1.00 81.12 353 TRP A CA 1
ATOM 2735 C C . TRP A 1 353 ? 27.044 -15.303 1.844 1.00 81.12 353 TRP A C 1
ATOM 2737 O O . TRP A 1 353 ? 26.008 -14.924 1.295 1.00 81.12 353 TRP A O 1
ATOM 2747 N N . SER A 1 354 ? 27.548 -14.675 2.908 1.00 73.31 354 SER A N 1
ATOM 2748 C CA . SER A 1 354 ? 26.922 -13.477 3.485 1.00 73.31 354 SER A CA 1
ATOM 2749 C C . SER A 1 354 ? 27.926 -12.561 4.179 1.00 73.31 354 SER A C 1
ATOM 2751 O O . SER A 1 354 ? 28.947 -13.015 4.697 1.00 73.31 354 SER A O 1
ATOM 2753 N N . VAL A 1 355 ? 27.592 -11.274 4.276 1.00 76.31 355 VAL A N 1
ATOM 2754 C CA . VAL A 1 355 ? 28.293 -10.332 5.158 1.00 76.31 355 VAL A CA 1
ATOM 2755 C C . VAL A 1 355 ? 27.882 -10.625 6.603 1.00 76.31 355 VAL A C 1
ATOM 2757 O O . VAL A 1 355 ? 26.703 -10.578 6.941 1.00 76.31 355 VAL A O 1
ATOM 2760 N N . ALA A 1 356 ? 28.849 -10.975 7.447 1.00 74.75 356 ALA A N 1
ATOM 2761 C CA . ALA A 1 356 ? 28.645 -11.282 8.860 1.00 74.75 356 ALA A CA 1
ATOM 2762 C C . ALA A 1 356 ? 28.453 -10.015 9.707 1.00 74.75 356 ALA A C 1
ATOM 2764 O O . ALA A 1 356 ? 27.672 -10.021 10.658 1.00 74.75 356 ALA A O 1
ATOM 2765 N N . ALA A 1 357 ? 29.155 -8.932 9.366 1.00 75.38 357 ALA A N 1
ATOM 2766 C CA . ALA A 1 357 ? 29.012 -7.634 10.015 1.00 75.38 357 ALA A CA 1
ATOM 2767 C C . ALA A 1 357 ? 29.422 -6.502 9.070 1.00 75.38 357 ALA A C 1
ATOM 2769 O O . ALA A 1 357 ? 30.321 -6.671 8.249 1.00 75.38 357 ALA A O 1
ATOM 2770 N N . ALA A 1 358 ? 28.815 -5.328 9.227 1.00 80.19 358 ALA A N 1
ATOM 2771 C CA . ALA A 1 358 ? 29.324 -4.083 8.671 1.00 80.19 358 ALA A CA 1
ATOM 2772 C C . ALA A 1 358 ? 29.305 -2.996 9.747 1.00 80.19 358 ALA A C 1
ATOM 2774 O O . ALA A 1 358 ? 28.478 -3.017 10.661 1.00 80.19 358 ALA A O 1
ATOM 2775 N N . PHE A 1 359 ? 30.232 -2.049 9.674 1.00 80.19 359 PHE A N 1
ATOM 2776 C CA . PHE A 1 359 ? 30.349 -0.984 10.662 1.00 80.19 359 PHE A CA 1
ATOM 2777 C C . PHE A 1 359 ? 30.990 0.270 10.062 1.00 80.19 359 PHE A C 1
ATOM 2779 O O . PHE A 1 359 ? 31.796 0.173 9.133 1.00 80.19 359 PHE A O 1
ATOM 2786 N N . PRO A 1 360 ? 30.654 1.467 10.579 1.00 83.31 360 PRO A N 1
ATOM 2787 C CA . PRO A 1 360 ? 31.358 2.682 10.204 1.00 83.31 360 PRO A CA 1
ATOM 2788 C C . PRO A 1 360 ? 32.831 2.533 10.575 1.00 83.31 360 PRO A C 1
ATOM 2790 O O . PRO A 1 360 ? 33.160 2.166 11.705 1.00 83.31 360 PRO A O 1
ATOM 2793 N N . GLN A 1 361 ? 33.712 2.828 9.633 1.00 85.12 361 GLN A N 1
ATOM 2794 C CA . GLN A 1 361 ? 35.149 2.829 9.850 1.00 85.12 361 GLN A CA 1
ATOM 2795 C C . GLN A 1 361 ? 35.743 4.104 9.244 1.00 85.12 361 GLN A C 1
ATOM 2797 O O . GLN A 1 361 ? 35.075 4.848 8.535 1.00 85.12 361 GLN A O 1
ATOM 2802 N N . THR A 1 362 ? 36.996 4.396 9.547 1.00 81.38 362 THR A N 1
ATOM 2803 C CA . THR A 1 362 ? 37.772 5.412 8.835 1.00 81.38 362 THR A CA 1
ATOM 2804 C C . THR A 1 362 ? 38.853 4.730 8.018 1.00 81.38 362 THR A C 1
ATOM 2806 O O . THR A 1 362 ? 39.452 3.748 8.473 1.00 81.38 362 THR A O 1
ATOM 2809 N N . ASP A 1 363 ? 39.100 5.245 6.821 1.00 76.06 363 ASP A N 1
ATOM 2810 C CA . ASP A 1 363 ? 40.206 4.798 5.986 1.00 76.06 363 ASP A CA 1
ATOM 2811 C C . ASP A 1 363 ? 41.569 5.223 6.580 1.00 76.06 363 ASP A C 1
ATOM 2813 O O . ASP A 1 363 ? 41.666 5.842 7.648 1.00 76.06 363 ASP A O 1
ATOM 2817 N N . ARG A 1 364 ? 42.661 4.895 5.878 1.00 73.62 364 ARG A N 1
ATOM 2818 C CA . ARG A 1 364 ? 44.028 5.263 6.298 1.00 73.62 364 ARG A CA 1
ATOM 2819 C C . ARG A 1 364 ? 44.309 6.770 6.255 1.00 73.62 364 ARG A C 1
ATOM 2821 O O . ARG A 1 364 ? 45.310 7.203 6.821 1.00 73.62 364 ARG A O 1
ATOM 2828 N N . GLN A 1 365 ? 43.464 7.548 5.587 1.00 77.25 365 GLN A N 1
ATOM 2829 C CA . GLN A 1 365 ? 43.584 8.994 5.398 1.00 77.25 365 GLN A CA 1
ATOM 2830 C C . GLN A 1 365 ? 42.659 9.773 6.354 1.00 77.25 365 GLN A C 1
ATOM 2832 O O . GLN A 1 365 ? 42.632 11.001 6.318 1.00 77.25 365 GLN A O 1
ATOM 2837 N N . GLY A 1 366 ? 41.925 9.075 7.231 1.00 75.44 366 GLY A N 1
ATOM 2838 C CA . GLY A 1 366 ? 40.965 9.664 8.164 1.00 75.44 366 GLY A CA 1
ATOM 2839 C C . GLY A 1 366 ? 39.619 10.022 7.529 1.00 75.44 366 GLY A C 1
ATOM 2840 O O . GLY A 1 366 ? 38.798 10.662 8.189 1.00 75.44 366 GLY A O 1
ATOM 2841 N N . ARG A 1 367 ? 39.369 9.620 6.277 1.00 77.62 367 ARG A N 1
ATOM 2842 C CA . ARG A 1 367 ? 38.080 9.809 5.611 1.00 77.62 367 ARG A CA 1
ATOM 2843 C C . ARG A 1 367 ? 37.090 8.738 6.085 1.00 77.62 367 ARG A C 1
ATOM 2845 O O . ARG A 1 367 ? 37.496 7.618 6.412 1.00 77.62 367 ARG A O 1
ATOM 2852 N N . PRO A 1 368 ? 35.792 9.061 6.153 1.00 79.00 368 PRO A N 1
ATOM 2853 C CA . PRO A 1 368 ? 34.768 8.085 6.500 1.00 79.00 368 PRO A CA 1
ATOM 2854 C C . PRO A 1 368 ? 34.698 6.940 5.473 1.00 79.00 368 PRO A C 1
ATOM 2856 O O . PRO A 1 368 ? 34.720 7.182 4.272 1.00 79.00 368 PRO A O 1
ATOM 2859 N N . GLY A 1 369 ? 34.578 5.701 5.942 1.00 81.62 369 GLY A N 1
ATOM 2860 C CA . GLY A 1 369 ? 34.465 4.493 5.124 1.00 81.62 369 GLY A CA 1
ATOM 2861 C C . GLY A 1 369 ? 33.603 3.429 5.805 1.00 81.62 369 GLY A C 1
ATOM 2862 O O . GLY A 1 369 ? 33.110 3.616 6.922 1.00 81.62 369 GLY A O 1
ATOM 2863 N N . ILE A 1 370 ? 33.390 2.300 5.134 1.00 84.31 370 ILE A N 1
ATOM 2864 C CA . ILE A 1 370 ? 32.542 1.217 5.654 1.00 84.31 370 ILE A CA 1
ATOM 2865 C C . ILE A 1 370 ? 33.381 -0.049 5.785 1.00 84.31 370 ILE A C 1
ATOM 2867 O O . ILE A 1 370 ? 33.810 -0.620 4.785 1.00 84.31 370 ILE A O 1
ATOM 2871 N N . GLY A 1 371 ? 33.625 -0.484 7.019 1.00 86.62 371 GLY A N 1
ATOM 2872 C CA . GLY A 1 371 ? 34.241 -1.777 7.298 1.00 86.62 371 GLY A CA 1
ATOM 2873 C C . GLY A 1 371 ? 33.211 -2.895 7.164 1.00 86.62 371 GLY A C 1
ATOM 2874 O O . GLY A 1 371 ? 32.064 -2.730 7.586 1.00 86.62 371 GLY A O 1
ATOM 2875 N N . PHE A 1 372 ? 33.604 -4.031 6.592 1.00 86.00 372 PHE A N 1
ATOM 2876 C CA . PHE A 1 372 ? 32.771 -5.232 6.530 1.00 86.00 372 PHE A CA 1
ATOM 2877 C C . PHE A 1 372 ? 33.564 -6.490 6.892 1.00 86.00 372 PHE A C 1
ATOM 2879 O O . PHE A 1 372 ? 34.771 -6.572 6.658 1.00 86.00 372 PHE A O 1
ATOM 2886 N N . GLU A 1 373 ? 32.867 -7.483 7.437 1.00 86.25 373 GLU A N 1
ATOM 2887 C CA . GLU A 1 373 ? 33.368 -8.823 7.732 1.00 86.25 373 GLU A CA 1
ATOM 2888 C C . GLU A 1 373 ? 32.512 -9.866 7.013 1.00 86.25 373 GLU A C 1
ATOM 2890 O O . GLU A 1 373 ? 31.285 -9.823 7.067 1.00 86.25 373 GLU A O 1
ATOM 2895 N N . MET A 1 374 ? 33.159 -10.818 6.350 1.00 85.19 374 MET A N 1
ATOM 2896 C CA . MET A 1 374 ? 32.525 -11.912 5.617 1.00 85.19 374 MET A CA 1
ATOM 2897 C C . MET A 1 374 ? 32.345 -13.137 6.514 1.00 85.19 374 MET A C 1
ATOM 2899 O O . MET A 1 374 ? 33.149 -13.402 7.415 1.00 85.19 374 MET A O 1
ATOM 2903 N N . ASP A 1 375 ? 31.332 -13.947 6.215 1.00 83.75 375 ASP A N 1
ATOM 2904 C CA . ASP A 1 375 ? 31.220 -15.291 6.771 1.00 83.75 375 ASP A CA 1
ATOM 2905 C C . ASP A 1 375 ? 32.405 -16.186 6.321 1.00 83.75 375 ASP A C 1
ATOM 2907 O O . ASP A 1 375 ? 33.107 -15.868 5.355 1.00 83.75 375 ASP A O 1
ATOM 2911 N N . PRO A 1 376 ? 32.680 -17.325 6.986 1.00 86.62 376 PRO A N 1
ATOM 2912 C CA . PRO A 1 376 ? 33.826 -18.174 6.644 1.00 86.62 376 PRO A CA 1
ATOM 2913 C C . PRO A 1 376 ? 33.861 -18.638 5.179 1.00 86.62 376 PRO A C 1
ATOM 2915 O O . PRO A 1 376 ? 34.948 -18.785 4.604 1.00 86.62 376 PRO A O 1
ATOM 2918 N N . ARG A 1 377 ? 32.692 -18.863 4.562 1.00 85.81 377 ARG A N 1
ATOM 2919 C CA . ARG A 1 377 ? 32.604 -19.268 3.156 1.00 85.81 377 ARG A CA 1
ATOM 2920 C C . ARG A 1 377 ? 32.857 -18.082 2.229 1.00 85.81 377 ARG A C 1
ATOM 2922 O O . ARG A 1 377 ? 33.718 -18.199 1.355 1.00 85.81 377 ARG A O 1
ATOM 2929 N N . GLY A 1 378 ? 32.203 -16.945 2.466 1.00 86.00 378 GLY A N 1
ATOM 2930 C CA . GLY A 1 378 ? 32.438 -15.694 1.746 1.00 86.00 378 GLY A CA 1
ATOM 2931 C C . GLY A 1 378 ? 33.890 -15.232 1.817 1.00 86.00 378 GLY A C 1
ATOM 2932 O O . GLY A 1 378 ? 34.461 -14.868 0.796 1.00 86.00 378 GLY A O 1
ATOM 2933 N N . ALA A 1 379 ? 34.545 -15.371 2.972 1.00 89.31 379 ALA A N 1
ATOM 2934 C CA . ALA A 1 379 ? 35.961 -15.045 3.140 1.00 89.31 379 ALA A CA 1
ATOM 2935 C C . ALA A 1 379 ? 36.881 -15.889 2.241 1.00 89.31 379 ALA A C 1
ATOM 2937 O O . ALA A 1 379 ? 37.894 -15.400 1.741 1.00 89.31 379 ALA A O 1
ATOM 2938 N N . THR A 1 380 ? 36.530 -17.160 2.022 1.00 90.44 380 THR A N 1
ATOM 2939 C CA . THR A 1 380 ? 37.290 -18.056 1.139 1.00 90.44 380 THR A CA 1
ATOM 2940 C C . THR A 1 380 ? 37.086 -17.685 -0.328 1.00 90.44 380 THR A C 1
ATOM 2942 O O . THR A 1 380 ? 38.050 -17.663 -1.090 1.00 90.44 380 THR A O 1
ATOM 2945 N N . LEU A 1 381 ? 35.845 -17.386 -0.725 1.00 89.88 381 LEU A N 1
ATOM 2946 C CA . LEU A 1 381 ? 35.507 -16.992 -2.095 1.00 89.88 381 LEU A CA 1
ATOM 2947 C C . LEU A 1 381 ? 36.101 -15.622 -2.451 1.00 89.88 381 LEU A C 1
ATOM 2949 O O . LEU A 1 381 ? 36.789 -15.508 -3.462 1.00 89.88 381 LEU A O 1
ATOM 2953 N N . LEU A 1 382 ? 35.942 -14.626 -1.575 1.00 90.44 382 LEU A N 1
ATOM 2954 C CA . LEU A 1 382 ? 36.538 -13.297 -1.739 1.00 90.44 382 LEU A CA 1
ATOM 2955 C C . LEU A 1 382 ? 38.069 -13.370 -1.753 1.00 90.44 382 LEU A C 1
ATOM 2957 O O . LEU A 1 382 ? 38.716 -12.713 -2.563 1.00 90.44 382 LEU A O 1
ATOM 2961 N N . GLY A 1 383 ? 38.653 -14.237 -0.920 1.00 90.81 383 GLY A N 1
ATOM 2962 C CA . GLY A 1 383 ? 40.087 -14.506 -0.944 1.00 90.81 383 GLY A CA 1
ATOM 2963 C C . GLY A 1 383 ? 40.563 -15.085 -2.279 1.00 90.81 383 GLY A C 1
ATOM 2964 O O . GLY A 1 383 ? 41.637 -14.714 -2.742 1.00 90.81 383 GLY A O 1
ATOM 2965 N N . ARG A 1 384 ? 39.792 -15.974 -2.918 1.00 91.06 384 ARG A N 1
ATOM 2966 C CA . ARG A 1 384 ? 40.140 -16.519 -4.243 1.00 91.06 384 ARG A CA 1
ATOM 2967 C C . ARG A 1 384 ? 40.059 -15.457 -5.335 1.00 91.06 384 ARG A C 1
ATOM 2969 O O . ARG A 1 384 ? 41.004 -15.361 -6.108 1.00 91.06 384 ARG A O 1
ATOM 2976 N N . LEU A 1 385 ? 38.988 -14.659 -5.340 1.00 91.38 385 LEU A N 1
ATOM 2977 C CA . LEU A 1 385 ? 38.808 -13.542 -6.271 1.00 91.38 385 LEU A CA 1
ATOM 2978 C C . LEU A 1 385 ? 39.968 -12.544 -6.138 1.00 91.38 385 LEU A C 1
ATOM 2980 O O . LEU A 1 385 ? 40.769 -12.369 -7.047 1.00 91.38 385 LEU A O 1
ATOM 2984 N N . THR A 1 386 ? 40.138 -11.950 -4.959 1.00 92.38 386 THR A N 1
ATOM 2985 C CA . THR A 1 386 ? 41.144 -10.893 -4.763 1.00 92.38 386 THR A CA 1
ATOM 2986 C C . THR A 1 386 ? 42.586 -11.397 -4.831 1.00 92.38 386 THR A C 1
ATOM 2988 O O . THR A 1 386 ? 43.489 -10.620 -5.118 1.00 92.38 386 THR A O 1
ATOM 2991 N N . GLY A 1 387 ? 42.832 -12.685 -4.569 1.00 90.62 387 GLY A N 1
ATOM 2992 C CA . GLY A 1 387 ? 44.170 -13.272 -4.633 1.00 90.62 387 GLY A CA 1
ATOM 2993 C C . GLY A 1 387 ? 44.712 -13.398 -6.056 1.00 90.62 387 GLY A C 1
ATOM 2994 O O . GLY A 1 387 ? 45.921 -13.291 -6.246 1.00 90.62 387 GLY A O 1
ATOM 2995 N N . ALA A 1 388 ? 43.833 -13.609 -7.041 1.00 89.94 388 ALA A N 1
ATOM 2996 C CA . ALA A 1 388 ? 44.201 -13.688 -8.455 1.00 89.94 388 ALA A CA 1
ATOM 2997 C C . ALA A 1 388 ? 44.292 -12.308 -9.135 1.00 89.94 388 ALA A C 1
ATOM 2999 O O . ALA A 1 388 ? 44.969 -12.188 -10.150 1.00 89.94 388 ALA A O 1
ATOM 3000 N N . HIS A 1 389 ? 43.665 -11.286 -8.541 1.00 91.38 389 HIS A N 1
ATOM 3001 C CA . HIS A 1 389 ? 43.449 -9.955 -9.123 1.00 91.38 389 HIS A CA 1
ATOM 3002 C C . HIS A 1 389 ? 44.110 -8.830 -8.312 1.00 91.38 389 HIS A C 1
ATOM 3004 O O . HIS A 1 389 ? 43.583 -7.728 -8.173 1.00 91.38 389 HIS A O 1
ATOM 3010 N N . VAL A 1 390 ? 45.268 -9.106 -7.704 1.00 89.75 390 VAL A N 1
ATOM 3011 C CA . VAL A 1 390 ? 46.030 -8.071 -6.991 1.00 89.75 390 VAL A CA 1
ATOM 3012 C C . VAL A 1 390 ? 46.577 -7.068 -8.006 1.00 89.75 390 VAL A C 1
ATOM 3014 O O . VAL A 1 390 ? 47.272 -7.454 -8.938 1.00 89.75 390 VAL A O 1
ATOM 3017 N N . SER A 1 391 ? 46.381 -5.780 -7.733 1.00 85.44 391 SER A N 1
ATOM 3018 C CA . SER A 1 391 ? 46.631 -4.612 -8.596 1.00 85.44 391 SER A CA 1
ATOM 3019 C C . SER A 1 391 ? 45.535 -4.294 -9.612 1.00 85.44 391 SER A C 1
ATOM 3021 O O . SER A 1 391 ? 45.574 -3.197 -10.162 1.00 85.44 391 SER A O 1
ATOM 3023 N N . ASP A 1 392 ? 44.539 -5.167 -9.780 1.00 89.75 392 ASP A N 1
ATOM 3024 C CA . ASP A 1 392 ? 43.361 -4.868 -10.596 1.00 89.75 392 ASP A CA 1
ATOM 3025 C C . ASP A 1 392 ? 42.359 -4.019 -9.794 1.00 89.75 392 ASP A C 1
ATOM 3027 O O . ASP A 1 392 ? 42.383 -3.954 -8.558 1.00 89.75 392 ASP A O 1
ATOM 3031 N N . GLN A 1 393 ? 41.451 -3.358 -10.499 1.00 89.75 393 GLN A N 1
ATOM 3032 C CA . GLN A 1 393 ? 40.356 -2.592 -9.913 1.00 89.75 393 GLN A CA 1
ATOM 3033 C C . GLN A 1 393 ? 39.157 -3.500 -9.622 1.00 89.75 393 GLN A C 1
ATOM 3035 O O . GLN A 1 393 ? 38.742 -4.307 -10.456 1.00 89.75 393 GLN A O 1
ATOM 3040 N N . MET A 1 394 ? 38.580 -3.371 -8.426 1.00 91.50 394 MET A N 1
ATOM 3041 C CA . MET A 1 394 ? 37.426 -4.172 -8.015 1.00 91.50 394 MET A CA 1
ATOM 3042 C C . MET A 1 394 ? 36.241 -3.273 -7.697 1.00 91.50 394 MET A C 1
ATOM 3044 O O . MET A 1 394 ? 36.218 -2.599 -6.669 1.00 91.50 394 MET A O 1
ATOM 3048 N N . ALA A 1 395 ? 35.226 -3.322 -8.553 1.00 91.12 395 ALA A N 1
ATOM 3049 C CA . ALA A 1 395 ? 33.937 -2.713 -8.304 1.00 91.12 395 ALA A CA 1
ATOM 3050 C C . ALA A 1 395 ? 33.230 -3.412 -7.134 1.00 91.12 395 ALA A C 1
ATOM 3052 O O . ALA A 1 395 ? 33.077 -4.639 -7.101 1.00 91.12 395 ALA A O 1
ATOM 3053 N N . VAL A 1 396 ? 32.775 -2.603 -6.183 1.00 88.50 396 VAL A N 1
ATOM 3054 C CA . VAL A 1 396 ? 31.845 -2.9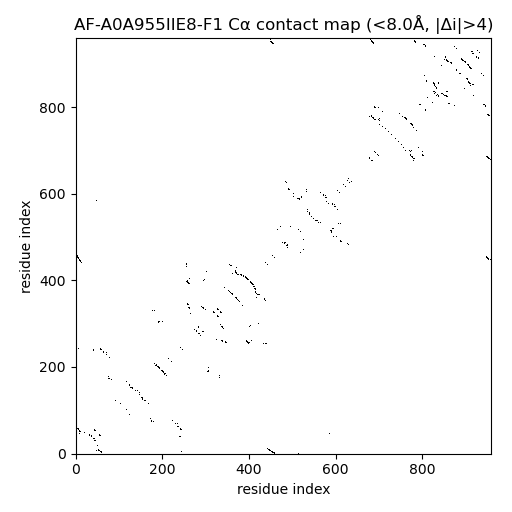90 -5.126 1.00 88.50 396 VAL A CA 1
ATOM 3055 C C . VAL A 1 396 ? 30.461 -2.543 -5.566 1.00 88.50 396 VAL A C 1
ATOM 3057 O O . VAL A 1 396 ? 30.185 -1.342 -5.669 1.00 88.50 396 VAL A O 1
ATOM 3060 N N . LEU A 1 397 ? 29.611 -3.523 -5.849 1.00 85.62 397 LEU A N 1
ATOM 3061 C CA . LEU A 1 397 ? 28.254 -3.309 -6.309 1.00 85.62 397 LEU A CA 1
ATOM 3062 C C . LEU A 1 397 ? 27.271 -3.655 -5.204 1.00 85.62 397 LEU A C 1
ATOM 3064 O O . LEU A 1 397 ? 27.436 -4.632 -4.473 1.00 85.62 397 LEU A O 1
ATOM 3068 N N . LEU A 1 398 ? 26.212 -2.872 -5.129 1.00 77.31 398 LEU A N 1
ATOM 3069 C CA . LEU A 1 398 ? 25.032 -3.199 -4.355 1.00 77.31 398 LEU A CA 1
ATOM 3070 C C . LEU A 1 398 ? 23.856 -3.009 -5.304 1.00 77.31 398 LEU A C 1
ATOM 3072 O O . LEU A 1 398 ? 23.708 -1.946 -5.896 1.00 77.31 398 LEU A O 1
ATOM 3076 N N . ASP A 1 399 ? 23.078 -4.069 -5.491 1.00 74.19 399 ASP A N 1
ATOM 3077 C CA . ASP A 1 399 ? 21.906 -4.091 -6.380 1.00 74.19 399 ASP A CA 1
ATOM 3078 C C . ASP A 1 399 ? 22.263 -3.862 -7.855 1.00 74.19 399 ASP A C 1
ATOM 3080 O O . ASP A 1 399 ? 21.526 -3.224 -8.595 1.00 74.19 399 ASP A O 1
ATOM 3084 N N . ASP A 1 400 ? 23.412 -4.406 -8.272 1.00 79.12 400 ASP A N 1
ATOM 3085 C CA . ASP A 1 400 ? 23.997 -4.238 -9.611 1.00 79.12 400 ASP A CA 1
ATOM 3086 C C . ASP A 1 400 ? 24.339 -2.778 -9.976 1.00 79.12 400 ASP A C 1
ATOM 3088 O O . ASP A 1 400 ? 24.654 -2.476 -11.128 1.00 79.12 400 ASP A O 1
ATOM 3092 N N . GLU A 1 401 ? 24.388 -1.886 -8.982 1.00 83.62 401 GLU A N 1
ATOM 3093 C CA . GLU A 1 401 ? 24.926 -0.536 -9.123 1.00 83.62 401 GLU A CA 1
ATOM 3094 C C . GLU A 1 401 ? 26.312 -0.423 -8.478 1.00 83.62 401 GLU A C 1
ATOM 3096 O O . GLU A 1 401 ? 26.533 -0.846 -7.341 1.00 83.62 401 GLU A O 1
ATOM 3101 N N . VAL A 1 402 ? 27.259 0.179 -9.194 1.00 88.00 402 VAL A N 1
ATOM 3102 C CA . VAL A 1 402 ? 28.631 0.423 -8.746 1.00 88.00 402 VAL A CA 1
ATOM 3103 C C . VAL A 1 402 ? 28.654 1.608 -7.783 1.00 88.00 402 VAL A C 1
ATOM 3105 O O . VAL A 1 402 ? 28.311 2.734 -8.152 1.00 88.00 402 VAL A O 1
ATOM 3108 N N . TYR A 1 403 ? 29.112 1.364 -6.554 1.00 82.06 403 TYR A N 1
ATOM 3109 C CA . TYR A 1 403 ? 29.323 2.413 -5.549 1.00 82.06 403 TYR A CA 1
ATOM 3110 C C . TYR A 1 403 ? 30.751 2.954 -5.574 1.00 82.06 403 TYR A C 1
ATOM 3112 O O . TYR A 1 403 ? 30.975 4.155 -5.458 1.00 82.06 403 TYR A O 1
ATOM 3120 N N . THR A 1 404 ? 31.723 2.056 -5.691 1.00 83.62 404 THR A N 1
ATOM 3121 C CA . THR A 1 404 ? 33.153 2.371 -5.670 1.00 83.62 404 THR A CA 1
ATOM 3122 C C . THR A 1 404 ? 33.914 1.265 -6.390 1.00 83.62 404 THR A C 1
ATOM 3124 O O . THR A 1 404 ? 33.448 0.125 -6.416 1.00 83.62 404 THR A O 1
ATOM 3127 N N . ALA A 1 405 ? 35.060 1.584 -6.986 1.00 87.50 405 ALA A N 1
ATOM 3128 C CA . ALA A 1 405 ? 35.900 0.612 -7.684 1.00 87.50 405 ALA A CA 1
ATOM 3129 C C . ALA A 1 405 ? 37.396 0.812 -7.376 1.00 87.50 405 ALA A C 1
ATOM 3131 O O . ALA A 1 405 ? 38.165 1.153 -8.265 1.00 87.50 405 ALA A O 1
ATOM 3132 N N . PRO A 1 406 ? 37.843 0.667 -6.116 1.00 84.94 406 PRO A N 1
ATOM 3133 C CA . PRO A 1 406 ? 39.231 0.931 -5.754 1.00 84.94 406 PRO A CA 1
ATOM 3134 C C . PRO A 1 406 ? 40.196 -0.130 -6.311 1.00 84.94 406 PRO A C 1
ATOM 3136 O O . PRO A 1 406 ? 39.817 -1.268 -6.595 1.00 84.94 406 PRO A O 1
ATOM 3139 N N . ASN A 1 407 ? 41.482 0.227 -6.376 1.00 84.88 407 ASN A N 1
ATOM 3140 C CA . ASN A 1 407 ? 42.555 -0.713 -6.708 1.00 84.88 407 ASN A CA 1
ATOM 3141 C C . ASN A 1 407 ? 42.761 -1.738 -5.577 1.00 84.88 407 ASN A C 1
ATOM 3143 O O . ASN A 1 407 ? 42.923 -1.377 -4.403 1.00 84.88 407 ASN A O 1
ATOM 3147 N N . LEU A 1 408 ? 42.857 -3.021 -5.929 1.00 84.75 408 LEU A N 1
ATOM 3148 C CA . LEU A 1 408 ? 43.190 -4.099 -5.001 1.00 84.75 408 LEU A CA 1
ATOM 3149 C C . LEU A 1 408 ? 44.688 -4.101 -4.669 1.00 84.75 408 LEU A C 1
ATOM 3151 O O . LEU A 1 408 ? 45.497 -4.736 -5.334 1.00 84.75 408 LEU A O 1
ATOM 3155 N N . ASN A 1 409 ? 45.077 -3.444 -3.578 1.00 81.44 409 ASN A N 1
ATOM 3156 C CA . ASN A 1 409 ? 46.488 -3.383 -3.162 1.00 81.44 409 ASN A CA 1
ATOM 3157 C C . ASN A 1 409 ? 47.037 -4.703 -2.577 1.00 81.44 409 ASN A C 1
ATOM 3159 O O . ASN A 1 409 ? 48.248 -4.911 -2.517 1.00 81.44 409 ASN A O 1
ATOM 3163 N N . SER A 1 410 ? 46.163 -5.576 -2.073 1.00 84.38 410 SER A N 1
ATOM 3164 C CA . SER A 1 410 ? 46.521 -6.856 -1.450 1.00 84.38 410 SER A CA 1
ATOM 3165 C C . SER A 1 410 ? 45.323 -7.800 -1.453 1.00 84.38 410 SER A C 1
ATOM 3167 O O . SER A 1 410 ? 44.192 -7.330 -1.498 1.00 84.38 410 SER A O 1
ATOM 3169 N N . GLN A 1 411 ? 45.553 -9.107 -1.311 1.00 88.56 411 GLN A N 1
ATOM 3170 C CA . GLN A 1 411 ? 44.476 -10.089 -1.156 1.00 88.56 411 GLN A CA 1
ATOM 3171 C C . GLN A 1 411 ? 43.627 -9.799 0.094 1.00 88.56 411 GLN A C 1
ATOM 3173 O O . GLN A 1 411 ? 44.153 -9.665 1.202 1.00 88.56 411 GLN A O 1
ATOM 3178 N N . ILE A 1 412 ? 42.306 -9.757 -0.083 1.00 88.12 412 ILE A N 1
ATOM 3179 C CA . ILE A 1 412 ? 41.311 -9.493 0.960 1.00 88.12 412 ILE A CA 1
ATOM 3180 C C . ILE A 1 412 ? 40.433 -10.739 1.114 1.00 88.12 412 ILE A C 1
ATOM 3182 O O . ILE A 1 412 ? 39.954 -11.304 0.139 1.00 88.12 412 ILE A O 1
ATOM 3186 N N . SER A 1 413 ? 40.228 -11.201 2.347 1.00 89.19 413 SER A N 1
ATOM 3187 C CA . SER A 1 413 ? 39.421 -12.401 2.618 1.00 89.19 413 SER A CA 1
ATOM 3188 C C . SER A 1 413 ? 38.335 -12.124 3.651 1.00 89.19 413 SER A C 1
ATOM 3190 O O . SER A 1 413 ? 37.196 -11.850 3.296 1.00 89.19 413 SER A O 1
ATOM 3192 N N . ARG A 1 414 ? 38.670 -12.185 4.943 1.00 87.25 414 ARG A N 1
ATOM 3193 C CA . ARG A 1 414 ? 37.683 -12.095 6.028 1.00 87.25 414 ARG A CA 1
ATOM 3194 C C . ARG A 1 414 ? 37.091 -10.702 6.214 1.00 87.25 414 ARG A C 1
ATOM 3196 O O . ARG A 1 414 ? 35.932 -10.618 6.591 1.00 87.25 414 ARG A O 1
ATOM 3203 N N . SER A 1 415 ? 37.854 -9.640 6.004 1.00 86.62 415 SER A N 1
ATOM 3204 C CA . SER A 1 415 ? 37.383 -8.275 6.235 1.00 86.62 415 SER A CA 1
ATOM 3205 C C . SER A 1 415 ? 37.956 -7.311 5.214 1.00 86.62 415 SER A C 1
ATOM 3207 O O . SER A 1 415 ? 39.071 -7.519 4.742 1.00 86.62 415 SER A O 1
ATOM 3209 N N . GLY A 1 416 ? 37.202 -6.264 4.893 1.00 84.06 416 GLY A N 1
ATOM 3210 C CA . GLY A 1 416 ? 37.591 -5.219 3.950 1.00 84.06 416 GLY A CA 1
ATOM 3211 C C . GLY A 1 416 ? 36.997 -3.864 4.326 1.00 84.06 416 GLY A C 1
ATOM 3212 O O . GLY A 1 416 ? 36.190 -3.762 5.250 1.00 84.06 416 GLY A O 1
ATOM 3213 N N . ILE A 1 417 ? 37.426 -2.819 3.619 1.00 84.12 417 ILE A N 1
ATOM 3214 C CA . ILE A 1 417 ? 36.907 -1.457 3.773 1.00 84.12 417 ILE A CA 1
ATOM 3215 C C . ILE A 1 417 ? 36.422 -0.993 2.401 1.00 84.12 417 ILE A C 1
ATOM 3217 O O . ILE A 1 417 ? 37.164 -1.074 1.425 1.00 84.12 417 ILE A O 1
ATOM 3221 N N . ILE A 1 418 ? 35.181 -0.521 2.335 1.00 78.81 418 ILE A N 1
ATOM 3222 C CA . ILE A 1 418 ? 34.618 0.166 1.175 1.00 78.81 418 ILE A CA 1
ATOM 3223 C C . ILE A 1 418 ? 34.986 1.645 1.327 1.00 78.81 418 ILE A C 1
ATOM 3225 O O . ILE A 1 418 ? 34.538 2.310 2.267 1.00 78.81 418 ILE A O 1
ATOM 3229 N N . GLU A 1 419 ? 35.843 2.130 0.433 1.00 76.75 419 GLU A N 1
ATOM 3230 C CA . GLU A 1 419 ? 36.353 3.505 0.416 1.00 76.75 419 GLU A CA 1
ATOM 3231 C C . GLU A 1 419 ? 35.537 4.370 -0.562 1.00 76.75 419 GLU A C 1
ATOM 3233 O O . GLU A 1 419 ? 35.123 3.896 -1.623 1.00 76.75 419 GLU A O 1
ATOM 3238 N N . GLY A 1 420 ? 35.288 5.634 -0.203 1.00 68.75 420 GLY A N 1
ATOM 3239 C CA . GLY A 1 420 ? 34.510 6.579 -1.011 1.00 68.75 420 GLY A CA 1
ATOM 3240 C C . GLY A 1 420 ? 34.151 7.855 -0.245 1.00 68.75 420 GLY A C 1
ATOM 3241 O O . GLY A 1 420 ? 34.275 7.919 0.978 1.00 68.75 420 GLY A O 1
ATOM 3242 N N . ALA A 1 421 ? 33.704 8.891 -0.957 1.00 67.75 421 ALA A N 1
ATOM 3243 C CA . ALA A 1 421 ? 33.225 10.134 -0.353 1.00 67.75 421 ALA A CA 1
ATOM 3244 C C . ALA A 1 421 ? 31.778 9.971 0.155 1.00 67.75 421 ALA A C 1
ATOM 3246 O O . ALA A 1 421 ? 30.834 10.468 -0.454 1.00 67.75 421 ALA A O 1
ATOM 3247 N N . PHE A 1 422 ? 31.599 9.240 1.258 1.00 70.00 422 PHE A N 1
ATOM 3248 C CA . PHE A 1 422 ? 30.278 8.989 1.840 1.00 70.00 422 PHE A CA 1
ATOM 3249 C C . PHE A 1 422 ? 29.886 10.055 2.869 1.00 70.00 422 PHE A C 1
ATOM 3251 O O . PHE A 1 422 ? 30.673 10.425 3.747 1.00 70.00 422 PHE A O 1
ATOM 3258 N N . SER A 1 423 ? 28.628 10.491 2.841 1.00 68.31 423 SER A N 1
ATOM 3259 C CA . SER A 1 423 ? 28.041 11.243 3.951 1.00 68.31 423 SER A CA 1
ATOM 3260 C C . SER A 1 423 ? 27.772 10.334 5.159 1.00 68.31 423 SER A C 1
ATOM 3262 O O . SER A 1 423 ? 27.573 9.125 5.035 1.00 68.31 423 SER A O 1
ATOM 3264 N N . GLN A 1 424 ? 27.681 10.911 6.362 1.00 67.19 424 GLN A N 1
ATOM 3265 C CA . GLN A 1 424 ? 27.364 10.141 7.577 1.00 67.19 424 GLN A CA 1
ATOM 3266 C C . GLN A 1 424 ? 26.016 9.403 7.493 1.00 67.19 424 GLN A C 1
ATOM 3268 O O . GLN A 1 424 ? 25.852 8.326 8.066 1.00 67.19 424 GLN A O 1
ATOM 3273 N N . GLN A 1 425 ? 25.046 9.962 6.766 1.00 57.31 425 GLN A N 1
ATOM 3274 C CA . GLN A 1 425 ? 23.743 9.330 6.560 1.00 57.31 425 GLN A CA 1
ATOM 3275 C C . GLN A 1 425 ? 23.841 8.123 5.617 1.00 57.31 425 GLN A C 1
ATOM 3277 O O . GLN A 1 425 ? 23.197 7.104 5.879 1.00 57.31 425 GLN A O 1
ATOM 3282 N N . GLU A 1 426 ? 24.670 8.218 4.572 1.00 65.81 426 GLU A N 1
ATOM 3283 C CA . GLU A 1 426 ? 24.941 7.135 3.618 1.00 65.81 426 GLU A CA 1
ATOM 3284 C C . GLU A 1 426 ? 25.727 5.997 4.267 1.00 65.81 426 GLU A C 1
ATOM 3286 O O . GLU A 1 426 ? 25.351 4.842 4.102 1.00 65.81 426 GLU A O 1
ATOM 3291 N N . ILE A 1 427 ? 26.738 6.293 5.091 1.00 73.88 427 ILE A N 1
ATOM 3292 C CA . ILE A 1 427 ? 27.475 5.259 5.841 1.00 73.88 427 ILE A CA 1
ATOM 3293 C C . ILE A 1 427 ? 26.522 4.479 6.731 1.00 73.88 427 ILE A C 1
ATOM 3295 O O . ILE A 1 427 ? 26.511 3.253 6.707 1.00 73.88 427 ILE A O 1
ATOM 3299 N N . GLN A 1 428 ? 25.681 5.177 7.496 1.00 69.06 428 GLN A N 1
ATOM 3300 C CA . GLN A 1 428 ? 24.695 4.511 8.340 1.00 69.06 428 GLN A CA 1
ATOM 3301 C C . GLN A 1 428 ? 23.669 3.712 7.533 1.00 69.06 428 GLN A C 1
ATOM 3303 O O . GLN A 1 428 ? 23.130 2.740 8.058 1.00 69.06 428 GLN A O 1
ATOM 3308 N N . TYR A 1 429 ? 23.346 4.132 6.310 1.00 63.69 429 TYR A N 1
ATOM 3309 C CA . TYR A 1 429 ? 22.458 3.391 5.420 1.00 63.69 429 TYR A CA 1
ATOM 3310 C C . TYR A 1 429 ? 23.138 2.120 4.908 1.00 63.69 429 TYR A C 1
ATOM 3312 O O . TYR A 1 429 ? 22.631 1.031 5.155 1.00 63.69 429 TYR A O 1
ATOM 3320 N N . ILE A 1 430 ? 24.317 2.237 4.296 1.00 70.31 430 ILE A N 1
ATOM 3321 C CA . ILE A 1 430 ? 25.042 1.105 3.712 1.00 70.31 430 ILE A CA 1
ATOM 3322 C C . ILE A 1 430 ? 25.436 0.102 4.800 1.00 70.31 430 ILE A C 1
ATOM 3324 O O . ILE A 1 430 ? 25.199 -1.089 4.640 1.00 70.31 430 ILE A O 1
ATOM 3328 N N . VAL A 1 431 ? 25.934 0.557 5.956 1.00 73.00 431 VAL A N 1
ATOM 3329 C CA . VAL A 1 431 ? 26.206 -0.318 7.111 1.00 73.00 431 VAL A CA 1
ATOM 3330 C C . VAL A 1 431 ? 24.958 -1.090 7.527 1.00 73.00 431 VAL A C 1
ATOM 3332 O O . VAL A 1 431 ? 25.056 -2.282 7.810 1.00 73.00 431 VAL A O 1
ATOM 3335 N N . ARG A 1 432 ? 23.788 -0.442 7.565 1.00 63.72 432 ARG A N 1
ATOM 3336 C CA . ARG A 1 432 ? 22.526 -1.110 7.905 1.00 63.72 432 ARG A CA 1
ATOM 3337 C C . ARG A 1 432 ? 22.114 -2.128 6.848 1.00 63.72 432 ARG A C 1
ATOM 3339 O O . ARG A 1 432 ? 21.757 -3.236 7.230 1.00 63.72 432 ARG A O 1
ATOM 3346 N N . VAL A 1 433 ? 22.209 -1.783 5.563 1.00 64.44 433 VAL A N 1
ATOM 3347 C CA . VAL A 1 433 ? 21.893 -2.691 4.447 1.00 64.44 433 VAL A CA 1
ATOM 3348 C C . VAL A 1 433 ? 22.811 -3.914 4.472 1.00 64.44 433 VAL A C 1
ATOM 3350 O O . VAL A 1 433 ? 22.330 -5.040 4.441 1.00 64.44 433 VAL A O 1
ATOM 3353 N N . LEU A 1 434 ? 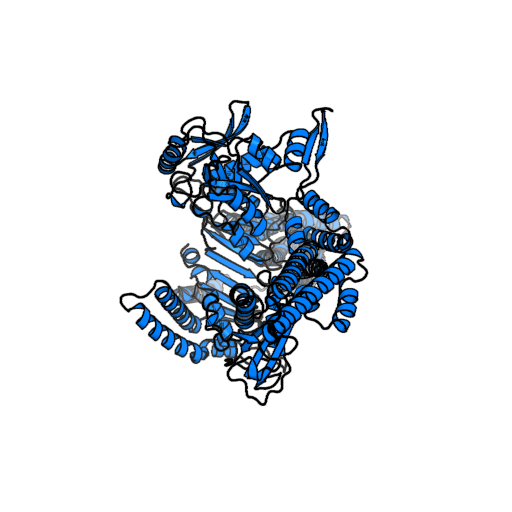24.120 -3.713 4.631 1.00 70.00 434 LEU A N 1
ATOM 3354 C CA . LEU A 1 434 ? 25.100 -4.799 4.688 1.00 70.00 434 LEU A CA 1
ATOM 3355 C C . LEU A 1 434 ? 24.981 -5.644 5.969 1.00 70.00 434 LEU A C 1
ATOM 3357 O O . LEU A 1 434 ? 25.113 -6.863 5.910 1.00 70.00 434 LEU A O 1
ATOM 3361 N N . SER A 1 435 ? 24.697 -5.025 7.123 1.00 62.78 435 SER A N 1
ATOM 3362 C CA . SER A 1 435 ? 24.528 -5.731 8.411 1.00 62.78 435 SER A CA 1
ATOM 3363 C C . SER A 1 435 ? 23.202 -6.476 8.532 1.00 62.78 435 SER A C 1
ATOM 3365 O O . SER A 1 435 ? 23.101 -7.428 9.304 1.00 62.78 435 SER A O 1
ATOM 3367 N N . ALA A 1 436 ? 22.170 -6.053 7.800 1.00 52.78 436 ALA A N 1
ATOM 3368 C CA . ALA A 1 436 ? 20.928 -6.810 7.681 1.00 52.78 436 ALA A CA 1
ATOM 3369 C C . ALA A 1 436 ? 21.135 -8.135 6.914 1.00 52.78 436 ALA A C 1
ATOM 3371 O O . ALA A 1 436 ? 20.267 -9.009 6.965 1.00 52.78 436 ALA A O 1
ATOM 3372 N N . GLY A 1 437 ? 22.301 -8.309 6.270 1.00 55.06 437 GLY A N 1
ATOM 3373 C CA . GLY A 1 437 ? 22.549 -9.340 5.268 1.00 55.06 437 GLY A CA 1
ATOM 3374 C C . GLY A 1 437 ? 21.781 -9.028 3.983 1.00 55.06 437 GLY A C 1
ATOM 3375 O O . GLY A 1 437 ? 21.063 -8.031 3.914 1.00 55.06 437 GLY A O 1
ATOM 3376 N N . SER A 1 438 ? 21.879 -9.891 2.962 1.00 55.22 438 SER A N 1
ATOM 3377 C CA . SER A 1 438 ? 20.953 -9.791 1.830 1.00 55.22 438 SER A CA 1
ATOM 3378 C C . SER A 1 438 ? 19.541 -9.848 2.403 1.00 55.22 438 SER A C 1
ATOM 3380 O O . SER A 1 438 ? 19.160 -10.861 2.992 1.00 55.22 438 SER A O 1
ATOM 3382 N N . LEU A 1 439 ? 18.770 -8.775 2.274 1.00 51.31 439 LEU A N 1
ATOM 3383 C CA . LEU A 1 439 ? 17.422 -8.682 2.831 1.00 51.31 439 LEU A CA 1
ATOM 3384 C C . LEU A 1 439 ? 16.528 -9.846 2.339 1.00 51.31 439 LEU A C 1
ATOM 3386 O O . LEU A 1 439 ? 15.672 -10.338 3.071 1.00 51.31 439 LEU A O 1
ATOM 3390 N N . GLN A 1 440 ? 16.855 -10.386 1.158 1.00 46.66 440 GLN A N 1
ATOM 3391 C CA . GLN A 1 440 ? 16.329 -11.618 0.554 1.00 46.66 440 GLN A CA 1
ATOM 3392 C C . GLN A 1 440 ? 16.532 -12.915 1.371 1.00 46.66 440 GLN A C 1
ATOM 3394 O O . GLN A 1 440 ? 15.850 -13.904 1.112 1.00 46.66 440 GLN A O 1
ATOM 3399 N N . ALA A 1 441 ? 17.477 -12.948 2.317 1.00 48.12 441 ALA A N 1
ATOM 3400 C CA . ALA A 1 441 ? 17.753 -14.102 3.179 1.00 48.12 441 ALA A CA 1
ATOM 3401 C C . ALA A 1 441 ? 16.988 -14.048 4.510 1.00 48.12 441 ALA A C 1
ATOM 3403 O O . ALA A 1 441 ? 16.810 -15.091 5.141 1.00 48.12 441 ALA A O 1
ATOM 3404 N N . LYS A 1 442 ? 16.542 -12.856 4.938 1.00 57.31 442 LYS A N 1
ATOM 3405 C CA . LYS A 1 442 ? 15.770 -12.681 6.176 1.00 57.31 442 LYS A CA 1
ATOM 3406 C C . LYS A 1 442 ? 14.278 -12.452 5.926 1.00 57.31 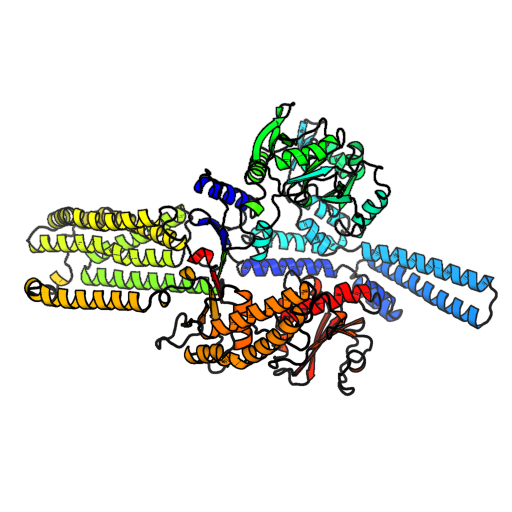442 LYS A C 1
ATOM 3408 O O . LYS A 1 442 ? 13.491 -12.964 6.708 1.00 57.31 442 LYS A O 1
ATOM 3413 N N . LEU A 1 443 ? 13.865 -11.750 4.870 1.00 71.00 443 LEU A N 1
ATOM 3414 C CA . LEU A 1 443 ? 12.448 -11.528 4.539 1.00 71.00 443 LEU A CA 1
ATOM 3415 C C . LEU A 1 443 ? 11.904 -12.651 3.636 1.00 71.00 443 LEU A C 1
ATOM 3417 O O . LEU A 1 443 ? 12.605 -13.108 2.731 1.00 71.00 443 LEU A O 1
ATOM 3421 N N . SER A 1 444 ? 10.655 -13.088 3.830 1.00 64.94 444 SER A N 1
ATOM 3422 C CA . SER A 1 444 ? 10.016 -14.020 2.889 1.00 64.94 444 SER A CA 1
ATOM 3423 C C . SER A 1 444 ? 9.918 -13.423 1.479 1.00 64.94 444 SER A C 1
ATOM 3425 O O . SER A 1 444 ? 9.653 -12.238 1.304 1.00 64.94 444 SER A O 1
ATOM 3427 N N . ARG A 1 445 ? 10.115 -14.255 0.445 1.00 59.78 445 ARG A N 1
ATOM 3428 C CA . ARG A 1 445 ? 10.053 -13.829 -0.973 1.00 59.78 445 ARG A CA 1
ATOM 3429 C C . ARG A 1 445 ? 8.665 -13.349 -1.402 1.00 59.78 445 ARG A C 1
ATOM 3431 O O . ARG A 1 445 ? 8.529 -12.549 -2.330 1.00 59.78 445 ARG A O 1
ATOM 3438 N N . GLU A 1 446 ? 7.648 -13.887 -0.747 1.00 62.84 446 GLU A N 1
ATOM 3439 C CA . GLU A 1 446 ? 6.245 -13.566 -0.953 1.00 62.84 446 GLU A CA 1
ATOM 3440 C C . GLU A 1 446 ? 5.620 -13.192 0.393 1.00 62.84 446 GLU A C 1
ATOM 3442 O O . GLU A 1 446 ? 6.063 -13.701 1.436 1.00 62.84 446 GLU A O 1
ATOM 3447 N N . PRO A 1 447 ? 4.627 -12.291 0.391 1.00 71.81 447 PRO A N 1
ATOM 3448 C CA . PRO A 1 447 ? 3.882 -11.983 1.596 1.00 71.81 447 PRO A CA 1
ATOM 3449 C C . PRO A 1 447 ? 3.125 -13.233 2.069 1.00 71.81 447 PRO A C 1
ATOM 3451 O O . PRO A 1 447 ? 2.487 -13.932 1.285 1.00 71.81 447 PRO A O 1
ATOM 3454 N N . ILE A 1 448 ? 3.191 -13.511 3.370 1.00 72.00 448 ILE A N 1
ATOM 3455 C CA . ILE A 1 448 ? 2.458 -14.602 4.031 1.00 72.00 448 ILE A CA 1
ATOM 3456 C C . ILE A 1 448 ? 0.973 -14.272 4.235 1.00 72.00 448 ILE A C 1
ATOM 3458 O O . ILE A 1 448 ? 0.173 -15.177 4.492 1.00 72.00 448 ILE A O 1
ATOM 3462 N N . SER A 1 449 ? 0.615 -12.989 4.143 1.00 70.75 449 SER A N 1
ATOM 3463 C CA . SER A 1 449 ? -0.760 -12.508 4.045 1.00 70.75 449 SER A CA 1
ATOM 3464 C C . SER A 1 449 ? -0.816 -11.249 3.183 1.00 70.75 449 SER A C 1
ATOM 3466 O O . SER A 1 449 ? 0.070 -10.396 3.267 1.00 70.75 449 SER A O 1
ATOM 3468 N N . GLN A 1 450 ? -1.851 -11.148 2.353 1.00 74.25 450 GLN A N 1
ATOM 3469 C CA . GLN A 1 450 ? -2.129 -9.976 1.530 1.00 74.25 450 GLN A CA 1
ATOM 3470 C C . GLN A 1 450 ? -3.596 -9.596 1.692 1.00 74.25 450 GLN A C 1
ATOM 3472 O O . GLN A 1 450 ? -4.489 -10.392 1.402 1.00 74.25 450 GLN A O 1
ATOM 3477 N N . ILE A 1 451 ? -3.827 -8.362 2.126 1.00 71.88 451 ILE A N 1
ATOM 3478 C CA . ILE A 1 451 ? -5.147 -7.766 2.294 1.00 71.88 451 ILE A CA 1
ATOM 3479 C C . ILE A 1 451 ? -5.213 -6.556 1.373 1.00 71.88 451 ILE A C 1
ATOM 3481 O O . ILE A 1 451 ? -4.495 -5.583 1.567 1.00 71.88 451 ILE A O 1
ATOM 3485 N N . THR A 1 452 ? -6.061 -6.611 0.355 1.00 71.25 452 THR A N 1
ATOM 3486 C CA . THR A 1 452 ? -6.319 -5.488 -0.553 1.00 71.25 452 THR A CA 1
ATOM 3487 C C . THR A 1 452 ? -7.746 -5.017 -0.347 1.00 71.25 452 THR A C 1
ATOM 3489 O O . THR A 1 452 ? -8.676 -5.804 -0.512 1.00 71.25 452 THR A O 1
ATOM 3492 N N . ILE A 1 453 ? -7.914 -3.750 0.030 1.00 71.50 453 ILE A N 1
ATOM 3493 C CA . ILE A 1 453 ? -9.207 -3.101 0.265 1.00 71.50 453 ILE A CA 1
ATOM 3494 C C . ILE A 1 453 ? -9.357 -1.965 -0.743 1.00 71.50 453 ILE A C 1
ATOM 3496 O O . ILE A 1 453 ? -8.553 -1.030 -0.748 1.00 71.50 453 ILE A O 1
ATOM 3500 N N . GLY A 1 454 ? -10.405 -2.021 -1.566 1.00 67.06 454 GLY A N 1
ATOM 3501 C CA . GLY A 1 454 ? -10.717 -0.952 -2.512 1.00 67.06 454 GLY A CA 1
ATOM 3502 C C . GLY A 1 454 ? -11.034 0.380 -1.806 1.00 67.06 454 GLY A C 1
ATOM 3503 O O . GLY A 1 454 ? -11.643 0.366 -0.728 1.00 67.06 454 GLY A O 1
ATOM 3504 N N . PRO A 1 455 ? -10.675 1.541 -2.392 1.00 64.12 455 PRO A N 1
ATOM 3505 C CA . PRO A 1 455 ? -10.906 2.833 -1.751 1.00 64.12 455 PRO A CA 1
ATOM 3506 C C . PRO A 1 455 ? -12.369 3.138 -1.432 1.00 64.12 455 PRO A C 1
ATOM 3508 O O . PRO A 1 455 ? -12.669 3.732 -0.395 1.00 64.12 455 PRO A O 1
ATOM 3511 N N . GLU A 1 456 ? -13.284 2.676 -2.284 1.00 64.25 456 GLU A N 1
ATOM 3512 C CA . GLU A 1 456 ? -14.729 2.829 -2.100 1.00 64.25 456 GLU A CA 1
ATOM 3513 C C . GLU A 1 456 ? -15.238 2.070 -0.871 1.00 64.25 456 GLU A C 1
ATOM 3515 O O . GLU A 1 456 ? -15.939 2.643 -0.039 1.00 64.25 456 GLU A O 1
ATOM 3520 N N . LEU A 1 457 ? -14.817 0.810 -0.695 1.00 67.31 457 LEU A N 1
ATOM 3521 C CA . LEU A 1 457 ? -15.210 -0.005 0.459 1.00 67.31 457 LEU A CA 1
ATOM 3522 C C . LEU A 1 457 ? -14.700 0.613 1.767 1.00 67.31 457 LEU A C 1
ATOM 3524 O O . LEU A 1 457 ? -15.399 0.632 2.783 1.00 67.31 457 LEU A O 1
ATOM 3528 N N . GLY A 1 458 ? -13.484 1.155 1.731 1.00 69.00 458 GLY A N 1
ATOM 3529 C CA . GLY A 1 458 ? -12.926 1.914 2.836 1.00 69.00 458 GLY A CA 1
ATOM 3530 C C . GLY A 1 458 ? -13.736 3.176 3.169 1.00 69.00 458 GLY A C 1
ATOM 3531 O O . GLY A 1 458 ? -14.099 3.409 4.329 1.00 69.00 458 GLY A O 1
ATOM 3532 N N . LEU A 1 459 ? -14.064 3.977 2.151 1.00 70.94 459 LEU A N 1
ATOM 3533 C CA . LEU A 1 459 ? -14.849 5.200 2.311 1.00 70.94 459 LEU A CA 1
ATOM 3534 C C . LEU A 1 459 ? -16.249 4.909 2.867 1.00 70.94 459 LEU A C 1
ATOM 3536 O O . LEU A 1 459 ? -16.691 5.603 3.785 1.00 70.94 459 LEU A O 1
ATOM 3540 N N . ASP A 1 460 ? -16.912 3.866 2.373 1.00 73.81 460 ASP A N 1
ATOM 3541 C CA . ASP A 1 460 ? -18.212 3.416 2.872 1.00 73.81 460 ASP A CA 1
ATOM 3542 C C . ASP A 1 460 ? -18.141 3.037 4.351 1.00 73.81 460 ASP A C 1
ATOM 3544 O O . ASP A 1 460 ? -18.949 3.501 5.161 1.00 73.81 460 ASP A O 1
ATOM 3548 N N . ASN A 1 461 ? -17.139 2.240 4.728 1.00 76.06 461 ASN A N 1
ATOM 3549 C CA . ASN A 1 461 ? -16.909 1.832 6.111 1.00 76.06 461 ASN A CA 1
ATOM 3550 C C . ASN A 1 461 ?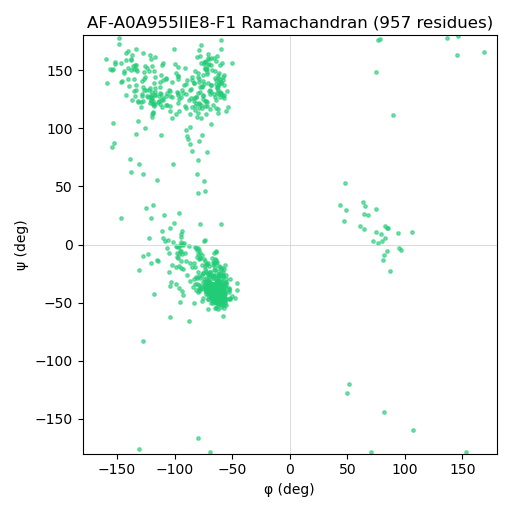 -16.673 3.037 7.033 1.00 76.06 461 ASN A C 1
ATOM 3552 O O . ASN A 1 461 ? -17.224 3.099 8.136 1.00 76.06 461 ASN A O 1
ATOM 3556 N N . LEU A 1 462 ? -15.907 4.031 6.572 1.00 78.50 462 LEU A N 1
ATOM 3557 C CA . LEU A 1 462 ? -15.709 5.287 7.294 1.00 78.50 462 LEU A CA 1
ATOM 3558 C C . LEU A 1 462 ? -17.030 6.049 7.462 1.00 78.50 462 LEU A C 1
ATOM 3560 O O . LEU A 1 462 ? -17.358 6.464 8.575 1.00 78.50 462 LEU A O 1
ATOM 3564 N N . GLN A 1 463 ? -17.801 6.229 6.387 1.00 81.62 463 GLN A N 1
ATOM 3565 C CA . GLN A 1 463 ? -19.072 6.957 6.432 1.00 81.62 463 GLN A CA 1
ATOM 3566 C C . GLN A 1 463 ? -20.082 6.277 7.363 1.00 81.62 463 GLN A C 1
ATOM 3568 O O . GLN A 1 463 ? -20.725 6.945 8.179 1.00 81.62 463 GLN A O 1
ATOM 3573 N N . GLN A 1 464 ? -20.197 4.949 7.285 1.00 83.00 464 GLN A N 1
ATOM 3574 C CA . GLN A 1 464 ? -21.065 4.168 8.163 1.00 83.00 464 GLN A CA 1
ATOM 3575 C C . GLN A 1 464 ? -20.601 4.235 9.620 1.00 83.00 464 GLN A C 1
ATOM 3577 O O . GLN A 1 464 ? -21.429 4.463 10.505 1.00 83.00 464 GLN A O 1
ATOM 3582 N N . GLY A 1 465 ? -19.294 4.123 9.876 1.00 84.00 465 GLY A N 1
ATOM 3583 C CA . GLY A 1 465 ? -18.713 4.267 11.211 1.00 84.00 465 GLY A CA 1
ATOM 3584 C C . GLY A 1 465 ? -18.979 5.645 11.823 1.00 84.00 465 GLY A C 1
ATOM 3585 O O . GLY A 1 465 ? -19.441 5.745 12.961 1.00 84.00 465 GLY A O 1
ATOM 3586 N N . VAL A 1 466 ? -18.787 6.719 11.051 1.00 84.00 466 VAL A N 1
ATOM 3587 C CA . VAL A 1 466 ? -19.089 8.098 11.477 1.00 84.00 466 VAL A CA 1
ATOM 3588 C C . VAL A 1 466 ? -20.585 8.280 11.742 1.00 84.00 466 VAL A C 1
ATOM 3590 O O . VAL A 1 466 ? -20.967 8.857 12.763 1.00 84.00 466 VAL A O 1
ATOM 3593 N N . LYS A 1 467 ? -21.451 7.756 10.867 1.00 87.44 467 LYS A N 1
ATOM 3594 C CA . LYS A 1 467 ? -22.909 7.800 11.051 1.00 87.44 467 LYS A CA 1
ATOM 3595 C C . LYS A 1 467 ? -23.338 7.051 12.315 1.00 87.44 467 LYS A C 1
ATOM 3597 O O . LYS A 1 467 ? -24.136 7.583 13.086 1.00 87.44 467 LYS A O 1
ATOM 3602 N N . ALA A 1 468 ? -22.790 5.860 12.560 1.00 87.88 468 ALA A N 1
ATOM 3603 C CA . ALA A 1 468 ? -23.037 5.090 13.776 1.00 87.88 468 ALA A CA 1
ATOM 3604 C C . ALA A 1 468 ? -22.581 5.854 15.029 1.00 87.88 468 ALA A C 1
ATOM 3606 O O . ALA A 1 468 ? -23.327 5.920 16.007 1.00 87.88 468 ALA A O 1
ATOM 3607 N N . GLY A 1 469 ? -21.416 6.507 14.974 1.00 86.19 469 GLY A N 1
ATOM 3608 C CA . GLY A 1 469 ? -20.919 7.371 16.046 1.00 86.19 469 GLY A CA 1
ATOM 3609 C C . GLY A 1 469 ? -21.852 8.542 16.361 1.00 86.19 469 GLY A C 1
ATOM 3610 O O . GLY A 1 469 ? -22.172 8.770 17.528 1.00 86.19 469 GLY A O 1
ATOM 3611 N N . TRP A 1 470 ? -22.363 9.239 15.340 1.00 88.44 470 TRP A N 1
ATOM 3612 C CA . TRP A 1 470 ? -23.346 10.314 15.524 1.00 88.44 470 TRP A CA 1
ATOM 3613 C C . TRP A 1 470 ? -24.665 9.817 16.116 1.00 88.44 470 TRP A C 1
ATOM 3615 O O . TRP A 1 470 ? -25.201 10.446 17.029 1.00 88.44 470 TRP A O 1
ATOM 3625 N N . ILE A 1 471 ? -25.179 8.681 15.635 1.00 90.06 471 ILE A N 1
ATOM 3626 C CA . ILE A 1 471 ? -26.400 8.071 16.177 1.00 90.06 471 ILE A CA 1
ATOM 3627 C C . ILE A 1 471 ? -26.192 7.706 17.651 1.00 90.06 471 ILE A C 1
ATOM 3629 O O . ILE A 1 471 ? -27.021 8.070 18.485 1.00 90.06 471 ILE A O 1
ATOM 3633 N N . ALA A 1 472 ? -25.078 7.050 17.990 1.00 88.75 472 ALA A N 1
ATOM 3634 C CA . ALA A 1 472 ? -24.748 6.696 19.367 1.00 88.75 472 ALA A CA 1
ATOM 3635 C C . ALA A 1 472 ? -24.659 7.940 20.264 1.00 88.75 472 ALA A C 1
ATOM 3637 O O . ALA A 1 472 ? -25.280 7.974 21.326 1.00 88.75 472 ALA A O 1
ATOM 3638 N N . LEU A 1 473 ? -23.970 8.993 19.812 1.00 87.00 473 LEU A N 1
ATOM 3639 C CA . LEU A 1 473 ? -23.842 10.256 20.542 1.00 87.00 473 LEU A CA 1
ATOM 3640 C C . LEU A 1 473 ? -25.205 10.914 20.809 1.00 87.00 473 LEU A C 1
ATOM 3642 O O . LEU A 1 473 ? -25.470 11.340 21.934 1.00 87.00 473 LEU A O 1
ATOM 3646 N N . ILE A 1 474 ? -26.084 10.976 19.802 1.00 90.44 474 ILE A N 1
ATOM 3647 C CA . ILE A 1 474 ? -27.417 11.587 19.924 1.00 90.44 474 ILE A CA 1
ATOM 3648 C C . ILE A 1 474 ? -28.324 10.754 20.832 1.00 90.44 474 ILE A C 1
ATOM 3650 O O . ILE A 1 474 ? -29.008 11.318 21.684 1.00 90.44 474 ILE A O 1
ATOM 3654 N N . VAL A 1 475 ? -28.337 9.427 20.680 1.00 91.38 475 VAL A N 1
ATOM 3655 C CA . VAL A 1 475 ? -29.197 8.540 21.479 1.00 91.38 475 VAL A CA 1
ATOM 3656 C C . VAL A 1 475 ? -28.754 8.527 22.942 1.00 91.38 475 VAL A C 1
ATOM 3658 O O . VAL A 1 475 ? -29.583 8.736 23.829 1.00 91.38 475 VAL A O 1
ATOM 3661 N N . VAL A 1 476 ? -27.454 8.352 23.207 1.00 90.00 476 VAL A N 1
ATOM 3662 C CA . VAL A 1 476 ? -26.898 8.367 24.571 1.00 90.00 476 VAL A CA 1
ATOM 3663 C C . VAL A 1 476 ? -27.051 9.753 25.196 1.00 90.00 476 VAL A C 1
ATOM 3665 O O . VAL A 1 476 ? -27.547 9.874 26.317 1.00 90.00 476 VAL A O 1
ATOM 3668 N N . GLY A 1 477 ? -26.696 10.815 24.468 1.00 89.94 477 GLY A N 1
ATOM 3669 C CA . GLY A 1 477 ? -26.851 12.195 24.930 1.00 89.94 477 GLY A CA 1
ATOM 3670 C C . GLY A 1 477 ? -28.310 12.556 25.213 1.00 89.94 477 GLY A C 1
ATOM 3671 O O . GLY A 1 477 ? -28.620 13.117 26.264 1.00 89.94 477 GLY A O 1
ATOM 3672 N N . GLY A 1 478 ? -29.222 12.170 24.319 1.00 91.12 478 GLY A N 1
ATOM 3673 C CA . GLY A 1 478 ? -30.662 12.350 24.477 1.00 91.12 478 GLY A CA 1
ATOM 3674 C C . GLY A 1 478 ? -31.201 11.630 25.710 1.00 91.12 478 GLY A C 1
ATOM 3675 O O . GLY A 1 478 ? -31.893 12.247 26.519 1.00 91.12 478 GLY A O 1
ATOM 3676 N N . PHE A 1 479 ? -30.823 10.365 25.914 1.00 90.88 479 PHE A N 1
ATOM 3677 C C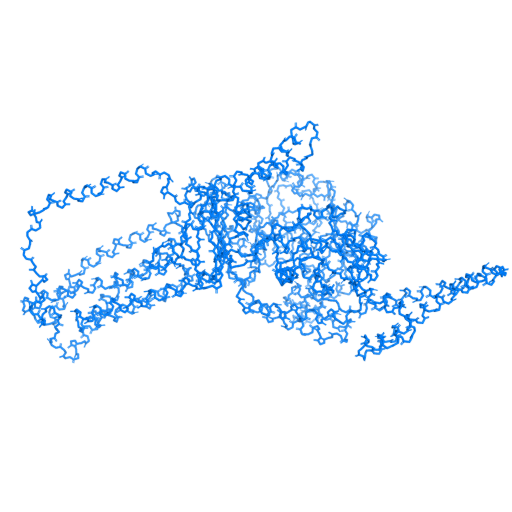A . PHE A 1 479 ? -31.173 9.618 27.124 1.00 90.88 479 PHE A CA 1
ATOM 3678 C C . PHE A 1 479 ? -30.684 10.328 28.394 1.00 90.88 479 PHE A C 1
ATOM 3680 O O . PHE A 1 479 ? -31.466 10.521 29.328 1.00 90.88 479 PHE A O 1
ATOM 3687 N N . MET A 1 480 ? -29.426 10.785 28.414 1.00 91.19 480 MET A N 1
ATOM 3688 C CA . MET A 1 480 ? -28.857 11.487 29.568 1.00 91.19 480 MET A CA 1
ATOM 3689 C C . MET A 1 480 ? -29.607 12.786 29.870 1.00 91.19 480 MET A C 1
ATOM 3691 O O . MET A 1 480 ? -29.950 13.039 31.024 1.00 91.19 480 MET A O 1
ATOM 3695 N N . VAL A 1 481 ? -29.915 13.597 28.855 1.00 91.75 481 VAL A N 1
ATOM 3696 C CA . VAL A 1 481 ? -30.670 14.849 29.031 1.00 91.75 481 VAL A CA 1
ATOM 3697 C C . VAL A 1 481 ? -32.098 14.578 29.511 1.00 91.75 481 VAL A C 1
ATOM 3699 O O . VAL A 1 481 ? -32.570 15.263 30.418 1.00 91.75 481 VAL A O 1
ATOM 3702 N N . VAL A 1 482 ? -32.779 13.568 28.964 1.00 90.38 482 VAL A N 1
ATOM 3703 C CA . VAL A 1 482 ? -34.155 13.226 29.360 1.00 90.38 482 VAL A CA 1
ATOM 3704 C C . VAL A 1 482 ? -34.209 12.686 30.791 1.00 90.38 482 VAL A C 1
ATOM 3706 O O . VAL A 1 482 ? -35.063 13.110 31.568 1.00 90.38 482 VAL A O 1
ATOM 3709 N N . TYR A 1 483 ? -33.303 11.783 31.173 1.00 89.25 483 TYR A N 1
ATOM 3710 C CA . TYR A 1 483 ? -33.332 11.146 32.492 1.00 89.25 483 TYR A CA 1
ATOM 3711 C C . TYR A 1 483 ? -32.756 12.048 33.601 1.00 89.25 483 TYR A C 1
ATOM 3713 O O . TYR A 1 483 ? -33.309 12.132 34.702 1.00 89.25 483 TYR A O 1
ATOM 3721 N N . TYR A 1 484 ? -31.660 12.763 33.327 1.00 89.56 484 TYR A N 1
ATOM 3722 C CA . TYR A 1 484 ? -30.912 13.531 34.331 1.00 89.56 484 TYR A CA 1
ATOM 3723 C C . TYR A 1 484 ? -31.101 15.058 34.235 1.00 89.56 484 TYR A C 1
ATOM 3725 O O . TYR A 1 484 ? -30.584 15.791 35.084 1.00 89.56 484 TYR A O 1
ATOM 3733 N N . PHE A 1 485 ? -31.850 15.569 33.251 1.00 90.56 485 PHE A N 1
ATOM 3734 C CA . PHE A 1 485 ? -32.059 17.006 33.008 1.00 90.56 485 PHE A CA 1
ATOM 3735 C C . PHE A 1 485 ? -30.734 17.789 32.943 1.00 90.56 485 PHE A C 1
ATOM 3737 O O . PHE A 1 485 ? -29.887 17.494 32.102 1.00 90.56 485 PHE A O 1
ATOM 3744 N N . LEU A 1 486 ? -30.513 18.778 33.824 1.00 87.19 486 LEU A N 1
ATOM 3745 C CA . LEU A 1 486 ? -29.291 19.595 33.812 1.00 87.19 486 LEU A CA 1
ATOM 3746 C C . LEU A 1 486 ? -28.033 18.762 34.098 1.00 87.19 486 LEU A C 1
ATOM 3748 O O . LEU A 1 486 ? -26.994 19.023 33.501 1.00 87.19 486 LEU A O 1
ATOM 3752 N N . TYR A 1 487 ? -28.121 17.735 34.952 1.00 88.44 487 TYR A N 1
ATOM 3753 C CA . TYR A 1 487 ? -27.014 16.791 35.146 1.00 88.44 487 TYR A CA 1
ATOM 3754 C C . TYR A 1 487 ? -26.699 16.037 33.844 1.00 88.44 487 TYR A C 1
ATOM 3756 O O . TYR A 1 487 ? -25.536 15.795 33.536 1.00 88.44 487 TYR A O 1
ATOM 3764 N N . GLY A 1 488 ? -27.721 15.755 33.033 1.00 89.75 488 GLY A N 1
ATOM 3765 C CA . GLY A 1 488 ? -27.568 15.185 31.696 1.00 89.75 488 GLY A CA 1
ATOM 3766 C C . GLY A 1 488 ? -26.810 16.100 30.735 1.00 89.75 488 GLY A C 1
ATOM 3767 O O . GLY A 1 488 ? -25.958 15.624 29.994 1.00 89.75 488 GLY A O 1
ATOM 3768 N N . ILE A 1 489 ? -27.042 17.417 30.800 1.00 91.38 489 ILE A N 1
ATOM 3769 C CA . ILE A 1 489 ? -26.268 18.403 30.024 1.00 91.38 489 ILE A CA 1
ATOM 3770 C C . ILE A 1 489 ? -24.801 18.415 30.475 1.00 91.38 489 ILE A C 1
ATOM 3772 O O . ILE A 1 489 ? -23.909 18.447 29.632 1.00 91.38 489 ILE A O 1
ATOM 3776 N N . VAL A 1 490 ? -24.532 18.330 31.785 1.00 91.94 490 VAL A N 1
ATOM 3777 C CA . VAL A 1 490 ? -23.152 18.208 32.293 1.00 91.94 490 VAL A CA 1
ATOM 3778 C C . VAL A 1 490 ? -22.482 16.947 31.746 1.00 91.94 490 VAL A C 1
ATOM 3780 O O . VAL A 1 490 ? -21.367 17.030 31.238 1.00 91.94 490 VAL A O 1
ATOM 3783 N N . ALA A 1 491 ? -23.170 15.803 31.781 1.00 91.75 491 ALA A N 1
ATOM 3784 C CA . ALA A 1 491 ? -22.649 14.563 31.212 1.00 91.75 491 ALA A CA 1
ATOM 3785 C C . ALA A 1 491 ? -22.414 14.657 29.699 1.00 91.75 491 ALA A C 1
ATOM 3787 O O . ALA A 1 491 ? -21.430 14.110 29.213 1.00 91.75 491 ALA A O 1
ATOM 3788 N N . LEU A 1 492 ? -23.259 15.382 28.959 1.00 91.88 492 LEU A N 1
ATOM 3789 C CA . LEU A 1 492 ? -23.056 15.617 27.530 1.00 91.88 492 LEU A CA 1
ATOM 3790 C C . LEU A 1 492 ? -21.790 16.447 27.266 1.00 91.88 492 LEU A C 1
ATOM 3792 O O . LEU A 1 492 ? -21.023 16.114 26.367 1.00 91.88 492 LEU A O 1
ATOM 3796 N N . VAL A 1 493 ? -21.524 17.482 28.070 1.00 92.56 493 VAL A N 1
ATOM 3797 C CA . VAL A 1 493 ? -20.272 18.257 27.972 1.00 92.56 493 VAL A CA 1
ATOM 3798 C C . VAL A 1 493 ? -19.061 17.382 28.300 1.00 92.56 493 VAL A C 1
ATOM 3800 O O . VAL A 1 493 ? -18.055 17.447 27.591 1.00 92.56 493 VAL A O 1
ATOM 3803 N N . CYS A 1 494 ? -19.153 16.533 29.328 1.00 92.25 494 CYS A N 1
ATOM 3804 C CA . CYS A 1 494 ? -18.113 15.550 29.635 1.00 92.25 494 CYS A CA 1
ATOM 3805 C C . CYS A 1 494 ? -17.880 14.593 28.459 1.00 92.25 494 CYS A C 1
ATOM 3807 O O . CYS A 1 494 ? -16.735 14.394 28.076 1.00 92.25 494 CYS A O 1
ATOM 3809 N N . LEU A 1 495 ? -18.946 14.067 27.852 1.00 90.38 495 LEU A N 1
ATOM 3810 C CA . LEU A 1 495 ? -18.882 13.153 26.711 1.00 90.38 495 LEU A CA 1
ATOM 3811 C C . LEU A 1 495 ? -18.217 13.802 25.487 1.00 90.38 495 LEU A C 1
ATOM 3813 O O . LEU A 1 495 ? -17.315 13.211 24.898 1.00 90.38 495 LEU A O 1
ATOM 3817 N N . VAL A 1 496 ? -18.598 15.038 25.144 1.00 90.38 496 VAL A N 1
ATOM 3818 C CA . VAL A 1 496 ? -17.956 15.803 24.058 1.00 90.38 496 VAL A CA 1
ATOM 3819 C C . VAL A 1 496 ? -16.483 16.073 24.375 1.00 90.38 496 VAL A C 1
ATOM 3821 O O . VAL A 1 496 ? -15.628 15.914 23.507 1.00 90.38 496 VAL A O 1
ATOM 3824 N N . SER A 1 497 ? -16.160 16.423 25.623 1.00 90.94 497 SER A N 1
ATOM 3825 C CA . SER A 1 497 ? -14.769 16.634 26.049 1.00 90.94 497 SER A CA 1
ATOM 3826 C C . SER A 1 497 ? -13.946 15.349 25.934 1.00 90.94 497 SER A C 1
ATOM 3828 O O . SER A 1 497 ? -12.826 15.383 25.438 1.00 90.94 497 SER A O 1
ATOM 3830 N N . THR A 1 498 ? -14.505 14.206 26.339 1.00 90.00 498 THR A N 1
ATOM 3831 C CA . THR A 1 498 ? -13.888 12.887 26.163 1.00 90.00 498 THR A CA 1
ATOM 3832 C C . THR A 1 498 ? -13.628 12.594 24.687 1.00 90.00 498 THR A C 1
ATOM 3834 O O . THR A 1 498 ? -12.514 12.209 24.347 1.00 90.00 498 THR A O 1
ATOM 3837 N N . ALA A 1 499 ? -14.606 12.817 23.804 1.00 87.25 499 ALA A N 1
ATOM 3838 C CA . ALA A 1 499 ? -14.436 12.601 22.368 1.00 87.25 499 ALA A CA 1
ATOM 3839 C C . ALA A 1 499 ? -13.295 13.459 21.788 1.00 87.25 499 ALA A C 1
ATOM 3841 O O . ALA A 1 499 ? -12.448 12.944 21.061 1.00 87.25 499 ALA A O 1
ATOM 3842 N N . LEU A 1 500 ? -13.225 14.742 22.164 1.00 89.62 500 LEU A N 1
ATOM 3843 C CA . LEU A 1 500 ? -12.148 15.647 21.745 1.00 89.62 500 LEU A CA 1
ATOM 3844 C C . LEU A 1 500 ? -10.773 15.199 22.254 1.00 89.62 500 LEU A C 1
ATOM 3846 O O . LEU A 1 500 ? -9.802 15.254 21.504 1.00 89.62 500 LEU A O 1
ATOM 3850 N N . LEU A 1 501 ? -10.683 14.737 23.505 1.00 89.44 501 LEU A N 1
ATOM 3851 C CA . LEU A 1 501 ? -9.432 14.236 24.079 1.00 89.44 501 LEU A CA 1
ATOM 3852 C C . LEU A 1 501 ? -8.952 12.958 23.384 1.00 89.44 501 LEU A C 1
ATOM 3854 O O . LEU A 1 501 ? -7.758 12.832 23.130 1.00 89.44 501 LEU A O 1
ATOM 3858 N N . ILE A 1 502 ? -9.864 12.040 23.046 1.00 87.00 502 ILE A N 1
ATOM 3859 C CA . ILE A 1 502 ? -9.524 10.819 22.304 1.00 87.00 502 ILE A CA 1
ATOM 3860 C C . ILE A 1 502 ? -8.992 11.180 20.917 1.00 87.00 502 ILE A C 1
ATOM 3862 O O . ILE A 1 502 ? -7.887 10.772 20.570 1.00 87.00 502 ILE A O 1
ATOM 3866 N N . LEU A 1 503 ? -9.734 11.991 20.154 1.00 84.69 503 LEU A N 1
ATOM 3867 C CA . LEU A 1 503 ? -9.324 12.403 18.808 1.00 84.69 503 LEU A CA 1
ATOM 3868 C C . LEU A 1 503 ? -7.995 13.175 18.825 1.00 84.69 503 LEU A C 1
ATOM 3870 O O . LEU A 1 503 ? -7.130 12.920 17.991 1.00 84.69 503 LEU A O 1
ATOM 3874 N N . GLY A 1 504 ? -7.799 14.069 19.799 1.00 86.38 504 GLY A N 1
ATOM 3875 C CA . GLY A 1 504 ? -6.548 14.813 19.962 1.00 86.38 504 GLY A CA 1
ATOM 3876 C C . GLY A 1 504 ? -5.357 13.919 20.318 1.00 86.38 504 GLY A C 1
ATOM 3877 O O . GLY A 1 504 ? -4.276 14.088 19.763 1.00 86.38 504 GLY A O 1
ATOM 3878 N N . ALA A 1 505 ? -5.545 12.938 21.202 1.00 84.00 505 ALA A N 1
ATOM 3879 C CA . ALA A 1 505 ? -4.494 11.986 21.557 1.00 84.00 505 ALA A CA 1
ATOM 3880 C C . ALA A 1 505 ? -4.129 11.055 20.392 1.00 84.00 505 ALA A C 1
ATOM 3882 O O . ALA A 1 505 ? -2.950 10.766 20.202 1.00 84.00 505 ALA A O 1
ATOM 3883 N N . MET A 1 506 ? -5.112 10.624 19.594 1.00 77.12 506 MET A N 1
ATOM 3884 C CA . MET A 1 506 ? -4.856 9.839 18.383 1.00 77.12 506 MET A CA 1
ATOM 3885 C C . MET A 1 506 ? -4.073 10.641 17.341 1.00 77.12 506 MET A C 1
ATOM 3887 O O . MET A 1 506 ? -3.105 10.126 16.789 1.00 77.12 506 MET A O 1
ATOM 3891 N N . ALA A 1 507 ? -4.442 11.909 17.126 1.00 78.12 507 ALA A N 1
ATOM 3892 C CA . ALA A 1 507 ? -3.733 12.794 16.203 1.00 78.12 507 ALA A CA 1
ATOM 3893 C C . ALA A 1 507 ? -2.265 13.017 16.608 1.00 78.12 507 ALA A C 1
ATOM 3895 O O . ALA A 1 507 ? -1.403 13.099 15.744 1.00 78.12 507 ALA A O 1
ATOM 3896 N N . LEU A 1 508 ? -1.966 13.073 17.912 1.00 78.50 508 LEU A N 1
ATOM 3897 C CA . LEU A 1 508 ? -0.596 13.224 18.423 1.00 78.50 508 LEU A CA 1
ATOM 3898 C C . LEU A 1 508 ? 0.273 11.969 18.267 1.00 78.50 508 LEU A C 1
ATOM 3900 O O . LEU A 1 508 ? 1.494 12.081 18.284 1.00 78.50 508 LEU A O 1
ATOM 3904 N N . GLN A 1 509 ? -0.336 10.785 18.193 1.00 68.75 509 GLN A N 1
ATOM 3905 C CA . GLN A 1 509 ? 0.381 9.507 18.127 1.00 68.75 509 GLN A CA 1
ATOM 3906 C C . GLN A 1 509 ? 0.526 8.976 16.699 1.00 68.75 509 GLN A C 1
ATOM 3908 O O . GLN A 1 509 ? 1.094 7.901 16.534 1.00 68.75 509 GLN A O 1
ATOM 3913 N N . GLU A 1 510 ? -0.031 9.676 15.701 1.00 66.94 510 GLU A N 1
ATOM 3914 C CA . GLU A 1 510 ? -0.121 9.203 14.308 1.00 66.94 510 GLU A CA 1
ATOM 3915 C C . GLU A 1 510 ? -0.684 7.770 14.218 1.00 66.94 510 GLU A C 1
ATOM 3917 O O . GLU A 1 510 ? -0.349 6.986 13.334 1.00 66.94 510 GLU A O 1
ATOM 3922 N N . ALA A 1 511 ? -1.533 7.400 15.183 1.00 61.50 511 ALA A N 1
ATOM 3923 C CA . ALA A 1 511 ? -2.013 6.038 15.321 1.00 61.50 511 ALA A CA 1
ATOM 3924 C C . ALA A 1 511 ? -2.988 5.697 14.192 1.00 61.50 511 ALA A C 1
ATOM 3926 O O . ALA A 1 511 ? -3.880 6.485 13.863 1.00 61.50 511 ALA A O 1
ATOM 3927 N N . ALA A 1 512 ? -2.851 4.479 13.667 1.00 58.09 512 ALA A N 1
ATOM 3928 C CA . ALA A 1 512 ? -3.696 3.953 12.611 1.00 58.09 512 ALA A CA 1
ATOM 3929 C C . ALA A 1 512 ? -5.188 4.051 12.970 1.00 58.09 512 ALA A C 1
ATOM 3931 O O . ALA A 1 512 ? -5.654 3.472 13.960 1.00 58.09 512 ALA A O 1
ATOM 3932 N N . PHE A 1 513 ? -5.956 4.797 12.174 1.00 67.25 513 PHE A N 1
ATOM 3933 C CA . PHE A 1 513 ? -7.390 4.964 12.395 1.00 67.25 513 PHE A CA 1
ATOM 3934 C C . PHE A 1 513 ? -8.117 3.836 11.661 1.00 67.25 513 PHE A C 1
ATOM 3936 O O . PHE A 1 513 ? -8.398 3.967 10.475 1.00 67.25 513 PHE A O 1
ATOM 3943 N N . SER A 1 514 ? -8.360 2.713 12.347 1.00 71.94 514 SER A N 1
ATOM 3944 C CA . SER A 1 514 ? -8.971 1.492 11.794 1.00 71.94 514 SER A CA 1
ATOM 3945 C C . SER A 1 514 ? -10.464 1.358 12.132 1.00 71.94 514 SER A C 1
ATOM 3947 O O . SER A 1 514 ? -10.995 2.064 12.994 1.00 71.94 514 SER A O 1
ATOM 3949 N N . LEU A 1 515 ? -11.160 0.417 11.481 1.00 75.62 515 LEU A N 1
ATOM 3950 C CA . LEU A 1 515 ? -12.576 0.141 11.758 1.00 75.62 515 LEU A CA 1
ATOM 3951 C C . LEU A 1 515 ? -12.809 -0.362 13.201 1.00 75.62 515 LEU A C 1
ATOM 3953 O O . LEU A 1 515 ? -13.688 0.186 13.876 1.00 75.62 515 LEU A O 1
ATOM 3957 N N . PRO A 1 516 ? -11.996 -1.294 13.747 1.00 75.81 516 PRO A N 1
ATOM 3958 C CA . PRO A 1 516 ? -12.020 -1.595 15.178 1.00 75.81 516 PRO A CA 1
ATOM 3959 C C . PRO A 1 516 ? -11.732 -0.371 16.055 1.00 75.81 516 PRO A C 1
ATOM 3961 O O . PRO A 1 516 ? -12.401 -0.188 17.068 1.00 75.81 516 PRO A O 1
ATOM 3964 N N . GLY A 1 517 ? -10.815 0.516 15.654 1.00 76.50 517 GLY A N 1
ATOM 3965 C CA . GLY A 1 517 ? -10.557 1.778 16.358 1.00 76.50 517 GLY A CA 1
ATOM 3966 C C . GLY A 1 517 ? -11.809 2.654 16.495 1.00 76.50 517 GLY A C 1
ATOM 3967 O O . GLY A 1 517 ? -12.131 3.102 17.597 1.00 76.50 517 GLY A O 1
ATOM 3968 N N . ILE A 1 518 ? -12.586 2.827 15.415 1.00 79.56 518 ILE A N 1
ATOM 3969 C CA . ILE A 1 518 ? -13.882 3.531 15.468 1.00 79.56 518 ILE A CA 1
ATOM 3970 C C . ILE A 1 518 ? -14.836 2.841 16.449 1.00 79.56 518 ILE A C 1
ATOM 3972 O O . ILE A 1 518 ? -15.474 3.514 17.263 1.00 79.56 518 ILE A O 1
ATOM 3976 N N . ALA A 1 519 ? -14.929 1.509 16.408 1.00 81.88 519 ALA A N 1
ATOM 3977 C CA . ALA A 1 519 ? -15.770 0.761 17.340 1.00 81.88 519 ALA A CA 1
ATOM 3978 C C . ALA A 1 519 ? -15.345 0.988 18.805 1.00 81.88 519 ALA A C 1
ATOM 3980 O O . ALA A 1 519 ? -16.208 1.138 19.670 1.00 81.88 519 ALA A O 1
ATOM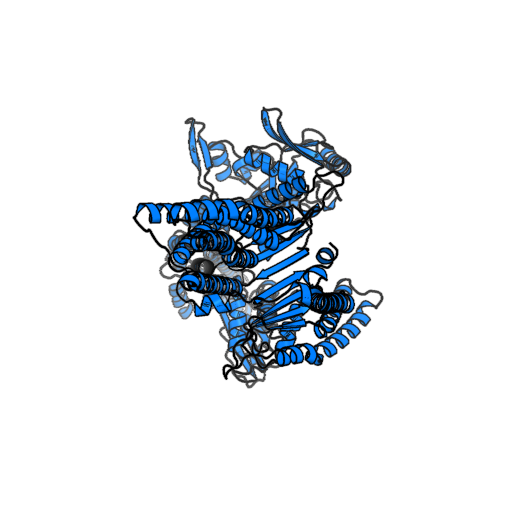 3981 N N . GLY A 1 520 ? -14.041 1.101 19.079 1.00 80.56 520 GLY A N 1
ATOM 3982 C CA . GLY A 1 520 ? -13.493 1.470 20.389 1.00 80.56 520 GLY A CA 1
ATOM 3983 C C . GLY A 1 520 ? -13.934 2.855 20.861 1.00 80.56 520 GLY A C 1
ATOM 3984 O O . GLY A 1 520 ? -14.333 3.020 22.018 1.00 80.56 520 GLY A O 1
ATOM 3985 N N . ILE A 1 521 ? -13.962 3.842 19.963 1.00 83.06 521 ILE A N 1
ATOM 3986 C CA . ILE A 1 521 ? -14.478 5.189 20.257 1.00 83.06 521 ILE A CA 1
ATOM 3987 C C . ILE A 1 521 ? -15.979 5.136 20.579 1.00 83.06 521 ILE A C 1
ATOM 3989 O O . ILE A 1 521 ? -16.413 5.683 21.595 1.00 83.06 521 ILE A O 1
ATOM 3993 N N . ILE A 1 522 ? -16.771 4.437 19.760 1.00 86.12 522 ILE A N 1
ATOM 3994 C CA . ILE A 1 522 ? -18.223 4.295 19.964 1.00 86.12 522 ILE A CA 1
ATOM 3995 C C . ILE A 1 522 ? -18.521 3.574 21.286 1.00 86.12 522 ILE A C 1
ATOM 3997 O O . ILE A 1 522 ? -19.377 4.021 22.053 1.00 86.12 522 ILE A O 1
ATOM 4001 N N . LEU A 1 523 ? -17.788 2.500 21.595 1.00 87.12 523 LEU A N 1
ATOM 4002 C CA . LEU A 1 523 ? -17.883 1.791 22.873 1.00 87.12 523 LEU A CA 1
ATOM 4003 C C . LEU A 1 523 ? -17.553 2.724 24.043 1.00 87.12 523 LEU A C 1
ATOM 4005 O O . LEU A 1 523 ? -18.255 2.734 25.059 1.00 87.12 523 LEU A O 1
ATOM 4009 N N . THR A 1 524 ? -16.525 3.559 23.879 1.00 85.62 524 THR A N 1
ATOM 4010 C CA . THR A 1 524 ? -16.144 4.549 24.885 1.00 85.62 524 THR A CA 1
ATOM 4011 C C . THR A 1 524 ? -17.263 5.552 25.140 1.00 85.62 524 THR A C 1
ATOM 4013 O O . THR A 1 524 ? -17.447 5.929 26.289 1.00 85.62 524 THR A O 1
ATOM 4016 N N . PHE A 1 525 ? -18.075 5.946 24.153 1.00 84.62 525 PHE A N 1
ATOM 4017 C CA . PHE A 1 525 ? -19.215 6.841 24.405 1.00 84.62 525 PHE A CA 1
ATOM 4018 C C . PHE A 1 525 ? -20.242 6.242 25.372 1.00 84.62 525 PHE A C 1
ATOM 4020 O O . PHE A 1 525 ? -20.752 6.951 26.241 1.00 84.62 525 PHE A O 1
ATOM 4027 N N . GLY A 1 526 ? -20.510 4.938 25.258 1.00 81.19 526 GLY A N 1
ATOM 4028 C CA . GLY A 1 526 ? -21.385 4.222 26.188 1.00 81.19 526 GLY A CA 1
ATOM 4029 C C . GLY A 1 526 ? -20.792 4.131 27.595 1.00 81.19 526 GLY A C 1
ATOM 4030 O O . GLY A 1 526 ? -21.486 4.377 28.578 1.00 81.19 526 GLY A O 1
ATOM 4031 N N . MET A 1 527 ? -19.493 3.849 27.706 1.00 84.06 527 MET A N 1
ATOM 4032 C CA . MET A 1 527 ? -18.811 3.774 29.006 1.00 84.06 527 MET A CA 1
ATOM 4033 C C . MET A 1 527 ? -18.569 5.153 29.641 1.00 84.06 527 MET A C 1
ATOM 4035 O O . MET A 1 527 ? -18.580 5.290 30.862 1.00 84.06 527 MET A O 1
ATOM 4039 N N . ALA A 1 528 ? -18.402 6.202 28.834 1.00 81.88 528 ALA A N 1
ATOM 4040 C CA . ALA A 1 528 ? -18.112 7.563 29.282 1.00 81.88 528 ALA A CA 1
ATOM 4041 C C . ALA A 1 528 ? -19.204 8.156 30.167 1.00 81.88 528 ALA A C 1
ATOM 4043 O O . ALA A 1 528 ? -18.936 8.976 31.052 1.00 81.88 528 ALA A O 1
ATOM 4044 N N . VAL A 1 529 ? -20.450 7.747 29.941 1.00 85.44 529 VAL A N 1
ATOM 4045 C CA . VAL A 1 529 ? -21.578 8.192 30.755 1.00 85.44 529 VAL A CA 1
ATOM 4046 C C . VAL A 1 529 ? -21.720 7.402 32.055 1.00 85.44 529 VAL A C 1
ATOM 4048 O O . VAL A 1 529 ? -22.300 7.942 32.993 1.00 85.44 529 VAL A O 1
ATOM 4051 N N . ASP A 1 530 ? -21.142 6.204 32.175 1.00 86.38 530 ASP A N 1
ATOM 4052 C CA . ASP A 1 530 ? -21.299 5.334 33.352 1.00 86.38 530 ASP A CA 1
ATOM 4053 C C . ASP A 1 530 ? -20.735 5.975 34.631 1.00 86.38 530 ASP A C 1
ATOM 4055 O O . ASP A 1 530 ? -21.412 6.074 35.657 1.00 86.38 530 ASP A O 1
ATOM 4059 N N . ALA A 1 531 ? -19.535 6.561 34.543 1.00 86.00 531 ALA A N 1
ATOM 4060 C CA . ALA A 1 531 ? -18.948 7.307 35.656 1.00 86.00 531 ALA A CA 1
ATOM 4061 C C . ALA A 1 531 ? -19.838 8.488 36.092 1.00 86.00 531 ALA A C 1
ATOM 4063 O O . ALA A 1 531 ? -19.989 8.751 37.287 1.00 86.00 531 ALA A O 1
ATOM 4064 N N . ASN A 1 532 ? -20.471 9.175 35.134 1.00 90.00 532 ASN A N 1
ATOM 4065 C CA . ASN A 1 532 ? -21.401 10.266 35.423 1.00 90.00 532 ASN A CA 1
ATOM 4066 C C . ASN A 1 532 ? -22.682 9.746 36.095 1.00 90.00 532 ASN A C 1
ATOM 4068 O O . ASN A 1 532 ? -23.111 10.318 37.096 1.00 90.00 532 ASN A O 1
ATOM 4072 N N . VAL A 1 533 ? -23.252 8.641 35.603 1.00 90.50 533 VAL A N 1
ATOM 4073 C CA . VAL A 1 533 ? -24.428 7.971 36.186 1.00 90.50 533 VAL A CA 1
ATOM 4074 C C . VAL A 1 533 ? -24.166 7.565 37.637 1.00 90.50 533 VAL A C 1
ATOM 4076 O O . VAL A 1 533 ? -24.966 7.898 38.512 1.00 90.50 533 VAL A O 1
ATOM 4079 N N . LEU A 1 534 ? -23.021 6.937 37.927 1.00 90.50 534 LEU A N 1
ATOM 4080 C CA . LEU A 1 534 ? -22.631 6.559 39.290 1.00 90.50 534 LEU A CA 1
ATOM 4081 C C . LEU A 1 534 ? -22.557 7.770 40.225 1.00 90.50 534 LEU A C 1
ATOM 4083 O O . LEU A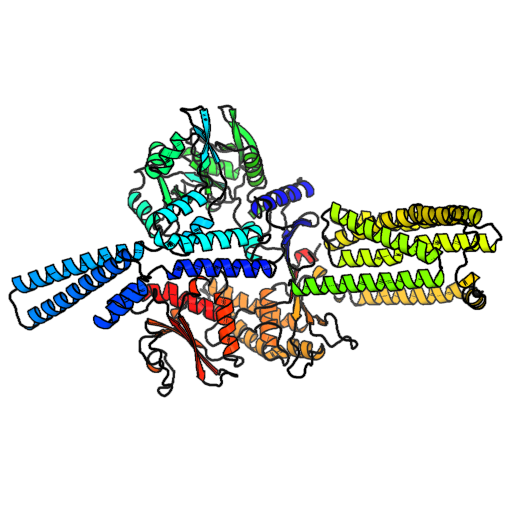 1 534 ? -23.095 7.724 41.334 1.00 90.50 534 LEU A O 1
ATOM 4087 N N . VAL A 1 535 ? -21.930 8.869 39.791 1.00 91.19 535 VAL A N 1
ATOM 4088 C CA . VAL A 1 535 ? -21.905 10.108 40.583 1.00 91.19 535 VAL A CA 1
ATOM 4089 C C . VAL A 1 535 ? -23.323 10.633 40.789 1.00 91.19 535 VAL A C 1
ATOM 4091 O O . VAL A 1 535 ? -23.693 10.952 41.919 1.00 91.19 535 VAL A O 1
ATOM 4094 N N . PHE A 1 536 ? -24.129 10.726 39.732 1.00 91.81 536 PHE A N 1
ATOM 4095 C CA . PHE A 1 536 ? -25.461 11.327 39.792 1.00 91.81 536 PHE A CA 1
ATOM 4096 C C . PHE A 1 536 ? -26.421 10.527 40.670 1.00 91.81 536 PHE A C 1
ATOM 4098 O O . PHE A 1 536 ? -27.114 11.129 41.489 1.00 91.81 536 PHE A O 1
ATOM 4105 N N . GLU A 1 537 ? -26.415 9.197 40.600 1.00 92.06 537 GLU A N 1
ATOM 4106 C CA . GLU A 1 537 ? -27.232 8.373 41.495 1.00 92.06 537 GLU A CA 1
ATOM 4107 C C . GLU A 1 537 ? -26.779 8.511 42.956 1.00 92.06 537 GLU A C 1
ATOM 4109 O O . GLU A 1 537 ? -27.622 8.672 43.838 1.00 92.06 537 GLU A O 1
ATOM 4114 N N . ARG A 1 538 ? -25.469 8.584 43.245 1.00 92.25 538 ARG A N 1
ATOM 4115 C CA . ARG A 1 538 ? -25.002 8.851 44.621 1.00 92.25 538 ARG A CA 1
ATOM 4116 C C . ARG A 1 538 ? -25.382 10.245 45.109 1.00 92.25 538 ARG A C 1
ATOM 4118 O O . ARG A 1 538 ? -25.759 10.405 46.267 1.00 92.25 538 ARG A O 1
ATOM 4125 N N . VAL A 1 539 ? -25.345 11.255 44.240 1.00 91.06 539 VAL A N 1
ATOM 4126 C CA . VAL A 1 539 ? -25.859 12.595 44.565 1.00 91.06 539 VAL A CA 1
ATOM 4127 C C . VAL A 1 539 ? -27.365 12.546 44.834 1.00 91.06 539 VAL A C 1
ATOM 4129 O O . VAL A 1 539 ? -27.826 13.158 45.796 1.00 91.06 539 VAL A O 1
ATOM 4132 N N . ARG A 1 540 ? -28.134 11.795 44.037 1.00 89.56 540 ARG A N 1
ATOM 4133 C CA . ARG A 1 540 ? -29.580 11.610 44.219 1.00 89.56 540 ARG A CA 1
ATOM 4134 C C . ARG A 1 540 ? -29.910 10.925 45.543 1.00 89.56 540 ARG A C 1
ATOM 4136 O O . ARG A 1 540 ? -30.817 11.382 46.233 1.00 89.56 540 ARG A O 1
ATOM 4143 N N . GLU A 1 541 ? -29.177 9.881 45.922 1.00 89.56 541 GLU A N 1
ATOM 4144 C CA . GLU A 1 541 ? -29.330 9.214 47.221 1.00 89.56 541 GLU A CA 1
ATOM 4145 C C . GLU A 1 541 ? -29.136 10.198 48.386 1.00 89.56 541 GLU A C 1
ATOM 4147 O O . GLU A 1 541 ? -29.965 10.251 49.295 1.00 89.56 541 GLU A O 1
ATOM 4152 N N . GLU A 1 542 ? -28.096 11.037 48.338 1.00 92.25 542 GLU A N 1
ATOM 4153 C CA . GLU A 1 542 ? -27.825 12.041 49.378 1.00 92.25 542 GLU A CA 1
ATOM 4154 C C . GLU A 1 542 ? -28.868 13.174 49.403 1.00 92.25 542 GLU A C 1
ATOM 4156 O O . GLU A 1 542 ? -29.246 13.652 50.477 1.00 92.25 542 GLU A O 1
ATOM 4161 N N . LEU A 1 543 ? -29.380 13.588 48.237 1.00 89.06 543 LEU A N 1
ATOM 4162 C CA . LEU A 1 543 ? -30.486 14.548 48.137 1.00 89.06 543 LEU A CA 1
ATOM 4163 C C . LEU A 1 543 ? -31.783 13.976 48.726 1.00 89.06 543 LEU A C 1
ATOM 4165 O O . LEU A 1 543 ? -32.475 14.668 49.474 1.00 89.06 543 LEU A O 1
ATOM 4169 N N . ASN A 1 544 ? -32.092 12.707 48.443 1.00 86.75 544 ASN A N 1
ATOM 4170 C CA . ASN A 1 544 ? -33.239 12.001 49.020 1.00 86.75 544 ASN A CA 1
ATOM 4171 C C . ASN A 1 544 ? -33.079 11.776 50.533 1.00 86.75 544 ASN A C 1
ATOM 4173 O O . ASN A 1 544 ? -34.070 11.776 51.260 1.00 86.75 544 ASN A O 1
ATOM 4177 N N . ALA A 1 545 ? -31.841 11.667 51.024 1.00 88.50 545 ALA A N 1
ATOM 4178 C CA . ALA A 1 545 ? -31.518 11.663 52.451 1.00 88.50 545 ALA A CA 1
ATOM 4179 C C . ALA A 1 545 ? -31.615 13.059 53.114 1.00 88.50 545 ALA A C 1
ATOM 4181 O O . ALA A 1 545 ? -31.315 13.202 54.301 1.00 88.50 545 ALA A O 1
ATOM 4182 N N . GLY A 1 546 ? -32.027 14.094 52.372 1.00 87.25 546 GLY A N 1
ATOM 4183 C CA . GLY A 1 546 ? -32.293 15.439 52.887 1.00 87.25 546 GLY A CA 1
ATOM 4184 C C . GLY A 1 546 ? -31.067 16.351 52.992 1.00 87.25 546 GLY A C 1
ATOM 4185 O O . GLY A 1 546 ? -31.142 17.386 53.657 1.00 87.25 546 GLY A O 1
ATOM 4186 N N . LYS A 1 547 ? -29.932 15.999 52.371 1.00 89.69 547 LYS A N 1
ATOM 4187 C CA . LYS A 1 547 ? -28.740 16.864 52.335 1.00 89.69 547 LYS A CA 1
ATOM 4188 C C . LYS A 1 547 ? -28.938 18.041 51.377 1.00 89.69 547 LYS A C 1
ATOM 4190 O O . LYS A 1 547 ? -29.642 17.942 50.375 1.00 89.69 547 LYS A O 1
ATOM 4195 N N . ASP A 1 548 ? -28.282 19.165 51.664 1.00 90.06 548 ASP A N 1
ATOM 4196 C CA . ASP A 1 548 ? -28.228 20.291 50.731 1.00 90.06 548 ASP A CA 1
ATOM 4197 C C . ASP A 1 548 ? -27.399 19.938 49.482 1.00 90.06 548 ASP A C 1
ATOM 4199 O O . ASP A 1 548 ? -26.506 19.092 49.530 1.00 90.06 548 ASP A O 1
ATOM 4203 N N . LEU A 1 549 ? -27.669 20.612 48.359 1.00 88.06 549 LEU A N 1
ATOM 4204 C CA . LEU A 1 549 ? -27.086 20.285 47.053 1.00 88.06 549 LEU A CA 1
ATOM 4205 C C . LEU A 1 549 ? -25.548 20.302 47.040 1.00 88.06 549 LEU A C 1
ATOM 4207 O O . LEU A 1 549 ? -24.931 19.440 46.415 1.00 88.06 549 LEU A O 1
ATOM 4211 N N . ARG A 1 550 ? -24.914 21.250 47.745 1.00 88.94 550 ARG A N 1
ATOM 4212 C CA . ARG A 1 550 ? -23.447 21.351 47.805 1.00 88.94 550 ARG A CA 1
ATOM 4213 C C . ARG A 1 550 ? -22.860 20.163 48.565 1.00 88.94 550 ARG A C 1
ATOM 4215 O O . ARG A 1 550 ? -21.889 19.559 48.104 1.00 88.94 550 ARG A O 1
ATOM 4222 N N . THR A 1 551 ? -23.452 19.812 49.705 1.00 90.19 551 THR A N 1
ATOM 4223 C CA . THR A 1 551 ? -23.034 18.645 50.492 1.00 90.19 551 THR A CA 1
ATOM 4224 C C . THR A 1 551 ? -23.293 17.338 49.747 1.00 90.19 551 THR A C 1
ATOM 4226 O O . THR A 1 551 ? -22.412 16.478 49.733 1.00 90.19 551 THR A O 1
ATOM 4229 N N . ALA A 1 552 ? -24.442 17.209 49.077 1.00 91.69 552 ALA A N 1
ATOM 4230 C CA . ALA A 1 552 ? -24.799 16.037 48.283 1.00 91.69 552 ALA A CA 1
ATOM 4231 C C . ALA A 1 552 ? -23.820 15.808 47.122 1.00 91.69 552 ALA A C 1
ATOM 4233 O O . ALA A 1 552 ? -23.334 14.694 46.959 1.00 91.69 552 ALA A O 1
ATOM 4234 N N . ILE A 1 553 ? -23.444 16.859 46.378 1.00 91.19 553 ILE A N 1
ATOM 4235 C CA . ILE A 1 553 ? -22.423 16.771 45.319 1.00 91.19 553 ILE A CA 1
ATOM 4236 C C . ILE A 1 553 ? -21.079 16.322 45.902 1.00 91.19 553 ILE A C 1
ATOM 4238 O O . ILE A 1 553 ? -20.481 15.368 45.405 1.00 91.19 553 ILE A O 1
ATOM 4242 N N . ARG A 1 554 ? -20.609 16.946 46.991 1.00 92.00 554 ARG A N 1
ATOM 4243 C CA . ARG A 1 554 ? -19.330 16.568 47.620 1.00 92.00 554 ARG A CA 1
ATOM 4244 C C . ARG A 1 554 ? -19.315 15.100 48.059 1.00 92.00 554 ARG A C 1
ATOM 4246 O O . ARG A 1 554 ? -18.334 14.405 47.800 1.00 92.00 554 ARG A O 1
ATOM 4253 N N . LEU A 1 555 ? -20.382 14.646 48.720 1.00 92.19 555 LEU A N 1
ATOM 4254 C CA . LEU A 1 555 ? -20.509 13.266 49.194 1.00 92.19 555 LEU A CA 1
ATOM 4255 C C . LEU A 1 555 ? -20.645 12.277 48.034 1.00 92.19 555 LEU A C 1
ATOM 4257 O O . LEU A 1 555 ? -19.953 11.259 48.041 1.00 92.19 555 LEU A O 1
ATOM 4261 N N . GLY A 1 556 ? -21.451 12.605 47.022 1.00 91.19 556 GLY A N 1
ATOM 4262 C CA . GLY A 1 556 ? -21.641 11.788 45.825 1.00 91.19 556 GLY A CA 1
ATOM 4263 C C . GLY A 1 556 ? -20.324 11.490 45.113 1.00 91.19 556 GLY A C 1
ATOM 4264 O O . GLY A 1 556 ? -19.998 10.323 44.916 1.00 91.19 556 GLY A O 1
ATOM 4265 N N . TYR A 1 557 ? -19.504 12.515 44.849 1.00 92.56 557 TYR A N 1
ATOM 4266 C CA . TYR A 1 557 ? -18.166 12.317 44.273 1.00 92.56 557 TYR A CA 1
ATOM 4267 C C . TYR A 1 557 ? -17.258 11.480 45.180 1.00 92.56 557 TYR A C 1
ATOM 4269 O O . TYR A 1 557 ? -16.579 10.586 44.690 1.00 92.56 557 TYR A O 1
ATOM 4277 N N . SER A 1 558 ? -17.250 11.725 46.498 1.00 92.62 558 SER A N 1
ATOM 4278 C CA . SER A 1 558 ? -16.378 10.972 47.416 1.00 92.62 558 SER A CA 1
ATOM 4279 C C . SER A 1 558 ? -16.723 9.482 47.503 1.00 92.62 558 SER A C 1
ATOM 4281 O O . SER A 1 558 ? -15.819 8.658 47.591 1.00 92.62 558 SER A O 1
ATOM 4283 N N . LYS A 1 559 ? -18.016 9.133 47.455 1.00 90.50 559 LYS A N 1
ATOM 4284 C CA . LYS A 1 559 ? -18.494 7.745 47.541 1.00 90.50 559 LYS A CA 1
ATOM 4285 C C . LYS A 1 559 ? -18.424 7.014 46.205 1.00 90.50 559 LYS A C 1
ATOM 4287 O O . LYS A 1 559 ? -18.187 5.814 46.191 1.00 90.50 559 LYS A O 1
ATOM 4292 N N . ALA A 1 560 ? -18.644 7.719 45.097 1.00 91.38 560 ALA A N 1
ATOM 4293 C CA . ALA A 1 560 ? -18.575 7.124 43.768 1.00 91.38 560 ALA A CA 1
ATOM 4294 C C . ALA A 1 560 ? -17.126 6.900 43.301 1.00 91.38 560 ALA A C 1
ATOM 4296 O O . ALA A 1 560 ? -16.889 5.986 42.518 1.00 91.38 560 ALA A O 1
ATOM 4297 N N . LEU A 1 561 ? -16.158 7.686 43.798 1.00 89.56 561 LEU A N 1
ATOM 4298 C CA . LEU A 1 561 ? -14.762 7.649 43.345 1.00 89.56 561 LEU A CA 1
ATOM 4299 C C . LEU A 1 561 ? -14.156 6.240 43.366 1.00 89.56 561 LEU A C 1
ATOM 4301 O O . LEU A 1 561 ? -13.532 5.853 42.385 1.00 89.56 561 LEU A O 1
ATOM 4305 N N . SER A 1 562 ? -14.343 5.471 44.446 1.00 89.62 562 SER A N 1
ATOM 4306 C CA . SER A 1 562 ? -13.745 4.133 44.552 1.00 89.62 562 SER A CA 1
ATOM 4307 C C . SER A 1 562 ? -14.292 3.177 43.495 1.00 89.62 562 SER A C 1
ATOM 4309 O O . SER A 1 562 ? -13.509 2.500 42.843 1.00 89.62 562 SER A O 1
ATOM 4311 N N . ALA A 1 563 ? -15.610 3.169 43.276 1.00 89.31 563 ALA A N 1
ATOM 4312 C CA . ALA A 1 563 ? -16.245 2.329 42.261 1.00 89.31 563 ALA A CA 1
ATOM 4313 C C . ALA A 1 563 ? -15.857 2.750 40.832 1.00 89.31 563 ALA A C 1
ATOM 4315 O O . ALA A 1 563 ? -15.612 1.901 39.982 1.00 89.31 563 ALA A O 1
ATOM 4316 N N . ILE A 1 564 ? -15.758 4.061 40.579 1.00 88.69 564 ILE A N 1
ATOM 4317 C CA . ILE A 1 564 ? -15.363 4.602 39.271 1.00 88.69 564 ILE A CA 1
ATOM 4318 C C . ILE A 1 564 ? -13.916 4.227 38.944 1.00 88.69 564 ILE A C 1
ATOM 4320 O O . ILE A 1 564 ? -13.632 3.794 37.828 1.00 88.69 564 ILE A O 1
ATOM 4324 N N . VAL A 1 565 ? -13.000 4.401 39.900 1.00 88.44 565 VAL A N 1
ATOM 4325 C CA . VAL A 1 565 ? -11.586 4.069 39.700 1.00 88.44 565 VAL A CA 1
ATOM 4326 C C . VAL A 1 565 ? -11.413 2.561 39.527 1.00 88.44 565 VAL A C 1
ATOM 4328 O O . VAL A 1 565 ? -10.741 2.160 38.587 1.00 88.44 565 VAL A O 1
ATOM 4331 N N . ASP A 1 566 ? -12.056 1.734 40.352 1.00 88.81 566 ASP A N 1
ATOM 4332 C CA . ASP A 1 566 ? -11.963 0.267 40.274 1.00 88.81 566 ASP A CA 1
ATOM 4333 C C . ASP A 1 566 ? -12.407 -0.283 38.902 1.00 88.81 566 ASP A C 1
ATOM 4335 O O . ASP A 1 566 ? -11.665 -1.020 38.243 1.00 88.81 566 ASP A O 1
ATOM 4339 N N . GLY A 1 567 ? -13.565 0.168 38.403 1.00 86.69 567 GLY A N 1
ATOM 4340 C CA . GLY A 1 567 ? -14.073 -0.241 37.089 1.00 86.69 567 GLY A CA 1
ATOM 4341 C C . GLY A 1 567 ? -13.170 0.192 35.926 1.00 86.69 567 GLY A C 1
ATOM 4342 O O . GLY A 1 567 ? -12.862 -0.606 35.041 1.00 86.69 567 GLY A O 1
ATOM 4343 N N . ASN A 1 568 ? -12.682 1.437 35.941 1.00 88.50 568 ASN A N 1
ATOM 4344 C CA . ASN A 1 568 ? -11.830 1.957 34.866 1.00 88.50 568 ASN A CA 1
ATOM 4345 C C . ASN A 1 568 ? -10.401 1.390 34.905 1.00 88.50 568 ASN A C 1
ATOM 4347 O O . ASN A 1 568 ? -9.821 1.137 33.852 1.00 88.50 568 ASN A O 1
ATOM 4351 N N . VAL A 1 569 ? -9.831 1.150 36.091 1.00 88.81 569 VAL A N 1
ATOM 4352 C CA . VAL A 1 569 ? -8.507 0.517 36.229 1.00 88.81 569 VAL A CA 1
ATOM 4353 C C . VAL A 1 569 ? -8.537 -0.911 35.692 1.00 88.81 569 VAL A C 1
ATOM 4355 O O . VAL A 1 569 ? -7.611 -1.307 34.989 1.00 88.81 569 VAL A O 1
ATOM 4358 N N . THR A 1 570 ? -9.615 -1.658 35.941 1.00 89.81 570 THR A N 1
ATOM 4359 C CA . THR A 1 570 ? -9.785 -3.009 35.383 1.00 89.81 570 THR A CA 1
ATOM 4360 C C . THR A 1 570 ? -9.777 -2.988 33.850 1.00 89.81 570 THR A C 1
ATOM 4362 O O . THR A 1 570 ? -9.064 -3.779 33.233 1.00 89.81 570 THR A O 1
ATOM 4365 N N . ASN A 1 571 ? -10.475 -2.032 33.226 1.00 88.56 571 ASN A N 1
ATOM 4366 C CA . ASN A 1 571 ? -10.432 -1.845 31.770 1.00 88.56 571 ASN A CA 1
ATOM 4367 C C . ASN A 1 571 ? -9.033 -1.449 31.274 1.00 88.56 571 ASN A C 1
ATOM 4369 O O . ASN A 1 571 ? -8.569 -1.966 30.261 1.00 88.56 571 ASN A O 1
ATOM 4373 N N . LEU A 1 572 ? -8.331 -0.573 32.001 1.00 90.62 572 LEU A N 1
ATOM 4374 C CA . LEU A 1 572 ? -6.981 -0.146 31.633 1.00 90.62 572 LEU A CA 1
ATOM 4375 C C . LEU A 1 572 ? -5.980 -1.311 31.658 1.00 90.62 572 LEU A C 1
ATOM 4377 O O . LEU A 1 572 ? -5.122 -1.383 30.782 1.00 90.62 572 LEU A O 1
ATOM 4381 N N . ILE A 1 573 ? -6.111 -2.245 32.609 1.00 91.81 573 ILE A N 1
ATOM 4382 C CA . ILE A 1 573 ? -5.292 -3.467 32.654 1.00 91.81 573 ILE A CA 1
ATOM 4383 C C . ILE A 1 573 ? -5.490 -4.289 31.374 1.00 91.81 573 ILE A C 1
ATOM 4385 O O . ILE A 1 573 ? -4.504 -4.715 30.776 1.00 91.81 573 ILE A O 1
ATOM 4389 N N . VAL A 1 574 ? -6.735 -4.465 30.916 1.00 89.44 574 VAL A N 1
ATOM 4390 C CA . VAL A 1 574 ? -7.029 -5.174 29.658 1.00 89.44 574 VAL A CA 1
ATOM 4391 C C . VAL A 1 574 ? -6.388 -4.460 28.466 1.00 89.44 574 VAL A C 1
ATOM 4393 O O . VAL A 1 574 ? -5.723 -5.109 27.661 1.00 89.44 574 VAL A O 1
ATOM 4396 N N . CYS A 1 575 ? -6.510 -3.131 28.378 1.00 89.38 575 CYS A N 1
ATOM 4397 C CA . CYS A 1 575 ? -5.875 -2.359 27.306 1.00 89.38 575 CYS A CA 1
ATOM 4398 C C . CYS A 1 575 ? -4.349 -2.520 27.304 1.00 89.38 575 CYS A C 1
ATOM 4400 O O . CYS A 1 575 ? -3.763 -2.720 26.245 1.00 89.38 575 CYS A O 1
ATOM 4402 N N . ILE A 1 576 ? -3.704 -2.477 28.476 1.00 89.75 576 ILE A N 1
ATOM 4403 C CA . ILE A 1 576 ? -2.251 -2.666 28.596 1.00 89.75 576 ILE A CA 1
ATOM 4404 C C . ILE A 1 576 ? -1.853 -4.053 28.091 1.00 89.75 576 ILE A C 1
ATOM 4406 O O . ILE A 1 576 ? -0.920 -4.155 27.301 1.00 89.75 576 ILE A O 1
ATOM 4410 N N . VAL A 1 577 ? -2.572 -5.103 28.498 1.00 89.56 577 VAL A N 1
ATOM 4411 C CA . VAL A 1 577 ? -2.290 -6.481 28.068 1.00 89.56 577 VAL A CA 1
ATOM 4412 C C . VAL A 1 577 ? -2.417 -6.634 26.550 1.00 89.56 577 VAL A C 1
ATOM 4414 O O . VAL A 1 577 ? -1.561 -7.266 25.942 1.00 89.56 577 VAL A O 1
ATOM 4417 N N . LEU A 1 578 ? -3.429 -6.022 25.930 1.00 86.56 578 LEU A N 1
ATOM 4418 C CA . LEU A 1 578 ? -3.627 -6.074 24.476 1.00 86.56 578 LEU A CA 1
ATOM 4419 C C . LEU A 1 578 ? -2.575 -5.282 23.684 1.00 86.56 578 LEU A C 1
ATOM 4421 O O . LEU A 1 578 ? -2.329 -5.589 22.523 1.00 86.56 578 LEU A O 1
ATOM 4425 N N . VAL A 1 579 ? -1.948 -4.268 24.286 1.00 81.50 579 VAL A N 1
ATOM 4426 C CA . VAL A 1 579 ? -0.892 -3.473 23.634 1.00 81.50 579 VAL A CA 1
ATOM 4427 C C . VAL A 1 579 ? 0.484 -4.146 23.725 1.00 81.50 579 VAL A C 1
ATOM 4429 O O . VAL A 1 579 ? 1.390 -3.777 22.971 1.00 81.50 579 VAL A O 1
ATOM 4432 N N . LEU A 1 580 ? 0.653 -5.141 24.607 1.00 81.12 580 LEU A N 1
ATOM 4433 C CA . LEU A 1 580 ? 1.920 -5.856 24.753 1.00 81.12 580 LEU A CA 1
ATOM 4434 C C . LEU A 1 580 ? 2.337 -6.550 23.439 1.00 81.12 580 LEU A C 1
ATOM 4436 O O . LEU A 1 580 ? 1.496 -7.148 22.759 1.00 81.12 580 LEU A O 1
ATOM 4440 N N . PRO A 1 581 ? 3.638 -6.521 23.086 1.00 66.50 581 PRO A N 1
ATOM 4441 C CA . PRO A 1 581 ? 4.136 -7.156 21.869 1.00 66.50 581 PRO A CA 1
ATOM 4442 C C . PRO A 1 581 ? 3.796 -8.652 21.817 1.00 66.50 581 PRO A C 1
ATOM 4444 O O . PRO A 1 581 ? 4.084 -9.395 22.755 1.00 66.50 581 PRO A O 1
ATOM 4447 N N . GLY A 1 582 ? 3.208 -9.097 20.703 1.00 63.28 582 GLY A N 1
ATOM 4448 C CA . GLY A 1 582 ? 2.903 -10.510 20.448 1.00 63.28 582 GLY A CA 1
ATOM 4449 C C . GLY A 1 582 ? 1.603 -11.043 21.058 1.00 63.28 582 GLY A C 1
ATOM 4450 O O . GLY A 1 582 ? 1.369 -12.241 20.954 1.00 63.28 582 GLY A O 1
ATOM 4451 N N . VAL A 1 583 ? 0.767 -10.199 21.680 1.00 72.62 583 VAL A N 1
ATOM 4452 C CA . VAL A 1 583 ? -0.535 -10.625 22.237 1.00 72.62 583 VAL A CA 1
ATOM 4453 C C . VAL A 1 583 ? -1.690 -10.414 21.256 1.00 72.62 583 VAL A C 1
ATOM 4455 O O . VAL A 1 583 ? -2.588 -11.248 21.187 1.00 72.62 583 VAL A O 1
ATOM 4458 N N . ALA A 1 584 ? -1.690 -9.303 20.519 1.00 70.69 584 ALA A N 1
ATOM 4459 C CA . ALA A 1 584 ? -2.807 -8.899 19.671 1.00 70.69 584 ALA A CA 1
ATOM 4460 C C . ALA A 1 584 ? -2.336 -8.450 18.281 1.00 70.69 584 ALA A C 1
ATOM 4462 O O . ALA A 1 584 ? -1.200 -7.996 18.120 1.00 70.69 584 ALA A O 1
ATOM 4463 N N . THR A 1 585 ? -3.224 -8.557 17.289 1.00 70.62 585 THR A N 1
ATOM 4464 C CA . THR A 1 585 ? -2.969 -8.055 15.933 1.00 70.62 585 THR A CA 1
ATOM 4465 C C . THR A 1 585 ? -2.920 -6.518 15.914 1.00 70.62 585 THR A C 1
ATOM 4467 O O . THR A 1 585 ? -3.430 -5.874 16.842 1.00 70.62 585 THR A O 1
ATOM 4470 N N . PRO A 1 586 ? -2.322 -5.898 14.884 1.00 67.56 586 PRO A N 1
ATOM 4471 C CA . PRO A 1 586 ? -2.255 -4.441 14.743 1.00 67.56 586 PRO A CA 1
ATOM 4472 C C . PRO A 1 586 ? -3.624 -3.745 14.840 1.00 67.56 586 PRO A C 1
ATOM 4474 O O . PRO A 1 586 ? -3.749 -2.707 15.498 1.00 67.56 586 PRO A O 1
ATOM 4477 N N . GLU A 1 587 ? -4.682 -4.352 14.302 1.00 70.00 587 GLU A N 1
ATOM 4478 C CA . GLU A 1 587 ? -6.048 -3.826 14.363 1.00 70.00 587 GLU A CA 1
ATOM 4479 C C . GLU A 1 587 ? -6.602 -3.831 15.794 1.00 70.00 587 GLU A C 1
ATOM 4481 O O . GLU A 1 587 ? -7.190 -2.840 16.244 1.00 70.00 587 GLU A O 1
ATOM 4486 N N . ILE A 1 588 ? -6.381 -4.924 16.534 1.00 77.75 588 ILE A N 1
ATOM 4487 C CA . ILE A 1 588 ? -6.804 -5.064 17.936 1.00 77.75 588 ILE A CA 1
ATOM 4488 C C . ILE A 1 588 ? -5.972 -4.146 18.840 1.00 77.75 588 ILE A C 1
ATOM 4490 O O . ILE A 1 588 ? -6.503 -3.558 19.784 1.00 77.75 588 ILE A O 1
ATOM 4494 N N . LYS A 1 589 ? -4.683 -3.963 18.537 1.00 75.88 589 LYS A N 1
ATOM 4495 C CA . LYS A 1 589 ? -3.814 -3.005 19.228 1.00 75.88 589 LYS A CA 1
ATOM 4496 C C . LYS A 1 589 ? -4.328 -1.576 19.049 1.00 75.88 589 LYS A C 1
ATOM 4498 O O . LYS A 1 589 ? -4.427 -0.846 20.035 1.00 75.88 589 LYS A O 1
ATOM 4503 N N . GLY A 1 590 ? -4.728 -1.197 17.831 1.00 75.81 590 GLY A N 1
ATOM 4504 C CA . GLY A 1 590 ? -5.383 0.086 17.556 1.00 75.81 590 GLY A CA 1
ATOM 4505 C C . GLY A 1 590 ? -6.652 0.274 18.394 1.00 75.81 590 GLY A C 1
ATOM 4506 O O . GLY A 1 590 ? -6.798 1.282 19.089 1.00 75.81 590 GLY A O 1
ATOM 4507 N N . PHE A 1 591 ? -7.526 -0.737 18.435 1.00 83.38 591 PHE A N 1
ATOM 4508 C CA . PHE A 1 591 ? -8.695 -0.744 19.323 1.00 83.38 591 PHE A CA 1
ATOM 4509 C C . PHE A 1 591 ? -8.309 -0.553 20.803 1.00 83.38 591 PHE A C 1
ATOM 4511 O O . PHE A 1 591 ? -8.861 0.321 21.471 1.00 83.38 591 PHE A O 1
ATOM 4518 N N . ALA A 1 592 ? -7.325 -1.294 21.314 1.00 86.00 592 ALA A N 1
ATOM 4519 C CA . ALA A 1 592 ? -6.896 -1.211 22.711 1.00 86.00 592 ALA A CA 1
ATOM 4520 C C . ALA A 1 592 ? -6.319 0.165 23.088 1.00 86.00 592 ALA A C 1
ATOM 4522 O O . ALA A 1 592 ? -6.598 0.668 24.179 1.00 86.00 592 ALA A O 1
ATOM 4523 N N . ILE A 1 593 ? -5.563 0.802 22.186 1.00 82.94 593 ILE A N 1
ATOM 4524 C CA . ILE A 1 593 ? -5.033 2.160 22.386 1.00 82.94 593 ILE A CA 1
ATOM 4525 C C . ILE A 1 593 ? -6.184 3.166 22.474 1.00 82.94 593 ILE A C 1
ATOM 4527 O O . ILE A 1 593 ? -6.247 3.936 23.435 1.00 82.94 593 ILE A O 1
ATOM 4531 N N . THR A 1 594 ? -7.130 3.128 21.525 1.00 84.00 594 THR A N 1
ATOM 4532 C CA . THR A 1 594 ? -8.292 4.039 21.543 1.00 84.00 594 THR A CA 1
ATOM 4533 C C . THR A 1 594 ? -9.138 3.867 22.801 1.00 84.00 594 THR A C 1
ATOM 4535 O O . THR A 1 594 ? -9.505 4.857 23.437 1.00 84.00 594 THR A O 1
ATOM 4538 N N . LEU A 1 595 ? -9.372 2.620 23.218 1.00 87.94 595 LEU A N 1
ATOM 4539 C CA . LEU A 1 595 ? -10.098 2.288 24.437 1.00 87.94 595 LEU A CA 1
ATOM 4540 C C . LEU A 1 595 ? -9.358 2.772 25.692 1.00 87.94 595 LEU A C 1
ATOM 4542 O O . LEU A 1 595 ? -9.969 3.372 26.571 1.00 87.94 595 LEU A O 1
ATOM 4546 N N . GLY A 1 596 ? -8.042 2.553 25.778 1.00 89.75 596 GLY A N 1
ATOM 4547 C CA . GLY A 1 596 ? -7.220 2.958 26.924 1.00 89.75 596 GLY A CA 1
ATOM 4548 C C . GLY A 1 596 ? -7.156 4.476 27.103 1.00 89.75 596 GLY A C 1
ATOM 4549 O O . GLY A 1 596 ? -7.383 4.985 28.204 1.00 89.75 596 GLY A O 1
ATOM 4550 N N . VAL A 1 597 ? -6.926 5.212 26.011 1.00 89.31 597 VAL A N 1
ATOM 4551 C CA . VAL A 1 597 ? -7.013 6.682 25.994 1.00 89.31 597 VAL A CA 1
ATOM 4552 C C . VAL A 1 597 ? -8.422 7.134 26.376 1.00 89.31 597 VAL A C 1
ATOM 4554 O O . VAL A 1 597 ? -8.577 8.052 27.183 1.00 89.31 597 VAL A O 1
ATOM 4557 N N . GLY A 1 598 ? -9.441 6.456 25.847 1.00 89.88 598 GLY A N 1
ATOM 4558 C CA . GLY A 1 598 ? -10.842 6.688 26.163 1.00 89.88 598 GLY A CA 1
ATOM 4559 C C . GLY A 1 598 ? -11.139 6.603 27.654 1.00 89.88 598 GLY A C 1
ATOM 4560 O O . GLY A 1 598 ? -11.652 7.563 28.224 1.00 89.88 598 GLY A O 1
ATOM 4561 N N . VAL A 1 599 ? -10.727 5.512 28.300 1.00 90.44 599 VAL A N 1
ATOM 4562 C CA . VAL A 1 599 ? -10.875 5.271 29.744 1.00 90.44 599 VAL A CA 1
ATOM 4563 C C . VAL A 1 599 ? -10.247 6.401 30.575 1.00 90.44 599 VAL A C 1
ATOM 4565 O O . VAL A 1 599 ? -10.885 6.951 31.483 1.00 90.44 599 VAL A O 1
ATOM 4568 N N . LEU A 1 600 ? -9.021 6.816 30.241 1.00 91.12 600 LEU A N 1
ATOM 4569 C CA . LEU A 1 600 ? -8.340 7.920 30.928 1.00 91.12 600 LEU A CA 1
ATOM 4570 C C . LEU A 1 600 ? -9.057 9.261 30.713 1.00 91.12 600 LEU A C 1
ATOM 4572 O O . LEU A 1 600 ? -9.277 10.015 31.668 1.00 91.12 600 LEU A O 1
ATOM 4576 N N . ALA A 1 601 ? -9.476 9.540 29.478 1.00 91.12 601 ALA A N 1
ATOM 4577 C CA . ALA A 1 601 ? -10.223 10.742 29.131 1.00 91.12 601 ALA A CA 1
ATOM 4578 C C . ALA A 1 601 ? -11.586 10.791 29.840 1.00 91.12 601 ALA A C 1
ATOM 4580 O O . ALA A 1 601 ? -12.010 11.861 30.277 1.00 91.12 601 ALA A O 1
ATOM 4581 N N . THR A 1 602 ? -12.262 9.652 30.011 1.00 89.44 602 THR A N 1
ATOM 4582 C CA . THR A 1 602 ? -13.531 9.565 30.749 1.00 89.44 602 THR A CA 1
ATOM 4583 C C . THR A 1 602 ? -13.365 9.802 32.240 1.00 89.44 602 THR A C 1
ATOM 4585 O O . THR A 1 602 ? -14.153 10.551 32.822 1.00 89.44 602 THR A O 1
ATOM 4588 N N . LEU A 1 603 ? -12.316 9.249 32.859 1.00 89.75 603 LEU A N 1
ATOM 4589 C CA . LEU A 1 603 ? -11.987 9.525 34.260 1.00 89.75 603 LEU A CA 1
ATOM 4590 C C . LEU A 1 603 ? -11.748 11.020 34.479 1.00 89.75 603 LEU A C 1
ATOM 4592 O O . LEU A 1 603 ? -12.318 11.615 35.397 1.00 89.75 603 LEU A O 1
ATOM 4596 N N . PHE A 1 604 ? -10.951 11.644 33.610 1.00 91.56 604 PHE A N 1
ATOM 4597 C CA . PHE A 1 604 ? -10.687 13.077 33.673 1.00 91.56 604 PHE A CA 1
ATOM 4598 C C . PHE A 1 604 ? -11.964 13.904 33.465 1.00 91.56 604 PHE A C 1
ATOM 4600 O O . PHE A 1 604 ? -12.273 14.789 34.268 1.00 91.56 604 PHE A O 1
ATOM 4607 N N . ALA A 1 605 ? -12.749 13.595 32.431 1.00 91.56 605 ALA A N 1
ATOM 4608 C CA . ALA A 1 605 ? -13.967 14.333 32.122 1.00 91.56 605 ALA A CA 1
ATOM 4609 C C . ALA A 1 605 ? -15.010 14.230 33.243 1.00 91.56 605 ALA A C 1
ATOM 4611 O O . ALA A 1 605 ? -15.580 15.248 33.631 1.00 91.56 605 ALA A O 1
ATOM 4612 N N . ALA A 1 606 ? -15.239 13.048 33.816 1.00 87.94 606 ALA A N 1
ATOM 4613 C CA . ALA A 1 606 ? -16.213 12.880 34.894 1.00 87.94 606 ALA A CA 1
ATOM 4614 C C . ALA A 1 606 ? -15.733 13.515 36.214 1.00 87.94 606 ALA A C 1
ATOM 4616 O O . ALA A 1 606 ? -16.478 14.255 36.860 1.00 87.94 606 ALA A O 1
ATOM 4617 N N . LEU A 1 607 ? -14.481 13.267 36.620 1.00 89.38 607 LEU A N 1
ATOM 4618 C CA . LEU A 1 607 ? -13.984 13.660 37.946 1.00 89.38 607 LEU A CA 1
ATOM 4619 C C . LEU A 1 607 ? -13.514 15.117 38.026 1.00 89.38 607 LEU A C 1
ATOM 4621 O O . LEU A 1 607 ? -13.596 15.721 39.101 1.00 89.38 607 LEU A O 1
ATOM 4625 N N . VAL A 1 608 ? -13.031 15.680 36.916 1.00 91.94 608 VAL A N 1
ATOM 4626 C CA . VAL A 1 608 ? -12.512 17.053 36.851 1.00 91.94 608 VAL A CA 1
ATOM 4627 C C . VAL A 1 608 ? -13.520 17.972 36.175 1.00 91.94 608 VAL A C 1
ATOM 4629 O O . VAL A 1 608 ? -14.032 18.882 36.828 1.00 91.94 608 VAL A O 1
ATOM 4632 N N . ILE A 1 609 ? -13.847 17.728 34.902 1.00 93.19 609 ILE A N 1
ATOM 4633 C CA . ILE A 1 609 ? -14.702 18.632 34.112 1.00 93.19 609 ILE A CA 1
ATOM 4634 C C . ILE A 1 609 ? -16.132 18.645 34.669 1.00 93.19 609 ILE A C 1
ATOM 4636 O O . ILE A 1 609 ? -16.664 19.711 34.980 1.00 93.19 609 ILE A O 1
ATOM 4640 N N . GLY A 1 610 ? -16.736 17.475 34.887 1.00 91.56 610 GLY A N 1
ATOM 4641 C CA . GLY A 1 610 ? -18.096 17.355 35.416 1.00 91.56 610 GLY A CA 1
ATOM 4642 C C . GLY A 1 610 ? -18.228 17.975 36.806 1.00 91.56 610 GLY A C 1
ATOM 4643 O O . GLY A 1 610 ? -19.168 18.726 37.087 1.00 91.56 610 GLY A O 1
ATOM 4644 N N . ARG A 1 611 ? -17.232 17.742 37.668 1.00 91.00 611 ARG A N 1
ATOM 4645 C CA . ARG A 1 611 ? -17.180 18.334 39.010 1.00 91.00 611 ARG A CA 1
ATOM 4646 C C . ARG A 1 611 ? -17.024 19.851 38.963 1.00 91.00 611 ARG A C 1
ATOM 4648 O O . ARG A 1 611 ? -17.672 20.548 39.746 1.00 91.00 611 ARG A O 1
ATOM 4655 N N . LEU A 1 612 ? -16.188 20.362 38.060 1.00 93.12 612 LEU A N 1
ATOM 4656 C CA . LEU A 1 612 ? -15.993 21.794 37.851 1.00 93.12 612 LEU A CA 1
ATOM 4657 C C . LEU A 1 612 ? -17.292 22.463 37.398 1.00 93.12 612 LEU A C 1
ATOM 4659 O O . LEU A 1 612 ? -17.705 23.445 38.012 1.00 93.12 612 LEU A O 1
ATOM 4663 N N . ILE A 1 613 ? -17.970 21.908 36.391 1.00 92.38 613 ILE A N 1
ATOM 4664 C CA . ILE A 1 613 ? -19.222 22.467 35.866 1.00 92.38 613 ILE A CA 1
ATOM 4665 C C . ILE A 1 613 ? -20.297 22.498 36.956 1.00 92.38 613 ILE A C 1
ATOM 4667 O O . ILE A 1 613 ? -20.926 23.533 37.164 1.00 92.38 613 ILE A O 1
ATOM 4671 N N . LEU A 1 614 ? -20.470 21.416 37.722 1.00 90.12 614 LEU A N 1
ATOM 4672 C CA . LEU A 1 614 ? -21.436 21.396 38.826 1.00 90.12 614 LEU A CA 1
ATOM 4673 C C . LEU A 1 614 ? -21.108 22.431 39.912 1.00 90.12 614 LEU A C 1
ATOM 4675 O O . LEU A 1 614 ? -22.011 23.092 40.429 1.00 90.12 614 LEU A O 1
ATOM 4679 N N . ASN A 1 615 ? -19.826 22.617 40.238 1.00 88.69 615 ASN A N 1
ATOM 4680 C CA . ASN A 1 615 ? -19.397 23.654 41.176 1.00 88.69 615 ASN A CA 1
ATOM 4681 C C . ASN A 1 615 ? -19.634 25.070 40.628 1.00 88.69 615 ASN A C 1
ATOM 4683 O O . ASN A 1 615 ? -20.029 25.953 41.390 1.00 88.69 615 ASN A O 1
ATOM 4687 N N . LEU A 1 616 ? -19.452 25.289 39.323 1.00 89.50 616 LEU A N 1
ATOM 4688 C CA . LEU A 1 616 ? -19.783 26.552 38.662 1.00 89.50 616 LEU A CA 1
ATOM 4689 C C . LEU A 1 616 ? -21.294 26.810 38.674 1.00 89.50 616 LEU A C 1
ATOM 4691 O O . LEU A 1 616 ? -21.710 27.923 38.985 1.00 89.50 616 LEU A O 1
ATOM 4695 N N . CYS A 1 617 ? -22.131 25.792 38.451 1.00 87.75 617 CYS A N 1
ATOM 4696 C CA . CYS A 1 617 ? -23.584 25.916 38.598 1.00 87.75 617 CYS A CA 1
ATOM 4697 C C . CYS A 1 617 ? -23.983 26.310 40.031 1.00 87.75 617 CYS A C 1
ATOM 4699 O O . CYS A 1 617 ? -24.846 27.168 40.224 1.00 87.75 617 CYS A O 1
ATOM 4701 N N . LEU A 1 618 ? -23.332 25.727 41.046 1.00 87.50 618 LEU A N 1
ATOM 4702 C CA . LEU A 1 618 ? -23.525 26.118 42.447 1.00 87.50 618 LEU A CA 1
ATOM 4703 C C . LEU A 1 618 ? -23.102 27.573 42.701 1.00 87.50 618 LEU A C 1
ATOM 4705 O O . LEU A 1 618 ? -23.788 28.286 43.435 1.00 87.50 618 LEU A O 1
ATOM 4709 N N . ALA A 1 619 ? -21.986 28.015 42.112 1.00 86.69 619 ALA A N 1
ATOM 4710 C CA . ALA A 1 619 ? -21.499 29.390 42.218 1.00 86.69 619 ALA A CA 1
ATOM 4711 C C . ALA A 1 619 ? -22.428 30.394 41.511 1.00 86.69 619 ALA A C 1
ATOM 4713 O O . ALA A 1 619 ? -22.666 31.478 42.036 1.00 86.69 619 ALA A O 1
ATOM 4714 N N . ALA A 1 620 ? -23.031 29.999 40.387 1.00 86.00 620 ALA A N 1
ATOM 4715 C CA . ALA A 1 620 ? -24.026 30.771 39.641 1.00 86.00 620 ALA A CA 1
ATOM 4716 C C . ALA A 1 620 ? -25.415 30.829 40.319 1.00 86.00 620 ALA A C 1
ATOM 4718 O O . ALA A 1 620 ? -26.356 31.392 39.765 1.00 86.00 620 ALA A O 1
ATOM 4719 N N . GLY A 1 621 ? -25.564 30.264 41.523 1.00 82.06 621 GLY A N 1
ATOM 4720 C CA . GLY A 1 621 ? -26.773 30.393 42.341 1.00 82.06 621 GLY A CA 1
ATOM 4721 C C . GLY A 1 621 ? -27.796 29.264 42.192 1.00 82.06 621 GLY A C 1
ATOM 4722 O O . GLY A 1 621 ? -28.893 29.368 42.748 1.00 82.06 621 GLY A O 1
ATOM 4723 N N . VAL A 1 622 ? -27.468 28.163 41.507 1.00 82.81 622 VAL A N 1
ATOM 4724 C CA . VAL A 1 622 ? -28.377 27.015 41.377 1.00 82.81 622 VAL A CA 1
ATOM 4725 C C . VAL A 1 622 ? -28.460 26.250 42.703 1.00 82.81 622 VAL A C 1
ATOM 4727 O O . VAL A 1 622 ? -27.492 25.639 43.148 1.00 82.81 622 VAL A O 1
ATOM 4730 N N . ARG A 1 623 ? -29.630 26.284 43.361 1.00 73.12 623 ARG A N 1
ATOM 4731 C CA . ARG A 1 623 ? -29.840 25.682 44.700 1.00 73.12 623 ARG A CA 1
ATOM 4732 C C . ARG A 1 623 ? -30.568 24.338 44.697 1.00 73.12 623 ARG A C 1
ATOM 4734 O O . ARG A 1 623 ? -30.540 23.637 45.705 1.00 73.12 623 ARG A O 1
ATOM 4741 N N . ARG A 1 624 ? -31.251 23.985 43.604 1.00 73.81 624 ARG A N 1
ATOM 4742 C CA . ARG A 1 624 ? -31.975 22.714 43.456 1.00 73.81 624 ARG A CA 1
ATOM 4743 C C . ARG A 1 624 ? -31.822 22.195 42.037 1.00 73.81 624 ARG A C 1
ATOM 4745 O O . ARG A 1 624 ? -32.133 22.911 41.092 1.00 73.81 624 ARG A O 1
ATOM 4752 N N . LEU A 1 625 ? -31.408 20.941 41.918 1.00 78.50 625 LEU A N 1
ATOM 4753 C CA . LEU A 1 625 ? -31.366 20.208 40.663 1.00 78.50 625 LEU A CA 1
ATOM 4754 C C . LEU A 1 625 ? -32.251 18.977 40.816 1.00 78.50 625 LEU A C 1
ATOM 4756 O O . LEU A 1 625 ? -32.082 18.208 41.759 1.00 78.50 625 LEU A O 1
ATOM 4760 N N . LYS A 1 626 ? -33.234 18.836 39.929 1.00 80.44 626 LYS A N 1
ATOM 4761 C CA . LYS A 1 626 ? -34.100 17.657 39.883 1.00 80.44 626 LYS A CA 1
ATOM 4762 C C . LYS A 1 626 ? -33.569 16.696 38.825 1.00 80.44 626 LYS A C 1
ATOM 4764 O O . LYS A 1 626 ? -32.957 17.129 37.855 1.00 80.44 626 LYS A O 1
ATOM 4769 N N . MET A 1 627 ? -33.851 15.416 39.015 1.00 84.81 627 MET A N 1
ATOM 4770 C CA . MET A 1 627 ? -33.696 14.350 38.019 1.00 84.81 627 MET A CA 1
ATOM 4771 C C . MET A 1 627 ? -35.084 13.768 37.727 1.00 84.81 627 MET A C 1
ATOM 4773 O O . MET A 1 627 ? -36.000 13.962 38.534 1.00 84.81 627 MET A O 1
ATOM 4777 N N . LEU A 1 628 ? -35.266 13.062 36.611 1.00 83.06 628 LEU A N 1
ATOM 4778 C CA . LEU A 1 628 ? -36.574 12.565 36.165 1.00 83.06 628 LEU A CA 1
ATOM 4779 C C . LEU A 1 628 ? -37.321 11.747 37.241 1.00 83.06 628 LEU A C 1
ATOM 4781 O O . LEU A 1 628 ? -38.473 12.088 37.524 1.00 83.06 628 LEU A O 1
ATOM 4785 N N . PRO A 1 629 ? -36.701 10.779 37.946 1.00 77.06 629 PRO A N 1
ATOM 4786 C CA . PRO A 1 629 ? -37.392 10.055 39.016 1.00 77.06 629 PRO A CA 1
ATOM 4787 C C . PRO A 1 629 ? -37.807 10.949 40.198 1.00 77.06 629 PRO A C 1
ATOM 4789 O O . PRO A 1 629 ? -38.847 10.742 40.811 1.00 77.06 629 PRO A O 1
ATOM 4792 N N . MET A 1 630 ? -37.036 12.000 40.497 1.00 78.06 630 MET A N 1
ATOM 4793 C CA . MET A 1 630 ? -37.370 12.966 41.553 1.00 78.06 630 MET A CA 1
ATOM 4794 C C . MET A 1 630 ? -38.493 13.928 41.126 1.00 78.06 630 MET A C 1
ATOM 4796 O O . MET A 1 630 ? -39.175 14.514 41.967 1.00 78.06 630 MET A O 1
ATOM 4800 N N . ALA A 1 631 ? -38.666 14.130 39.817 1.00 80.56 631 ALA A N 1
ATOM 4801 C CA . ALA A 1 631 ? -39.694 14.995 39.250 1.00 80.56 631 ALA A CA 1
ATOM 4802 C C . ALA A 1 631 ? -41.036 14.272 39.048 1.00 80.56 631 ALA A C 1
ATOM 4804 O O . ALA A 1 631 ? -42.079 14.912 39.178 1.00 80.56 631 ALA A O 1
ATOM 4805 N N . VAL A 1 632 ? -41.021 12.963 38.759 1.00 83.50 632 VAL A N 1
ATOM 4806 C CA . VAL A 1 632 ? -42.216 12.160 38.449 1.00 83.50 632 VAL A CA 1
ATOM 4807 C C . VAL A 1 632 ? -42.306 10.931 39.377 1.00 83.50 632 VAL A C 1
ATOM 4809 O O . VAL A 1 632 ? -41.679 9.907 39.102 1.00 83.50 632 VAL A O 1
ATOM 4812 N N . PRO A 1 633 ? -43.140 10.964 40.439 1.00 76.25 633 PRO A N 1
ATOM 4813 C CA . PRO A 1 633 ? -43.215 9.894 41.449 1.00 76.25 633 PRO A CA 1
ATOM 4814 C C . PRO A 1 633 ? -43.639 8.519 40.913 1.00 76.25 633 PRO A C 1
ATOM 4816 O O . PRO A 1 633 ? -43.288 7.487 41.479 1.00 76.25 633 PRO A O 1
ATOM 4819 N N . VAL A 1 634 ? -44.408 8.488 39.819 1.00 77.56 634 VAL A N 1
ATOM 4820 C CA . VAL A 1 634 ? -44.819 7.236 39.161 1.00 77.56 634 VAL A CA 1
ATOM 4821 C C . VAL A 1 634 ? -43.601 6.492 38.606 1.00 77.56 634 VAL A C 1
ATOM 4823 O O . VAL A 1 634 ? -43.520 5.275 38.738 1.00 77.56 634 VAL A O 1
ATOM 4826 N N . ILE A 1 635 ? -42.632 7.224 38.047 1.00 78.56 635 ILE A N 1
ATOM 4827 C CA . ILE A 1 635 ? -41.405 6.655 37.480 1.00 78.56 635 ILE A CA 1
ATOM 4828 C C . ILE A 1 635 ? -40.501 6.119 38.598 1.00 78.56 635 ILE A C 1
ATOM 4830 O O . ILE A 1 635 ? -39.995 5.007 38.491 1.00 78.56 635 ILE A O 1
ATOM 4834 N N . ASP A 1 636 ? -40.370 6.849 39.709 1.00 77.31 636 ASP A N 1
ATOM 4835 C CA . ASP A 1 636 ? -39.609 6.402 40.887 1.00 77.31 636 ASP A CA 1
ATOM 4836 C C . ASP A 1 636 ? -40.142 5.081 41.467 1.00 77.31 636 ASP A C 1
ATOM 4838 O O . ASP A 1 636 ? -39.374 4.171 41.784 1.00 77.31 636 ASP A O 1
ATOM 4842 N N . ARG A 1 637 ? -41.473 4.928 41.519 1.00 74.62 637 ARG A N 1
ATOM 4843 C CA . ARG A 1 637 ? -42.135 3.705 41.999 1.00 74.62 637 ARG A CA 1
ATOM 4844 C C . ARG A 1 637 ? -41.908 2.500 41.085 1.00 74.62 637 ARG A C 1
ATOM 4846 O O . ARG A 1 637 ? -41.829 1.379 41.577 1.00 74.62 637 ARG A O 1
ATOM 4853 N N . ILE A 1 638 ? -41.824 2.727 39.775 1.00 81.38 638 ILE A N 1
ATOM 4854 C CA . ILE A 1 638 ? -41.543 1.676 38.785 1.00 81.38 638 ILE A CA 1
ATOM 4855 C C . ILE A 1 638 ? -40.072 1.247 38.857 1.00 81.38 638 ILE A C 1
ATOM 4857 O O . ILE A 1 638 ? -39.783 0.057 38.777 1.00 81.38 638 ILE A O 1
ATOM 4861 N N . LEU A 1 639 ? -39.152 2.197 39.049 1.00 76.88 639 LEU A N 1
ATOM 4862 C CA . LEU A 1 639 ? -37.706 1.950 39.081 1.00 76.88 639 LEU A CA 1
ATOM 4863 C C . LEU A 1 639 ? -37.190 1.388 40.418 1.00 76.88 639 LEU A C 1
ATOM 4865 O O . LEU A 1 639 ? -36.038 0.969 40.493 1.00 76.88 639 LEU A O 1
ATOM 4869 N N . THR A 1 640 ? -38.021 1.333 41.463 1.00 77.88 640 THR A N 1
ATOM 4870 C CA . THR A 1 640 ? -37.673 0.754 42.777 1.00 77.88 640 THR A CA 1
ATOM 4871 C C . THR A 1 640 ? -38.511 -0.489 43.129 1.00 77.88 640 THR A C 1
ATOM 4873 O O . THR A 1 640 ? -39.153 -0.544 44.187 1.00 77.88 640 THR A O 1
ATOM 4876 N N . PRO A 1 641 ? -38.535 -1.533 42.275 1.00 77.94 641 PRO A N 1
ATOM 4877 C CA . PRO A 1 641 ? -39.330 -2.720 42.547 1.00 77.94 641 PRO A CA 1
ATOM 4878 C C . PRO A 1 641 ? -38.741 -3.503 43.732 1.00 77.94 641 PRO A C 1
ATOM 4880 O O . PRO A 1 641 ? -37.556 -3.834 43.770 1.00 77.94 641 PRO A O 1
ATOM 4883 N N . LYS A 1 642 ? -39.584 -3.846 44.713 1.00 81.44 642 LYS A N 1
ATOM 4884 C CA . LYS A 1 642 ? -39.199 -4.638 45.897 1.00 81.44 642 LYS A CA 1
ATOM 4885 C C . LYS A 1 642 ? -39.159 -6.138 45.579 1.00 81.44 642 LYS A C 1
ATOM 4887 O O . LYS A 1 642 ? -39.921 -6.918 46.146 1.00 81.44 642 LYS A O 1
ATOM 4892 N N . ILE A 1 643 ? -38.304 -6.536 44.641 1.00 86.12 643 ILE A N 1
ATOM 4893 C CA . ILE A 1 643 ? -38.133 -7.938 44.238 1.00 86.12 643 ILE A CA 1
ATOM 4894 C C . ILE A 1 643 ? -37.045 -8.583 45.106 1.00 86.12 643 ILE A C 1
ATOM 4896 O O . ILE A 1 643 ? -35.942 -8.054 45.232 1.00 86.12 643 ILE A O 1
ATOM 4900 N N . ASN A 1 644 ? -37.337 -9.744 45.704 1.00 87.75 644 ASN A N 1
ATOM 4901 C CA . ASN A 1 644 ? -36.353 -10.510 46.472 1.00 87.75 644 ASN A CA 1
ATOM 4902 C C . ASN A 1 644 ? -35.513 -11.409 45.550 1.00 87.75 644 ASN A C 1
ATOM 4904 O O . ASN A 1 644 ? -35.743 -12.618 45.453 1.00 87.75 644 ASN A O 1
ATOM 4908 N N . TRP A 1 645 ? -34.511 -10.814 44.903 1.00 88.75 645 TRP A N 1
ATOM 4909 C CA . TRP A 1 645 ? -33.581 -11.500 43.999 1.00 88.75 645 TRP A CA 1
ATOM 4910 C C . TRP A 1 645 ? -32.870 -12.699 44.643 1.00 88.75 645 TRP A C 1
ATOM 4912 O O . TRP A 1 645 ? -32.626 -13.701 43.973 1.00 88.75 645 TRP A O 1
ATOM 4922 N N . LEU A 1 646 ? -32.605 -12.650 45.956 1.00 90.06 646 LEU A N 1
ATOM 4923 C CA . LEU A 1 646 ? -31.941 -13.743 46.674 1.00 90.06 646 LEU A CA 1
ATOM 4924 C C . LEU A 1 646 ? -32.780 -15.024 46.707 1.00 90.06 646 LEU A C 1
ATOM 4926 O O . LEU A 1 646 ? -32.220 -16.116 46.665 1.00 90.06 646 LEU A O 1
ATOM 4930 N N . SER A 1 647 ? -34.109 -14.905 46.771 1.00 90.88 647 SER A N 1
ATOM 4931 C CA . SER A 1 647 ? -35.000 -16.073 46.764 1.00 90.88 647 SER A CA 1
ATOM 4932 C C . SER A 1 647 ? -35.044 -16.769 45.399 1.00 90.88 647 SER A C 1
ATOM 4934 O O . SER A 1 647 ? -35.124 -17.994 45.342 1.00 90.88 647 SER A O 1
ATOM 4936 N N . LEU A 1 648 ? -34.890 -16.011 44.306 1.00 93.00 648 LEU A N 1
ATOM 4937 C CA . LEU A 1 648 ? -34.851 -16.538 42.938 1.00 93.00 648 LEU A CA 1
ATOM 4938 C C . LEU A 1 648 ? -33.449 -16.966 42.478 1.00 93.00 648 LEU A C 1
ATOM 4940 O O . LEU A 1 648 ? -33.306 -17.465 41.363 1.00 93.00 648 LEU A O 1
ATOM 4944 N N . ARG A 1 649 ? -32.407 -16.810 43.308 1.00 93.56 649 ARG A N 1
ATOM 4945 C CA . ARG A 1 649 ? -31.012 -17.049 42.896 1.00 93.56 649 ARG A CA 1
ATOM 4946 C C . ARG A 1 649 ? -30.790 -18.422 42.263 1.00 93.56 649 ARG A C 1
ATOM 4948 O O . ARG A 1 649 ? -30.078 -18.517 41.279 1.00 93.56 649 ARG A O 1
ATOM 4955 N N . TRP A 1 650 ? -31.432 -19.471 42.781 1.00 93.25 650 TRP A N 1
ATOM 4956 C CA . TRP A 1 650 ? -31.268 -20.831 42.258 1.00 93.25 650 TRP A CA 1
ATOM 4957 C C . TRP A 1 650 ? -31.915 -21.021 40.885 1.00 93.25 650 TRP A C 1
ATOM 4959 O O . TRP A 1 650 ? -31.394 -21.780 40.075 1.00 93.25 650 TRP A O 1
ATOM 4969 N N . VAL A 1 651 ? -32.994 -20.287 40.596 1.00 93.69 651 VAL A N 1
ATOM 4970 C CA . VAL A 1 651 ? -33.623 -20.276 39.269 1.00 93.69 651 VAL A CA 1
ATOM 4971 C C . VAL A 1 651 ? -32.689 -19.609 38.263 1.00 93.69 651 VAL A C 1
ATOM 4973 O O . VAL A 1 651 ? -32.382 -20.195 37.230 1.00 93.69 651 VAL A O 1
ATOM 4976 N N . PHE A 1 652 ? -32.169 -18.421 38.587 1.00 94.12 652 PHE A N 1
ATOM 4977 C CA . PHE A 1 652 ? -31.247 -17.703 37.701 1.00 94.12 652 PHE A CA 1
ATOM 4978 C C . PHE A 1 652 ? -29.905 -18.418 37.526 1.00 94.12 652 PHE A C 1
ATOM 4980 O O . PHE A 1 652 ? -29.393 -18.472 36.412 1.00 94.12 652 PHE A O 1
ATOM 4987 N N . VAL A 1 653 ? -29.356 -19.014 38.589 1.00 95.56 653 VAL A N 1
ATOM 4988 C CA . VAL A 1 653 ? -28.150 -19.851 38.504 1.00 95.56 653 VAL A CA 1
ATOM 4989 C C . VAL A 1 653 ? -28.413 -21.068 37.623 1.00 95.56 653 VAL A C 1
ATOM 4991 O O . VAL A 1 653 ? -27.584 -21.368 36.772 1.00 95.56 653 VAL A O 1
ATOM 4994 N N . GLY A 1 654 ? -29.566 -21.731 37.763 1.00 96.25 654 GLY A N 1
ATOM 4995 C CA . GLY A 1 654 ? -29.957 -22.841 36.893 1.00 96.25 654 GLY A CA 1
ATOM 4996 C C . GLY A 1 654 ? -30.022 -22.431 35.420 1.00 96.25 654 GLY A C 1
ATOM 4997 O O . GLY A 1 654 ? -29.356 -23.044 34.591 1.00 96.25 654 GLY A O 1
ATOM 4998 N N . ILE A 1 655 ? -30.750 -21.354 35.103 1.00 96.31 655 ILE A N 1
ATOM 4999 C CA . ILE A 1 655 ? -30.881 -20.834 33.730 1.00 96.31 655 ILE A CA 1
ATOM 5000 C C . ILE A 1 655 ? -29.515 -20.432 33.159 1.00 96.31 655 ILE A C 1
ATOM 5002 O O . ILE A 1 655 ? -29.179 -20.836 32.049 1.00 96.31 655 ILE A O 1
ATOM 5006 N N . SER A 1 656 ? -28.712 -19.682 33.919 1.00 96.81 656 SER A N 1
ATOM 5007 C CA . SER A 1 656 ? -27.377 -19.244 33.494 1.00 96.81 656 SER A CA 1
ATOM 5008 C C . SER A 1 656 ? -26.442 -20.432 33.264 1.00 96.81 656 SER A C 1
ATOM 5010 O O . SER A 1 656 ? -25.781 -20.507 32.234 1.00 96.81 656 SER A O 1
ATOM 5012 N N . THR A 1 657 ? -26.450 -21.417 34.166 1.00 96.44 657 THR A N 1
ATOM 5013 C CA . THR A 1 657 ? -25.611 -22.618 34.041 1.00 96.44 657 THR A CA 1
ATOM 5014 C C . THR A 1 657 ? -25.997 -23.429 32.811 1.00 96.44 657 THR A C 1
ATOM 5016 O O . THR A 1 657 ? -25.119 -23.854 32.069 1.00 96.44 657 THR A O 1
ATOM 5019 N N . VAL A 1 658 ? -27.297 -23.613 32.556 1.00 96.81 658 VAL A N 1
ATOM 5020 C CA . VAL A 1 658 ? -27.783 -24.303 31.352 1.00 96.81 658 VAL A CA 1
ATOM 5021 C C . VAL A 1 658 ? -27.390 -23.535 30.093 1.00 96.81 658 VAL A C 1
ATOM 5023 O O . VAL A 1 658 ? -26.897 -24.145 29.150 1.00 96.81 658 VAL A O 1
ATOM 5026 N N . TYR A 1 659 ? -27.551 -22.211 30.081 1.00 96.44 659 TYR A N 1
ATOM 5027 C CA . TYR A 1 659 ? -27.171 -21.373 28.944 1.00 96.44 659 TYR A CA 1
ATOM 5028 C C . TYR A 1 659 ? -25.665 -21.441 28.652 1.00 96.44 659 TYR A C 1
ATOM 5030 O O . TYR A 1 659 ? -25.270 -21.673 27.512 1.00 96.44 659 TYR A O 1
ATOM 5038 N N . VAL A 1 660 ? -24.821 -21.315 29.682 1.00 96.50 660 VAL A N 1
ATOM 5039 C CA . VAL A 1 660 ? -23.357 -21.419 29.559 1.00 96.50 660 VAL A CA 1
ATOM 5040 C C . VAL A 1 660 ? -22.942 -22.823 29.123 1.00 96.50 660 VAL A C 1
ATOM 5042 O O . VAL A 1 660 ? -22.118 -22.955 28.224 1.00 96.50 660 VAL A O 1
ATOM 5045 N N . ALA A 1 661 ? -23.528 -23.875 29.702 1.00 95.56 661 ALA A N 1
ATOM 5046 C CA . ALA A 1 661 ? -23.230 -25.255 29.326 1.00 95.56 661 ALA A CA 1
ATOM 5047 C C . ALA A 1 661 ? -23.633 -25.554 27.876 1.00 95.56 661 ALA A C 1
ATOM 5049 O O . ALA A 1 661 ? -22.889 -26.217 27.159 1.00 95.56 661 ALA A O 1
ATOM 5050 N N . LEU A 1 662 ? -24.778 -25.035 27.425 1.00 96.00 662 LEU A N 1
ATOM 5051 C CA . LEU A 1 662 ? -25.236 -25.176 26.046 1.00 96.00 662 LEU A CA 1
ATOM 5052 C C . LEU A 1 662 ? -24.343 -24.382 25.083 1.00 96.00 662 LEU A C 1
ATOM 5054 O O . LEU A 1 662 ? -23.986 -24.899 24.028 1.00 96.00 662 LEU A O 1
ATOM 5058 N N . GLY A 1 663 ? -23.915 -23.176 25.468 1.00 92.88 663 GLY A N 1
ATOM 5059 C CA . GLY A 1 663 ? -22.938 -22.384 24.718 1.00 92.88 663 GLY A CA 1
ATOM 5060 C C . GLY A 1 663 ? -21.594 -23.101 24.570 1.00 92.88 663 GLY A C 1
ATOM 5061 O O . GLY A 1 663 ? -21.120 -23.286 23.452 1.00 92.88 663 GLY A O 1
ATOM 5062 N N . LEU A 1 664 ? -21.018 -23.587 25.674 1.00 93.19 664 LEU A N 1
ATOM 5063 C CA . LEU A 1 664 ? -19.777 -24.372 25.665 1.00 93.19 664 LEU A CA 1
ATOM 5064 C C . LEU A 1 664 ? -19.929 -25.676 24.873 1.00 93.19 664 LEU A C 1
ATOM 5066 O O . LEU A 1 664 ? -19.034 -26.040 24.115 1.00 93.19 664 LEU A O 1
ATOM 5070 N N . GLY A 1 665 ? -21.072 -26.353 25.004 1.00 93.25 665 GLY A N 1
ATOM 5071 C CA . GLY A 1 665 ? -21.401 -27.546 24.228 1.00 93.25 665 GLY A CA 1
ATOM 5072 C C . GLY A 1 665 ? -21.472 -27.263 22.727 1.00 93.25 665 GLY A C 1
ATOM 5073 O O . GLY A 1 665 ? -20.935 -28.037 21.940 1.00 93.25 665 GLY A O 1
ATOM 5074 N N . MET A 1 666 ? -22.061 -26.133 22.319 1.00 91.00 666 MET A N 1
ATOM 5075 C CA . MET A 1 666 ? -22.079 -25.702 20.918 1.00 91.00 666 MET A CA 1
ATOM 5076 C C . MET A 1 666 ? -20.679 -25.377 20.388 1.00 91.00 666 MET A C 1
ATOM 5078 O O . MET A 1 666 ? -20.365 -25.765 19.264 1.00 91.00 666 MET A O 1
ATOM 5082 N N . VAL A 1 667 ? -19.833 -24.713 21.183 1.00 88.69 667 VAL A N 1
ATOM 5083 C CA . VAL A 1 667 ? -18.433 -24.433 20.812 1.00 88.69 667 VAL A CA 1
ATOM 5084 C C . VAL A 1 667 ? -17.655 -25.739 20.635 1.00 88.69 667 VAL A C 1
ATOM 5086 O O . VAL A 1 667 ? -17.019 -25.936 19.603 1.00 88.69 667 VAL A O 1
ATOM 5089 N N . ALA A 1 668 ? -17.770 -26.668 21.588 1.00 87.06 668 ALA A N 1
ATOM 5090 C CA . ALA A 1 668 ? -17.111 -27.971 21.517 1.00 87.06 668 ALA A CA 1
ATOM 5091 C C . ALA A 1 668 ? -17.599 -28.814 20.326 1.00 87.06 668 ALA A C 1
ATOM 5093 O O . ALA A 1 668 ? -16.798 -29.485 19.682 1.00 87.06 668 ALA A O 1
ATOM 5094 N N . PHE A 1 669 ? -18.899 -28.762 20.012 1.00 89.50 669 PHE A N 1
ATOM 5095 C CA . PHE A 1 669 ? -19.478 -29.492 18.884 1.00 89.50 669 PHE A CA 1
ATOM 5096 C C . PHE A 1 669 ? -19.073 -28.906 17.526 1.00 89.50 669 PHE A C 1
ATOM 5098 O O . PHE A 1 669 ? -18.821 -29.660 16.589 1.00 89.50 669 PHE A O 1
ATOM 5105 N N . ARG A 1 670 ? -18.997 -27.572 17.400 1.00 82.88 670 ARG A N 1
ATOM 5106 C CA . ARG A 1 670 ? -18.548 -26.919 16.158 1.00 82.88 670 ARG A CA 1
ATOM 5107 C C . ARG A 1 670 ? -17.040 -27.051 15.934 1.00 82.88 670 ARG A C 1
ATOM 5109 O O . ARG A 1 670 ? -16.625 -27.136 14.780 1.00 82.88 670 ARG A O 1
ATOM 5116 N N . GLY A 1 671 ? -16.233 -27.087 16.997 1.00 82.12 671 GLY A N 1
ATOM 5117 C CA . GLY A 1 671 ? -14.780 -27.260 16.913 1.00 82.12 671 GLY A CA 1
ATOM 5118 C C . GLY A 1 671 ? -14.135 -26.301 15.905 1.00 82.12 671 GLY A C 1
ATOM 5119 O O . GLY A 1 671 ? -14.409 -25.101 15.911 1.00 82.12 671 GLY A O 1
ATOM 5120 N N . ASN A 1 672 ? -13.335 -26.845 14.985 1.00 72.50 672 ASN A N 1
ATOM 5121 C CA . ASN A 1 672 ? -12.596 -26.066 13.981 1.00 72.50 672 ASN A CA 1
ATOM 5122 C C . ASN A 1 672 ? -13.490 -25.335 12.966 1.00 72.50 672 ASN A C 1
ATOM 5124 O O . ASN A 1 672 ? -13.012 -24.431 12.291 1.00 72.50 672 ASN A O 1
ATOM 5128 N N . LEU A 1 673 ? -14.777 -25.681 12.846 1.00 71.12 673 LEU A N 1
ATOM 5129 C CA . LEU A 1 673 ? -15.706 -24.982 11.947 1.00 71.12 673 LEU A CA 1
ATOM 5130 C C . LEU A 1 673 ? -16.121 -23.600 12.478 1.00 71.12 673 LEU A C 1
ATOM 5132 O O . LEU A 1 673 ? -16.719 -22.828 11.739 1.00 71.12 673 LEU A O 1
ATOM 5136 N N . MET A 1 674 ? -15.842 -23.286 13.750 1.00 76.44 674 MET A N 1
ATOM 5137 C CA . MET A 1 674 ? -16.095 -21.954 14.318 1.00 76.44 674 MET A CA 1
ATOM 5138 C C . MET A 1 674 ? -15.005 -20.937 13.949 1.00 76.44 674 MET A C 1
ATOM 5140 O O . MET A 1 674 ? -15.256 -19.736 14.000 1.00 76.44 674 MET A O 1
ATOM 5144 N N . LEU A 1 675 ? -13.801 -21.413 13.630 1.00 78.38 675 LEU A N 1
ATOM 5145 C CA . LEU A 1 675 ? -12.640 -20.575 13.352 1.00 78.38 675 LEU A CA 1
ATOM 5146 C C . LEU A 1 675 ? -12.729 -19.983 11.941 1.00 78.38 675 LEU A C 1
ATOM 5148 O O . LEU A 1 675 ? -13.073 -20.690 10.990 1.00 78.38 675 LEU A O 1
ATOM 5152 N N . ASP A 1 676 ? -12.418 -18.692 11.821 1.00 76.31 676 ASP A N 1
ATOM 5153 C CA . ASP A 1 676 ? -12.404 -17.985 10.537 1.00 76.31 676 ASP A CA 1
ATOM 5154 C C . ASP A 1 676 ? -11.138 -18.312 9.721 1.00 76.31 676 ASP A C 1
ATOM 5156 O O . ASP A 1 676 ? -10.205 -18.943 10.228 1.00 76.31 676 ASP A O 1
ATOM 5160 N N . THR A 1 677 ? -11.081 -17.871 8.462 1.00 74.06 677 THR A N 1
ATOM 5161 C CA . THR A 1 677 ? -9.924 -18.078 7.566 1.00 74.06 677 THR A CA 1
ATOM 5162 C C . THR A 1 677 ? -8.620 -17.509 8.128 1.00 74.06 677 THR A C 1
ATOM 5164 O O . THR A 1 677 ? -7.562 -18.059 7.846 1.00 74.06 677 THR A O 1
ATOM 5167 N N . GLU A 1 678 ? -8.690 -16.492 8.991 1.00 72.25 678 GLU A N 1
ATOM 5168 C CA . GLU A 1 678 ? -7.545 -15.955 9.747 1.00 72.25 678 GLU A CA 1
ATOM 5169 C C . GLU A 1 678 ? -6.834 -17.028 10.595 1.00 72.25 678 GLU A C 1
ATOM 5171 O O . GLU A 1 678 ? -5.611 -17.028 10.691 1.00 72.25 678 GLU A O 1
ATOM 5176 N N . PHE A 1 679 ? -7.591 -17.975 11.162 1.00 75.81 679 PHE A N 1
ATOM 5177 C CA . PHE A 1 679 ? -7.090 -19.041 12.044 1.00 75.81 679 PHE A CA 1
ATOM 5178 C C . PHE A 1 679 ? -7.015 -20.414 11.369 1.00 75.81 679 PHE A C 1
ATOM 5180 O O . PHE A 1 679 ? -6.568 -21.378 11.982 1.00 75.81 679 PHE A O 1
ATOM 5187 N N . ARG A 1 680 ? -7.525 -20.552 10.142 1.00 76.12 680 ARG A N 1
ATOM 5188 C CA . ARG A 1 680 ? -7.529 -21.825 9.395 1.00 76.12 680 ARG A CA 1
ATOM 5189 C C . ARG A 1 680 ? -6.656 -21.796 8.144 1.00 76.12 680 ARG A C 1
ATOM 5191 O O . ARG A 1 680 ? -6.383 -22.858 7.590 1.00 76.12 680 ARG A O 1
ATOM 5198 N N . GLY A 1 681 ? -6.247 -20.605 7.707 1.00 73.50 681 GLY A N 1
ATOM 5199 C CA . GLY A 1 681 ? -5.699 -20.366 6.380 1.00 73.50 681 GLY A CA 1
ATOM 5200 C C . GLY A 1 681 ? -6.810 -20.371 5.327 1.00 73.50 681 GLY A C 1
ATOM 5201 O O . GLY A 1 681 ? -7.832 -21.049 5.472 1.00 73.50 681 GLY A O 1
ATOM 5202 N N . GLY A 1 682 ? -6.628 -19.587 4.269 1.00 78.50 682 GLY A N 1
ATOM 5203 C CA . GLY A 1 682 ? -7.583 -19.510 3.172 1.00 78.50 682 GLY A CA 1
ATOM 5204 C C . GLY A 1 682 ? -7.690 -18.131 2.536 1.00 78.50 682 GLY A C 1
ATOM 5205 O O . GLY A 1 682 ? -7.050 -17.172 2.961 1.00 78.50 682 GLY A O 1
ATOM 5206 N N . THR A 1 683 ? -8.541 -18.042 1.519 1.00 76.44 683 THR A N 1
ATOM 5207 C CA . THR A 1 683 ? -8.810 -16.816 0.768 1.00 76.44 683 THR A CA 1
ATOM 5208 C C . THR A 1 683 ? -10.238 -16.361 1.030 1.00 76.44 683 THR A C 1
ATOM 5210 O O . THR A 1 683 ? -11.194 -17.130 0.889 1.00 76.44 683 THR A O 1
ATOM 5213 N N . LYS A 1 684 ? -10.392 -15.085 1.363 1.00 79.44 684 LYS A N 1
ATOM 5214 C CA . LYS A 1 684 ? -11.669 -14.396 1.492 1.00 79.44 684 LYS A CA 1
ATOM 5215 C C . LYS A 1 684 ? -11.770 -13.342 0.396 1.00 79.44 684 LYS A C 1
ATOM 5217 O O . LYS A 1 684 ? -10.916 -12.469 0.277 1.00 79.44 684 LYS A O 1
ATOM 5222 N N . VAL A 1 685 ? -12.823 -13.437 -0.405 1.00 77.00 685 VAL A N 1
ATOM 5223 C CA . VAL A 1 685 ? -13.074 -12.547 -1.542 1.00 77.00 685 VAL A CA 1
ATOM 5224 C C . VAL A 1 685 ? -14.409 -11.851 -1.332 1.00 77.00 685 VAL A C 1
ATOM 5226 O O . VAL A 1 685 ? -15.416 -12.520 -1.110 1.00 77.00 685 VAL A O 1
ATOM 5229 N N . THR A 1 686 ? -14.436 -10.523 -1.406 1.00 77.44 686 THR A N 1
ATOM 5230 C CA . THR A 1 686 ? -15.680 -9.745 -1.386 1.00 77.44 686 THR A CA 1
ATOM 5231 C C . THR A 1 686 ? -15.997 -9.255 -2.792 1.00 77.44 686 THR A C 1
ATOM 5233 O O . THR A 1 686 ? -15.226 -8.501 -3.388 1.00 77.44 686 THR A O 1
ATOM 5236 N N . LEU A 1 687 ? -17.150 -9.685 -3.299 1.00 75.75 687 LEU A N 1
ATOM 5237 C CA . LEU A 1 687 ? -17.724 -9.275 -4.575 1.00 75.75 687 LEU A CA 1
ATOM 5238 C C . LEU A 1 687 ? -18.746 -8.160 -4.355 1.00 75.75 687 LEU A C 1
ATOM 5240 O O . LEU A 1 687 ? -19.482 -8.180 -3.364 1.00 75.75 687 LEU A O 1
ATOM 5244 N N . GLN A 1 688 ? -18.819 -7.235 -5.306 1.00 74.38 688 GLN A N 1
ATOM 5245 C CA . GLN A 1 688 ? -19.891 -6.251 -5.430 1.00 74.38 688 GLN A CA 1
ATOM 5246 C C . GLN A 1 688 ? -20.684 -6.573 -6.694 1.00 74.38 688 GLN A C 1
ATOM 5248 O O . GLN A 1 688 ? -20.091 -6.957 -7.693 1.00 74.38 688 GLN A O 1
ATOM 5253 N N . PHE A 1 689 ? -22.003 -6.451 -6.647 1.00 75.69 689 PHE A N 1
ATOM 5254 C CA . PHE A 1 689 ? -22.912 -6.699 -7.758 1.00 75.69 689 PHE A CA 1
ATOM 5255 C C . PHE A 1 689 ? -23.648 -5.414 -8.110 1.00 75.69 689 PHE A C 1
ATOM 5257 O O . PHE A 1 689 ? -24.110 -4.686 -7.226 1.00 75.69 689 PHE A O 1
ATOM 5264 N N . ARG A 1 690 ? -23.808 -5.164 -9.408 1.00 67.44 690 ARG A N 1
ATOM 5265 C CA . ARG A 1 690 ? -24.670 -4.097 -9.901 1.00 67.44 690 ARG A CA 1
ATOM 5266 C C . ARG A 1 690 ? -26.138 -4.466 -9.690 1.00 67.44 690 ARG A C 1
ATOM 5268 O O . ARG A 1 690 ? -26.507 -5.641 -9.795 1.00 67.44 690 ARG A O 1
ATOM 5275 N N . PRO A 1 691 ? -27.004 -3.475 -9.420 1.00 67.50 691 PRO A N 1
ATOM 5276 C CA . PRO A 1 691 ? -28.442 -3.689 -9.461 1.00 67.50 691 PRO A CA 1
ATOM 5277 C C . PRO A 1 691 ? -28.856 -4.214 -10.839 1.00 67.50 691 PRO A C 1
ATOM 5279 O O . PRO A 1 691 ? -28.394 -3.701 -11.858 1.00 67.50 691 PRO A O 1
ATOM 5282 N N . GLY A 1 692 ? -29.745 -5.209 -10.872 1.00 68.19 692 GLY A N 1
ATOM 5283 C CA . GLY A 1 692 ? -30.328 -5.693 -12.124 1.00 68.19 692 GLY A CA 1
ATOM 5284 C C . GLY A 1 692 ? -31.092 -4.585 -12.861 1.00 68.19 692 GLY A C 1
ATOM 5285 O O . GLY A 1 692 ? -31.396 -3.537 -12.288 1.00 68.19 692 GLY A O 1
ATOM 5286 N N . ALA A 1 693 ? -31.464 -4.816 -14.123 1.00 62.06 693 ALA A N 1
ATOM 5287 C CA . ALA A 1 693 ? -32.220 -3.845 -14.931 1.00 62.06 693 ALA A CA 1
ATOM 5288 C C . ALA A 1 693 ? -33.564 -3.411 -14.297 1.00 62.06 693 ALA A C 1
ATOM 5290 O O . ALA A 1 693 ? -34.109 -2.357 -14.619 1.00 62.06 693 ALA A O 1
ATOM 5291 N N . ASP A 1 694 ? -34.095 -4.217 -13.377 1.00 61.00 694 ASP A N 1
ATOM 5292 C CA . ASP A 1 694 ? -35.293 -3.975 -12.571 1.00 61.00 694 ASP A CA 1
ATOM 5293 C C . ASP A 1 694 ? -35.001 -3.349 -11.187 1.00 61.00 694 ASP A C 1
ATOM 5295 O O . ASP A 1 694 ? -35.915 -3.144 -10.385 1.00 61.00 694 ASP A O 1
ATOM 5299 N N . GLY A 1 695 ? -33.735 -3.049 -10.885 1.00 67.06 695 GLY A N 1
ATOM 5300 C CA . GLY A 1 695 ? -33.255 -2.568 -9.589 1.00 67.06 695 GLY A CA 1
ATOM 5301 C C . GLY A 1 695 ? -33.186 -3.647 -8.499 1.00 67.06 695 GLY A C 1
ATOM 5302 O O . GLY A 1 695 ? -33.018 -3.311 -7.318 1.00 67.06 695 GLY A O 1
ATOM 5303 N N . SER A 1 696 ? -33.349 -4.929 -8.851 1.00 76.44 696 SER A N 1
ATOM 5304 C CA . SER A 1 696 ? -33.223 -6.037 -7.902 1.00 76.44 696 SER A CA 1
ATOM 5305 C C . SER A 1 696 ? -31.756 -6.303 -7.538 1.00 76.44 696 SER A C 1
ATOM 5307 O O . SER A 1 696 ? -30.838 -5.944 -8.274 1.00 76.44 696 SER A O 1
ATOM 5309 N N . LEU A 1 697 ? -31.535 -6.889 -6.360 1.00 80.19 697 LEU A N 1
ATOM 5310 C CA . LEU A 1 697 ? -30.210 -7.256 -5.853 1.00 80.19 697 LEU A CA 1
ATOM 5311 C C . LEU A 1 697 ? -30.141 -8.773 -5.626 1.00 80.19 697 LEU A C 1
ATOM 5313 O O . LEU A 1 697 ? -31.186 -9.384 -5.365 1.00 80.19 697 LEU A O 1
ATOM 5317 N N . PRO A 1 698 ? -28.941 -9.378 -5.685 1.00 81.00 698 PRO A N 1
ATOM 5318 C CA . PRO A 1 698 ? -28.778 -10.797 -5.421 1.00 81.00 698 PRO A CA 1
ATOM 5319 C C . PRO A 1 698 ? -29.178 -11.188 -3.998 1.00 81.00 698 PRO A C 1
ATOM 5321 O O . PRO A 1 698 ? -28.933 -10.472 -3.022 1.00 81.00 698 PRO A O 1
ATOM 5324 N N . VAL A 1 699 ? -29.779 -12.373 -3.881 1.00 85.25 699 VAL A N 1
ATOM 5325 C CA . VAL A 1 699 ? -30.026 -13.038 -2.602 1.00 85.25 699 VAL A CA 1
ATOM 5326 C C . VAL A 1 699 ? -28.928 -14.073 -2.381 1.00 85.25 699 VAL A C 1
ATOM 5328 O O . VAL A 1 699 ? -28.467 -14.713 -3.324 1.00 85.25 699 VAL A O 1
ATOM 5331 N N . ARG A 1 700 ? -28.539 -14.305 -1.123 1.00 83.31 700 ARG A N 1
ATOM 5332 C CA . ARG A 1 700 ? -27.535 -15.317 -0.747 1.00 83.31 700 ARG A CA 1
ATOM 5333 C C . ARG A 1 700 ? -27.741 -16.675 -1.428 1.00 83.31 700 ARG A C 1
ATOM 5335 O O . ARG A 1 700 ? -26.761 -17.312 -1.788 1.00 83.31 700 ARG A O 1
ATOM 5342 N N . ALA A 1 701 ? -28.989 -17.120 -1.569 1.00 81.56 701 ALA A N 1
ATOM 5343 C CA . ALA A 1 701 ? -29.306 -18.400 -2.197 1.00 81.56 701 ALA A CA 1
ATOM 5344 C C . ALA A 1 701 ? -28.925 -18.432 -3.685 1.00 81.56 701 ALA A C 1
ATOM 5346 O O . ALA A 1 701 ? -28.371 -19.429 -4.127 1.00 81.56 701 ALA A O 1
ATOM 5347 N N . ASP A 1 702 ? -29.143 -17.335 -4.420 1.00 79.88 702 ASP A N 1
ATOM 5348 C CA . ASP A 1 702 ? -28.770 -17.235 -5.836 1.00 79.88 702 ASP A CA 1
ATOM 5349 C C . ASP A 1 702 ? -27.242 -17.325 -6.005 1.00 79.88 702 ASP A C 1
ATOM 5351 O O . ASP A 1 702 ? -26.737 -17.997 -6.899 1.00 79.88 702 ASP A O 1
ATOM 5355 N N . VAL A 1 703 ? -26.496 -16.674 -5.105 1.00 77.94 703 VAL A N 1
ATOM 5356 C CA . VAL A 1 703 ? -25.022 -16.664 -5.098 1.00 77.94 703 VAL A CA 1
ATOM 5357 C C . VAL A 1 703 ? -24.456 -18.039 -4.706 1.00 77.94 703 VAL A C 1
ATOM 5359 O O . VAL A 1 703 ? -23.487 -18.506 -5.302 1.00 77.94 703 VAL A O 1
ATOM 5362 N N . ASP A 1 704 ? -25.070 -18.711 -3.725 1.00 77.94 704 ASP A N 1
ATOM 5363 C CA . ASP A 1 704 ? -24.704 -20.074 -3.303 1.00 77.94 704 ASP A CA 1
ATOM 5364 C C . ASP A 1 704 ? -25.002 -21.108 -4.388 1.00 77.94 704 ASP A C 1
ATOM 5366 O O . ASP A 1 704 ? -24.170 -21.975 -4.656 1.00 77.94 704 ASP A O 1
ATOM 5370 N N . GLU A 1 705 ? -26.138 -20.980 -5.071 1.00 77.38 705 GLU A N 1
ATOM 5371 C CA . GLU A 1 705 ? -26.476 -21.820 -6.214 1.00 77.38 705 GLU A CA 1
ATOM 5372 C C . GLU A 1 705 ? -25.494 -21.617 -7.370 1.00 77.38 705 GLU A C 1
ATOM 5374 O O . GLU A 1 705 ? -25.039 -22.607 -7.936 1.00 77.38 705 GLU A O 1
ATOM 5379 N N . GLN A 1 706 ? -25.075 -20.382 -7.664 1.00 77.00 706 GLN A N 1
ATOM 5380 C CA . GLN A 1 706 ? -24.095 -20.114 -8.720 1.00 77.00 706 GLN A CA 1
ATOM 5381 C C . GLN A 1 706 ? -22.716 -20.721 -8.404 1.00 77.00 706 GLN A C 1
ATOM 5383 O O . GLN A 1 706 ? -22.111 -21.379 -9.253 1.00 77.00 706 GLN A O 1
ATOM 5388 N N . ILE A 1 707 ? -22.235 -20.577 -7.163 1.00 73.88 707 ILE A N 1
ATOM 5389 C CA . ILE A 1 707 ? -20.940 -21.135 -6.730 1.00 73.88 707 ILE A CA 1
ATOM 5390 C C . ILE A 1 707 ? -20.970 -22.664 -6.719 1.00 73.88 707 ILE A C 1
ATOM 5392 O O . ILE A 1 707 ? -20.025 -23.311 -7.175 1.00 73.88 707 ILE A O 1
ATOM 5396 N N . ARG A 1 708 ? -22.062 -23.268 -6.233 1.00 70.62 708 ARG A N 1
ATOM 5397 C CA . ARG A 1 708 ? -22.236 -24.730 -6.256 1.00 70.62 708 ARG A CA 1
ATOM 5398 C C . ARG A 1 708 ? -22.511 -25.259 -7.668 1.00 70.62 708 ARG A C 1
ATOM 5400 O O . ARG A 1 708 ? -22.160 -26.401 -7.964 1.00 70.62 708 ARG A O 1
ATOM 5407 N N . GLY A 1 709 ? -23.131 -24.440 -8.515 1.00 62.44 709 GLY A N 1
ATOM 5408 C CA . GLY A 1 709 ? -23.585 -24.728 -9.874 1.00 62.44 709 GLY A CA 1
ATOM 5409 C C . GLY A 1 709 ? -22.488 -24.698 -10.935 1.00 62.44 709 GLY A C 1
ATOM 5410 O O . GLY A 1 709 ? -22.686 -25.284 -12.000 1.00 62.44 709 GLY A O 1
ATOM 5411 N N . ALA A 1 710 ? -21.294 -24.174 -10.624 1.00 59.22 710 ALA A N 1
ATOM 5412 C CA . ALA A 1 710 ? -20.083 -24.192 -11.465 1.00 59.22 710 ALA A CA 1
ATOM 5413 C C . ALA A 1 710 ? -19.551 -25.607 -11.848 1.00 59.22 710 ALA A C 1
ATOM 5415 O O . ALA A 1 710 ? -18.420 -25.775 -12.308 1.00 59.22 710 ALA A O 1
ATOM 5416 N N . THR A 1 711 ? -20.382 -26.646 -11.720 1.00 46.53 711 THR A N 1
ATOM 5417 C CA . THR A 1 711 ? -20.215 -28.026 -12.207 1.00 46.53 711 THR A CA 1
ATOM 5418 C C . THR A 1 711 ? -19.719 -28.141 -13.656 1.00 46.53 711 THR A C 1
ATOM 5420 O O . THR A 1 711 ? -18.945 -29.049 -13.960 1.00 46.53 711 THR A O 1
ATOM 5423 N N . GLY A 1 712 ? -20.082 -27.210 -14.548 1.00 54.69 712 GLY A N 1
ATOM 5424 C CA . GLY A 1 712 ? -19.603 -27.187 -15.939 1.00 54.69 712 GLY A CA 1
ATOM 5425 C C . GLY A 1 712 ? -18.125 -26.798 -16.106 1.00 54.69 712 GLY A C 1
ATOM 5426 O O . GLY A 1 712 ? -17.490 -27.182 -17.090 1.00 54.69 712 GLY A O 1
ATOM 5427 N N . VAL A 1 713 ? -17.551 -26.054 -15.156 1.00 60.16 713 VAL A N 1
ATOM 5428 C CA . VAL A 1 713 ? -16.110 -25.736 -15.110 1.00 60.16 713 VAL A CA 1
ATOM 5429 C C . VAL A 1 713 ? -15.339 -26.907 -14.498 1.00 60.16 713 VAL A C 1
ATOM 5431 O O . VAL A 1 713 ? -14.301 -27.304 -15.022 1.00 60.16 713 VAL A O 1
ATOM 5434 N N . LEU A 1 714 ? -15.906 -27.534 -13.465 1.00 62.94 714 LEU A N 1
ATOM 5435 C CA . LEU A 1 714 ? -15.347 -28.705 -12.781 1.00 62.94 714 LEU A CA 1
ATOM 5436 C C . LEU A 1 714 ? -15.164 -29.893 -13.734 1.00 62.94 714 LEU A C 1
ATOM 5438 O O . LEU A 1 714 ? -14.057 -30.397 -13.873 1.00 62.94 714 LEU A O 1
ATOM 5442 N N . ALA A 1 715 ? -16.198 -30.259 -14.496 1.00 60.16 715 ALA A N 1
ATOM 5443 C CA . ALA A 1 715 ? -16.111 -31.364 -15.453 1.00 60.16 715 ALA A CA 1
ATOM 5444 C C . ALA A 1 715 ? -15.109 -31.107 -16.600 1.00 60.16 715 ALA A C 1
ATOM 5446 O O . ALA A 1 715 ? -14.584 -32.057 -17.184 1.00 60.16 715 ALA A O 1
ATOM 5447 N N . ARG A 1 716 ? -14.852 -29.836 -16.951 1.00 69.06 716 ARG A N 1
ATOM 5448 C CA . ARG A 1 716 ? -13.822 -29.453 -17.935 1.00 69.06 716 ARG A CA 1
ATOM 5449 C C . ARG A 1 716 ? -12.422 -29.565 -17.334 1.00 69.06 716 ARG A C 1
ATOM 5451 O O . ARG A 1 716 ? -11.552 -30.174 -17.952 1.00 69.06 716 ARG A O 1
ATOM 5458 N N . LEU A 1 717 ? -12.234 -29.053 -16.119 1.00 71.00 717 LEU A N 1
ATOM 5459 C CA . LEU A 1 717 ? -10.969 -29.136 -15.389 1.00 71.00 717 LEU A CA 1
ATOM 5460 C C . LEU A 1 717 ? -10.595 -30.577 -15.029 1.00 71.00 717 LEU A C 1
ATOM 5462 O O . LEU A 1 717 ? -9.432 -30.933 -15.162 1.00 71.00 717 LEU A O 1
ATOM 5466 N N . GLU A 1 718 ? -11.553 -31.424 -14.646 1.00 73.75 718 GLU A N 1
ATOM 5467 C CA . GLU A 1 718 ? -11.321 -32.853 -14.383 1.00 73.75 718 GLU A CA 1
ATOM 5468 C C . GLU A 1 718 ? -10.785 -33.574 -15.627 1.00 73.75 718 GLU A C 1
ATOM 5470 O O . GLU A 1 718 ? -9.826 -34.342 -15.538 1.00 73.75 718 GLU A O 1
ATOM 5475 N N . ARG A 1 719 ? -11.363 -33.297 -16.806 1.00 78.88 719 ARG A N 1
ATOM 5476 C CA . ARG A 1 719 ? -10.886 -33.866 -18.078 1.00 78.88 719 ARG A CA 1
ATOM 5477 C C . ARG A 1 719 ? -9.494 -33.358 -18.432 1.00 78.88 719 ARG A C 1
ATOM 5479 O O . ARG A 1 719 ? -8.626 -34.159 -18.762 1.00 78.88 719 ARG A O 1
ATOM 5486 N N . GLN A 1 720 ? -9.271 -32.052 -18.313 1.00 79.56 720 GLN A N 1
ATOM 5487 C CA . GLN A 1 720 ? -7.987 -31.430 -18.632 1.00 79.56 720 GLN A CA 1
ATOM 5488 C C . GLN A 1 720 ? -6.871 -31.890 -17.677 1.00 79.56 720 GLN A C 1
ATOM 5490 O O . GLN A 1 720 ? -5.758 -32.175 -18.116 1.00 79.56 720 GLN A O 1
ATOM 5495 N N . ALA A 1 721 ? -7.172 -32.031 -16.382 1.00 80.19 721 ALA A N 1
ATOM 5496 C CA . ALA A 1 721 ? -6.253 -32.576 -15.385 1.00 80.19 721 ALA A CA 1
ATOM 5497 C C . ALA A 1 721 ? -5.885 -34.030 -15.705 1.00 80.19 721 ALA A C 1
ATOM 5499 O O . ALA A 1 721 ? -4.710 -34.392 -15.656 1.00 80.19 721 ALA A O 1
ATOM 5500 N N . ALA A 1 722 ? -6.869 -34.852 -16.087 1.00 80.12 722 ALA A N 1
ATOM 5501 C CA . ALA A 1 722 ? -6.633 -36.238 -16.477 1.00 80.12 722 ALA A CA 1
ATOM 5502 C C . ALA A 1 722 ? -5.749 -36.348 -17.733 1.00 80.12 722 ALA A C 1
ATOM 5504 O O . ALA A 1 722 ? -4.833 -37.170 -17.765 1.00 80.12 722 ALA A O 1
ATOM 5505 N N . GLU A 1 723 ? -5.973 -35.505 -18.744 1.00 82.19 723 GLU A N 1
ATOM 5506 C CA . GLU A 1 723 ? -5.162 -35.480 -19.968 1.00 82.19 723 GLU A CA 1
ATOM 5507 C C . GLU A 1 723 ? -3.711 -35.057 -19.697 1.00 82.19 723 GLU A C 1
ATOM 5509 O O . GLU A 1 723 ? -2.773 -35.742 -20.117 1.00 82.19 723 GLU A O 1
ATOM 5514 N N . LEU A 1 724 ? -3.507 -33.974 -18.942 1.00 80.31 724 LEU A N 1
ATOM 5515 C CA . LEU A 1 724 ? -2.172 -33.462 -18.624 1.00 80.31 724 LEU A CA 1
ATOM 5516 C C . LEU A 1 724 ? -1.401 -34.376 -17.664 1.00 80.31 724 LEU A C 1
ATOM 5518 O O . LEU A 1 724 ? -0.191 -34.541 -17.820 1.00 80.31 724 LEU A O 1
ATOM 5522 N N . ALA A 1 725 ? -2.080 -35.042 -16.726 1.00 77.81 725 ALA A N 1
ATOM 5523 C CA . ALA A 1 725 ? -1.455 -36.032 -15.848 1.00 77.81 725 ALA A CA 1
ATOM 5524 C C . ALA A 1 725 ? -0.891 -37.226 -16.638 1.00 77.81 725 ALA A C 1
ATOM 5526 O O . ALA A 1 725 ? 0.193 -37.723 -16.328 1.00 77.81 725 ALA A O 1
ATOM 5527 N N . VAL A 1 726 ? -1.585 -37.658 -17.697 1.00 82.31 726 VAL A N 1
ATOM 5528 C CA . VAL A 1 726 ? -1.103 -38.720 -18.596 1.00 82.31 726 VAL A CA 1
ATOM 5529 C C . VAL A 1 726 ? 0.127 -38.270 -19.387 1.00 82.31 726 VAL A C 1
ATOM 5531 O O . VAL A 1 726 ? 1.012 -39.086 -19.642 1.00 82.31 726 VAL A O 1
ATOM 5534 N N . ILE A 1 727 ? 0.205 -36.994 -19.773 1.00 77.69 727 ILE A N 1
ATOM 5535 C CA . ILE A 1 727 ? 1.358 -36.424 -20.487 1.00 77.69 727 ILE A CA 1
ATOM 5536 C C . ILE A 1 727 ? 2.567 -36.310 -19.550 1.00 77.69 727 ILE A C 1
ATOM 5538 O O . ILE A 1 727 ? 3.647 -36.783 -19.901 1.00 77.69 727 ILE A O 1
ATOM 5542 N N . ALA A 1 728 ? 2.373 -35.776 -18.341 1.00 72.81 728 ALA A N 1
ATOM 5543 C CA . ALA A 1 728 ? 3.428 -35.611 -17.341 1.00 72.81 728 ALA A CA 1
ATOM 5544 C C . ALA A 1 728 ? 3.991 -36.948 -16.817 1.00 72.81 728 ALA A C 1
ATOM 5546 O O . ALA A 1 728 ? 5.147 -37.015 -16.410 1.00 72.81 728 ALA A O 1
ATOM 5547 N N . ALA A 1 729 ? 3.204 -38.030 -16.854 1.00 76.75 729 ALA A N 1
ATOM 5548 C CA . ALA A 1 729 ? 3.639 -39.366 -16.440 1.00 76.75 729 ALA A CA 1
ATOM 5549 C C . ALA A 1 729 ? 4.498 -40.109 -17.488 1.00 76.75 729 ALA A C 1
ATOM 5551 O O . ALA A 1 729 ? 4.972 -41.218 -17.220 1.00 76.75 729 ALA A O 1
ATOM 5552 N N . ARG A 1 730 ? 4.698 -39.547 -18.691 1.00 83.75 730 ARG A N 1
ATOM 5553 C CA . ARG A 1 730 ? 5.529 -40.172 -19.732 1.00 83.75 730 ARG A CA 1
ATOM 5554 C C . ARG A 1 730 ? 7.020 -40.011 -19.405 1.00 83.75 730 ARG A C 1
ATOM 5556 O O . ARG A 1 730 ? 7.451 -38.913 -19.053 1.00 83.75 730 ARG A O 1
ATOM 5563 N N . PRO A 1 731 ? 7.846 -41.059 -19.575 1.00 57.25 731 PRO A N 1
ATOM 5564 C CA . PRO A 1 731 ? 9.291 -40.918 -19.437 1.00 57.25 731 PRO A CA 1
ATOM 5565 C C . PRO A 1 731 ? 9.827 -39.965 -20.521 1.00 57.25 731 PRO A C 1
ATOM 5567 O O . PRO A 1 731 ? 9.702 -40.257 -21.709 1.00 57.25 731 PRO A O 1
ATOM 5570 N N . GLY A 1 732 ? 10.401 -38.830 -20.100 1.00 71.69 732 GLY A N 1
ATOM 5571 C CA . GLY A 1 732 ? 10.920 -37.770 -20.979 1.00 71.69 732 GLY A CA 1
ATOM 5572 C C . GLY A 1 732 ? 10.078 -36.487 -21.061 1.00 71.69 732 GLY A C 1
ATOM 5573 O O . GLY A 1 732 ? 10.350 -35.666 -21.932 1.00 71.69 732 GLY A O 1
ATOM 5574 N N . ALA A 1 733 ? 9.068 -36.307 -20.201 1.00 70.94 733 ALA A N 1
ATOM 5575 C CA . ALA A 1 733 ? 8.310 -35.055 -20.114 1.00 70.94 733 ALA A CA 1
ATOM 5576 C C . ALA A 1 733 ? 9.213 -33.857 -19.753 1.00 70.94 733 ALA A C 1
ATOM 5578 O O . ALA A 1 733 ? 10.098 -33.979 -18.904 1.00 70.94 733 ALA A O 1
ATOM 5579 N N . THR A 1 734 ? 8.989 -32.707 -20.393 1.00 75.19 734 THR A N 1
ATOM 5580 C CA . THR A 1 734 ? 9.696 -31.452 -20.089 1.00 75.19 734 THR A CA 1
ATOM 5581 C C . THR A 1 734 ? 9.203 -30.838 -18.779 1.00 75.19 734 THR A C 1
ATOM 5583 O O . THR A 1 734 ? 8.034 -30.982 -18.419 1.00 75.19 734 THR A O 1
ATOM 5586 N N . ASP A 1 735 ? 10.066 -30.080 -18.094 1.00 69.25 735 ASP A N 1
ATOM 5587 C CA . ASP A 1 735 ? 9.729 -29.403 -16.830 1.00 69.25 735 ASP A CA 1
ATOM 5588 C C . ASP A 1 735 ? 8.486 -28.498 -16.951 1.00 69.25 735 ASP A C 1
ATOM 5590 O O . ASP A 1 735 ? 7.672 -28.431 -16.030 1.00 69.25 735 ASP A O 1
ATOM 5594 N N . GLN A 1 736 ? 8.278 -27.885 -18.123 1.00 65.25 736 GLN A N 1
ATOM 5595 C CA . GLN A 1 736 ? 7.085 -27.093 -18.440 1.00 65.25 736 GLN A CA 1
ATOM 5596 C C . GLN A 1 736 ? 5.792 -27.930 -18.400 1.00 65.25 736 GLN A C 1
ATOM 5598 O O . GLN A 1 736 ? 4.816 -27.534 -17.773 1.00 65.25 736 GLN A O 1
ATOM 5603 N N . GLN A 1 737 ? 5.794 -29.134 -18.985 1.00 72.31 737 GLN A N 1
ATOM 5604 C CA . GLN A 1 737 ? 4.616 -30.016 -19.026 1.00 72.31 737 GLN A CA 1
ATOM 5605 C C . GLN A 1 737 ? 4.225 -30.520 -17.631 1.00 72.31 737 GLN A C 1
ATOM 5607 O O . GLN A 1 737 ? 3.044 -30.706 -17.329 1.00 72.31 737 GLN A O 1
ATOM 5612 N N . ILE A 1 738 ? 5.221 -30.732 -16.768 1.00 74.38 738 ILE A N 1
ATOM 5613 C CA . ILE A 1 738 ? 5.007 -31.098 -15.366 1.00 74.38 738 ILE A CA 1
ATOM 5614 C C . ILE A 1 738 ? 4.413 -29.907 -14.599 1.00 74.38 738 ILE A C 1
ATOM 5616 O O . ILE A 1 738 ? 3.469 -30.091 -13.825 1.00 74.38 738 ILE A O 1
ATOM 5620 N N . ALA A 1 739 ? 4.917 -28.692 -14.835 1.00 69.69 739 ALA A N 1
ATOM 5621 C CA . ALA A 1 739 ? 4.399 -27.472 -14.220 1.00 69.69 739 ALA A CA 1
ATOM 5622 C C . ALA A 1 739 ? 2.936 -27.195 -14.618 1.00 69.69 739 ALA A C 1
ATOM 5624 O O . ALA A 1 739 ? 2.114 -26.914 -13.741 1.00 69.69 739 ALA A O 1
ATOM 5625 N N . ASP A 1 740 ? 2.589 -27.363 -15.896 1.00 71.38 740 ASP A N 1
ATOM 5626 C CA . ASP A 1 740 ? 1.230 -27.159 -16.415 1.00 71.38 740 ASP A CA 1
ATOM 5627 C C . ASP A 1 740 ? 0.233 -28.163 -15.817 1.00 71.38 740 ASP A C 1
ATOM 5629 O O . ASP A 1 740 ? -0.842 -27.783 -15.341 1.00 71.38 740 ASP A O 1
ATOM 5633 N N . ALA A 1 741 ? 0.607 -29.447 -15.745 1.00 76.00 741 ALA A N 1
ATOM 5634 C CA . ALA A 1 741 ? -0.213 -30.477 -15.104 1.00 76.00 741 ALA A CA 1
ATOM 5635 C C . ALA A 1 741 ? -0.455 -30.169 -13.615 1.00 76.00 741 ALA A C 1
ATOM 5637 O O . ALA A 1 741 ? -1.577 -30.291 -13.114 1.00 76.00 741 ALA A O 1
ATOM 5638 N N . GLN A 1 742 ? 0.579 -29.709 -12.903 1.00 74.75 742 GLN A N 1
ATOM 5639 C CA . GLN A 1 742 ? 0.459 -29.292 -11.506 1.00 74.75 742 GLN A CA 1
ATOM 5640 C C . GLN A 1 742 ? -0.397 -28.030 -11.331 1.00 74.75 742 GLN A C 1
ATOM 5642 O O . GLN A 1 742 ? -1.073 -27.899 -10.310 1.00 74.75 742 GLN A O 1
ATOM 5647 N N . ALA A 1 743 ? -0.371 -27.089 -12.277 1.00 68.56 743 ALA A N 1
ATOM 5648 C CA . ALA A 1 743 ? -1.189 -25.877 -12.231 1.00 68.56 743 ALA A CA 1
ATOM 5649 C C . ALA A 1 743 ? -2.684 -26.196 -12.404 1.00 68.56 743 ALA A C 1
ATOM 5651 O O . ALA A 1 743 ? -3.519 -25.716 -11.632 1.00 68.56 743 ALA A O 1
ATOM 5652 N N . VAL A 1 744 ? -3.029 -27.071 -13.355 1.00 74.00 744 VAL A N 1
ATOM 5653 C CA . VAL A 1 744 ? -4.419 -27.509 -13.570 1.00 74.00 744 VAL A CA 1
ATOM 5654 C C . VAL A 1 744 ? -4.936 -28.332 -12.387 1.00 74.00 744 VAL A C 1
ATOM 5656 O O . VAL A 1 744 ? -6.057 -28.103 -11.931 1.00 74.00 744 VAL A O 1
ATOM 5659 N N . GLN A 1 745 ? -4.110 -29.211 -11.810 1.00 75.06 745 GLN A N 1
ATOM 5660 C CA . GLN A 1 745 ? -4.477 -29.970 -10.608 1.00 75.06 745 GLN A CA 1
ATOM 5661 C C . GLN A 1 745 ? -4.729 -29.060 -9.391 1.00 75.06 745 GLN A C 1
ATOM 5663 O O . GLN A 1 745 ? -5.665 -29.290 -8.617 1.00 75.06 745 GLN A O 1
ATOM 5668 N N . ARG A 1 746 ? -3.920 -28.002 -9.224 1.00 67.75 746 ARG A N 1
ATOM 5669 C CA . ARG A 1 746 ? -4.119 -26.980 -8.181 1.00 67.75 746 ARG A CA 1
ATOM 5670 C C . ARG A 1 746 ? -5.448 -26.249 -8.358 1.00 67.75 746 ARG A C 1
ATOM 5672 O O . ARG A 1 746 ? -6.206 -26.140 -7.396 1.00 67.75 746 ARG A O 1
ATOM 5679 N N . ARG A 1 747 ? -5.780 -25.843 -9.589 1.00 66.69 747 ARG A N 1
ATOM 5680 C CA . ARG A 1 747 ? -7.088 -25.253 -9.924 1.00 66.69 747 ARG A CA 1
ATOM 5681 C C . ARG A 1 747 ? -8.250 -26.197 -9.624 1.00 66.69 747 ARG A C 1
ATOM 5683 O O . ARG A 1 747 ? -9.200 -25.772 -8.982 1.00 66.69 747 ARG A O 1
ATOM 5690 N N . LEU A 1 748 ? -8.169 -27.468 -10.025 1.00 71.81 748 LEU A N 1
ATOM 5691 C CA . LEU A 1 748 ? -9.222 -28.456 -9.754 1.00 71.81 748 LEU A CA 1
ATOM 5692 C C . LEU A 1 748 ? -9.497 -28.588 -8.247 1.00 71.81 748 LEU A C 1
ATOM 5694 O O . LEU A 1 748 ? -10.642 -28.495 -7.810 1.00 71.81 748 LEU A O 1
ATOM 5698 N N . THR A 1 749 ? -8.430 -28.707 -7.455 1.00 69.75 749 THR A N 1
ATOM 5699 C CA . THR A 1 749 ? -8.518 -28.771 -5.988 1.00 69.75 749 THR A CA 1
ATOM 5700 C C . THR A 1 749 ? -9.146 -27.497 -5.407 1.00 69.75 749 THR A C 1
ATOM 5702 O O . THR A 1 749 ? -9.962 -27.567 -4.487 1.00 69.75 749 THR A O 1
ATOM 5705 N N . ALA A 1 750 ? -8.810 -26.326 -5.961 1.00 66.31 750 ALA A N 1
ATOM 5706 C CA . ALA A 1 750 ? -9.397 -25.053 -5.553 1.00 66.31 750 ALA A CA 1
A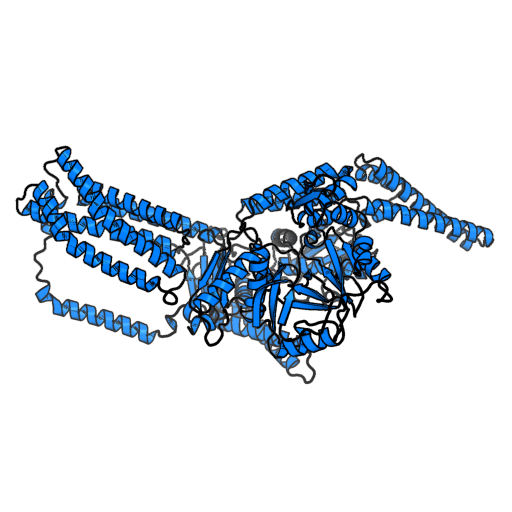TOM 5707 C C . ALA A 1 750 ? -10.913 -24.998 -5.813 1.00 66.31 750 ALA A C 1
ATOM 5709 O O . ALA A 1 750 ? -11.674 -24.576 -4.939 1.00 66.31 750 ALA A O 1
ATOM 5710 N N . VAL A 1 751 ? -11.363 -25.469 -6.981 1.00 68.62 751 VAL A N 1
ATOM 5711 C CA . VAL A 1 751 ? -12.789 -25.496 -7.350 1.00 68.62 751 VAL A CA 1
ATOM 5712 C C . VAL A 1 751 ? -13.581 -26.460 -6.459 1.00 68.62 751 VAL A C 1
ATOM 5714 O O . VAL A 1 751 ? -14.668 -26.117 -5.991 1.00 68.62 751 VAL A O 1
ATOM 5717 N N . GLU A 1 752 ? -13.038 -27.644 -6.161 1.00 70.75 752 GLU A N 1
ATOM 5718 C CA . GLU A 1 752 ? -13.689 -28.610 -5.263 1.00 70.75 752 GLU A CA 1
ATOM 5719 C C . GLU A 1 752 ? -13.914 -28.045 -3.856 1.00 70.75 752 GLU A C 1
ATOM 5721 O O . GLU A 1 752 ? -14.970 -28.263 -3.253 1.00 70.75 752 GLU A O 1
ATOM 5726 N N . GLN A 1 753 ? -12.941 -27.295 -3.335 1.00 69.94 753 GLN A N 1
ATOM 5727 C CA . GLN A 1 753 ? -13.043 -26.676 -2.016 1.00 69.94 753 GLN A CA 1
ATOM 5728 C C . GLN A 1 753 ? -13.965 -25.451 -2.002 1.00 69.94 753 GLN A C 1
ATOM 5730 O O . GLN A 1 753 ? -14.670 -25.246 -1.012 1.00 69.94 753 GLN A O 1
ATOM 5735 N N . LEU A 1 754 ? -14.042 -24.690 -3.100 1.00 72.06 754 LEU A N 1
ATOM 5736 C CA . LEU A 1 754 ? -14.977 -23.567 -3.240 1.00 72.06 754 LEU A CA 1
ATOM 5737 C C . LEU A 1 754 ? -16.450 -23.989 -3.156 1.00 72.06 754 LEU A C 1
ATOM 5739 O O . LEU A 1 754 ? -17.282 -23.211 -2.701 1.00 72.06 754 LEU A O 1
ATOM 5743 N N . ARG A 1 755 ? -16.790 -25.240 -3.489 1.00 71.38 755 ARG A N 1
ATOM 5744 C CA . ARG A 1 755 ? -18.158 -25.768 -3.314 1.00 71.38 755 ARG A CA 1
ATOM 5745 C C . ARG A 1 755 ? -18.616 -25.793 -1.848 1.00 71.38 755 ARG A C 1
ATOM 5747 O O . ARG A 1 755 ? -19.815 -25.815 -1.562 1.00 71.38 755 ARG A O 1
ATOM 5754 N N . ASN A 1 756 ? -17.657 -25.817 -0.927 1.00 71.81 756 ASN A N 1
ATOM 5755 C CA . ASN A 1 756 ? -17.887 -25.752 0.511 1.00 71.81 756 ASN A CA 1
ATOM 5756 C C . ASN A 1 756 ? -17.557 -24.363 1.080 1.00 71.81 756 ASN A C 1
ATOM 5758 O O . ASN A 1 756 ? -17.420 -24.238 2.295 1.00 71.81 756 ASN A O 1
ATOM 5762 N N . ALA A 1 757 ? -17.397 -23.348 0.224 1.00 77.00 757 ALA A N 1
ATOM 5763 C CA . ALA A 1 757 ? -17.142 -21.988 0.664 1.00 77.00 757 ALA A CA 1
ATOM 5764 C C . ALA A 1 757 ? -18.341 -21.425 1.431 1.00 77.00 757 ALA A C 1
ATOM 5766 O O . ALA A 1 757 ? -19.502 -21.662 1.083 1.00 77.00 757 ALA A O 1
ATOM 5767 N N . ASP A 1 758 ? -18.044 -20.643 2.462 1.00 78.94 758 ASP A N 1
ATOM 5768 C CA . ASP A 1 758 ? -19.061 -19.922 3.213 1.00 78.94 758 ASP A CA 1
ATOM 5769 C C . ASP A 1 758 ? -19.353 -18.585 2.532 1.00 78.94 758 ASP A C 1
ATOM 5771 O O . ASP A 1 758 ? -18.451 -17.781 2.296 1.00 78.94 758 ASP A O 1
ATOM 5775 N N . ILE A 1 759 ? -20.631 -18.338 2.241 1.00 82.69 759 ILE A N 1
ATOM 5776 C CA . ILE A 1 759 ? -21.100 -17.121 1.569 1.00 82.69 759 ILE A CA 1
ATOM 5777 C C . ILE A 1 759 ? -21.880 -16.268 2.560 1.00 82.69 759 ILE A C 1
ATOM 5779 O O . ILE A 1 759 ? -22.862 -16.720 3.164 1.00 82.69 759 ILE A O 1
ATOM 5783 N N . LEU A 1 760 ? -21.451 -15.020 2.711 1.00 83.06 760 LEU A N 1
ATOM 5784 C CA . LEU A 1 760 ? -21.980 -14.070 3.680 1.00 83.06 760 LEU A CA 1
ATOM 5785 C C . LEU A 1 760 ? -22.370 -12.768 2.966 1.00 83.06 760 LEU A C 1
ATOM 5787 O O . LEU A 1 760 ? -21.513 -12.165 2.324 1.00 83.06 760 LEU A O 1
ATOM 5791 N N . PRO A 1 761 ? -23.626 -12.303 3.067 1.00 82.56 761 PRO A N 1
ATOM 5792 C CA . PRO A 1 761 ? -23.985 -10.980 2.573 1.00 82.56 761 PRO A CA 1
ATOM 5793 C C . PRO A 1 761 ? -23.322 -9.897 3.436 1.00 82.56 761 PRO A C 1
ATOM 5795 O O . PRO A 1 761 ? -23.326 -9.980 4.666 1.00 82.56 761 PRO A O 1
ATOM 5798 N N . VAL A 1 762 ? -22.782 -8.864 2.796 1.00 76.25 762 VAL A N 1
ATOM 5799 C CA . VAL A 1 762 ? -22.203 -7.684 3.455 1.00 76.25 762 VAL A CA 1
ATOM 5800 C C . VAL A 1 762 ? -23.257 -6.585 3.461 1.00 76.25 762 VAL A C 1
ATOM 5802 O O . VAL A 1 762 ? -23.860 -6.341 2.431 1.00 76.25 762 VAL A O 1
ATOM 5805 N N . ASN A 1 763 ? -23.510 -5.927 4.595 1.00 70.50 763 ASN A N 1
ATOM 5806 C CA . ASN A 1 763 ? -24.569 -4.908 4.719 1.00 70.50 763 ASN A CA 1
ATOM 5807 C C . ASN A 1 763 ? -25.935 -5.341 4.135 1.00 70.50 763 ASN A C 1
ATOM 5809 O O . ASN A 1 763 ? -26.509 -4.621 3.315 1.00 70.50 763 ASN A O 1
ATOM 5813 N N . PRO A 1 764 ? -26.473 -6.511 4.534 1.00 81.94 764 PRO A N 1
ATOM 5814 C CA . PRO A 1 764 ? -27.728 -6.994 3.979 1.00 81.94 764 PRO A CA 1
ATOM 5815 C C . PRO A 1 764 ? -28.884 -6.026 4.250 1.00 81.94 764 PRO A C 1
ATOM 5817 O O . PRO A 1 764 ? -28.904 -5.296 5.249 1.00 81.94 764 PRO A O 1
ATOM 5820 N N . ARG A 1 765 ? -29.903 -6.078 3.388 1.00 81.06 765 ARG A N 1
ATOM 5821 C CA . ARG A 1 765 ? -31.204 -5.450 3.647 1.00 81.06 765 ARG A CA 1
ATOM 5822 C C . ARG A 1 765 ? -31.840 -6.039 4.916 1.00 81.06 765 ARG A C 1
ATOM 5824 O O . ARG A 1 765 ? -31.335 -6.973 5.532 1.00 81.06 765 ARG A O 1
ATOM 5831 N N . ALA A 1 766 ? -32.991 -5.497 5.317 1.00 78.00 766 ALA A N 1
ATOM 5832 C CA . ALA A 1 766 ? -33.699 -5.915 6.533 1.00 78.00 766 ALA A CA 1
ATOM 5833 C C . ALA A 1 766 ? -34.050 -7.420 6.592 1.00 78.00 766 ALA A C 1
ATOM 5835 O O . ALA A 1 766 ? -34.339 -7.932 7.669 1.00 78.00 766 ALA A O 1
ATOM 5836 N N . ASP A 1 767 ? -34.025 -8.122 5.456 1.00 79.25 767 ASP A N 1
ATOM 5837 C CA . ASP A 1 767 ? -34.223 -9.570 5.357 1.00 79.25 767 ASP A CA 1
ATOM 5838 C C . ASP A 1 767 ? -32.985 -10.403 5.750 1.00 79.25 767 ASP A C 1
ATOM 5840 O O . ASP A 1 767 ? -33.096 -11.615 5.928 1.00 79.25 767 ASP A O 1
ATOM 5844 N N . GLY A 1 768 ? -31.815 -9.776 5.909 1.00 76.38 768 GLY A N 1
ATOM 5845 C CA . GLY A 1 768 ? -30.565 -10.430 6.301 1.00 76.38 768 GLY A CA 1
ATOM 5846 C C . GLY A 1 768 ? -29.924 -11.302 5.215 1.00 76.38 768 GLY A C 1
ATOM 5847 O O . GLY A 1 768 ? -28.904 -11.935 5.485 1.00 76.38 768 GLY A O 1
ATOM 5848 N N . ILE A 1 769 ? -30.502 -11.357 4.011 1.00 82.19 769 ILE A N 1
ATOM 5849 C CA . ILE A 1 769 ? -30.098 -12.290 2.944 1.00 82.19 769 ILE A CA 1
ATOM 5850 C C . ILE A 1 769 ? -29.885 -11.622 1.586 1.00 82.19 769 ILE A C 1
ATOM 5852 O O . ILE A 1 769 ? -29.169 -12.189 0.760 1.00 82.19 769 ILE A O 1
ATOM 5856 N N . THR A 1 770 ? -30.473 -10.448 1.355 1.00 83.94 770 THR A N 1
ATOM 5857 C CA . THR A 1 770 ? -30.328 -9.690 0.107 1.00 83.94 770 THR A CA 1
ATOM 5858 C C . THR A 1 770 ? -29.253 -8.631 0.276 1.00 83.94 770 THR A C 1
ATOM 5860 O O . THR A 1 770 ? -29.311 -7.847 1.227 1.00 83.94 770 THR A O 1
ATOM 5863 N N . SER A 1 771 ? -28.293 -8.578 -0.643 1.00 81.31 771 SER A N 1
ATOM 5864 C CA . SER A 1 771 ? -27.233 -7.572 -0.624 1.00 81.31 771 SER A CA 1
ATOM 5865 C C . SER A 1 771 ? -26.713 -7.264 -2.030 1.00 81.31 771 SER A C 1
ATOM 5867 O O . SER A 1 771 ? -26.851 -8.072 -2.941 1.00 81.31 771 SER A O 1
ATOM 5869 N N . ASP A 1 772 ? -26.127 -6.086 -2.204 1.00 76.44 772 ASP A N 1
ATOM 5870 C CA . ASP A 1 772 ? -25.279 -5.735 -3.343 1.00 76.44 772 ASP A CA 1
ATOM 5871 C C . ASP A 1 772 ? -23.848 -6.275 -3.191 1.00 76.44 772 ASP A C 1
ATOM 5873 O O . ASP A 1 772 ? -23.080 -6.258 -4.145 1.00 76.44 772 ASP A O 1
ATOM 5877 N N . ARG A 1 773 ? -23.469 -6.787 -2.015 1.00 78.56 773 ARG A N 1
ATOM 5878 C CA . ARG A 1 773 ? -22.125 -7.292 -1.728 1.00 78.56 773 ARG A CA 1
ATOM 5879 C C . ARG A 1 773 ? -22.153 -8.638 -1.017 1.00 78.56 773 ARG A C 1
ATOM 5881 O O . ARG A 1 773 ? -22.890 -8.842 -0.050 1.00 78.56 773 ARG A O 1
ATOM 5888 N N . PHE A 1 774 ? -21.281 -9.546 -1.445 1.00 81.94 774 PHE A N 1
ATOM 5889 C CA . PHE A 1 774 ? -21.135 -10.872 -0.844 1.00 81.94 774 PHE A CA 1
ATOM 5890 C C . PHE A 1 774 ? -19.670 -11.215 -0.607 1.00 81.94 774 PHE A C 1
ATOM 5892 O O . PHE A 1 774 ? -18.833 -11.082 -1.493 1.00 81.94 774 PHE A O 1
ATOM 5899 N N . THR A 1 775 ? -19.374 -11.709 0.589 1.00 82.25 775 THR A N 1
ATOM 5900 C CA . THR A 1 775 ? -18.079 -12.277 0.949 1.00 82.25 775 THR A CA 1
ATOM 5901 C C . THR A 1 775 ? -18.125 -13.793 0.796 1.00 82.25 775 THR A C 1
ATOM 5903 O O . THR A 1 775 ? -18.966 -14.456 1.403 1.00 82.25 775 THR A O 1
ATOM 5906 N N . ILE A 1 776 ? -17.191 -14.333 0.020 1.00 83.06 776 ILE A N 1
ATOM 5907 C CA . ILE A 1 776 ? -16.964 -15.760 -0.199 1.00 83.06 776 ILE A CA 1
ATOM 5908 C C . ILE A 1 776 ? -15.696 -16.146 0.559 1.00 83.06 776 ILE A C 1
ATOM 5910 O O . ILE A 1 776 ? -14.622 -15.600 0.302 1.00 83.06 776 ILE A O 1
ATOM 5914 N N . LYS A 1 777 ? -15.815 -17.081 1.500 1.00 82.12 777 LYS A N 1
ATOM 5915 C CA . LYS A 1 777 ? -14.702 -17.589 2.308 1.00 82.12 777 LYS A CA 1
ATOM 5916 C C . LYS A 1 777 ? -14.344 -19.001 1.875 1.00 82.12 777 LYS A C 1
ATOM 5918 O O . LYS A 1 777 ? -15.174 -19.902 1.967 1.00 82.12 777 LYS A O 1
ATOM 5923 N N . SER A 1 778 ? -13.105 -19.197 1.442 1.00 82.06 778 SER A N 1
ATOM 5924 C CA . SER A 1 778 ? -12.562 -20.489 1.027 1.00 82.06 778 SER A CA 1
ATOM 5925 C C . SER A 1 778 ? -11.329 -20.845 1.851 1.00 82.06 778 SER A C 1
ATOM 5927 O O . SER A 1 778 ? -10.572 -19.967 2.245 1.00 82.06 778 SER A O 1
ATOM 5929 N N . LEU A 1 779 ? -11.095 -22.138 2.073 1.00 78.69 779 LEU A N 1
ATOM 5930 C CA . LEU A 1 779 ? -9.878 -22.649 2.728 1.00 78.69 779 LEU A CA 1
ATOM 5931 C C . LEU A 1 779 ? -8.691 -22.769 1.761 1.00 78.69 779 LEU A C 1
ATOM 5933 O O . LEU A 1 779 ? -7.592 -23.149 2.155 1.00 78.69 779 LEU A O 1
ATOM 5937 N N . VAL A 1 780 ? -8.909 -22.449 0.487 1.00 75.19 780 VAL A N 1
ATOM 5938 C CA . VAL A 1 780 ? -7.872 -22.448 -0.541 1.00 75.19 780 VAL A CA 1
ATOM 5939 C C . VAL A 1 780 ? -6.990 -21.219 -0.356 1.00 75.19 780 VAL A C 1
ATOM 5941 O O . VAL A 1 780 ? -7.491 -20.100 -0.302 1.00 75.19 780 VAL A O 1
ATOM 5944 N N . THR A 1 781 ? -5.678 -21.417 -0.293 1.00 70.12 781 THR A N 1
ATOM 5945 C CA . THR A 1 781 ? -4.675 -20.358 -0.065 1.00 70.12 781 THR A CA 1
ATOM 5946 C C . THR A 1 781 ? -4.143 -19.740 -1.363 1.00 70.12 781 THR A C 1
ATOM 5948 O O . THR A 1 781 ? -3.378 -18.780 -1.339 1.00 70.12 781 THR A O 1
ATOM 5951 N N . ASP A 1 782 ? -4.507 -20.313 -2.511 1.00 67.44 782 ASP A N 1
ATOM 5952 C CA . ASP A 1 782 ? -4.186 -19.796 -3.843 1.00 67.44 782 ASP A CA 1
ATOM 5953 C C . ASP A 1 782 ? -5.257 -18.782 -4.272 1.00 67.44 782 ASP A C 1
ATOM 5955 O O . ASP A 1 782 ? -6.265 -19.126 -4.899 1.00 67.44 782 ASP A O 1
ATOM 5959 N N . ALA A 1 783 ? -5.056 -17.525 -3.873 1.00 65.75 783 ALA A N 1
ATOM 5960 C CA . ALA A 1 783 ? -5.999 -16.447 -4.149 1.00 65.75 783 ALA A CA 1
ATOM 5961 C C . ALA A 1 783 ? -6.244 -16.209 -5.656 1.00 65.75 783 ALA A C 1
ATOM 5963 O O . ALA A 1 783 ? -7.414 -16.088 -6.028 1.00 65.75 783 ALA A O 1
ATOM 5964 N N . PRO A 1 784 ? -5.228 -16.206 -6.549 1.00 61.50 784 PRO A N 1
ATOM 5965 C CA . PRO A 1 784 ? -5.450 -16.117 -7.996 1.00 61.50 784 PRO A CA 1
ATOM 5966 C C . PRO A 1 784 ? -6.326 -17.243 -8.560 1.00 61.50 784 PRO A C 1
ATOM 5968 O O . PRO A 1 784 ? -7.216 -16.989 -9.380 1.00 61.50 784 PRO A O 1
ATOM 5971 N N . ALA A 1 785 ? -6.123 -18.488 -8.115 1.00 63.41 785 ALA A N 1
ATOM 5972 C CA . ALA A 1 785 ? -6.947 -19.613 -8.555 1.00 63.41 785 ALA A CA 1
ATOM 5973 C C . ALA A 1 785 ? -8.400 -19.484 -8.073 1.00 63.41 785 ALA A C 1
ATOM 5975 O O . ALA A 1 785 ? -9.330 -19.711 -8.853 1.00 63.41 785 ALA A O 1
ATOM 5976 N N . VAL A 1 786 ? -8.598 -19.079 -6.813 1.00 68.31 786 VAL A N 1
ATOM 5977 C CA . VAL A 1 786 ? -9.928 -18.812 -6.244 1.00 68.31 786 VAL A CA 1
ATOM 5978 C C . VAL A 1 786 ? -10.632 -17.709 -7.018 1.00 68.31 786 VAL A C 1
ATOM 5980 O O . VAL A 1 786 ? -11.772 -17.890 -7.443 1.00 68.31 786 VAL A O 1
ATOM 5983 N N . LEU A 1 787 ? -9.931 -16.604 -7.254 1.00 65.06 787 LEU A N 1
ATOM 5984 C CA . LEU A 1 787 ? -10.446 -15.469 -7.994 1.00 65.06 787 LEU A CA 1
ATOM 5985 C C . LEU A 1 787 ? -10.904 -15.876 -9.389 1.00 65.06 787 LEU A C 1
ATOM 5987 O O . LEU A 1 787 ? -12.058 -15.656 -9.737 1.00 65.06 787 LEU A O 1
ATOM 5991 N N . THR A 1 788 ? -10.022 -16.515 -10.158 1.00 61.00 788 THR A N 1
ATOM 5992 C CA . THR A 1 788 ? -10.339 -16.906 -11.536 1.00 61.00 788 THR A CA 1
ATOM 5993 C C . THR A 1 788 ? -11.545 -17.846 -11.586 1.00 61.00 788 THR A C 1
ATOM 5995 O O . THR A 1 788 ? -12.352 -17.795 -12.511 1.00 61.00 788 THR A O 1
ATOM 5998 N N . THR A 1 789 ? -11.685 -18.716 -10.584 1.00 65.88 789 THR A N 1
ATOM 5999 C CA . THR A 1 789 ? -12.816 -19.649 -10.484 1.00 65.88 789 THR A CA 1
ATOM 6000 C C . THR A 1 789 ? -14.117 -18.923 -10.165 1.00 65.88 789 THR A C 1
ATOM 6002 O O . THR A 1 789 ? -15.148 -19.225 -10.759 1.00 65.88 789 THR A O 1
ATOM 6005 N N . ILE A 1 790 ? -14.079 -17.957 -9.246 1.00 69.38 790 ILE A N 1
ATOM 6006 C CA . ILE A 1 790 ? -15.239 -17.132 -8.909 1.00 69.38 790 ILE A CA 1
ATOM 6007 C C . ILE A 1 790 ? -15.643 -16.309 -10.137 1.00 69.38 790 ILE A C 1
ATOM 6009 O O . ILE A 1 790 ? -16.765 -16.436 -10.610 1.00 69.38 790 ILE A O 1
ATOM 6013 N N . THR A 1 791 ? -14.736 -15.536 -10.727 1.00 63.91 791 THR A N 1
ATOM 6014 C CA . THR A 1 791 ? -15.072 -14.659 -11.861 1.00 63.91 791 THR A CA 1
ATOM 6015 C C . THR A 1 791 ? -15.589 -15.439 -13.067 1.00 63.91 791 THR A C 1
ATOM 6017 O O . THR A 1 791 ? -16.590 -15.045 -13.656 1.00 63.91 791 THR A O 1
ATOM 6020 N N . SER A 1 792 ? -14.989 -16.591 -13.384 1.00 59.69 792 SER A N 1
ATOM 6021 C CA . SER A 1 792 ? -15.502 -17.469 -14.447 1.00 59.69 792 SER A CA 1
ATOM 6022 C C . SER A 1 792 ? -16.833 -18.143 -14.096 1.00 59.69 792 SER A C 1
ATOM 6024 O O . SER A 1 792 ? -17.674 -18.315 -14.973 1.00 59.69 792 SER A O 1
ATOM 6026 N N . GLY A 1 793 ? -17.060 -18.511 -12.832 1.00 63.88 793 GLY A N 1
ATOM 6027 C CA . GLY A 1 793 ? -18.317 -19.113 -12.378 1.00 63.88 793 GLY A CA 1
ATOM 6028 C C . GLY A 1 793 ? -19.497 -18.139 -12.368 1.00 63.88 793 GLY A C 1
ATOM 6029 O O . GLY A 1 793 ? -20.638 -18.558 -12.544 1.00 63.88 793 GLY A O 1
ATOM 6030 N N . PHE A 1 794 ? -19.238 -16.843 -12.198 1.00 67.62 794 PHE A N 1
ATOM 6031 C CA . PHE A 1 794 ? -20.258 -15.792 -12.191 1.00 67.62 794 PHE A CA 1
ATOM 6032 C C . PHE A 1 794 ? -20.486 -15.126 -13.559 1.00 67.62 794 PHE A C 1
ATOM 6034 O O . PHE A 1 794 ? -21.349 -14.259 -13.650 1.00 67.62 794 PHE A O 1
ATOM 6041 N N . ALA A 1 795 ? -19.784 -15.543 -14.619 1.00 59.94 795 ALA A N 1
ATOM 6042 C CA . ALA A 1 795 ? -19.922 -14.959 -15.959 1.00 59.94 795 ALA A CA 1
ATOM 6043 C C . ALA A 1 795 ? -21.358 -15.047 -16.526 1.00 59.94 795 ALA A C 1
ATOM 6045 O O . ALA A 1 795 ? -21.815 -14.118 -17.179 1.00 59.94 795 ALA A O 1
ATOM 6046 N N . ASP A 1 796 ? -22.085 -16.128 -16.219 1.00 56.84 796 ASP A N 1
ATOM 6047 C CA . ASP A 1 796 ? -23.477 -16.368 -16.643 1.00 56.84 796 ASP A CA 1
ATOM 6048 C C . ASP A 1 796 ? -24.532 -15.926 -15.603 1.00 56.84 796 ASP A C 1
ATOM 6050 O O . ASP A 1 796 ? -25.710 -16.285 -15.696 1.00 56.84 796 ASP A O 1
ATOM 6054 N N . PHE A 1 797 ? -24.131 -15.217 -14.543 1.00 67.06 797 PHE A N 1
ATOM 6055 C CA . PHE A 1 797 ? -25.035 -14.882 -13.444 1.00 67.06 797 PHE A CA 1
ATOM 6056 C C . PHE A 1 797 ? -25.954 -13.704 -13.797 1.00 67.06 797 PHE A C 1
ATOM 6058 O O . PHE A 1 797 ? -25.539 -12.733 -14.419 1.00 67.06 797 PHE A O 1
ATOM 6065 N N . ARG A 1 798 ? -27.217 -13.748 -13.345 1.00 59.38 798 ARG A N 1
ATOM 6066 C CA . ARG A 1 798 ? -28.235 -12.728 -13.681 1.00 59.38 798 ARG A CA 1
ATOM 6067 C C . ARG A 1 798 ? -27.927 -11.310 -13.171 1.00 59.38 798 ARG A C 1
ATOM 6069 O O . ARG A 1 798 ? -28.601 -10.370 -13.578 1.00 59.38 798 ARG A O 1
ATOM 6076 N N . PHE A 1 799 ? -26.985 -11.176 -12.238 1.00 59.12 799 PHE A N 1
ATOM 6077 C CA . PHE A 1 799 ? -26.495 -9.897 -11.734 1.00 59.12 799 PHE A CA 1
ATOM 6078 C C . PHE A 1 799 ? -25.036 -9.747 -12.135 1.00 59.12 799 PHE A C 1
ATOM 6080 O O . PHE A 1 799 ? -24.211 -10.580 -11.759 1.00 59.12 799 PHE A O 1
ATOM 6087 N N . GLU A 1 800 ? -24.719 -8.679 -12.859 1.00 58.84 800 GLU A N 1
ATOM 6088 C CA . GLU A 1 800 ? -23.335 -8.349 -13.180 1.00 58.84 800 GLU A CA 1
ATOM 6089 C C . GLU A 1 800 ? -22.570 -8.063 -11.887 1.00 58.84 800 GLU A C 1
ATOM 6091 O O . GLU A 1 800 ? -23.019 -7.284 -11.042 1.00 58.84 800 GLU A O 1
ATOM 6096 N N . ILE A 1 801 ? -21.408 -8.695 -11.722 1.00 63.50 801 ILE A N 1
ATOM 6097 C CA . ILE A 1 801 ? -20.421 -8.231 -10.745 1.00 63.50 801 ILE A CA 1
ATOM 6098 C C . ILE A 1 801 ? -20.019 -6.817 -11.180 1.00 63.50 801 ILE A C 1
ATOM 6100 O O . ILE A 1 801 ? -19.926 -6.534 -12.371 1.00 63.50 801 ILE A O 1
ATOM 6104 N N . ASP A 1 802 ? -19.851 -5.902 -10.230 1.00 52.31 802 ASP A N 1
ATOM 6105 C CA . ASP A 1 802 ? -19.435 -4.530 -10.496 1.00 52.31 802 ASP A CA 1
ATOM 6106 C C . ASP A 1 802 ? -17.953 -4.518 -10.893 1.00 52.31 802 ASP A C 1
ATOM 6108 O O . ASP A 1 802 ? -17.061 -4.302 -10.074 1.00 52.31 802 ASP A O 1
ATOM 6112 N N . GLY A 1 803 ? -17.748 -4.859 -12.168 1.00 52.84 803 GLY A N 1
ATOM 6113 C CA . GLY A 1 803 ? -16.502 -4.962 -12.910 1.00 52.84 803 GLY A CA 1
ATOM 6114 C C . GLY A 1 803 ? -16.509 -6.090 -13.937 1.00 52.84 803 GLY A C 1
ATOM 6115 O O . GLY A 1 803 ? -17.399 -6.938 -13.959 1.00 52.84 803 GLY A O 1
ATOM 6116 N N . ARG A 1 804 ? -15.570 -6.037 -14.883 1.00 53.84 804 ARG A N 1
ATOM 6117 C CA . ARG A 1 804 ? -15.743 -6.740 -16.160 1.00 53.84 804 ARG A CA 1
ATOM 6118 C C . ARG A 1 804 ? -15.376 -8.225 -16.033 1.00 53.84 804 ARG A C 1
ATOM 6120 O O . ARG A 1 804 ? -14.276 -8.531 -15.565 1.00 53.84 804 ARG A O 1
ATOM 6127 N N . PRO A 1 805 ? -16.267 -9.159 -16.428 1.00 50.12 805 PRO A N 1
ATOM 6128 C CA . PRO A 1 805 ? -15.954 -10.581 -16.416 1.00 50.12 805 PRO A CA 1
ATOM 6129 C C . PRO A 1 805 ? -14.834 -10.881 -17.413 1.00 50.12 805 PRO A C 1
ATOM 6131 O O . PRO A 1 805 ? -14.724 -10.231 -18.451 1.00 50.12 805 PRO A O 1
ATOM 6134 N N . ALA A 1 806 ? -14.025 -11.900 -17.119 1.00 58.84 806 ALA A N 1
ATOM 6135 C CA . ALA A 1 806 ? -13.128 -12.447 -18.124 1.00 58.84 806 ALA A CA 1
ATOM 6136 C C . ALA A 1 806 ? -13.978 -12.976 -19.294 1.00 58.84 806 ALA A C 1
ATOM 6138 O O . ALA A 1 806 ? -14.888 -13.781 -19.097 1.00 58.84 806 ALA A O 1
ATOM 6139 N N . LEU A 1 807 ? -13.662 -12.521 -20.497 1.00 71.19 807 LEU A N 1
ATOM 6140 C CA . LEU A 1 807 ? -14.201 -12.897 -21.795 1.00 71.19 807 LEU A CA 1
ATOM 6141 C C . LEU A 1 807 ? -13.220 -13.855 -22.501 1.00 71.19 807 LEU A C 1
ATOM 6143 O O . LEU A 1 807 ? -12.574 -13.466 -23.477 1.00 71.19 807 LEU A O 1
ATOM 6147 N N . PRO A 1 808 ? -13.050 -15.109 -22.028 1.00 71.38 808 PRO A N 1
ATOM 6148 C CA . PRO A 1 808 ? -12.183 -16.062 -22.700 1.00 71.38 808 PRO A CA 1
ATOM 6149 C C . PRO A 1 808 ? -12.725 -16.358 -24.101 1.00 71.38 808 PRO A C 1
ATOM 6151 O O . PRO A 1 808 ? -13.920 -16.600 -24.293 1.00 71.38 808 PRO A O 1
ATOM 6154 N N . PHE A 1 809 ? -11.815 -16.375 -25.064 1.00 83.56 809 PHE A N 1
ATOM 6155 C CA . PHE A 1 809 ? -12.077 -16.650 -26.471 1.00 83.56 809 PHE A CA 1
ATOM 6156 C C . PHE A 1 809 ? -11.132 -17.761 -26.954 1.00 83.56 809 PHE A C 1
ATOM 6158 O O . PHE A 1 809 ? -10.169 -18.132 -26.274 1.00 83.56 809 PHE A O 1
ATOM 6165 N N . ALA A 1 810 ? -11.416 -18.357 -28.106 1.00 79.12 810 ALA A N 1
ATOM 6166 C CA . ALA A 1 810 ? -10.619 -19.440 -28.661 1.00 79.12 810 ALA A CA 1
ATOM 6167 C C . ALA A 1 810 ? -9.155 -19.000 -28.837 1.00 79.12 810 ALA A C 1
ATOM 6169 O O . ALA A 1 810 ? -8.863 -17.971 -29.437 1.00 79.12 810 ALA A O 1
ATOM 6170 N N . GLY A 1 811 ? -8.226 -19.777 -28.278 1.00 71.94 811 GLY A N 1
ATOM 6171 C CA . GLY A 1 811 ? -6.798 -19.458 -28.313 1.00 71.94 811 GLY A CA 1
ATOM 6172 C C . GLY A 1 811 ? -6.310 -18.510 -27.212 1.00 71.94 811 GLY A C 1
ATOM 6173 O O . GLY A 1 811 ? -5.103 -18.380 -27.066 1.00 71.94 811 GLY A O 1
ATOM 6174 N N . SER A 1 812 ? -7.170 -17.938 -26.357 1.00 74.50 812 SER A N 1
ATOM 6175 C CA . SER A 1 812 ? -6.767 -16.964 -25.318 1.00 74.50 812 SER A CA 1
ATOM 6176 C C . SER A 1 812 ? -5.823 -17.506 -24.225 1.00 74.50 812 SER A C 1
ATOM 6178 O O . SER A 1 812 ? -5.362 -16.748 -23.379 1.00 74.50 812 SER A O 1
ATOM 6180 N N . SER A 1 813 ? -5.548 -18.817 -24.209 1.00 69.69 813 SER A N 1
ATOM 6181 C CA . SER A 1 813 ? -4.597 -19.479 -23.297 1.00 69.69 813 SER A CA 1
ATOM 6182 C C . SER A 1 813 ? -3.222 -19.739 -23.920 1.00 69.69 813 SER A C 1
ATOM 6184 O O . SER A 1 813 ? -2.342 -20.263 -23.240 1.00 69.69 813 SER A O 1
ATOM 6186 N N . ILE A 1 814 ? -3.032 -19.385 -25.196 1.00 76.38 814 ILE A N 1
ATOM 6187 C CA . ILE A 1 814 ? -1.761 -19.555 -25.899 1.00 76.38 814 ILE A CA 1
ATOM 6188 C C . ILE A 1 814 ? -0.749 -18.568 -25.303 1.00 76.38 814 ILE A C 1
ATOM 6190 O O . ILE A 1 814 ? -0.963 -17.350 -25.380 1.00 76.38 814 ILE A O 1
ATOM 6194 N N . PRO A 1 815 ? 0.340 -19.064 -24.690 1.00 70.62 815 PRO A N 1
ATOM 6195 C CA . PRO A 1 815 ? 1.304 -18.207 -24.030 1.00 70.62 815 PRO A CA 1
ATOM 6196 C C . PRO A 1 815 ? 2.046 -17.346 -25.058 1.00 70.62 815 PRO A C 1
ATOM 6198 O O . PRO A 1 815 ? 2.250 -17.724 -26.211 1.00 70.62 815 PRO A O 1
ATOM 6201 N N . VAL A 1 816 ? 2.459 -16.152 -24.632 1.00 70.94 816 VAL A N 1
ATOM 6202 C CA . VAL A 1 816 ? 3.006 -15.103 -25.511 1.00 70.94 816 VAL A CA 1
ATOM 6203 C C . VAL A 1 816 ? 4.277 -15.551 -26.263 1.00 70.94 816 VAL A C 1
ATOM 6205 O O . VAL A 1 816 ? 4.591 -15.033 -27.332 1.00 70.94 816 VAL A O 1
ATOM 6208 N N . ASN A 1 817 ? 5.015 -16.527 -25.733 1.00 69.38 817 ASN A N 1
ATOM 6209 C CA . ASN A 1 817 ? 6.177 -17.143 -26.383 1.00 69.38 817 ASN A CA 1
ATOM 6210 C C . ASN A 1 817 ? 5.814 -18.074 -27.562 1.00 69.38 817 ASN A C 1
ATOM 6212 O O . ASN A 1 817 ? 6.680 -18.349 -28.388 1.00 69.38 817 ASN A O 1
ATOM 6216 N N . GLU A 1 818 ? 4.559 -18.515 -27.676 1.00 78.06 818 GLU A N 1
ATOM 6217 C CA . GLU A 1 818 ? 4.039 -19.386 -28.743 1.00 78.06 818 GLU A CA 1
ATOM 6218 C C . GLU A 1 818 ? 3.095 -18.645 -29.706 1.00 78.06 818 GLU A C 1
ATOM 6220 O O . GLU A 1 818 ? 2.256 -19.246 -30.381 1.00 78.06 818 GLU A O 1
ATOM 6225 N N . ILE A 1 819 ? 3.255 -17.325 -29.819 1.00 77.69 819 ILE A N 1
ATOM 6226 C CA . ILE A 1 819 ? 2.366 -16.436 -30.579 1.00 77.69 819 ILE A CA 1
ATOM 6227 C C . ILE A 1 819 ? 2.094 -16.860 -32.031 1.00 77.69 819 ILE A C 1
ATOM 6229 O O . ILE A 1 819 ? 1.011 -16.618 -32.545 1.00 77.69 819 ILE A O 1
ATOM 6233 N N . ARG A 1 820 ? 3.030 -17.541 -32.704 1.00 79.75 820 ARG A N 1
ATOM 6234 C CA . ARG A 1 820 ? 2.833 -17.995 -34.095 1.00 79.75 820 ARG A CA 1
ATOM 6235 C C . ARG A 1 820 ? 1.697 -19.021 -34.244 1.00 79.75 820 ARG A C 1
ATOM 6237 O O . ARG A 1 820 ? 1.284 -19.307 -35.362 1.00 79.75 820 ARG A O 1
ATOM 6244 N N . SER A 1 821 ? 1.221 -19.586 -33.134 1.00 77.50 821 SER A N 1
ATOM 6245 C CA . SER A 1 821 ? 0.051 -20.469 -33.073 1.00 77.50 821 SER A CA 1
ATOM 6246 C C . SER A 1 821 ? -1.240 -19.759 -32.638 1.00 77.50 821 SER A C 1
ATOM 6248 O O . SER A 1 821 ? -2.310 -20.364 -32.694 1.00 77.50 821 SER A O 1
ATOM 6250 N N . ALA A 1 822 ? -1.151 -18.493 -32.216 1.00 83.25 822 ALA A N 1
ATOM 6251 C CA . ALA A 1 822 ? -2.289 -17.670 -31.821 1.00 83.25 822 ALA A CA 1
ATOM 6252 C C . ALA A 1 822 ? -3.101 -17.212 -33.051 1.00 83.25 822 ALA A C 1
ATOM 6254 O O . ALA A 1 822 ? -2.552 -17.155 -34.155 1.00 83.25 822 ALA A O 1
ATOM 6255 N N . PRO A 1 823 ? -4.394 -16.862 -32.891 1.00 87.50 823 PRO A N 1
ATOM 6256 C CA . PRO A 1 823 ? -5.264 -16.369 -33.967 1.00 87.50 823 PRO A CA 1
ATOM 6257 C C . PRO A 1 823 ? -4.930 -14.915 -34.359 1.00 87.50 823 PRO A C 1
ATOM 6259 O O . PRO A 1 823 ? -5.770 -14.016 -34.318 1.00 87.50 823 PRO A O 1
ATOM 6262 N N . VAL A 1 824 ? -3.665 -14.686 -34.703 1.00 88.75 824 VAL A N 1
ATOM 6263 C CA . VAL A 1 824 ? -3.062 -13.393 -35.007 1.00 88.75 824 VAL A CA 1
ATOM 6264 C C . VAL A 1 824 ? -2.570 -13.433 -36.450 1.00 88.75 824 VAL A C 1
ATOM 6266 O O . VAL A 1 824 ? -1.740 -14.271 -36.805 1.00 88.75 824 VAL A O 1
ATOM 6269 N N . TYR A 1 825 ? -3.084 -12.535 -37.285 1.00 89.94 825 TYR A N 1
ATOM 6270 C CA . TYR A 1 825 ? -2.860 -12.544 -38.729 1.00 89.94 825 TYR A CA 1
ATOM 6271 C C . TYR A 1 825 ? -2.371 -11.178 -39.228 1.00 89.94 825 TYR A C 1
ATOM 6273 O O . TYR A 1 825 ? -2.866 -10.149 -38.764 1.00 89.94 825 TYR A O 1
ATOM 6281 N N . PRO A 1 826 ? -1.426 -11.130 -40.180 1.00 88.88 826 PRO A N 1
ATOM 6282 C CA . PRO A 1 826 ? -1.015 -9.879 -40.805 1.00 88.88 826 PRO A CA 1
ATOM 6283 C C . PRO A 1 826 ? -2.061 -9.387 -41.815 1.00 88.88 826 PRO A C 1
ATOM 6285 O O . PRO A 1 826 ? -2.623 -10.163 -42.592 1.00 88.88 826 PRO A O 1
ATOM 6288 N N . ILE A 1 827 ? -2.297 -8.075 -41.853 1.00 87.25 827 ILE A N 1
ATOM 6289 C CA . ILE A 1 827 ? -3.262 -7.466 -42.779 1.00 87.25 827 ILE A CA 1
ATOM 6290 C C . ILE A 1 827 ? -2.561 -7.119 -44.096 1.00 87.25 827 ILE A C 1
ATOM 6292 O O . ILE A 1 827 ? -1.981 -6.048 -44.252 1.00 87.25 827 ILE A O 1
ATOM 6296 N N . LEU A 1 828 ? -2.619 -8.035 -45.066 1.00 82.94 828 LEU A N 1
ATOM 6297 C CA . LEU A 1 828 ? -1.895 -7.902 -46.343 1.00 82.94 828 LEU A CA 1
ATOM 6298 C C . LEU A 1 828 ? -2.719 -7.293 -47.485 1.00 82.94 828 LEU A C 1
ATOM 6300 O O . LEU A 1 828 ? -2.172 -6.951 -48.531 1.00 82.94 828 LEU A O 1
ATOM 6304 N N . THR A 1 829 ? -4.040 -7.205 -47.328 1.00 81.31 829 THR A N 1
ATOM 6305 C CA . THR A 1 829 ? -4.955 -6.787 -48.399 1.00 81.31 829 THR A CA 1
ATOM 6306 C C . THR A 1 829 ? -5.958 -5.744 -47.894 1.00 81.31 829 THR A C 1
ATOM 6308 O O . THR A 1 829 ? -6.276 -5.737 -46.707 1.00 81.31 829 THR A O 1
ATOM 6311 N N . PRO A 1 830 ? -6.503 -4.875 -48.770 1.00 78.00 830 PRO A N 1
ATOM 6312 C CA . PRO A 1 830 ? -7.482 -3.841 -48.392 1.00 78.00 830 PRO A CA 1
ATOM 6313 C C . PRO A 1 830 ? -8.830 -4.386 -47.902 1.00 78.00 830 PRO A C 1
ATOM 6315 O O . PRO A 1 830 ? -9.684 -3.617 -47.467 1.00 78.00 830 PRO A O 1
ATOM 6318 N N . ARG A 1 831 ? -9.058 -5.700 -47.998 1.00 81.94 831 ARG A N 1
ATOM 6319 C CA . ARG A 1 831 ? -10.319 -6.350 -47.636 1.00 81.94 831 ARG A CA 1
ATOM 6320 C C . ARG A 1 831 ? -10.057 -7.450 -46.622 1.00 81.94 831 ARG A C 1
ATOM 6322 O O . ARG A 1 831 ? -9.201 -8.303 -46.840 1.00 81.94 831 ARG A O 1
ATOM 6329 N N . LEU A 1 832 ? -10.854 -7.478 -45.557 1.00 76.81 832 LEU A N 1
ATOM 6330 C CA . LEU A 1 832 ? -10.638 -8.398 -44.440 1.00 76.81 832 LEU A CA 1
ATOM 6331 C C . LEU A 1 832 ? -10.683 -9.884 -44.847 1.00 76.81 832 LEU A C 1
ATOM 6333 O O . LEU A 1 832 ? -9.896 -10.681 -44.342 1.00 76.81 832 LEU A O 1
ATOM 6337 N N . ALA A 1 833 ? -11.535 -10.241 -45.816 1.00 68.06 833 ALA A N 1
ATOM 6338 C CA . ALA A 1 833 ? -11.664 -11.609 -46.330 1.00 68.06 833 ALA A CA 1
ATOM 6339 C C . ALA A 1 833 ? -10.369 -12.169 -46.962 1.00 68.06 833 ALA A C 1
ATOM 6341 O O . ALA A 1 833 ? -10.227 -13.380 -47.101 1.00 68.06 833 ALA A O 1
ATOM 6342 N N . GLY A 1 834 ? -9.423 -11.304 -47.353 1.00 62.88 834 GLY A N 1
ATOM 6343 C CA . GLY A 1 834 ? -8.102 -11.702 -47.850 1.00 62.88 834 GLY A CA 1
ATOM 6344 C C . GLY A 1 834 ? -6.996 -11.698 -46.789 1.00 62.88 834 GLY A C 1
ATOM 6345 O O . GLY A 1 834 ? -5.888 -12.135 -47.087 1.00 62.88 834 GLY A O 1
ATOM 6346 N N . ALA A 1 835 ? -7.269 -11.192 -45.581 1.00 65.19 835 ALA A N 1
ATOM 6347 C CA . ALA A 1 835 ? -6.293 -11.027 -44.499 1.00 65.19 835 ALA A CA 1
ATOM 6348 C C . ALA A 1 835 ? -6.414 -12.095 -43.396 1.00 65.19 835 ALA A C 1
ATOM 6350 O O . ALA A 1 835 ? -5.405 -12.481 -42.813 1.00 65.19 835 ALA A O 1
ATOM 6351 N N . VAL A 1 836 ? -7.624 -12.597 -43.119 1.00 73.69 836 VAL A N 1
ATOM 6352 C CA . VAL A 1 836 ? -7.884 -13.549 -42.024 1.00 73.69 836 VAL A CA 1
ATOM 6353 C C . VAL A 1 836 ? -8.490 -14.853 -42.572 1.00 73.69 836 VAL A C 1
ATOM 6355 O O . VAL A 1 836 ? -9.554 -14.813 -43.196 1.00 73.69 836 VAL A O 1
ATOM 6358 N N . PRO A 1 837 ? -7.863 -16.025 -42.349 1.00 67.12 837 PRO A N 1
ATOM 6359 C CA . PRO A 1 837 ? -8.416 -17.317 -42.756 1.00 67.12 837 PRO A CA 1
ATOM 6360 C C . PRO A 1 837 ? -9.755 -17.612 -42.060 1.00 67.12 837 PRO A C 1
ATOM 6362 O O . PRO A 1 837 ? -9.841 -17.541 -40.840 1.00 67.12 837 PRO A O 1
ATOM 6365 N N . GLY A 1 838 ? -10.789 -17.991 -42.820 1.00 64.25 838 GLY A N 1
ATOM 6366 C CA . GLY A 1 838 ? -12.095 -18.398 -42.271 1.00 64.25 838 GLY A CA 1
ATOM 6367 C C . GLY A 1 838 ? -13.160 -17.297 -42.195 1.00 64.25 838 GLY A C 1
ATOM 6368 O O . GLY A 1 838 ? -14.301 -17.597 -41.852 1.00 64.25 838 GLY A O 1
ATOM 6369 N N . VAL A 1 839 ? -12.829 -16.057 -42.569 1.00 66.50 839 VAL A N 1
ATOM 6370 C CA . VAL A 1 839 ? -13.799 -14.959 -42.713 1.00 66.50 839 VAL A CA 1
ATOM 6371 C C . VAL A 1 839 ? -14.497 -15.059 -44.077 1.00 66.50 839 VAL A C 1
ATOM 6373 O O . VAL A 1 839 ? -13.840 -15.172 -45.112 1.00 66.50 839 VAL A O 1
ATOM 6376 N N . ASP A 1 840 ? -15.833 -15.057 -44.082 1.00 59.56 840 ASP A N 1
ATOM 6377 C CA . ASP A 1 840 ? -16.646 -15.300 -45.280 1.00 59.56 840 ASP A CA 1
ATOM 6378 C C . ASP A 1 840 ? -16.442 -14.199 -46.342 1.00 59.56 840 ASP A C 1
ATOM 6380 O O . ASP A 1 840 ? -16.415 -13.008 -46.031 1.00 59.56 840 ASP A O 1
ATOM 6384 N N . ALA A 1 841 ? -16.346 -14.567 -47.625 1.00 51.97 841 ALA A N 1
ATOM 6385 C CA . ALA A 1 841 ? -16.007 -13.636 -48.717 1.00 51.97 841 ALA A CA 1
ATOM 6386 C C . ALA A 1 841 ? -17.041 -12.507 -48.949 1.00 51.97 841 ALA A C 1
ATOM 6388 O O . ALA A 1 841 ? -16.824 -11.618 -49.771 1.00 51.97 841 ALA A O 1
ATOM 6389 N N . THR A 1 842 ? -18.172 -12.542 -48.241 1.00 46.78 842 THR A N 1
ATOM 6390 C CA . THR A 1 842 ? -19.261 -11.558 -48.293 1.00 46.78 842 THR A CA 1
ATOM 6391 C C . THR A 1 842 ? -19.163 -10.446 -47.245 1.00 46.78 842 THR A C 1
ATOM 6393 O O . THR A 1 842 ? -19.943 -9.496 -47.318 1.00 46.78 842 THR A O 1
ATOM 6396 N N . SER A 1 843 ? -18.238 -10.514 -46.278 1.00 55.06 843 SER A N 1
ATOM 6397 C CA . SER A 1 843 ? -17.985 -9.403 -45.351 1.00 55.06 843 SER A CA 1
ATOM 6398 C C . SER A 1 843 ? -17.126 -8.337 -46.043 1.00 55.06 843 SER A C 1
ATOM 6400 O O . SER A 1 843 ? -15.896 -8.382 -46.002 1.00 55.06 843 SER A O 1
ATOM 6402 N N . ASP A 1 844 ? -17.778 -7.386 -46.716 1.00 60.44 844 ASP A N 1
ATOM 6403 C CA . ASP A 1 844 ? -17.156 -6.291 -47.481 1.00 60.44 844 ASP A CA 1
ATOM 6404 C C . ASP A 1 844 ? -16.548 -5.194 -46.574 1.00 60.44 844 ASP A C 1
ATOM 6406 O O . ASP A 1 844 ? -16.776 -4.003 -46.771 1.00 60.44 844 ASP A O 1
ATOM 6410 N N . VAL A 1 845 ? -15.801 -5.580 -45.533 1.00 72.62 845 VAL A N 1
ATOM 6411 C CA . VAL A 1 845 ? -15.193 -4.641 -44.578 1.00 72.62 845 VAL A CA 1
ATOM 6412 C C . VAL A 1 845 ? -13.893 -4.098 -45.168 1.00 72.62 845 VAL A C 1
ATOM 6414 O O . VAL A 1 845 ? -12.946 -4.848 -45.422 1.00 72.62 845 VAL A O 1
ATOM 6417 N N . ASP A 1 846 ? -13.876 -2.790 -45.422 1.00 79.31 846 ASP A N 1
ATOM 6418 C CA . ASP A 1 846 ? -12.681 -2.049 -45.819 1.00 79.31 846 ASP A CA 1
ATOM 6419 C C . ASP A 1 846 ? -11.731 -1.922 -44.620 1.00 79.31 846 ASP A C 1
ATOM 6421 O O . ASP A 1 846 ? -12.096 -1.366 -43.584 1.00 79.31 846 ASP A O 1
ATOM 6425 N N . VAL A 1 847 ? -10.524 -2.469 -44.764 1.00 82.75 847 VAL A N 1
ATOM 6426 C CA . VAL A 1 847 ? -9.452 -2.424 -43.755 1.00 82.75 847 VAL A CA 1
ATOM 6427 C C . VAL A 1 847 ? -8.202 -1.741 -44.303 1.00 82.75 847 VAL A C 1
ATOM 6429 O O . VAL A 1 847 ? -7.098 -1.959 -43.812 1.00 82.75 847 VAL A O 1
ATOM 6432 N N . THR A 1 848 ? -8.360 -0.897 -45.328 1.00 80.62 848 THR A N 1
ATOM 6433 C CA . THR A 1 848 ? -7.249 -0.191 -45.983 1.00 80.62 848 THR A CA 1
ATOM 6434 C C . THR A 1 848 ? -6.409 0.626 -44.999 1.00 80.62 848 THR A C 1
ATOM 6436 O O . THR A 1 848 ? -5.191 0.652 -45.136 1.00 80.62 848 THR A O 1
ATOM 6439 N N . ALA A 1 849 ? -7.034 1.214 -43.973 1.00 77.56 849 ALA A N 1
ATOM 6440 C CA . ALA A 1 849 ? -6.342 1.965 -42.922 1.00 77.56 849 ALA A CA 1
ATOM 6441 C C . ALA A 1 849 ? -5.428 1.101 -42.028 1.00 77.56 849 ALA A C 1
ATOM 6443 O O . ALA A 1 849 ? -4.546 1.643 -41.376 1.00 77.56 849 ALA A O 1
ATOM 6444 N N . PHE A 1 850 ? -5.608 -0.226 -42.019 1.00 86.31 850 PHE A N 1
ATOM 6445 C CA . PHE A 1 850 ? -4.884 -1.147 -41.139 1.00 86.31 850 PHE A CA 1
ATOM 6446 C C . PHE A 1 850 ? -3.894 -2.067 -41.873 1.00 86.31 850 PHE A C 1
ATOM 6448 O O . PHE A 1 850 ? -3.399 -3.035 -41.296 1.00 86.31 850 PHE A O 1
ATOM 6455 N N . GLN A 1 851 ? -3.607 -1.812 -43.154 1.00 86.31 851 GLN A N 1
ATOM 6456 C CA . GLN A 1 851 ? -2.660 -2.628 -43.923 1.00 86.31 851 GLN A CA 1
ATOM 6457 C C . GLN A 1 851 ? -1.252 -2.594 -43.318 1.00 86.31 851 GLN A C 1
ATOM 6459 O O . GLN A 1 851 ? -0.766 -1.544 -42.914 1.00 86.31 851 GLN A O 1
ATOM 6464 N N . GLY A 1 852 ? -0.594 -3.753 -43.271 1.00 80.12 852 GLY A N 1
ATOM 6465 C CA . GLY A 1 852 ? 0.692 -3.935 -42.587 1.00 80.12 852 GLY A CA 1
ATOM 6466 C C . GLY A 1 852 ? 0.554 -4.129 -41.073 1.00 80.12 852 GLY A C 1
ATOM 6467 O O . GLY A 1 852 ? 1.493 -4.596 -40.434 1.00 80.12 852 GLY A O 1
ATOM 6468 N N . GLY A 1 853 ? -0.624 -3.851 -40.511 1.00 88.31 853 GLY A N 1
ATOM 6469 C CA . GLY A 1 853 ? -0.956 -4.072 -39.111 1.00 88.31 853 GLY A CA 1
ATOM 6470 C C . GLY A 1 853 ? -1.318 -5.522 -38.781 1.00 88.31 853 GLY A C 1
ATOM 6471 O O . GLY A 1 853 ? -1.096 -6.458 -39.558 1.00 88.31 853 GLY A O 1
ATOM 6472 N N . VAL A 1 854 ? -1.895 -5.702 -37.599 1.00 91.88 854 VAL A N 1
ATOM 6473 C CA . VAL A 1 854 ? -2.301 -6.985 -37.036 1.00 91.88 854 VAL A CA 1
ATOM 6474 C C . VAL A 1 854 ? -3.820 -7.091 -36.926 1.00 91.88 854 VAL A C 1
ATOM 6476 O O . VAL A 1 854 ? -4.506 -6.168 -36.493 1.00 91.88 854 VAL A O 1
ATOM 6479 N N . ALA A 1 855 ? -4.346 -8.244 -37.328 1.00 90.50 855 ALA A N 1
ATOM 6480 C CA . ALA A 1 855 ? -5.723 -8.654 -37.120 1.00 90.50 855 ALA A CA 1
ATOM 6481 C C . ALA A 1 855 ? -5.750 -9.803 -36.110 1.00 90.50 855 ALA A C 1
ATOM 6483 O O . ALA A 1 855 ? -5.194 -10.873 -36.362 1.00 90.50 855 ALA A O 1
ATOM 6484 N N . ILE A 1 856 ? -6.408 -9.591 -34.974 1.00 92.06 856 ILE A N 1
ATOM 6485 C CA . ILE A 1 856 ? -6.610 -10.617 -33.949 1.00 92.06 856 ILE A CA 1
ATOM 6486 C C . ILE A 1 856 ? -8.052 -11.094 -34.048 1.00 92.06 856 ILE A C 1
ATOM 6488 O O . ILE A 1 856 ? -8.987 -10.320 -33.822 1.00 92.06 856 ILE A O 1
ATOM 6492 N N . LEU A 1 857 ? -8.234 -12.362 -34.410 1.00 89.75 857 LEU A N 1
ATOM 6493 C CA . LEU A 1 857 ? -9.556 -12.964 -34.519 1.00 89.75 857 LEU A CA 1
ATOM 6494 C C . LEU A 1 857 ? -10.036 -13.401 -33.131 1.00 89.75 857 LEU A C 1
ATOM 6496 O O . LEU A 1 857 ? -9.426 -14.251 -32.483 1.00 89.75 857 LEU A O 1
ATOM 6500 N N . LEU A 1 858 ? -11.150 -12.821 -32.696 1.00 90.31 858 LEU A N 1
ATOM 6501 C CA . LEU A 1 858 ? -11.846 -13.181 -31.472 1.00 90.31 858 LEU A CA 1
ATOM 6502 C C . LEU A 1 858 ? -13.069 -14.023 -31.829 1.00 90.31 858 LEU A C 1
ATOM 6504 O O . LEU A 1 858 ? -14.059 -13.522 -32.368 1.00 90.31 858 LEU A O 1
ATOM 6508 N N . GLU A 1 859 ? -13.009 -15.312 -31.524 1.00 87.06 859 GLU A N 1
ATOM 6509 C CA . GLU A 1 859 ? -14.100 -16.250 -31.774 1.00 87.06 859 GLU A CA 1
ATOM 6510 C C . GLU A 1 859 ? -14.255 -17.247 -30.628 1.00 87.06 859 GLU A C 1
ATOM 6512 O O . GLU A 1 859 ? -13.389 -17.363 -29.766 1.00 87.06 859 GLU A O 1
ATOM 6517 N N . GLY A 1 860 ? -15.368 -17.980 -30.594 1.00 80.81 860 GLY A N 1
ATOM 6518 C CA . GLY A 1 860 ? -15.575 -19.015 -29.579 1.00 80.81 860 GLY A CA 1
ATOM 6519 C C . GLY A 1 860 ? -15.688 -18.467 -28.154 1.00 80.81 860 GLY A C 1
ATOM 6520 O O . GLY A 1 860 ? -15.262 -19.137 -27.213 1.00 80.81 860 GLY A O 1
ATOM 6521 N N . PHE A 1 861 ? -16.248 -17.261 -27.994 1.00 79.31 861 PHE A N 1
ATOM 6522 C CA . PHE A 1 861 ? -16.579 -16.709 -26.682 1.00 79.31 861 PHE A CA 1
ATOM 6523 C C . PHE A 1 861 ? -17.473 -17.681 -25.906 1.00 79.31 861 PHE A C 1
ATOM 6525 O O . PHE A 1 861 ? -18.474 -18.172 -26.434 1.00 79.31 861 PHE A O 1
ATOM 6532 N N . ALA A 1 862 ? -17.127 -17.949 -24.644 1.00 65.94 862 ALA A N 1
ATOM 6533 C CA . ALA A 1 862 ? -17.960 -18.779 -23.771 1.00 65.94 862 ALA A CA 1
ATOM 6534 C C . ALA A 1 862 ? -19.349 -18.146 -23.541 1.00 65.94 862 ALA A C 1
ATOM 6536 O O . ALA A 1 862 ? -20.355 -18.852 -23.540 1.00 65.94 862 ALA A O 1
ATOM 6537 N N . THR A 1 863 ? -19.378 -16.816 -23.427 1.00 66.12 863 THR A N 1
ATOM 6538 C CA . THR A 1 863 ? -20.557 -15.947 -23.325 1.00 66.12 863 THR A CA 1
ATOM 6539 C C . THR A 1 863 ? -20.399 -14.786 -24.307 1.00 66.12 863 THR A C 1
ATOM 6541 O O . THR A 1 863 ? -19.385 -14.097 -24.204 1.00 66.12 863 THR A O 1
ATOM 6544 N N . PRO A 1 864 ? -21.337 -14.545 -25.247 1.00 78.06 864 PRO A N 1
ATOM 6545 C CA . PRO A 1 864 ? -21.222 -13.455 -26.222 1.00 78.06 864 PRO A CA 1
ATOM 6546 C C . PRO A 1 864 ? -21.194 -12.074 -25.532 1.00 78.06 864 PRO A C 1
ATOM 6548 O O . PRO A 1 864 ? -22.212 -11.697 -24.948 1.00 78.06 864 PRO A O 1
ATOM 6551 N N . PRO A 1 865 ? -20.080 -11.317 -25.572 1.00 79.81 865 PRO A N 1
ATOM 6552 C CA . PRO A 1 865 ? -20.005 -9.979 -24.976 1.00 79.81 865 PRO A CA 1
ATOM 6553 C C . PRO A 1 865 ? -20.666 -8.917 -25.862 1.00 79.81 865 PRO A C 1
ATOM 6555 O O . PRO A 1 865 ? -20.911 -9.156 -27.049 1.00 79.81 865 PRO A O 1
ATOM 6558 N N . SER A 1 866 ? -20.903 -7.717 -25.326 1.00 82.25 866 SER A N 1
ATOM 6559 C CA . SER A 1 866 ? -21.207 -6.563 -26.177 1.00 82.25 866 SER A CA 1
ATOM 6560 C C . SER A 1 866 ? -19.934 -6.016 -26.840 1.00 82.25 866 SER A C 1
ATOM 6562 O O . SER A 1 866 ? -18.816 -6.202 -26.350 1.00 82.25 866 SER A O 1
ATOM 6564 N N . LEU A 1 867 ? -20.093 -5.330 -27.974 1.00 82.44 867 LEU A N 1
ATOM 6565 C CA . LEU A 1 867 ? -18.997 -4.647 -28.663 1.00 82.44 867 LEU A CA 1
ATOM 6566 C C . LEU A 1 867 ? -18.363 -3.575 -27.769 1.00 82.44 867 LEU A C 1
ATOM 6568 O O . LEU A 1 867 ? -17.147 -3.392 -27.799 1.00 82.44 867 LEU A O 1
ATOM 6572 N N . GLU A 1 868 ? -19.187 -2.898 -26.968 1.00 76.75 868 GLU A N 1
ATOM 6573 C CA . GLU A 1 868 ? -18.728 -1.893 -26.016 1.00 76.75 868 GLU A CA 1
ATOM 6574 C C . GLU A 1 868 ? -17.838 -2.537 -24.947 1.00 76.75 868 GLU A C 1
ATOM 6576 O O . GLU A 1 868 ? -16.725 -2.073 -24.736 1.00 76.75 868 GLU A O 1
ATOM 6581 N N . ASP A 1 869 ? -18.234 -3.674 -24.365 1.00 71.00 869 ASP A N 1
ATOM 6582 C CA . ASP A 1 869 ? -17.427 -4.360 -23.343 1.00 71.00 869 ASP A CA 1
ATOM 6583 C C . ASP A 1 869 ? -16.041 -4.769 -23.858 1.00 71.00 869 ASP A C 1
ATOM 6585 O O . ASP A 1 869 ? -15.049 -4.625 -23.142 1.00 71.00 869 ASP A O 1
ATOM 6589 N N . ILE A 1 870 ? -15.952 -5.250 -25.106 1.00 81.12 870 ILE A N 1
ATOM 6590 C CA . ILE A 1 870 ? -14.663 -5.568 -25.739 1.00 81.12 870 ILE A CA 1
ATOM 6591 C C . ILE A 1 870 ? -13.825 -4.294 -25.899 1.00 81.12 870 ILE A C 1
ATOM 6593 O O . ILE A 1 870 ? -12.642 -4.298 -25.556 1.00 81.12 870 ILE A O 1
ATOM 6597 N N . ARG A 1 871 ? -14.421 -3.206 -26.406 1.00 83.38 871 ARG A N 1
ATOM 6598 C CA . ARG A 1 871 ? -13.714 -1.936 -26.625 1.00 83.38 871 ARG A CA 1
ATOM 6599 C C . ARG A 1 871 ? -13.197 -1.350 -25.325 1.00 83.38 871 ARG A C 1
ATOM 6601 O O . ARG A 1 871 ? -12.002 -1.090 -25.238 1.00 83.38 871 ARG A O 1
ATOM 6608 N N . VAL A 1 872 ? -14.047 -1.213 -24.309 1.00 69.44 872 VAL A N 1
ATOM 6609 C CA . VAL A 1 872 ? -13.618 -0.598 -23.051 1.00 69.44 872 VAL A CA 1
ATOM 6610 C C . VAL A 1 872 ? -12.586 -1.476 -22.334 1.00 69.44 872 VAL A C 1
ATOM 6612 O O . VAL A 1 872 ? -11.648 -0.956 -21.740 1.00 69.44 872 VAL A O 1
ATOM 6615 N N . SER A 1 873 ? -12.684 -2.812 -22.401 1.00 73.06 873 SER A N 1
ATOM 6616 C CA . SER A 1 873 ? -11.655 -3.705 -21.835 1.00 73.06 873 SER A CA 1
ATOM 6617 C C . SER A 1 873 ? -10.294 -3.548 -22.506 1.00 73.06 873 SER A C 1
ATOM 6619 O O . SER A 1 873 ? -9.274 -3.515 -21.816 1.00 73.06 873 SER A O 1
ATOM 6621 N N . LEU A 1 874 ? -10.267 -3.421 -23.834 1.00 82.06 874 LEU A N 1
ATOM 6622 C CA . LEU A 1 874 ? -9.037 -3.130 -24.568 1.00 82.06 874 LEU A CA 1
ATOM 6623 C C . LEU A 1 874 ? -8.502 -1.740 -24.218 1.00 82.06 874 LEU A C 1
ATOM 6625 O O . LEU A 1 874 ? -7.310 -1.600 -23.971 1.00 82.06 874 LEU A O 1
ATOM 6629 N N . GLU A 1 875 ? -9.372 -0.737 -24.136 1.00 79.25 875 GLU A N 1
ATOM 6630 C CA . GLU A 1 875 ? -9.007 0.643 -23.812 1.00 79.25 875 GLU A CA 1
ATOM 6631 C C . GLU A 1 875 ? -8.420 0.774 -22.396 1.00 79.25 875 GLU A C 1
ATOM 6633 O O . GLU A 1 875 ? -7.324 1.310 -22.234 1.00 79.25 875 GLU A O 1
ATOM 6638 N N . ASP A 1 876 ? -9.060 0.184 -21.385 1.00 63.81 876 ASP A N 1
ATOM 6639 C CA . ASP A 1 876 ? -8.552 0.171 -20.006 1.00 63.81 876 ASP A CA 1
ATOM 6640 C C . ASP A 1 876 ? -7.227 -0.596 -19.886 1.00 63.81 876 ASP A C 1
ATOM 6642 O O . ASP A 1 876 ? -6.355 -0.227 -19.096 1.00 63.81 876 ASP A O 1
ATOM 6646 N N . MET A 1 877 ? -7.050 -1.675 -20.658 1.00 76.50 877 MET A N 1
ATOM 6647 C CA . MET A 1 877 ? -5.792 -2.421 -20.656 1.00 76.50 877 MET A CA 1
ATOM 6648 C C . MET A 1 877 ? -4.669 -1.633 -21.329 1.00 76.50 877 MET A C 1
ATOM 6650 O O . MET A 1 877 ? -3.555 -1.631 -20.810 1.00 76.50 877 MET A O 1
ATOM 6654 N N . ARG A 1 878 ? -4.956 -0.913 -22.424 1.00 80.06 878 ARG A N 1
ATOM 6655 C CA . ARG A 1 878 ? -4.003 0.003 -23.080 1.00 80.06 878 ARG A CA 1
ATOM 6656 C C . ARG A 1 878 ? -3.522 1.107 -22.136 1.00 80.06 878 ARG A C 1
ATOM 6658 O O . ARG A 1 878 ? -2.372 1.517 -22.227 1.00 80.06 878 ARG A O 1
ATOM 6665 N N . GLN A 1 879 ? -4.361 1.534 -21.192 1.00 64.00 879 GLN A N 1
ATOM 6666 C CA . GLN A 1 879 ? -4.008 2.527 -20.170 1.00 64.00 879 GLN A CA 1
ATOM 6667 C C . GLN A 1 879 ? -3.126 1.969 -19.036 1.00 64.00 879 GLN A C 1
ATOM 6669 O O . GLN A 1 879 ? -2.614 2.734 -18.215 1.00 64.00 879 GLN A O 1
ATOM 6674 N N . LYS A 1 880 ? -2.906 0.647 -18.950 1.00 57.91 880 LYS A N 1
ATOM 6675 C CA . LYS A 1 880 ? -1.988 0.082 -17.950 1.00 57.91 880 LYS A CA 1
ATOM 6676 C C . LYS A 1 880 ? -0.524 0.385 -18.306 1.00 57.91 880 LYS A C 1
ATOM 6678 O O . LYS A 1 880 ? -0.175 0.384 -19.485 1.00 57.91 880 LYS A O 1
ATOM 6683 N N . PRO A 1 881 ? 0.370 0.550 -17.307 1.00 46.28 881 PRO A N 1
ATOM 6684 C CA . PRO A 1 881 ? 1.785 0.862 -17.540 1.00 46.28 881 PRO A CA 1
ATOM 6685 C C . PRO A 1 881 ? 2.462 -0.069 -18.554 1.00 46.28 881 PRO A C 1
ATOM 6687 O O . PRO A 1 881 ? 3.136 0.408 -19.466 1.00 46.28 881 PRO A O 1
ATOM 6690 N N . ASP A 1 882 ? 2.205 -1.376 -18.431 1.00 56.62 882 ASP A N 1
ATOM 6691 C CA . ASP A 1 882 ? 2.797 -2.437 -19.255 1.00 56.62 882 ASP A CA 1
ATOM 6692 C C . ASP A 1 882 ? 2.384 -2.364 -20.739 1.00 56.62 882 ASP A C 1
ATOM 6694 O O . ASP A 1 882 ? 3.073 -2.911 -21.600 1.00 56.62 882 ASP A O 1
ATOM 6698 N N . PHE A 1 883 ? 1.288 -1.662 -21.048 1.00 69.00 883 PHE A N 1
ATOM 6699 C CA . PHE A 1 883 ? 0.729 -1.510 -22.395 1.00 69.00 883 PHE A CA 1
ATOM 6700 C C . PHE A 1 883 ? 0.612 -0.054 -22.848 1.00 69.00 883 PHE A C 1
ATOM 6702 O O . PHE A 1 883 ? 0.111 0.206 -23.940 1.00 69.00 883 PHE A O 1
ATOM 6709 N N . SER A 1 884 ? 1.121 0.895 -22.064 1.00 57.03 884 SER A N 1
ATOM 6710 C CA . SER A 1 884 ? 1.070 2.329 -22.374 1.00 57.03 884 SER A CA 1
ATOM 6711 C C . SER A 1 884 ? 1.730 2.683 -23.714 1.00 57.03 884 SER A C 1
ATOM 6713 O O . SER A 1 884 ? 1.323 3.630 -24.381 1.00 57.03 884 SER A O 1
ATOM 6715 N N . SER A 1 885 ? 2.699 1.880 -24.167 1.00 64.12 885 SER A N 1
ATOM 6716 C CA . SER A 1 885 ? 3.318 1.997 -25.496 1.00 64.12 885 SER A CA 1
ATOM 6717 C C . SER A 1 885 ? 2.349 1.746 -26.657 1.00 64.12 885 SER A C 1
ATOM 6719 O O . SER A 1 885 ? 2.652 2.094 -27.793 1.00 64.12 885 SER A O 1
ATOM 6721 N N . THR A 1 886 ? 1.186 1.153 -26.388 1.00 76.44 886 THR A N 1
ATOM 6722 C CA . THR A 1 886 ? 0.177 0.811 -27.394 1.00 76.44 886 THR A CA 1
ATOM 6723 C C . THR A 1 886 ? -0.924 1.864 -27.543 1.00 76.44 886 THR A C 1
ATOM 6725 O O . THR A 1 886 ? -1.762 1.728 -28.431 1.00 76.44 886 THR A O 1
ATOM 6728 N N . LEU A 1 887 ? -0.934 2.908 -26.701 1.00 69.88 887 LEU A N 1
ATOM 6729 C CA . LEU A 1 887 ? -1.941 3.982 -26.722 1.00 69.88 887 LEU A CA 1
ATOM 6730 C C . LEU A 1 887 ? -1.911 4.798 -28.020 1.00 69.88 887 LEU A C 1
ATOM 6732 O O . LEU A 1 887 ? -2.947 5.272 -28.473 1.00 69.88 887 LEU A O 1
ATOM 6736 N N . ALA A 1 888 ? -0.730 4.928 -28.629 1.00 64.31 888 ALA A N 1
ATOM 6737 C CA . ALA A 1 888 ? -0.528 5.672 -29.870 1.00 64.31 888 ALA A CA 1
ATOM 6738 C C . ALA A 1 888 ? -0.889 4.879 -31.142 1.00 64.31 888 ALA A C 1
ATOM 6740 O O . ALA A 1 888 ? -0.775 5.419 -32.238 1.00 64.31 888 ALA A O 1
ATOM 6741 N N . ARG A 1 889 ? -1.288 3.604 -31.021 1.00 83.00 889 ARG A N 1
ATOM 6742 C CA . ARG A 1 889 ? -1.614 2.745 -32.169 1.00 83.00 889 ARG A CA 1
ATOM 6743 C C . ARG A 1 889 ? -3.039 2.992 -32.632 1.00 83.00 889 ARG A C 1
ATOM 6745 O O . ARG A 1 889 ? -3.949 3.067 -31.808 1.00 83.00 889 ARG A O 1
ATOM 6752 N N . ASP A 1 890 ? -3.250 3.023 -33.941 1.00 81.44 890 ASP A N 1
ATOM 6753 C CA . ASP A 1 890 ? -4.597 3.047 -34.497 1.00 81.44 890 ASP A CA 1
ATOM 6754 C C . ASP A 1 890 ? -5.221 1.665 -34.331 1.00 81.44 890 ASP A C 1
ATOM 6756 O O . ASP A 1 890 ? -4.681 0.663 -34.803 1.00 81.44 890 ASP A O 1
ATOM 6760 N N . TRP A 1 891 ? -6.375 1.586 -33.673 1.00 92.12 891 TRP A N 1
ATOM 6761 C CA . TRP A 1 891 ? -7.081 0.324 -33.496 1.00 92.12 891 TRP A CA 1
ATOM 6762 C C . TRP A 1 891 ? -8.592 0.476 -33.637 1.00 92.12 891 TRP A C 1
ATOM 6764 O O . TRP A 1 891 ? -9.169 1.527 -33.367 1.00 92.12 891 TRP A O 1
ATOM 6774 N N . ASP A 1 892 ? -9.244 -0.596 -34.072 1.00 89.19 892 ASP A N 1
ATOM 6775 C CA . ASP A 1 892 ? -10.699 -0.693 -34.148 1.00 89.19 892 ASP A CA 1
ATOM 6776 C C . ASP A 1 892 ? -11.132 -2.138 -33.878 1.00 89.19 892 ASP A C 1
ATOM 6778 O O . ASP A 1 892 ? -10.378 -3.093 -34.074 1.00 89.19 892 ASP A O 1
ATOM 6782 N N . VAL A 1 893 ? -12.374 -2.307 -33.438 1.00 89.56 893 VAL A N 1
ATOM 6783 C CA . VAL A 1 893 ? -12.994 -3.618 -33.239 1.00 89.56 893 VAL A CA 1
ATOM 6784 C C . VAL A 1 893 ? -14.200 -3.714 -34.152 1.00 89.56 893 VAL A C 1
ATOM 6786 O O . VAL A 1 893 ? -15.115 -2.887 -34.082 1.00 89.56 893 VAL A O 1
ATOM 6789 N N . ARG A 1 894 ? -14.208 -4.738 -35.007 1.00 87.00 894 ARG A N 1
ATOM 6790 C CA . ARG A 1 894 ? -15.280 -4.990 -35.974 1.00 87.00 894 ARG A CA 1
ATOM 6791 C C . ARG A 1 894 ? -15.962 -6.314 -35.685 1.00 87.00 894 ARG A C 1
ATOM 6793 O O . ARG A 1 894 ? -15.307 -7.347 -35.595 1.00 87.00 894 ARG A O 1
ATOM 6800 N N . VAL A 1 895 ? -17.288 -6.283 -35.585 1.00 86.69 895 VAL A N 1
ATOM 6801 C CA . VAL A 1 895 ? -18.115 -7.487 -35.445 1.00 86.69 895 VAL A CA 1
ATOM 6802 C C . VAL A 1 895 ? -18.197 -8.194 -36.799 1.00 86.69 895 VAL A C 1
ATOM 6804 O O . VAL A 1 895 ? -18.574 -7.584 -37.798 1.00 86.69 895 VAL A O 1
ATOM 6807 N N . LEU A 1 896 ? -17.839 -9.477 -36.829 1.00 82.88 896 LEU A N 1
ATOM 6808 C CA . LEU A 1 896 ? -17.903 -10.337 -38.016 1.00 82.88 896 LEU A CA 1
ATOM 6809 C C . LEU A 1 896 ? -19.158 -11.212 -38.020 1.00 82.88 896 LEU A C 1
ATOM 6811 O O . LEU A 1 896 ? -19.737 -11.454 -39.077 1.00 82.88 896 LEU A O 1
ATOM 6815 N N . ALA A 1 897 ? -19.607 -11.638 -36.838 1.00 80.50 897 ALA A N 1
ATOM 6816 C CA . ALA A 1 897 ? -20.848 -12.381 -36.653 1.00 80.50 897 ALA A CA 1
ATOM 6817 C C . ALA A 1 897 ? -21.505 -12.016 -35.312 1.00 80.50 897 ALA A C 1
ATOM 6819 O O . ALA A 1 897 ? -20.823 -11.873 -34.295 1.00 80.50 897 ALA A O 1
ATOM 6820 N N . GLY A 1 898 ? -22.836 -11.905 -35.302 1.00 81.88 898 GLY A N 1
ATOM 6821 C CA . GLY A 1 898 ? -23.628 -11.502 -34.133 1.00 81.88 898 GLY A CA 1
ATOM 6822 C C . GLY A 1 898 ? -24.194 -10.083 -34.248 1.00 81.88 898 GLY A C 1
ATOM 6823 O O . GLY A 1 898 ? -24.344 -9.552 -35.349 1.00 81.88 898 GLY A O 1
ATOM 6824 N N . THR A 1 899 ? -24.546 -9.489 -33.109 1.00 81.25 899 THR A N 1
ATOM 6825 C CA . THR A 1 899 ? -25.002 -8.091 -32.993 1.00 81.25 899 THR A CA 1
ATOM 6826 C C . THR A 1 899 ? -24.088 -7.323 -32.040 1.00 81.25 899 THR A C 1
ATOM 6828 O O . THR A 1 899 ? -23.396 -7.935 -31.234 1.00 81.25 899 THR A O 1
ATOM 6831 N N . ASP A 1 900 ? -24.120 -5.988 -32.064 1.00 76.81 900 ASP A N 1
ATOM 6832 C CA . ASP A 1 900 ? -23.305 -5.159 -31.154 1.00 76.81 900 ASP A CA 1
ATOM 6833 C C . ASP A 1 900 ? -23.601 -5.422 -29.665 1.00 76.81 900 ASP A C 1
ATOM 6835 O O . ASP A 1 900 ? -22.765 -5.155 -28.810 1.00 76.81 900 ASP A O 1
ATOM 6839 N N . ALA A 1 901 ? -24.774 -5.975 -29.345 1.00 69.44 901 ALA A N 1
ATOM 6840 C CA . ALA A 1 901 ? -25.144 -6.382 -27.990 1.00 69.44 901 ALA A CA 1
ATOM 6841 C C . ALA A 1 901 ? -24.757 -7.836 -27.648 1.00 69.44 901 ALA A C 1
ATOM 6843 O O . ALA A 1 901 ? -24.827 -8.218 -26.485 1.00 69.44 901 ALA A O 1
ATOM 6844 N N . ALA A 1 902 ? -24.411 -8.658 -28.643 1.00 78.62 902 ALA A N 1
ATOM 6845 C CA . ALA A 1 902 ? -24.075 -10.073 -28.487 1.00 78.62 902 ALA A CA 1
ATOM 6846 C C . ALA A 1 902 ? -23.147 -10.524 -29.631 1.00 78.62 902 ALA A C 1
ATOM 6848 O O . ALA A 1 902 ? -23.587 -11.063 -30.657 1.00 78.62 902 ALA A O 1
ATOM 6849 N N . VAL A 1 903 ? -21.852 -10.277 -29.451 1.00 84.56 903 VAL A N 1
ATOM 6850 C CA . VAL A 1 903 ? -20.788 -10.538 -30.423 1.00 84.56 903 VAL A CA 1
ATOM 6851 C C . VAL A 1 903 ? -20.423 -12.023 -30.406 1.00 84.56 903 VAL A C 1
ATOM 6853 O O . VAL A 1 903 ? -20.015 -12.564 -29.382 1.00 84.56 903 VAL A O 1
ATOM 6856 N N . GLN A 1 904 ? -20.560 -12.702 -31.546 1.00 84.00 904 GLN A N 1
ATOM 6857 C CA . GLN A 1 904 ? -20.178 -14.116 -31.698 1.00 84.00 904 GLN A CA 1
ATOM 6858 C C . GLN A 1 904 ? -18.777 -14.266 -32.293 1.00 84.00 904 GLN A C 1
ATOM 6860 O O . GLN A 1 904 ? -18.024 -15.153 -31.891 1.00 84.00 904 GLN A O 1
ATOM 6865 N N . GLN A 1 905 ? -18.431 -13.386 -33.233 1.00 87.06 905 GLN A N 1
ATOM 6866 C CA . GLN A 1 905 ? -17.086 -13.239 -33.776 1.00 87.06 905 GLN A CA 1
ATOM 6867 C C . GLN A 1 905 ? -16.782 -11.756 -33.963 1.00 87.06 905 GLN A C 1
ATOM 6869 O O . GLN A 1 905 ? -17.611 -11.009 -34.490 1.00 87.06 905 GLN A O 1
ATOM 6874 N N . ALA A 1 906 ? -15.583 -11.343 -33.573 1.00 89.38 906 ALA A N 1
ATOM 6875 C CA . ALA A 1 906 ? -15.057 -10.013 -33.831 1.00 89.38 906 ALA A CA 1
ATOM 6876 C C . ALA A 1 906 ? -13.594 -10.091 -34.254 1.00 89.38 906 ALA A C 1
ATOM 6878 O O . ALA A 1 906 ? -12.901 -11.069 -33.988 1.00 89.38 906 ALA A O 1
ATOM 6879 N N . VAL A 1 907 ? -13.121 -9.041 -34.908 1.00 90.38 907 VAL A N 1
ATOM 6880 C CA . VAL A 1 907 ? -11.704 -8.848 -35.190 1.00 90.38 907 VAL A CA 1
ATOM 6881 C C . VAL A 1 907 ? -11.242 -7.556 -34.539 1.00 90.38 907 VAL A C 1
ATOM 6883 O O . VAL A 1 907 ? -11.894 -6.518 -34.679 1.00 90.38 907 VAL A O 1
ATOM 6886 N N . VAL A 1 908 ? -10.127 -7.635 -33.820 1.00 92.31 908 VAL A N 1
ATOM 6887 C CA . VAL A 1 908 ? -9.383 -6.459 -33.369 1.00 92.31 908 VAL A CA 1
ATOM 6888 C C . VAL A 1 908 ? -8.369 -6.146 -34.453 1.00 92.31 908 VAL A C 1
ATOM 6890 O O . VAL A 1 908 ? -7.525 -6.980 -34.781 1.00 92.31 908 VAL A O 1
ATOM 6893 N N . LEU A 1 909 ? -8.494 -4.970 -35.046 1.00 91.69 909 LEU A N 1
ATOM 6894 C CA . LEU A 1 909 ? -7.587 -4.455 -36.057 1.00 91.69 909 LEU A CA 1
ATOM 6895 C C . LEU A 1 909 ? -6.687 -3.449 -35.366 1.00 91.69 909 LEU A C 1
ATOM 6897 O O . LEU A 1 909 ? -7.194 -2.544 -34.711 1.00 91.69 909 LEU A O 1
ATOM 6901 N N . VAL A 1 910 ? -5.378 -3.613 -35.494 1.00 91.88 910 VAL A N 1
ATOM 6902 C CA . VAL A 1 910 ? -4.406 -2.674 -34.941 1.00 91.88 910 VAL A CA 1
ATOM 6903 C C . VAL A 1 910 ? -3.361 -2.389 -35.997 1.00 91.88 910 VAL A C 1
ATOM 6905 O O . VAL A 1 910 ? -2.763 -3.309 -36.550 1.00 91.88 910 VAL A O 1
ATOM 6908 N N . ALA A 1 911 ? -3.125 -1.119 -36.267 1.00 87.00 911 ALA A N 1
ATOM 6909 C CA . ALA A 1 911 ? -2.013 -0.657 -37.062 1.00 87.00 911 ALA A CA 1
ATOM 6910 C C . ALA A 1 911 ? -1.079 0.137 -36.163 1.00 87.00 911 ALA A C 1
ATOM 6912 O O . ALA A 1 911 ? -1.479 1.055 -35.451 1.00 87.00 911 ALA A O 1
ATOM 6913 N N . ASP A 1 912 ? 0.179 -0.258 -36.201 1.00 81.88 912 ASP A N 1
ATOM 6914 C CA . ASP A 1 912 ? 1.276 0.543 -35.704 1.00 81.88 912 ASP A CA 1
ATOM 6915 C C . ASP A 1 912 ? 2.058 0.920 -36.942 1.00 81.88 912 ASP A C 1
ATOM 6917 O O . ASP A 1 912 ? 2.397 0.046 -37.749 1.00 81.88 912 ASP A O 1
ATOM 6921 N N . GLU A 1 913 ? 2.252 2.217 -37.133 1.00 67.06 913 GLU A N 1
ATOM 6922 C CA . GLU A 1 913 ? 2.949 2.674 -38.311 1.00 67.06 913 GLU A CA 1
ATOM 6923 C C . GLU A 1 913 ? 4.354 2.038 -38.302 1.00 67.06 913 GLU A C 1
ATOM 6925 O O . GLU A 1 913 ? 4.733 1.428 -39.304 1.00 67.06 913 GLU A O 1
ATOM 6930 N N . ASP A 1 914 ? 5.081 2.064 -37.171 1.00 67.06 914 ASP A N 1
ATOM 6931 C CA . ASP A 1 914 ? 6.514 1.715 -37.048 1.00 67.06 914 ASP A CA 1
ATOM 6932 C C . ASP A 1 914 ? 6.827 0.236 -37.132 1.00 67.06 914 ASP A C 1
ATOM 6934 O O . ASP A 1 914 ? 7.987 -0.169 -37.271 1.00 67.06 914 ASP A O 1
ATOM 6938 N N . LEU A 1 915 ? 5.791 -0.576 -37.009 1.00 75.94 915 LEU A N 1
ATOM 6939 C CA . LEU A 1 915 ? 5.893 -2.015 -36.920 1.00 75.94 915 LEU A CA 1
ATOM 6940 C C . LEU A 1 915 ? 4.973 -2.636 -37.964 1.00 75.94 915 LEU A C 1
ATOM 6942 O O . LEU A 1 915 ? 4.058 -3.377 -37.627 1.00 75.94 915 LEU A O 1
ATOM 6946 N N . SER A 1 916 ? 5.222 -2.333 -39.237 1.00 83.31 916 SER A N 1
ATOM 6947 C CA . SER A 1 916 ? 4.504 -2.917 -40.371 1.00 83.31 916 SER A CA 1
ATOM 6948 C C . SER A 1 916 ? 5.079 -4.276 -40.773 1.00 83.31 916 SER A C 1
ATOM 6950 O O . SER A 1 916 ? 6.293 -4.464 -40.875 1.00 83.31 916 SER A O 1
ATOM 6952 N N . PHE A 1 917 ? 4.198 -5.227 -41.089 1.00 82.56 917 PHE A N 1
ATOM 6953 C CA . PHE A 1 917 ? 4.574 -6.551 -41.589 1.00 82.56 917 PHE A CA 1
ATOM 6954 C C . PHE A 1 917 ? 5.328 -6.482 -42.927 1.00 82.56 917 PHE A C 1
ATOM 6956 O O . PHE A 1 917 ? 6.106 -7.377 -43.247 1.00 82.56 917 PHE A O 1
ATOM 6963 N N . PHE A 1 918 ? 5.097 -5.431 -43.723 1.00 79.56 918 PHE A N 1
ATOM 6964 C CA . PHE A 1 918 ? 5.760 -5.258 -45.018 1.00 79.56 918 PHE A CA 1
ATOM 6965 C C . PHE A 1 918 ? 7.231 -4.840 -44.897 1.00 79.56 918 PHE A C 1
ATOM 6967 O O . PHE A 1 918 ? 7.981 -5.041 -45.853 1.00 79.56 918 PHE A O 1
ATOM 6974 N N . ASP A 1 919 ? 7.625 -4.280 -43.749 1.00 74.25 919 ASP A N 1
ATOM 6975 C CA . ASP A 1 919 ? 8.959 -3.716 -43.538 1.00 74.25 919 ASP A CA 1
ATOM 6976 C C . ASP A 1 919 ? 9.906 -4.728 -42.876 1.00 74.25 919 ASP A C 1
ATOM 6978 O O . ASP A 1 919 ? 11.013 -4.951 -43.366 1.00 74.25 919 ASP A O 1
ATOM 6982 N N . ASP A 1 920 ? 9.471 -5.372 -41.786 1.00 78.38 920 ASP A N 1
ATOM 6983 C CA . ASP A 1 920 ? 10.263 -6.368 -41.054 1.00 78.38 920 ASP A CA 1
ATOM 6984 C C . ASP A 1 920 ? 9.344 -7.367 -40.325 1.00 78.38 920 ASP A C 1
ATOM 6986 O O . ASP A 1 920 ? 8.755 -7.063 -39.284 1.00 78.38 920 ASP A O 1
ATOM 6990 N N . GLU A 1 921 ? 9.228 -8.582 -40.875 1.00 84.69 921 GLU A N 1
ATOM 6991 C CA . GLU A 1 921 ? 8.378 -9.644 -40.321 1.00 84.69 921 GLU A CA 1
ATOM 6992 C C . GLU A 1 921 ? 8.796 -10.042 -38.892 1.00 84.69 921 GLU A C 1
ATOM 6994 O O . GLU A 1 921 ? 7.937 -10.258 -38.030 1.00 84.69 921 GLU A O 1
ATOM 6999 N N . ASP A 1 922 ? 10.096 -10.139 -38.606 1.00 76.88 922 ASP A 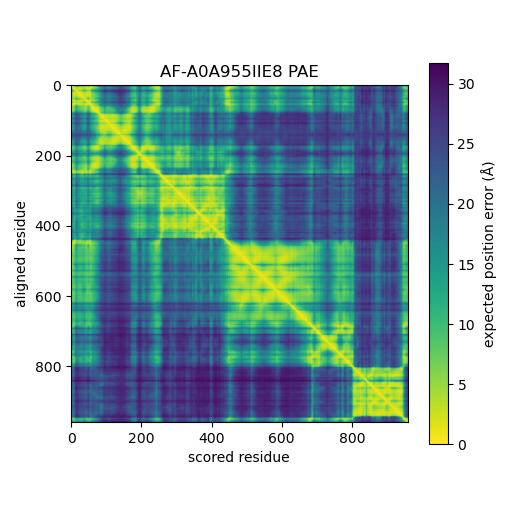N 1
ATOM 7000 C CA . ASP A 1 922 ? 10.575 -10.605 -37.301 1.00 76.88 922 ASP A CA 1
ATOM 7001 C C . ASP A 1 922 ? 10.347 -9.542 -36.219 1.00 76.88 922 ASP A C 1
ATOM 7003 O O . ASP A 1 922 ? 9.961 -9.859 -35.082 1.00 76.88 922 ASP A O 1
ATOM 7007 N N . ARG A 1 923 ? 10.509 -8.264 -36.571 1.00 75.44 923 ARG A N 1
ATOM 7008 C CA . ARG A 1 923 ? 10.180 -7.138 -35.691 1.00 75.44 923 ARG A CA 1
ATOM 7009 C C . ARG A 1 923 ? 8.671 -7.006 -35.477 1.00 75.44 923 ARG A C 1
ATOM 7011 O O . ARG A 1 923 ? 8.239 -6.817 -34.339 1.00 75.44 923 ARG A O 1
ATOM 7018 N N . TRP A 1 924 ? 7.866 -7.203 -36.522 1.00 89.12 924 TRP A N 1
ATOM 7019 C CA . TRP A 1 924 ? 6.404 -7.242 -36.429 1.00 89.12 924 TRP A CA 1
ATOM 7020 C C . TRP A 1 924 ? 5.930 -8.325 -35.452 1.00 89.12 924 TRP A C 1
ATOM 7022 O O . TRP A 1 924 ? 5.150 -8.040 -34.539 1.00 89.12 924 TRP A O 1
ATOM 7032 N N . TRP A 1 925 ? 6.464 -9.548 -35.569 1.00 83.94 925 TRP A N 1
ATOM 7033 C CA . TRP A 1 925 ? 6.125 -10.649 -34.662 1.00 83.94 925 TRP A CA 1
ATOM 7034 C C . TRP A 1 925 ? 6.570 -10.381 -33.226 1.00 83.94 925 TRP A C 1
ATOM 7036 O O . TRP A 1 925 ? 5.813 -10.646 -32.293 1.00 83.94 925 TRP A O 1
ATOM 7046 N N . SER A 1 926 ? 7.792 -9.882 -33.033 1.00 77.62 926 SER A N 1
ATOM 7047 C CA . SER A 1 926 ? 8.383 -9.719 -31.700 1.00 77.62 926 SER A CA 1
ATOM 7048 C C . SER A 1 926 ? 7.881 -8.491 -30.934 1.00 77.62 926 SER A C 1
ATOM 7050 O O . SER A 1 926 ? 7.864 -8.546 -29.701 1.00 77.62 926 SER A O 1
ATOM 7052 N N . GLN A 1 927 ? 7.452 -7.425 -31.625 1.00 80.38 927 GLN A N 1
ATOM 7053 C CA . GLN A 1 927 ? 7.103 -6.131 -31.018 1.00 80.38 927 GLN A CA 1
ATOM 7054 C C . GLN A 1 927 ? 5.632 -5.724 -31.208 1.00 80.38 927 GLN A C 1
ATOM 7056 O O . GLN A 1 927 ? 5.023 -5.257 -30.242 1.00 80.38 927 GLN A O 1
ATOM 7061 N N . LEU A 1 928 ? 5.027 -5.906 -32.390 1.00 85.06 928 LEU A N 1
ATOM 7062 C CA . LEU A 1 928 ? 3.624 -5.521 -32.616 1.00 85.06 928 LEU A CA 1
ATOM 7063 C C . LEU A 1 928 ? 2.676 -6.649 -32.232 1.00 85.06 928 LEU A C 1
ATOM 7065 O O . LEU A 1 928 ? 1.946 -6.534 -31.248 1.00 85.06 928 LEU A O 1
ATOM 7069 N N . ALA A 1 929 ? 2.738 -7.760 -32.968 1.00 86.81 929 ALA A N 1
ATOM 7070 C CA . ALA A 1 929 ? 1.836 -8.888 -32.795 1.00 86.81 929 ALA A CA 1
ATOM 7071 C C . ALA A 1 929 ? 1.887 -9.414 -31.358 1.00 86.81 929 ALA A C 1
ATOM 7073 O O . ALA A 1 929 ? 0.847 -9.621 -30.741 1.00 86.81 929 ALA A O 1
ATOM 7074 N N . ARG A 1 930 ? 3.092 -9.562 -30.787 1.00 86.88 930 ARG A N 1
ATOM 7075 C CA . ARG A 1 930 ? 3.301 -10.022 -29.404 1.00 86.88 930 ARG A CA 1
ATOM 7076 C C . ARG A 1 930 ? 2.659 -9.129 -28.364 1.00 86.88 930 ARG A C 1
ATOM 7078 O O . ARG A 1 930 ? 2.013 -9.637 -27.449 1.00 86.88 930 ARG A O 1
ATOM 7085 N N . THR A 1 931 ? 2.846 -7.826 -28.500 1.00 86.56 931 THR A N 1
ATOM 7086 C CA . THR A 1 931 ? 2.327 -6.856 -27.539 1.00 86.56 931 THR A CA 1
ATOM 7087 C C . THR A 1 931 ? 0.812 -6.759 -27.652 1.00 86.56 931 THR A C 1
ATOM 7089 O O . THR A 1 931 ? 0.137 -6.819 -26.633 1.00 86.56 931 THR A O 1
ATOM 7092 N N . GLU A 1 932 ? 0.266 -6.717 -28.871 1.00 91.06 932 GLU A N 1
ATOM 7093 C CA . GLU A 1 932 ? -1.184 -6.649 -29.100 1.00 91.06 932 GLU A CA 1
ATOM 7094 C C . GLU A 1 932 ? -1.908 -7.943 -28.739 1.00 91.06 932 GLU A C 1
ATOM 7096 O O . GLU A 1 932 ? -3.011 -7.899 -28.196 1.00 91.06 932 GLU A O 1
ATOM 7101 N N . TRP A 1 933 ? -1.282 -9.099 -28.971 1.00 91.62 933 TRP A N 1
ATOM 7102 C CA . TRP A 1 933 ? -1.795 -10.376 -28.489 1.00 91.62 933 TRP A CA 1
ATOM 7103 C C . TRP A 1 933 ? -1.810 -10.414 -26.966 1.00 91.62 933 TRP A C 1
ATOM 7105 O O . TRP A 1 933 ? -2.847 -10.714 -26.392 1.00 91.62 933 TRP A O 1
ATOM 7115 N N . SER A 1 934 ? -0.696 -10.054 -26.316 1.00 87.44 934 SER A N 1
ATOM 7116 C CA . SER A 1 934 ? -0.604 -10.012 -24.853 1.00 87.44 934 SER A CA 1
ATOM 7117 C C . SER A 1 934 ? -1.614 -9.039 -24.248 1.00 87.44 934 SER A C 1
ATOM 7119 O O . SER A 1 934 ? -2.222 -9.349 -23.226 1.00 87.44 934 SER A O 1
ATOM 7121 N N . LEU A 1 935 ? -1.805 -7.882 -24.882 1.00 89.75 935 LEU A N 1
ATOM 7122 C CA . LEU A 1 935 ? -2.782 -6.882 -24.480 1.00 89.75 935 LEU A CA 1
ATOM 7123 C C . LEU A 1 935 ? -4.192 -7.420 -24.628 1.00 89.75 935 LEU A C 1
ATOM 7125 O O . LEU A 1 935 ? -4.936 -7.422 -23.662 1.00 89.75 935 LEU A O 1
ATOM 7129 N N . THR A 1 936 ? -4.555 -7.899 -25.816 1.00 88.56 936 THR A N 1
ATOM 7130 C CA . THR A 1 936 ? -5.908 -8.376 -26.124 1.00 88.56 936 THR A CA 1
ATOM 7131 C C . THR A 1 936 ? -6.261 -9.602 -25.295 1.00 88.56 936 THR A C 1
ATOM 7133 O O . THR A 1 936 ? -7.374 -9.695 -24.779 1.00 88.56 936 THR A O 1
ATOM 7136 N N . SER A 1 937 ? -5.307 -10.519 -25.105 1.00 85.38 937 SER A N 1
ATOM 7137 C CA . SER A 1 937 ? -5.485 -11.660 -24.219 1.00 85.38 937 SER A CA 1
ATOM 7138 C C . SER A 1 937 ? -5.708 -11.177 -22.794 1.00 85.38 937 SER A C 1
ATOM 7140 O O . SER A 1 937 ? -6.760 -11.466 -22.252 1.00 85.38 937 SER A O 1
ATOM 7142 N N . GLN A 1 938 ? -4.812 -10.366 -22.215 1.00 78.88 938 GLN A N 1
ATOM 7143 C CA . GLN A 1 938 ? -4.955 -9.908 -20.827 1.00 78.88 938 GLN A CA 1
ATOM 7144 C C . GLN A 1 938 ? -6.198 -9.036 -20.631 1.00 78.88 938 GLN A C 1
ATOM 7146 O O . GLN A 1 938 ? -6.899 -9.195 -19.641 1.00 78.88 938 GLN A O 1
ATOM 7151 N N . ALA A 1 939 ? -6.513 -8.143 -21.570 1.00 78.12 939 ALA A N 1
ATOM 7152 C CA . ALA A 1 939 ? -7.673 -7.247 -21.527 1.00 78.12 939 ALA A CA 1
ATOM 7153 C C . ALA A 1 939 ? -8.975 -8.024 -21.391 1.00 78.12 939 ALA A C 1
ATOM 7155 O O . ALA A 1 939 ? -9.878 -7.624 -20.661 1.00 78.12 939 ALA A O 1
ATOM 7156 N N . LEU A 1 940 ? -9.056 -9.139 -22.111 1.00 79.94 940 LEU A N 1
ATOM 7157 C CA . LEU A 1 940 ? -10.237 -9.975 -22.150 1.00 79.94 940 LEU A CA 1
ATOM 7158 C C . LEU A 1 940 ? -10.156 -11.123 -21.138 1.00 79.94 940 LEU A C 1
ATOM 7160 O O . LEU A 1 940 ? -11.196 -11.638 -20.769 1.00 79.94 940 LEU A O 1
ATOM 7164 N N . THR A 1 941 ? -8.988 -11.536 -20.638 1.00 71.94 941 THR A N 1
ATOM 7165 C CA . THR A 1 941 ? -8.876 -12.678 -19.707 1.00 71.94 941 THR A CA 1
ATOM 7166 C C . THR A 1 941 ? -8.621 -12.305 -18.252 1.00 71.94 941 THR A C 1
ATOM 7168 O O . THR A 1 941 ? -8.946 -13.112 -17.378 1.00 71.94 941 THR A O 1
ATOM 7171 N N . ASP A 1 942 ? -8.056 -11.131 -17.968 1.00 61.72 942 ASP A N 1
ATOM 7172 C CA . ASP A 1 942 ? -7.755 -10.708 -16.602 1.00 61.72 942 ASP A CA 1
ATOM 7173 C C . ASP A 1 942 ? -8.997 -10.072 -15.972 1.00 61.72 942 ASP A C 1
ATOM 7175 O O . ASP A 1 942 ? -9.467 -9.033 -16.442 1.00 61.72 942 ASP A O 1
ATOM 7179 N N . PRO A 1 943 ? -9.538 -10.645 -14.885 1.00 52.84 943 PRO A N 1
ATOM 7180 C CA . PRO A 1 943 ? -10.662 -10.030 -14.205 1.00 52.84 943 PRO A CA 1
ATOM 7181 C C . PRO A 1 943 ? -10.213 -8.710 -13.571 1.00 52.84 943 PRO A C 1
ATOM 7183 O O . PRO A 1 943 ? -9.342 -8.683 -12.698 1.00 52.84 943 PRO A O 1
ATOM 7186 N N . THR A 1 944 ? -10.829 -7.605 -13.982 1.00 53.19 944 THR A N 1
ATOM 7187 C CA . THR A 1 944 ? -10.758 -6.353 -13.231 1.00 53.19 944 THR A CA 1
ATOM 7188 C C . THR A 1 944 ? -11.842 -6.399 -12.163 1.00 53.19 944 THR A C 1
ATOM 7190 O O . THR A 1 944 ? -12.947 -6.859 -12.421 1.00 53.19 944 THR A O 1
ATOM 7193 N N . THR A 1 945 ? -11.542 -5.889 -10.971 1.00 51.81 945 THR A N 1
ATOM 7194 C CA . THR A 1 945 ? -12.450 -5.702 -9.821 1.00 51.81 945 THR A CA 1
ATOM 7195 C C . THR A 1 945 ? -12.569 -6.862 -8.836 1.00 51.81 945 THR A C 1
ATOM 7197 O O . THR A 1 945 ? -13.177 -7.904 -9.062 1.00 51.81 945 THR A O 1
ATOM 7200 N N . LEU A 1 946 ? -12.043 -6.611 -7.643 1.00 53.12 946 LEU A N 1
ATOM 7201 C CA . LEU A 1 946 ? -12.557 -7.196 -6.417 1.00 53.12 946 LEU A CA 1
ATOM 7202 C C . LEU A 1 946 ? -12.620 -6.075 -5.399 1.00 53.12 946 LEU A C 1
ATOM 7204 O O . LEU A 1 946 ? -11.646 -5.342 -5.225 1.00 53.12 946 LEU A O 1
ATOM 7208 N N . ALA A 1 947 ? -13.754 -5.952 -4.715 1.00 52.06 947 ALA A N 1
ATOM 7209 C CA . ALA A 1 947 ? -13.915 -4.947 -3.671 1.00 52.06 947 ALA A CA 1
ATOM 7210 C C . ALA A 1 947 ? -12.939 -5.205 -2.510 1.00 52.06 947 ALA A C 1
ATOM 7212 O O . ALA A 1 947 ? -12.455 -4.265 -1.871 1.00 52.06 947 ALA A O 1
ATOM 7213 N N . GLN A 1 948 ? -12.636 -6.484 -2.254 1.00 62.81 948 GLN A N 1
ATOM 7214 C CA . GLN A 1 948 ? -11.647 -6.894 -1.268 1.00 62.81 948 GLN A CA 1
ATOM 7215 C C . GLN A 1 948 ? -11.123 -8.312 -1.525 1.00 62.81 948 GLN A C 1
ATOM 7217 O O . GLN A 1 948 ? -11.914 -9.219 -1.792 1.00 62.81 948 GLN A O 1
ATOM 7222 N N . VAL A 1 949 ? -9.815 -8.520 -1.354 1.00 67.25 949 VAL A N 1
ATOM 7223 C CA . VAL A 1 949 ? -9.206 -9.858 -1.246 1.00 67.25 949 VAL A CA 1
ATOM 7224 C C . VAL A 1 949 ? -8.347 -9.912 -0.006 1.00 67.25 949 VAL A C 1
ATOM 7226 O O . VAL A 1 949 ? -7.472 -9.070 0.180 1.00 67.25 949 VAL A O 1
ATOM 7229 N N . GLU A 1 950 ? -8.580 -10.921 0.815 1.00 72.06 950 GLU A N 1
ATOM 7230 C CA . GLU A 1 950 ? -7.725 -11.274 1.937 1.00 72.06 950 GLU A CA 1
ATOM 7231 C C . GLU A 1 950 ? -7.227 -12.700 1.708 1.00 72.06 950 GLU A C 1
ATOM 7233 O O . GLU A 1 950 ? -8.026 -13.612 1.483 1.00 72.06 950 GLU A O 1
ATOM 7238 N N . ASN A 1 951 ? -5.916 -12.902 1.750 1.00 75.75 951 ASN A N 1
ATOM 7239 C CA . ASN A 1 951 ? -5.314 -14.227 1.690 1.00 75.75 951 ASN A CA 1
ATOM 7240 C C . ASN A 1 951 ? -4.499 -14.477 2.954 1.00 75.75 951 ASN A C 1
ATOM 7242 O O . ASN A 1 951 ? -3.622 -13.681 3.280 1.00 75.75 951 ASN A O 1
ATOM 7246 N N . PHE A 1 952 ? -4.763 -15.591 3.629 1.00 71.62 952 PHE A N 1
ATOM 7247 C CA . PHE A 1 952 ? -4.052 -16.025 4.824 1.00 71.62 952 PHE A CA 1
ATOM 7248 C C . PHE A 1 952 ? -3.359 -17.355 4.549 1.00 71.62 952 PHE A C 1
ATOM 7250 O O . PHE A 1 952 ? -4.010 -18.365 4.263 1.00 71.62 952 PHE A O 1
ATOM 7257 N N . SER A 1 953 ? -2.031 -17.383 4.662 1.00 63.72 953 SER A N 1
ATOM 7258 C CA . SER A 1 953 ? -1.290 -18.641 4.563 1.00 63.72 953 SER A CA 1
ATOM 7259 C C . SER A 1 953 ? -1.529 -19.545 5.788 1.00 63.72 953 SER A C 1
ATOM 7261 O O . SER A 1 953 ? -1.794 -19.047 6.884 1.00 63.72 953 SER A O 1
ATOM 7263 N N . PRO A 1 954 ? -1.367 -20.878 5.662 1.00 62.41 954 PRO A N 1
ATOM 7264 C CA . PRO A 1 954 ? -1.514 -21.806 6.789 1.00 62.41 954 PRO A CA 1
ATOM 7265 C C . PRO A 1 954 ? -0.525 -21.532 7.932 1.00 62.41 954 PRO A C 1
ATOM 7267 O O . PRO A 1 954 ? -0.831 -21.774 9.090 1.00 62.41 954 PRO A O 1
ATOM 7270 N N . GLN A 1 955 ? 0.640 -20.949 7.627 1.00 58.44 955 GLN A N 1
ATOM 7271 C CA . GLN A 1 955 ? 1.635 -20.564 8.635 1.00 58.44 955 GLN A CA 1
ATOM 7272 C C . GLN A 1 955 ? 1.149 -19.438 9.559 1.00 58.44 955 GLN A C 1
ATOM 7274 O O . GLN A 1 955 ? 1.609 -19.339 10.693 1.00 58.44 955 GLN A O 1
ATOM 7279 N N . VAL A 1 956 ? 0.230 -18.587 9.088 1.00 58.53 956 VAL A N 1
ATOM 7280 C CA . VAL A 1 956 ? -0.429 -17.579 9.932 1.00 58.53 956 VAL A CA 1
ATOM 7281 C C . VAL A 1 956 ? -1.430 -18.243 10.878 1.00 58.53 956 VAL A C 1
ATOM 7283 O O . VAL A 1 956 ? -1.568 -17.788 12.006 1.00 58.53 956 VAL A O 1
ATOM 7286 N N . ALA A 1 957 ? -2.076 -19.323 10.435 1.00 53.69 957 ALA A N 1
ATOM 7287 C CA . ALA A 1 957 ? -3.088 -20.064 11.183 1.00 53.69 957 ALA A CA 1
ATOM 7288 C C . ALA A 1 957 ? -2.521 -20.998 12.270 1.00 53.69 957 ALA A C 1
ATOM 7290 O O . ALA A 1 957 ? -3.195 -21.249 13.267 1.00 53.69 957 ALA A O 1
ATOM 7291 N N . ASP A 1 958 ? -1.299 -21.510 12.089 1.00 51.25 958 ASP A N 1
ATOM 7292 C CA . ASP A 1 958 ? -0.644 -22.431 13.035 1.00 51.25 958 ASP A CA 1
ATOM 7293 C C . ASP A 1 958 ? -0.056 -21.738 14.286 1.00 51.25 958 ASP A C 1
ATOM 7295 O O . ASP A 1 958 ? 0.331 -22.416 15.244 1.00 51.25 958 ASP A O 1
ATOM 7299 N N . THR A 1 959 ? 0.029 -20.404 14.284 1.00 45.31 959 THR A N 1
ATOM 7300 C CA . THR A 1 959 ? 0.525 -19.565 15.395 1.00 45.31 959 THR A CA 1
ATOM 7301 C C . THR A 1 959 ? -0.607 -18.870 16.120 1.00 45.31 959 THR A C 1
ATOM 7303 O O . THR A 1 959 ? -0.573 -18.851 17.372 1.00 45.31 959 THR A O 1
#

Sequence (959 aa):
DLRGGVSLIYSVAIGPGESAEQVLERTIDVLKRRVDPDGLFEISMVAAGRDRIEITMPLPGERVKELRAQYEAALEAVGRMSLTDSEFNRLMAMDRAAREAEITRIAQGNPPLEANLRAAATAADTGRDAARAVSQAIASGSPAEEIDNLAAMKADADSRFASIRAEVLGSSLTAEMVRQALSLSNRESRLEDEDSGQMVPIPSERQRALDALRERFPESRPALEGAVEAFNQYTAERRTLDDPQDLVRLLRGSGVLNFRITVDPGQHPDEQRLRAELQERGPTGTSAADARWFKINQIRTWYDSLQTYEALTANPAGYFLARGYVVEEWGGEYWMLCWDVDGYRLTSAEGQWSVAAAFPQTDRQGRPGIGFEMDPRGATLLGRLTGAHVSDQMAVLLDDEVYTAPNLNSQISRSGIIEGAFSQQEIQYIVRVLSAGSLQAKLSREPISQITIGPELGLDNLQQGVKAGWIALIVVGGFMVVYYFLYGIVALVCLVSTALLILGAMALQEAAFSLPGIAGIILTFGMAVDANVLVFERVREELNAGKDLRTAIRLGYSKALSAIVDGNVTNLIVCIVLVLPGVATPEIKGFAITLGVGVLATLFAALVIGRLILNLCLAAGVRRLKMLPMAVPVIDRILTPKINWLSLRWVFVGISTVYVALGLGMVAFRGNLMLDTEFRGGTKVTLQFRPGADGSLPVRADVDEQIRGATGVLARLERQAAELAVIAARPGATDQQIADAQAVQRRLTAVEQLRNADILPVNPRADGITSDRFTIKSLVTDAPAVLTTITSGFADFRFEIDGRPALPFAGSSIPVNEIRSAPVYPILTPRLAGAVPGVDATSDVDVTAFQGGVAILLEGFATPPSLEDIRVSLEDMRQKPDFSSTLARDWDVRVLAGTDAAVQQAVVLVADEDLSFFDDEDRWWSQLARTEWSLTSQALTDPTTLAQVENFSPQVADT

Nearest PDB structures (foldseek):
  5xap-assembly1_A  TM=6.131E-01  e=1.368E-20  Deinococcus radiodurans R1 = ATCC 13939 = DSM 20539
  3aqp-assembly1_A  TM=7.135E-01  e=8.759E-16  Thermus thermophilus HB8
  5yhf-assembly1_A  TM=5.198E-01  e=2.843E-18  Thermus thermophilus HB8
  6ows-assembly1_C  TM=2.383E-01  e=1.588E-05  Acinetobacter baumannii
  8yr0-assembly1_C  TM=2.353E-01  e=3.980E-05  Acinetobacter baumannii